Protein 1X41 (pdb70)

Secondary structure (DSSP, 8-state):
--------SSS-HHHHHHHHHHHHHT-TT-HHHHHHHHTTS-HHHHHHHHHHHTT-SS--

GO terms:
  GO:0006357 regulation of transcription by RNA polymerase II (P, TAS)
  GO:0005634 nucleus (C, TAS)
  GO:0005654 nucleoplasm (C, TAS)
  GO:0005515 protein binding (F, IPI)
  GO:0051302 regulation of cell division (P, IDA)
  GO:0006357 regulation of transcription by RNA polymerase II (P, IDA)
  GO:0051726 regulation of cell cycle (P, IMP)
  GO:0090043 regulation of tubulin deacetylation (P, IMP)
  GO:0006355 regulation of DNA-templated transcription (P, IMP)
  GO:0000124 SAGA complex (C, IDA)
  GO:0004402 histone acetyltransferase activity (F, IDA)
  GO:0005634 nucleus (C, EXP)

Sequence (60 aa):
GSSGSSGDPSWTAQEEMALLEAVMDCGFGNWQDVANQMCTKTKEECEKHYMKYFSGPSSGGSSGSSGDPSWTAQEEMALLEAVMDCGFGNWQDVANQMCTKTKEECEKHYMKYFSGPSSGGSSGSSGDPSWTAQEEMALLEAVMDCGFGNWQDVANQMCTKTKEECEKHYMKYFSGPSSGGSSGSSGDPSWTAQEEMALLEAVMDCGFGNWQDVANQMCTKTKEECEKHYMKYFSGPSSGGSSGSSGDPSWTAQEEMALLEAVMDCGFGNWQDVANQMCTKTKEECEKHYMKYFSGPSSGGSSGSSGDPSWTAQEEMALLEAVMDCGFGNWQDVANQMCTKTKEECEKHYMKYFSGPSSGGSSGSSGDPSWTAQEEMALLEAVMDCGFGNWQDVANQMCTKTKEECEKHYMKYFSGPSSGGSSGSSGDPSWTAQEEMALLEAVMDCGFGNWQDVANQMCTKTKEECEKHYMKYFSGPSSGGSSGSSGDPSWTAQEEMALLEAVMDCGFGNWQDVANQMCTKTKEECEKHYMKYFSGPSSGGSSGSSGDPSWTAQEEMALLEAVMDCGFGNWQDVANQMCTKTKEECEKHYMKYFSGPSSGGSSGSSGDPSWTAQEEMALLEAVMDCGFGNWQDVANQMCTKTKEECEKHYMKYFSGPSSGGSSGSSGDPSWTAQEEMALLEAVMDCGFGNWQDVANQMCTKTKEECEKHYMKYFSGPSSGGSSGSSGDPSWTAQEEMALLEAVMDCGFGNWQDVANQMCTKTKEECEKHYMKYFSGPSSGGSSGSSGDPSWTAQEEMALLEAVMDCGFGNWQDVANQMCTKTKEECEKHYMKYFSGPSSGGSSGSSGDPSWTAQEEMALLEAVMDCGFGNWQDVANQMCTKTKEECEKHYMKYFSGPSSGGSSGSSGDPSWTAQEEMALLEAVMDCGFGNWQDVANQMCTKTKEECEKHYMKYFSGPSSGGSSGSSGDPSWTAQEEMALLEAVMDCGFGNWQDVANQMCTKTKEECEKHYMKYFSGPSSGGSSGSSGDPSWTAQEEMALLEAVMDCGFGNWQDVANQMCTKTKEECEKHYMKYFSGPSSGGSSGSSGDPSWTAQEEMALLEAVMDCGFGNWQDVANQMCTKTKEECEKHYMKYFSGPSSGGSSGSSGDPSWTAQEEMALLEAVMDCGFGNWQDVANQMCTKTKEECEKHYMKYFSGPSSG

InterPro domains:
  IPR000433 Zinc finger, ZZ-type [PF25299] (17-64)
  IPR000433 Zinc finger, ZZ-type [PS50135] (12-69)
  IPR001005 SANT/Myb domain [PF00249] (74-117)
  IPR001005 SANT/Myb domain [PS50090] (74-118)
  IPR001005 SANT/Myb domain [SM00717] (71-120)
  IPR001005 SANT/Myb domain [cd00167] (74-118)
  IPR007526 SWIRM domain [PF04433] (374-440)
  IPR007526 SWIRM domain [PS50934] (356-443)
  IPR009057 Homedomain-like superfamily [SSF46689] (67-122)
  IPR009057 Homedomain-like superfamily [SSF46689] (345-441)
  IPR016827 Transcriptional adaptor 2 [PIRSF025024] (8-442)
  IPR017884 SANT domain [PS51293] (70-122)
  IPR017930 Myb domain [PS51294] (74-122)
  IPR036388 Winged helix-like DNA-binding domain superfamily [G3DSA:1.10.10.10] (354-443)
  IPR041983 ADA2-like, zinc finger, ZZ-type [cd02335] (15-64)
  IPR043145 Zinc finger, ZZ-type superfamily [G3DSA:3.30.60.90] (14-65)
  IPR055141 Transcriptional adapter 2-alpha/beta-like domain [PF22941] (165-240)

Nearest PDB structures (foldseek):
  1x41-assembly1_A  TM=9.384E-01  e=5.833E-10  Homo sapiens
  6cw2-assembly3_C  TM=8.263E-01  e=2.216E-03  Saccharomyces cerevisiae
  2d9a-assembly1_A  TM=7.021E-01  e=4.531E-03  Mus musculus
  1mbg-assembly1_A  TM=7.960E-01  e=3.873E-02  Mus musculus
  1mbh-assembly1_A  TM=7.816E-01  e=3.187E-02  Mus musculus

Organism: Homo sapiens (NCBI:txid9606)

Structure (mmCIF, N/CA/C/O backbone):
data_1X41
#
_entry.id   1X41
#
loop_
_atom_site.group_PDB
_atom_site.id
_atom_site.type_symbol
_atom_site.label_atom_id
_atom_site.label_alt_id
_atom_site.label_comp_id
_atom_site.label_asym_id
_atom_site.label_entity_id
_atom_site.label_seq_id
_atom_site.pdbx_PDB_ins_code
_atom_site.Cartn_x
_atom_site.Cartn_y
_atom_site.Cartn_z
_atom_site.occupancy
_atom_site.B_iso_or_equiv
_atom_site.auth_seq_id
_atom_site.auth_comp_id
_atom_site.auth_asym_id
_atom_site.auth_atom_id
_atom_site.pdbx_PDB_model_num
ATOM 1 N N . GLY A 1 1 ? -2.180 14.651 -9.515 1.00 0.00 1 GLY A N 1
ATOM 2 C CA . GLY A 1 1 ? -1.438 14.652 -10.762 1.00 0.00 1 GLY A CA 1
ATOM 3 C C . GLY A 1 1 ? -0.114 13.922 -10.650 1.00 0.00 1 GLY A C 1
ATOM 4 O O . GLY A 1 1 ? 0.928 14.448 -11.040 1.00 0.00 1 GLY A O 1
ATOM 8 N N . SER A 1 2 ? -0.154 12.706 -10.115 1.00 0.00 2 SER A N 1
ATOM 9 C CA . SER A 1 2 ? 1.052 11.904 -9.948 1.00 0.00 2 SER A CA 1
ATOM 10 C C . SER A 1 2 ? 0.766 10.430 -10.217 1.00 0.00 2 SER A C 1
ATOM 11 O O . SER A 1 2 ? -0.258 9.896 -9.791 1.00 0.00 2 SER A O 1
ATOM 19 N N . SER A 1 3 ? 1.680 9.777 -10.929 1.00 0.00 3 SER A N 1
ATOM 20 C CA . SER A 1 3 ? 1.525 8.365 -11.260 1.00 0.00 3 SER A CA 1
ATOM 21 C C . SER A 1 3 ? 2.046 7.482 -10.131 1.00 0.00 3 SER A C 1
ATOM 22 O O . SER A 1 3 ? 1.392 6.523 -9.725 1.00 0.00 3 SER A O 1
ATOM 30 N N . GLY A 1 4 ? 3.231 7.814 -9.627 1.00 0.00 4 GLY A N 1
ATOM 31 C CA . GLY A 1 4 ? 3.822 7.043 -8.549 1.00 0.00 4 GLY A CA 1
ATOM 32 C C . GLY A 1 4 ? 5.309 6.821 -8.741 1.00 0.00 4 GLY A C 1
ATOM 33 O O . GLY A 1 4 ? 5.781 5.684 -8.724 1.00 0.00 4 GLY A O 1
ATOM 37 N N . SER A 1 5 ? 6.049 7.909 -8.927 1.00 0.00 5 SER A N 1
ATOM 38 C CA . SER A 1 5 ? 7.490 7.828 -9.130 1.00 0.00 5 SER A CA 1
ATOM 39 C C . SER A 1 5 ? 8.235 7.994 -7.808 1.00 0.00 5 SER A C 1
ATOM 40 O O . SER A 1 5 ? 8.583 9.107 -7.415 1.00 0.00 5 SER A O 1
ATOM 48 N N . SER A 1 6 ? 8.476 6.878 -7.128 1.00 0.00 6 SER A N 1
ATOM 49 C CA . SER A 1 6 ? 9.175 6.899 -5.849 1.00 0.00 6 SER A CA 1
ATOM 50 C C . SER A 1 6 ? 9.432 5.481 -5.347 1.00 0.00 6 SER A C 1
ATOM 51 O O . SER A 1 6 ? 8.503 4.759 -4.988 1.00 0.00 6 SER A O 1
ATOM 59 N N . GLY A 1 7 ? 10.703 5.089 -5.325 1.00 0.00 7 GLY A N 1
ATOM 60 C CA . GLY A 1 7 ? 11.060 3.759 -4.866 1.00 0.00 7 GLY A CA 1
ATOM 61 C C . GLY A 1 7 ? 11.242 3.694 -3.363 1.00 0.00 7 GLY A C 1
ATOM 62 O O . GLY A 1 7 ? 10.900 4.636 -2.648 1.00 0.00 7 GLY A O 1
ATOM 66 N N . ASP A 1 8 ? 11.779 2.578 -2.881 1.00 0.00 8 ASP A N 1
ATOM 67 C CA . ASP A 1 8 ? 12.004 2.393 -1.452 1.00 0.00 8 ASP A CA 1
ATOM 68 C C . ASP A 1 8 ? 12.900 1.185 -1.196 1.00 0.00 8 ASP A C 1
ATOM 69 O O . ASP A 1 8 ? 12.788 0.148 -1.851 1.00 0.00 8 ASP A O 1
ATOM 78 N N . PRO A 1 9 ? 13.810 1.319 -0.220 1.00 0.00 9 PRO A N 1
ATOM 79 C CA . PRO A 1 9 ? 14.743 0.249 0.145 1.00 0.00 9 PRO A CA 1
ATOM 80 C C . PRO A 1 9 ? 14.043 -0.922 0.826 1.00 0.00 9 PRO A C 1
ATOM 81 O O . PRO A 1 9 ? 14.672 -1.929 1.151 1.00 0.00 9 PRO A O 1
ATOM 92 N N . SER A 1 10 ? 12.738 -0.784 1.038 1.00 0.00 10 SER A N 1
ATOM 93 C CA . SER A 1 10 ? 11.953 -1.830 1.684 1.00 0.00 10 SER A CA 1
ATOM 94 C C . SER A 1 10 ? 10.876 -2.359 0.742 1.00 0.00 10 SER A C 1
ATOM 95 O O . SER A 1 10 ? 10.853 -3.545 0.412 1.00 0.00 10 SER A O 1
ATOM 103 N N . TRP A 1 11 ? 9.985 -1.472 0.315 1.00 0.00 11 TRP A N 1
ATOM 104 C CA . TRP A 1 11 ? 8.904 -1.849 -0.589 1.00 0.00 11 TRP A CA 1
ATOM 105 C C . TRP A 1 11 ? 9.383 -1.863 -2.036 1.00 0.00 11 TRP A C 1
ATOM 106 O O . TRP A 1 11 ? 10.497 -1.431 -2.336 1.00 0.00 11 TRP A O 1
ATOM 127 N N . THR A 1 12 ? 8.537 -2.363 -2.931 1.00 0.00 12 THR A N 1
ATOM 128 C CA . THR A 1 12 ? 8.875 -2.434 -4.346 1.00 0.00 12 THR A CA 1
ATOM 129 C C . THR A 1 12 ? 7.803 -1.770 -5.202 1.00 0.00 12 THR A C 1
ATOM 130 O O . THR A 1 12 ? 6.697 -1.503 -4.732 1.00 0.00 12 THR A O 1
ATOM 141 N N . ALA A 1 13 ? 8.136 -1.506 -6.461 1.00 0.00 13 ALA A N 1
ATOM 142 C CA . ALA A 1 13 ? 7.200 -0.876 -7.384 1.00 0.00 13 ALA A CA 1
ATOM 143 C C . ALA A 1 13 ? 5.927 -1.703 -7.525 1.00 0.00 13 ALA A C 1
ATOM 144 O O . ALA A 1 13 ? 4.826 -1.157 -7.594 1.00 0.00 13 ALA A O 1
ATOM 151 N N . GLN A 1 14 ? 6.086 -3.022 -7.567 1.00 0.00 14 GLN A N 1
ATOM 152 C CA . GLN A 1 14 ? 4.948 -3.924 -7.702 1.00 0.00 14 GLN A CA 1
ATOM 153 C C . GLN A 1 14 ? 4.000 -3.785 -6.515 1.00 0.00 14 GLN A C 1
ATOM 154 O O . GLN A 1 14 ? 2.788 -3.666 -6.689 1.00 0.00 14 GLN A O 1
ATOM 168 N N . GLU A 1 15 ? 4.561 -3.801 -5.310 1.00 0.00 15 GLU A N 1
ATOM 169 C CA . GLU A 1 15 ? 3.764 -3.678 -4.096 1.00 0.00 15 GLU A CA 1
ATOM 170 C C . GLU A 1 15 ? 2.882 -2.434 -4.147 1.00 0.00 15 GLU A C 1
ATOM 171 O O . GLU A 1 15 ? 1.693 -2.491 -3.838 1.00 0.00 15 GLU A O 1
ATOM 183 N N . GLU A 1 16 ? 3.475 -1.311 -4.541 1.00 0.00 16 GLU A N 1
ATOM 184 C CA . GLU A 1 16 ? 2.743 -0.053 -4.631 1.00 0.00 16 GLU A CA 1
ATOM 185 C C . GLU A 1 16 ? 1.483 -0.216 -5.476 1.00 0.00 16 GLU A C 1
ATOM 186 O O . GLU A 1 16 ? 0.368 -0.045 -4.985 1.00 0.00 16 GLU A O 1
ATOM 198 N N . MET A 1 17 ? 1.670 -0.548 -6.750 1.00 0.00 17 MET A N 1
ATOM 199 C CA . MET A 1 17 ? 0.549 -0.735 -7.663 1.00 0.00 17 MET A CA 1
ATOM 200 C C . MET A 1 17 ? -0.446 -1.746 -7.102 1.00 0.00 17 MET A C 1
ATOM 201 O O . MET A 1 17 ? -1.656 -1.528 -7.143 1.00 0.00 17 MET A O 1
ATOM 215 N N . ALA A 1 18 ? 0.073 -2.853 -6.580 1.00 0.00 18 ALA A N 1
ATOM 216 C CA . ALA A 1 18 ? -0.770 -3.896 -6.010 1.00 0.00 18 ALA A CA 1
ATOM 217 C C . ALA A 1 18 ? -1.615 -3.354 -4.863 1.00 0.00 18 ALA A C 1
ATOM 218 O O . ALA A 1 18 ? -2.783 -3.716 -4.713 1.00 0.00 18 ALA A O 1
ATOM 225 N N . LEU A 1 19 ? -1.019 -2.485 -4.054 1.00 0.00 19 LEU A N 1
ATOM 226 C CA . LEU A 1 19 ? -1.717 -1.892 -2.919 1.00 0.00 19 LEU A CA 1
ATOM 227 C C . LEU A 1 19 ? -2.963 -1.141 -3.377 1.00 0.00 19 LEU A C 1
ATOM 228 O O . LEU A 1 19 ? -4.049 -1.324 -2.826 1.00 0.00 19 LEU A O 1
ATOM 244 N N . LEU A 1 20 ? -2.800 -0.298 -4.391 1.00 0.00 20 LEU A N 1
ATOM 245 C CA . LEU A 1 20 ? -3.912 0.479 -4.926 1.00 0.00 20 LEU A CA 1
ATOM 246 C C . LEU A 1 20 ? -4.989 -0.435 -5.501 1.00 0.00 20 LEU A C 1
ATOM 247 O O . LEU A 1 20 ? -6.145 -0.387 -5.083 1.00 0.00 20 LEU A O 1
ATOM 263 N N . GLU A 1 21 ? -4.599 -1.269 -6.460 1.00 0.00 21 GLU A N 1
ATOM 264 C CA . GLU A 1 21 ? -5.532 -2.196 -7.091 1.00 0.00 21 GLU A CA 1
ATOM 265 C C . GLU A 1 21 ? -6.427 -2.861 -6.049 1.00 0.00 21 GLU A C 1
ATOM 266 O O . GLU A 1 21 ? -7.652 -2.850 -6.170 1.00 0.00 21 GLU A O 1
ATOM 278 N N . ALA A 1 22 ? -5.806 -3.438 -5.026 1.00 0.00 22 ALA A N 1
ATOM 279 C CA . ALA A 1 22 ? -6.545 -4.106 -3.962 1.00 0.00 22 ALA A CA 1
ATOM 280 C C . ALA A 1 22 ? -7.418 -3.118 -3.196 1.00 0.00 22 ALA A C 1
ATOM 281 O O . ALA A 1 22 ? -8.551 -3.430 -2.830 1.00 0.00 22 ALA A O 1
ATOM 288 N N . VAL A 1 23 ? -6.883 -1.925 -2.956 1.00 0.00 23 VAL A N 1
ATOM 289 C CA . VAL A 1 23 ? -7.614 -0.891 -2.233 1.00 0.00 23 VAL A CA 1
ATOM 290 C C . VAL A 1 23 ? -8.843 -0.439 -3.014 1.00 0.00 23 VAL A C 1
ATOM 291 O O . VAL A 1 23 ? -9.835 -0.002 -2.432 1.00 0.00 23 VAL A O 1
ATOM 304 N N . MET A 1 24 ? -8.769 -0.547 -4.337 1.00 0.00 24 MET A N 1
ATOM 305 C CA . MET A 1 24 ? -9.877 -0.151 -5.199 1.00 0.00 24 MET A CA 1
ATOM 306 C C . MET A 1 24 ? -10.742 -1.354 -5.560 1.00 0.00 24 MET A C 1
ATOM 307 O O . MET A 1 24 ? -11.927 -1.210 -5.861 1.00 0.00 24 MET A O 1
ATOM 321 N N . ASP A 1 25 ? -10.142 -2.539 -5.529 1.00 0.00 25 ASP A N 1
ATOM 322 C CA . ASP A 1 25 ? -10.858 -3.767 -5.853 1.00 0.00 25 ASP A CA 1
ATOM 323 C C . ASP A 1 25 ? -11.691 -4.240 -4.666 1.00 0.00 25 ASP A C 1
ATOM 324 O O . ASP A 1 25 ? -12.807 -4.732 -4.835 1.00 0.00 25 ASP A O 1
ATOM 333 N N . CYS A 1 26 ? -11.141 -4.088 -3.466 1.00 0.00 26 CYS A N 1
ATOM 334 C CA . CYS A 1 26 ? -11.832 -4.501 -2.250 1.00 0.00 26 CYS A CA 1
ATOM 335 C C . CYS A 1 26 ? -12.432 -3.297 -1.531 1.00 0.00 26 CYS A C 1
ATOM 336 O O . CYS A 1 26 ? -13.641 -3.231 -1.312 1.00 0.00 26 CYS A O 1
ATOM 344 N N . GLY A 1 27 ? -11.577 -2.348 -1.163 1.00 0.00 27 GLY A N 1
ATOM 345 C CA . GLY A 1 27 ? -12.041 -1.160 -0.470 1.00 0.00 27 GLY A CA 1
ATOM 346 C C . GLY A 1 27 ? -11.140 -0.774 0.686 1.00 0.00 27 GLY A C 1
ATOM 347 O O . GLY A 1 27 ? -10.297 -1.562 1.115 1.00 0.00 27 GLY A O 1
ATOM 351 N N . PHE A 1 28 ? -11.316 0.443 1.191 1.00 0.00 28 PHE A N 1
ATOM 352 C CA . PHE A 1 28 ? -10.509 0.933 2.302 1.00 0.00 28 PHE A CA 1
ATOM 353 C C . PHE A 1 28 ? -10.925 0.268 3.611 1.00 0.00 28 PHE A C 1
ATOM 354 O O . PHE A 1 28 ? -12.092 -0.071 3.805 1.00 0.00 28 PHE A O 1
ATOM 371 N N . GLY A 1 29 ? -9.960 0.082 4.507 1.00 0.00 29 GLY A N 1
ATOM 372 C CA . GLY A 1 29 ? -10.244 -0.543 5.785 1.00 0.00 29 GLY A CA 1
ATOM 373 C C . GLY A 1 29 ? -10.149 -2.054 5.726 1.00 0.00 29 GLY A C 1
ATOM 374 O O . GLY A 1 29 ? -9.920 -2.709 6.742 1.00 0.00 29 GLY A O 1
ATOM 378 N N . ASN A 1 30 ? -10.327 -2.611 4.532 1.00 0.00 30 ASN A N 1
ATOM 379 C CA . ASN A 1 30 ? -10.262 -4.055 4.344 1.00 0.00 30 ASN A CA 1
ATOM 380 C C . ASN A 1 30 ? -8.814 -4.527 4.248 1.00 0.00 30 ASN A C 1
ATOM 381 O O . ASN A 1 30 ? -8.478 -5.364 3.411 1.00 0.00 30 ASN A O 1
ATOM 392 N N . TRP A 1 31 ? -7.963 -3.984 5.111 1.00 0.00 31 TRP A N 1
ATOM 393 C CA . TRP A 1 31 ? -6.551 -4.350 5.124 1.00 0.00 31 TRP A CA 1
ATOM 394 C C . TRP A 1 31 ? -6.375 -5.849 4.911 1.00 0.00 31 TRP A C 1
ATOM 395 O O . TRP A 1 31 ? -5.397 -6.288 4.305 1.00 0.00 31 TRP A O 1
ATOM 416 N N . GLN A 1 32 ? -7.327 -6.630 5.412 1.00 0.00 32 GLN A N 1
ATOM 417 C CA . GLN A 1 32 ? -7.275 -8.080 5.276 1.00 0.00 32 GLN A CA 1
ATOM 418 C C . GLN A 1 32 ? -7.340 -8.492 3.808 1.00 0.00 32 GLN A C 1
ATOM 419 O O . GLN A 1 32 ? -6.410 -9.105 3.284 1.00 0.00 32 GLN A O 1
ATOM 433 N N . ASP A 1 33 ? -8.444 -8.152 3.152 1.00 0.00 33 ASP A N 1
ATOM 434 C CA . ASP A 1 33 ? -8.630 -8.486 1.745 1.00 0.00 33 ASP A CA 1
ATOM 435 C C . ASP A 1 33 ? -7.459 -7.981 0.907 1.00 0.00 33 ASP A C 1
ATOM 436 O O . ASP A 1 33 ? -6.951 -8.692 0.040 1.00 0.00 33 ASP A O 1
ATOM 445 N N . VAL A 1 34 ? -7.037 -6.748 1.171 1.00 0.00 34 VAL A N 1
ATOM 446 C CA . VAL A 1 34 ? -5.927 -6.148 0.442 1.00 0.00 34 VAL A CA 1
ATOM 447 C C . VAL A 1 34 ? -4.657 -6.978 0.593 1.00 0.00 34 VAL A C 1
ATOM 448 O O . VAL A 1 34 ? -3.876 -7.113 -0.348 1.00 0.00 34 VAL A O 1
ATOM 461 N N . ALA A 1 35 ? -4.458 -7.533 1.784 1.00 0.00 35 ALA A N 1
ATOM 462 C CA . ALA A 1 35 ? -3.284 -8.353 2.059 1.00 0.00 35 ALA A CA 1
ATOM 463 C C . ALA A 1 35 ? -3.137 -9.464 1.025 1.00 0.00 35 ALA A C 1
ATOM 464 O O . ALA A 1 35 ? -2.074 -10.071 0.900 1.00 0.00 35 ALA A O 1
ATOM 471 N N . ASN A 1 36 ? -4.212 -9.727 0.289 1.00 0.00 36 ASN A N 1
ATOM 472 C CA . ASN A 1 36 ? -4.202 -10.768 -0.733 1.00 0.00 36 ASN A CA 1
ATOM 473 C C . ASN A 1 36 ? -3.023 -10.586 -1.684 1.00 0.00 36 ASN A C 1
ATOM 474 O O . ASN A 1 36 ? -2.157 -11.453 -1.786 1.00 0.00 36 ASN A O 1
ATOM 485 N N . GLN A 1 37 ? -2.998 -9.452 -2.377 1.00 0.00 37 GLN A N 1
ATOM 486 C CA . GLN A 1 37 ? -1.926 -9.156 -3.319 1.00 0.00 37 GLN A CA 1
ATOM 487 C C . GLN A 1 37 ? -0.746 -8.498 -2.612 1.00 0.00 37 GLN A C 1
ATOM 488 O O . GLN A 1 37 ? 0.364 -8.459 -3.142 1.00 0.00 37 GLN A O 1
ATOM 502 N N . MET A 1 38 ? -0.994 -7.982 -1.413 1.00 0.00 38 MET A N 1
ATOM 503 C CA . MET A 1 38 ? 0.049 -7.326 -0.633 1.00 0.00 38 MET A CA 1
ATOM 504 C C . MET A 1 38 ? 0.718 -8.313 0.319 1.00 0.00 38 MET A C 1
ATOM 505 O O . MET A 1 38 ? 1.657 -7.960 1.035 1.00 0.00 38 MET A O 1
ATOM 519 N N . CYS A 1 39 ? 0.229 -9.548 0.323 1.00 0.00 39 CYS A N 1
ATOM 520 C CA . CYS A 1 39 ? 0.779 -10.585 1.189 1.00 0.00 39 CYS A CA 1
ATOM 521 C C . CYS A 1 39 ? 2.277 -10.383 1.396 1.00 0.00 39 CYS A C 1
ATOM 522 O O . CYS A 1 39 ? 2.825 -10.743 2.438 1.00 0.00 39 CYS A O 1
ATOM 530 N N . THR A 1 40 ? 2.934 -9.805 0.395 1.00 0.00 40 THR A N 1
ATOM 531 C CA . THR A 1 40 ? 4.369 -9.558 0.466 1.00 0.00 40 THR A CA 1
ATOM 532 C C . THR A 1 40 ? 4.749 -8.902 1.788 1.00 0.00 40 THR A C 1
ATOM 533 O O . THR A 1 40 ? 5.921 -8.874 2.165 1.00 0.00 40 THR A O 1
ATOM 544 N N . LYS A 1 41 ? 3.752 -8.375 2.490 1.00 0.00 41 LYS A N 1
ATOM 545 C CA . LYS A 1 41 ? 3.981 -7.720 3.773 1.00 0.00 41 LYS A CA 1
ATOM 546 C C . LYS A 1 41 ? 2.810 -7.956 4.721 1.00 0.00 41 LYS A C 1
ATOM 547 O O . LYS A 1 41 ? 1.879 -8.697 4.403 1.00 0.00 41 LYS A O 1
ATOM 566 N N . THR A 1 42 ? 2.860 -7.319 5.887 1.00 0.00 42 THR A N 1
ATOM 567 C CA . THR A 1 42 ? 1.804 -7.460 6.881 1.00 0.00 42 THR A CA 1
ATOM 568 C C . THR A 1 42 ? 0.696 -6.437 6.653 1.00 0.00 42 THR A C 1
ATOM 569 O O . THR A 1 42 ? 0.962 -5.255 6.438 1.00 0.00 42 THR A O 1
ATOM 580 N N . LYS A 1 43 ? -0.549 -6.900 6.703 1.00 0.00 43 LYS A N 1
ATOM 581 C CA . LYS A 1 43 ? -1.699 -6.026 6.504 1.00 0.00 43 LYS A CA 1
ATOM 582 C C . LYS A 1 43 ? -1.490 -4.685 7.202 1.00 0.00 43 LYS A C 1
ATOM 583 O O . LYS A 1 43 ? -1.964 -3.651 6.732 1.00 0.00 43 LYS A O 1
ATOM 602 N N . GLU A 1 44 ? -0.777 -4.711 8.323 1.00 0.00 44 GLU A N 1
ATOM 603 C CA . GLU A 1 44 ? -0.506 -3.497 9.084 1.00 0.00 44 GLU A CA 1
ATOM 604 C C . GLU A 1 44 ? 0.386 -2.546 8.291 1.00 0.00 44 GLU A C 1
ATOM 605 O O . GLU A 1 44 ? 0.165 -1.336 8.280 1.00 0.00 44 GLU A O 1
ATOM 617 N N . GLU A 1 45 ? 1.395 -3.104 7.629 1.00 0.00 45 GLU A N 1
ATOM 618 C CA . GLU A 1 45 ? 2.321 -2.306 6.834 1.00 0.00 45 GLU A CA 1
ATOM 619 C C . GLU A 1 45 ? 1.635 -1.759 5.585 1.00 0.00 45 GLU A C 1
ATOM 620 O O . GLU A 1 45 ? 1.948 -0.661 5.123 1.00 0.00 45 GLU A O 1
ATOM 632 N N . CYS A 1 46 ? 0.700 -2.533 5.045 1.00 0.00 46 CYS A N 1
ATOM 633 C CA . CYS A 1 46 ? -0.030 -2.127 3.849 1.00 0.00 46 CYS A CA 1
ATOM 634 C C . CYS A 1 46 ? -0.877 -0.889 4.122 1.00 0.00 46 CYS A C 1
ATOM 635 O O . CYS A 1 46 ? -1.164 -0.110 3.214 1.00 0.00 46 CYS A O 1
ATOM 643 N N . GLU A 1 47 ? -1.273 -0.715 5.379 1.00 0.00 47 GLU A N 1
ATOM 644 C CA . GLU A 1 47 ? -2.090 0.428 5.770 1.00 0.00 47 GLU A CA 1
ATOM 645 C C . GLU A 1 47 ? -1.224 1.664 5.993 1.00 0.00 47 GLU A C 1
ATOM 646 O O . GLU A 1 47 ? -1.333 2.653 5.267 1.00 0.00 47 GLU A O 1
ATOM 658 N N . LYS A 1 48 ? -0.363 1.602 7.003 1.00 0.00 48 LYS A N 1
ATOM 659 C CA . LYS A 1 48 ? 0.524 2.715 7.323 1.00 0.00 48 LYS A CA 1
ATOM 660 C C . LYS A 1 48 ? 1.212 3.241 6.067 1.00 0.00 48 LYS A C 1
ATOM 661 O O . LYS A 1 48 ? 1.242 4.448 5.823 1.00 0.00 48 LYS A O 1
ATOM 680 N N . HIS A 1 49 ? 1.762 2.328 5.273 1.00 0.00 49 HIS A N 1
ATOM 681 C CA . HIS A 1 49 ? 2.448 2.701 4.041 1.00 0.00 49 HIS A CA 1
ATOM 682 C C . HIS A 1 49 ? 1.517 3.478 3.115 1.00 0.00 49 HIS A C 1
ATOM 683 O O . HIS A 1 49 ? 1.902 4.500 2.546 1.00 0.00 49 HIS A O 1
ATOM 698 N N . TYR A 1 50 ? 0.292 2.987 2.968 1.00 0.00 50 TYR A N 1
ATOM 699 C CA . TYR A 1 50 ? -0.693 3.634 2.108 1.00 0.00 50 TYR A CA 1
ATOM 700 C C . TYR A 1 50 ? -0.901 5.089 2.517 1.00 0.00 50 TYR A C 1
ATOM 701 O O . TYR A 1 50 ? -0.704 6.004 1.718 1.00 0.00 50 TYR A O 1
ATOM 719 N N . MET A 1 51 ? -1.300 5.293 3.768 1.00 0.00 51 MET A N 1
ATOM 720 C CA . MET A 1 51 ? -1.534 6.637 4.285 1.00 0.00 51 MET A CA 1
ATOM 721 C C . MET A 1 51 ? -0.243 7.449 4.292 1.00 0.00 51 MET A C 1
ATOM 722 O O . MET A 1 51 ? -0.271 8.678 4.349 1.00 0.00 51 MET A O 1
ATOM 736 N N . LYS A 1 52 ? 0.888 6.754 4.234 1.00 0.00 52 LYS A N 1
ATOM 737 C CA . LYS A 1 52 ? 2.190 7.410 4.232 1.00 0.00 52 LYS A CA 1
ATOM 738 C C . LYS A 1 52 ? 2.388 8.224 2.958 1.00 0.00 52 LYS A C 1
ATOM 739 O O . LYS A 1 52 ? 2.537 9.446 3.007 1.00 0.00 52 LYS A O 1
ATOM 758 N N . TYR A 1 53 ? 2.385 7.541 1.818 1.00 0.00 53 TYR A N 1
ATOM 759 C CA . TYR A 1 53 ? 2.565 8.202 0.531 1.00 0.00 53 TYR A CA 1
ATOM 760 C C . TYR A 1 53 ? 1.247 8.783 0.028 1.00 0.00 53 TYR A C 1
ATOM 761 O O . TYR A 1 53 ? 1.098 9.999 -0.095 1.00 0.00 53 TYR A O 1
ATOM 779 N N . PHE A 1 54 ? 0.293 7.904 -0.261 1.00 0.00 54 PHE A N 1
ATOM 780 C CA . PHE A 1 54 ? -1.013 8.328 -0.751 1.00 0.00 54 PHE A CA 1
ATOM 781 C C . PHE A 1 54 ? -1.596 9.426 0.133 1.00 0.00 54 PHE A C 1
ATOM 782 O O . PHE A 1 54 ? -1.854 10.538 -0.328 1.00 0.00 54 PHE A O 1
ATOM 799 N N . SER A 1 55 ? -1.801 9.106 1.406 1.00 0.00 55 SER A N 1
ATOM 800 C CA . SER A 1 55 ? -2.358 10.063 2.356 1.00 0.00 55 SER A CA 1
ATOM 801 C C . SER A 1 55 ? -1.253 10.900 2.993 1.00 0.00 55 SER A C 1
ATOM 802 O O . SER A 1 55 ? -1.251 11.129 4.202 1.00 0.00 55 SER A O 1
ATOM 810 N N . GLY A 1 56 ? -0.314 11.355 2.169 1.00 0.00 56 GLY A N 1
ATOM 811 C CA . GLY A 1 56 ? 0.784 12.162 2.669 1.00 0.00 56 GLY A CA 1
ATOM 812 C C . GLY A 1 56 ? 0.842 13.530 2.018 1.00 0.00 56 GLY A C 1
ATOM 813 O O . GLY A 1 56 ? 0.356 13.732 0.905 1.00 0.00 56 GLY A O 1
ATOM 817 N N . PRO A 1 57 ? 1.447 14.499 2.721 1.00 0.00 57 PRO A N 1
ATOM 818 C CA . PRO A 1 57 ? 1.580 15.872 2.224 1.00 0.00 57 PRO A CA 1
ATOM 819 C C . PRO A 1 57 ? 2.556 15.974 1.056 1.00 0.00 57 PRO A C 1
ATOM 820 O O . PRO A 1 57 ? 2.253 16.590 0.034 1.00 0.00 57 PRO A O 1
ATOM 831 N N . SER A 1 58 ? 3.727 15.365 1.214 1.00 0.00 58 SER A N 1
ATOM 832 C CA . SER A 1 58 ? 4.748 15.391 0.174 1.00 0.00 58 SER A CA 1
ATOM 833 C C . SER A 1 58 ? 5.262 13.984 -0.118 1.00 0.00 58 SER A C 1
ATOM 834 O O . SER A 1 58 ? 5.357 13.147 0.780 1.00 0.00 58 SER A O 1
ATOM 842 N N . SER A 1 59 ? 5.591 13.731 -1.381 1.00 0.00 59 SER A N 1
ATOM 843 C CA . SER A 1 59 ? 6.091 12.425 -1.793 1.00 0.00 59 SER A CA 1
ATOM 844 C C . SER A 1 59 ? 6.971 11.813 -0.708 1.00 0.00 59 SER A C 1
ATOM 845 O O . SER A 1 59 ? 8.096 12.256 -0.482 1.00 0.00 59 SER A O 1
ATOM 853 N N . GLY A 1 60 ? 6.449 10.789 -0.038 1.00 0.00 60 GLY A N 1
ATOM 854 C CA . GLY A 1 60 ? 7.200 10.132 1.016 1.00 0.00 60 GLY A CA 1
ATOM 855 C C . GLY A 1 60 ? 6.307 9.367 1.972 1.00 0.00 60 GLY A C 1
ATOM 856 O O . GLY A 1 60 ? 6.141 9.761 3.127 1.00 0.00 60 GLY A O 1
ATOM 860 N N . GLY A 1 1 ? 10.883 15.462 -8.495 1.00 0.00 1 GLY A N 2
ATOM 861 C CA . GLY A 1 1 ? 12.032 15.317 -9.369 1.00 0.00 1 GLY A CA 2
ATOM 862 C C . GLY A 1 1 ? 12.072 13.965 -10.054 1.00 0.00 1 GLY A C 2
ATOM 863 O O . GLY A 1 1 ? 11.096 13.548 -10.678 1.00 0.00 1 GLY A O 2
ATOM 867 N N . SER A 1 2 ? 13.205 13.279 -9.940 1.00 0.00 2 SER A N 2
ATOM 868 C CA . SER A 1 2 ? 13.370 11.968 -10.558 1.00 0.00 2 SER A CA 2
ATOM 869 C C . SER A 1 2 ? 13.500 10.880 -9.497 1.00 0.00 2 SER A C 2
ATOM 870 O O . SER A 1 2 ? 14.074 11.102 -8.431 1.00 0.00 2 SER A O 2
ATOM 878 N N . SER A 1 3 ? 12.963 9.702 -9.798 1.00 0.00 3 SER A N 2
ATOM 879 C CA . SER A 1 3 ? 13.014 8.579 -8.870 1.00 0.00 3 SER A CA 2
ATOM 880 C C . SER A 1 3 ? 13.872 7.449 -9.431 1.00 0.00 3 SER A C 2
ATOM 881 O O . SER A 1 3 ? 14.371 7.532 -10.553 1.00 0.00 3 SER A O 2
ATOM 889 N N . GLY A 1 4 ? 14.040 6.393 -8.641 1.00 0.00 4 GLY A N 2
ATOM 890 C CA . GLY A 1 4 ? 14.838 5.261 -9.075 1.00 0.00 4 GLY A CA 2
ATOM 891 C C . GLY A 1 4 ? 15.793 4.779 -8.000 1.00 0.00 4 GLY A C 2
ATOM 892 O O . GLY A 1 4 ? 15.909 3.578 -7.758 1.00 0.00 4 GLY A O 2
ATOM 896 N N . SER A 1 5 ? 16.479 5.717 -7.356 1.00 0.00 5 SER A N 2
ATOM 897 C CA . SER A 1 5 ? 17.432 5.381 -6.305 1.00 0.00 5 SER A CA 2
ATOM 898 C C . SER A 1 5 ? 16.893 5.779 -4.935 1.00 0.00 5 SER A C 2
ATOM 899 O O . SER A 1 5 ? 16.698 4.932 -4.062 1.00 0.00 5 SER A O 2
ATOM 907 N N . SER A 1 6 ? 16.654 7.074 -4.752 1.00 0.00 6 SER A N 2
ATOM 908 C CA . SER A 1 6 ? 16.141 7.586 -3.487 1.00 0.00 6 SER A CA 2
ATOM 909 C C . SER A 1 6 ? 14.619 7.493 -3.441 1.00 0.00 6 SER A C 2
ATOM 910 O O . SER A 1 6 ? 13.917 8.397 -3.891 1.00 0.00 6 SER A O 2
ATOM 918 N N . GLY A 1 7 ? 14.116 6.391 -2.892 1.00 0.00 7 GLY A N 2
ATOM 919 C CA . GLY A 1 7 ? 12.681 6.199 -2.796 1.00 0.00 7 GLY A CA 2
ATOM 920 C C . GLY A 1 7 ? 12.296 5.250 -1.678 1.00 0.00 7 GLY A C 2
ATOM 921 O O . GLY A 1 7 ? 12.513 5.545 -0.503 1.00 0.00 7 GLY A O 2
ATOM 925 N N . ASP A 1 8 ? 11.723 4.109 -2.044 1.00 0.00 8 ASP A N 2
ATOM 926 C CA . ASP A 1 8 ? 11.307 3.113 -1.063 1.00 0.00 8 ASP A CA 2
ATOM 927 C C . ASP A 1 8 ? 12.245 1.911 -1.077 1.00 0.00 8 ASP A C 2
ATOM 928 O O . ASP A 1 8 ? 12.015 0.920 -1.771 1.00 0.00 8 ASP A O 2
ATOM 937 N N . PRO A 1 9 ? 13.330 1.997 -0.293 1.00 0.00 9 PRO A N 2
ATOM 938 C CA . PRO A 1 9 ? 14.326 0.925 -0.199 1.00 0.00 9 PRO A CA 2
ATOM 939 C C . PRO A 1 9 ? 13.785 -0.307 0.519 1.00 0.00 9 PRO A C 2
ATOM 940 O O . PRO A 1 9 ? 14.506 -1.282 0.729 1.00 0.00 9 PRO A O 2
ATOM 951 N N . SER A 1 10 ? 12.510 -0.256 0.893 1.00 0.00 10 SER A N 2
ATOM 952 C CA . SER A 1 10 ? 11.873 -1.367 1.591 1.00 0.00 10 SER A CA 2
ATOM 953 C C . SER A 1 10 ? 10.795 -2.007 0.722 1.00 0.00 10 SER A C 2
ATOM 954 O O . SER A 1 10 ? 10.695 -3.232 0.640 1.00 0.00 10 SER A O 2
ATOM 962 N N . TRP A 1 11 ? 9.992 -1.171 0.075 1.00 0.00 11 TRP A N 2
ATOM 963 C CA . TRP A 1 11 ? 8.920 -1.655 -0.788 1.00 0.00 11 TRP A CA 2
ATOM 964 C C . TRP A 1 11 ? 9.366 -1.682 -2.246 1.00 0.00 11 TRP A C 2
ATOM 965 O O . TRP A 1 11 ? 10.443 -1.191 -2.586 1.00 0.00 11 TRP A O 2
ATOM 986 N N . THR A 1 12 ? 8.531 -2.258 -3.105 1.00 0.00 12 THR A N 2
ATOM 987 C CA . THR A 1 12 ? 8.840 -2.349 -4.526 1.00 0.00 12 THR A CA 2
ATOM 988 C C . THR A 1 12 ? 7.697 -1.801 -5.374 1.00 0.00 12 THR A C 2
ATOM 989 O O . THR A 1 12 ? 6.565 -1.684 -4.905 1.00 0.00 12 THR A O 2
ATOM 1000 N N . ALA A 1 13 ? 8.001 -1.467 -6.624 1.00 0.00 13 ALA A N 2
ATOM 1001 C CA . ALA A 1 13 ? 6.998 -0.934 -7.537 1.00 0.00 13 ALA A CA 2
ATOM 1002 C C . ALA A 1 13 ? 5.772 -1.839 -7.595 1.00 0.00 13 ALA A C 2
ATOM 1003 O O . ALA A 1 13 ? 4.638 -1.360 -7.637 1.00 0.00 13 ALA A O 2
ATOM 1010 N N . GLN A 1 14 ? 6.007 -3.147 -7.598 1.00 0.00 14 GLN A N 2
ATOM 1011 C CA . GLN A 1 14 ? 4.920 -4.118 -7.653 1.00 0.00 14 GLN A CA 2
ATOM 1012 C C . GLN A 1 14 ? 4.009 -3.984 -6.437 1.00 0.00 14 GLN A C 2
ATOM 1013 O O . GLN A 1 14 ? 2.786 -3.974 -6.565 1.00 0.00 14 GLN A O 2
ATOM 1027 N N . GLU A 1 15 ? 4.615 -3.881 -5.258 1.00 0.00 15 GLU A N 2
ATOM 1028 C CA . GLU A 1 15 ? 3.857 -3.749 -4.019 1.00 0.00 15 GLU A CA 2
ATOM 1029 C C . GLU A 1 15 ? 3.017 -2.475 -4.029 1.00 0.00 15 GLU A C 2
ATOM 1030 O O . GLU A 1 15 ? 1.880 -2.466 -3.559 1.00 0.00 15 GLU A O 2
ATOM 1042 N N . GLU A 1 16 ? 3.587 -1.401 -4.567 1.00 0.00 16 GLU A N 2
ATOM 1043 C CA . GLU A 1 16 ? 2.891 -0.122 -4.636 1.00 0.00 16 GLU A CA 2
ATOM 1044 C C . GLU A 1 16 ? 1.632 -0.232 -5.491 1.00 0.00 16 GLU A C 2
ATOM 1045 O O . GLU A 1 16 ? 0.537 0.115 -5.050 1.00 0.00 16 GLU A O 2
ATOM 1057 N N . MET A 1 17 ? 1.798 -0.719 -6.717 1.00 0.00 17 MET A N 2
ATOM 1058 C CA . MET A 1 17 ? 0.675 -0.876 -7.634 1.00 0.00 17 MET A CA 2
ATOM 1059 C C . MET A 1 17 ? -0.362 -1.838 -7.064 1.00 0.00 17 MET A C 2
ATOM 1060 O O . MET A 1 17 ? -1.562 -1.565 -7.100 1.00 0.00 17 MET A O 2
ATOM 1074 N N . ALA A 1 18 ? 0.108 -2.965 -6.539 1.00 0.00 18 ALA A N 2
ATOM 1075 C CA . ALA A 1 18 ? -0.779 -3.966 -5.959 1.00 0.00 18 ALA A CA 2
ATOM 1076 C C . ALA A 1 18 ? -1.593 -3.380 -4.810 1.00 0.00 18 ALA A C 2
ATOM 1077 O O . ALA A 1 18 ? -2.769 -3.703 -4.641 1.00 0.00 18 ALA A O 2
ATOM 1084 N N . LEU A 1 19 ? -0.959 -2.518 -4.023 1.00 0.00 19 LEU A N 2
ATOM 1085 C CA . LEU A 1 19 ? -1.624 -1.887 -2.888 1.00 0.00 19 LEU A CA 2
ATOM 1086 C C . LEU A 1 19 ? -2.827 -1.069 -3.348 1.00 0.00 19 LEU A C 2
ATOM 1087 O O . LEU A 1 19 ? -3.909 -1.153 -2.766 1.00 0.00 19 LEU A O 2
ATOM 1103 N N . LEU A 1 20 ? -2.631 -0.278 -4.398 1.00 0.00 20 LEU A N 2
ATOM 1104 C CA . LEU A 1 20 ? -3.700 0.555 -4.938 1.00 0.00 20 LEU A CA 2
ATOM 1105 C C . LEU A 1 20 ? -4.813 -0.304 -5.529 1.00 0.00 20 LEU A C 2
ATOM 1106 O O . LEU A 1 20 ? -5.973 -0.192 -5.131 1.00 0.00 20 LEU A O 2
ATOM 1122 N N . GLU A 1 21 ? -4.452 -1.163 -6.477 1.00 0.00 21 GLU A N 2
ATOM 1123 C CA . GLU A 1 21 ? -5.422 -2.041 -7.121 1.00 0.00 21 GLU A CA 2
ATOM 1124 C C . GLU A 1 21 ? -6.304 -2.730 -6.083 1.00 0.00 21 GLU A C 2
ATOM 1125 O O . GLU A 1 21 ? -7.531 -2.696 -6.176 1.00 0.00 21 GLU A O 2
ATOM 1137 N N . ALA A 1 22 ? -5.670 -3.355 -5.097 1.00 0.00 22 ALA A N 2
ATOM 1138 C CA . ALA A 1 22 ? -6.396 -4.051 -4.042 1.00 0.00 22 ALA A CA 2
ATOM 1139 C C . ALA A 1 22 ? -7.376 -3.116 -3.342 1.00 0.00 22 ALA A C 2
ATOM 1140 O O . ALA A 1 22 ? -8.567 -3.411 -3.242 1.00 0.00 22 ALA A O 2
ATOM 1147 N N . VAL A 1 23 ? -6.868 -1.987 -2.858 1.00 0.00 23 VAL A N 2
ATOM 1148 C CA . VAL A 1 23 ? -7.699 -1.008 -2.167 1.00 0.00 23 VAL A CA 2
ATOM 1149 C C . VAL A 1 23 ? -8.907 -0.620 -3.012 1.00 0.00 23 VAL A C 2
ATOM 1150 O O . VAL A 1 23 ? -10.029 -0.548 -2.512 1.00 0.00 23 VAL A O 2
ATOM 1163 N N . MET A 1 24 ? -8.669 -0.370 -4.295 1.00 0.00 24 MET A N 2
ATOM 1164 C CA . MET A 1 24 ? -9.738 0.010 -5.211 1.00 0.00 24 MET A CA 2
ATOM 1165 C C . MET A 1 24 ? -10.695 -1.155 -5.442 1.00 0.00 24 MET A C 2
ATOM 1166 O O . MET A 1 24 ? -11.909 -0.967 -5.524 1.00 0.00 24 MET A O 2
ATOM 1180 N N . ASP A 1 25 ? -10.141 -2.358 -5.548 1.00 0.00 25 ASP A N 2
ATOM 1181 C CA . ASP A 1 25 ? -10.946 -3.554 -5.769 1.00 0.00 25 ASP A CA 2
ATOM 1182 C C . ASP A 1 25 ? -11.868 -3.816 -4.583 1.00 0.00 25 ASP A C 2
ATOM 1183 O O . ASP A 1 25 ? -13.087 -3.897 -4.737 1.00 0.00 25 ASP A O 2
ATOM 1192 N N . CYS A 1 26 ? -11.278 -3.948 -3.400 1.00 0.00 26 CYS A N 2
ATOM 1193 C CA . CYS A 1 26 ? -12.046 -4.203 -2.186 1.00 0.00 26 CYS A CA 2
ATOM 1194 C C . CYS A 1 26 ? -12.515 -2.896 -1.555 1.00 0.00 26 CYS A C 2
ATOM 1195 O O . CYS A 1 26 ? -13.713 -2.633 -1.466 1.00 0.00 26 CYS A O 2
ATOM 1203 N N . GLY A 1 27 ? -11.560 -2.081 -1.116 1.00 0.00 27 GLY A N 2
ATOM 1204 C CA . GLY A 1 27 ? -11.895 -0.812 -0.496 1.00 0.00 27 GLY A CA 2
ATOM 1205 C C . GLY A 1 27 ? -10.943 -0.445 0.624 1.00 0.00 27 GLY A C 2
ATOM 1206 O O . GLY A 1 27 ? -9.836 -0.976 0.707 1.00 0.00 27 GLY A O 2
ATOM 1210 N N . PHE A 1 28 ? -11.374 0.468 1.489 1.00 0.00 28 PHE A N 2
ATOM 1211 C CA . PHE A 1 28 ? -10.551 0.908 2.610 1.00 0.00 28 PHE A CA 2
ATOM 1212 C C . PHE A 1 28 ? -10.941 0.178 3.891 1.00 0.00 28 PHE A C 2
ATOM 1213 O O . PHE A 1 28 ? -12.097 -0.199 4.076 1.00 0.00 28 PHE A O 2
ATOM 1230 N N . GLY A 1 29 ? -9.967 -0.018 4.774 1.00 0.00 29 GLY A N 2
ATOM 1231 C CA . GLY A 1 29 ? -10.227 -0.702 6.027 1.00 0.00 29 GLY A CA 2
ATOM 1232 C C . GLY A 1 29 ? -10.144 -2.210 5.893 1.00 0.00 29 GLY A C 2
ATOM 1233 O O . GLY A 1 29 ? -9.956 -2.918 6.881 1.00 0.00 29 GLY A O 2
ATOM 1237 N N . ASN A 1 30 ? -10.286 -2.702 4.666 1.00 0.00 30 ASN A N 2
ATOM 1238 C CA . ASN A 1 30 ? -10.228 -4.136 4.406 1.00 0.00 30 ASN A CA 2
ATOM 1239 C C . ASN A 1 30 ? -8.782 -4.612 4.306 1.00 0.00 30 ASN A C 2
ATOM 1240 O O . ASN A 1 30 ? -8.446 -5.430 3.449 1.00 0.00 30 ASN A O 2
ATOM 1251 N N . TRP A 1 31 ? -7.933 -4.096 5.186 1.00 0.00 31 TRP A N 2
ATOM 1252 C CA . TRP A 1 31 ? -6.523 -4.470 5.197 1.00 0.00 31 TRP A CA 2
ATOM 1253 C C . TRP A 1 31 ? -6.354 -5.967 4.964 1.00 0.00 31 TRP A C 2
ATOM 1254 O O . TRP A 1 31 ? -5.390 -6.400 4.334 1.00 0.00 31 TRP A O 2
ATOM 1275 N N . GLN A 1 32 ? -7.298 -6.751 5.475 1.00 0.00 32 GLN A N 2
ATOM 1276 C CA . GLN A 1 32 ? -7.252 -8.200 5.321 1.00 0.00 32 GLN A CA 2
ATOM 1277 C C . GLN A 1 32 ? -7.359 -8.596 3.853 1.00 0.00 32 GLN A C 2
ATOM 1278 O O . GLN A 1 32 ? -6.475 -9.260 3.312 1.00 0.00 32 GLN A O 2
ATOM 1292 N N . ASP A 1 33 ? -8.448 -8.184 3.212 1.00 0.00 33 ASP A N 2
ATOM 1293 C CA . ASP A 1 33 ? -8.671 -8.495 1.805 1.00 0.00 33 ASP A CA 2
ATOM 1294 C C . ASP A 1 33 ? -7.509 -8.000 0.949 1.00 0.00 33 ASP A C 2
ATOM 1295 O O . ASP A 1 33 ? -7.012 -8.721 0.083 1.00 0.00 33 ASP A O 2
ATOM 1304 N N . VAL A 1 34 ? -7.082 -6.766 1.196 1.00 0.00 34 VAL A N 2
ATOM 1305 C CA . VAL A 1 34 ? -5.979 -6.175 0.448 1.00 0.00 34 VAL A CA 2
ATOM 1306 C C . VAL A 1 34 ? -4.709 -7.006 0.592 1.00 0.00 34 VAL A C 2
ATOM 1307 O O . VAL A 1 34 ? -3.946 -7.163 -0.360 1.00 0.00 34 VAL A O 2
ATOM 1320 N N . ALA A 1 35 ? -4.489 -7.538 1.791 1.00 0.00 35 ALA A N 2
ATOM 1321 C CA . ALA A 1 35 ? -3.313 -8.355 2.060 1.00 0.00 35 ALA A CA 2
ATOM 1322 C C . ALA A 1 35 ? -3.176 -9.474 1.033 1.00 0.00 35 ALA A C 2
ATOM 1323 O O . ALA A 1 35 ? -2.113 -10.079 0.898 1.00 0.00 35 ALA A O 2
ATOM 1330 N N . ASN A 1 36 ? -4.258 -9.745 0.311 1.00 0.00 36 ASN A N 2
ATOM 1331 C CA . ASN A 1 36 ? -4.258 -10.792 -0.704 1.00 0.00 36 ASN A CA 2
ATOM 1332 C C . ASN A 1 36 ? -3.086 -10.619 -1.665 1.00 0.00 36 ASN A C 2
ATOM 1333 O O . ASN A 1 36 ? -2.224 -11.491 -1.771 1.00 0.00 36 ASN A O 2
ATOM 1344 N N . GLN A 1 37 ? -3.061 -9.487 -2.361 1.00 0.00 37 GLN A N 2
ATOM 1345 C CA . GLN A 1 37 ? -1.995 -9.200 -3.313 1.00 0.00 37 GLN A CA 2
ATOM 1346 C C . GLN A 1 37 ? -0.805 -8.548 -2.617 1.00 0.00 37 GLN A C 2
ATOM 1347 O O . GLN A 1 37 ? 0.302 -8.519 -3.155 1.00 0.00 37 GLN A O 2
ATOM 1361 N N . MET A 1 38 ? -1.041 -8.025 -1.419 1.00 0.00 38 MET A N 2
ATOM 1362 C CA . MET A 1 38 ? 0.013 -7.373 -0.649 1.00 0.00 38 MET A CA 2
ATOM 1363 C C . MET A 1 38 ? 0.681 -8.361 0.303 1.00 0.00 38 MET A C 2
ATOM 1364 O O . MET A 1 38 ? 1.623 -8.011 1.014 1.00 0.00 38 MET A O 2
ATOM 1378 N N . CYS A 1 39 ? 0.186 -9.594 0.311 1.00 0.00 39 CYS A N 2
ATOM 1379 C CA . CYS A 1 39 ? 0.735 -10.632 1.177 1.00 0.00 39 CYS A CA 2
ATOM 1380 C C . CYS A 1 39 ? 2.234 -10.435 1.379 1.00 0.00 39 CYS A C 2
ATOM 1381 O O . CYS A 1 39 ? 2.784 -10.797 2.419 1.00 0.00 39 CYS A O 2
ATOM 1389 N N . THR A 1 40 ? 2.890 -9.861 0.376 1.00 0.00 40 THR A N 2
ATOM 1390 C CA . THR A 1 40 ? 4.326 -9.620 0.441 1.00 0.00 40 THR A CA 2
ATOM 1391 C C . THR A 1 40 ? 4.714 -8.964 1.761 1.00 0.00 40 THR A C 2
ATOM 1392 O O . THR A 1 40 ? 5.887 -8.942 2.135 1.00 0.00 40 THR A O 2
ATOM 1403 N N . LYS A 1 41 ? 3.721 -8.431 2.466 1.00 0.00 41 LYS A N 2
ATOM 1404 C CA . LYS A 1 41 ? 3.957 -7.776 3.747 1.00 0.00 41 LYS A CA 2
ATOM 1405 C C . LYS A 1 41 ? 2.786 -8.002 4.697 1.00 0.00 41 LYS A C 2
ATOM 1406 O O . LYS A 1 41 ? 1.849 -8.737 4.382 1.00 0.00 41 LYS A O 2
ATOM 1425 N N . THR A 1 42 ? 2.843 -7.364 5.862 1.00 0.00 42 THR A N 2
ATOM 1426 C CA . THR A 1 42 ? 1.787 -7.495 6.858 1.00 0.00 42 THR A CA 2
ATOM 1427 C C . THR A 1 42 ? 0.695 -6.454 6.642 1.00 0.00 42 THR A C 2
ATOM 1428 O O . THR A 1 42 ? 0.980 -5.273 6.438 1.00 0.00 42 THR A O 2
ATOM 1439 N N . LYS A 1 43 ? -0.557 -6.897 6.688 1.00 0.00 43 LYS A N 2
ATOM 1440 C CA . LYS A 1 43 ? -1.693 -6.004 6.500 1.00 0.00 43 LYS A CA 2
ATOM 1441 C C . LYS A 1 43 ? -1.457 -4.668 7.197 1.00 0.00 43 LYS A C 2
ATOM 1442 O O . LYS A 1 43 ? -1.913 -3.625 6.730 1.00 0.00 43 LYS A O 2
ATOM 1461 N N . GLU A 1 44 ? -0.740 -4.708 8.316 1.00 0.00 44 GLU A N 2
ATOM 1462 C CA . GLU A 1 44 ? -0.443 -3.499 9.076 1.00 0.00 44 GLU A CA 2
ATOM 1463 C C . GLU A 1 44 ? 0.447 -2.556 8.272 1.00 0.00 44 GLU A C 2
ATOM 1464 O O . GLU A 1 44 ? 0.229 -1.345 8.256 1.00 0.00 44 GLU A O 2
ATOM 1476 N N . GLU A 1 45 ? 1.450 -3.121 7.607 1.00 0.00 45 GLU A N 2
ATOM 1477 C CA . GLU A 1 45 ? 2.374 -2.330 6.802 1.00 0.00 45 GLU A CA 2
ATOM 1478 C C . GLU A 1 45 ? 1.675 -1.768 5.567 1.00 0.00 45 GLU A C 2
ATOM 1479 O O . GLU A 1 45 ? 1.976 -0.660 5.121 1.00 0.00 45 GLU A O 2
ATOM 1491 N N . CYS A 1 46 ? 0.743 -2.540 5.020 1.00 0.00 46 CYS A N 2
ATOM 1492 C CA . CYS A 1 46 ? 0.002 -2.121 3.835 1.00 0.00 46 CYS A CA 2
ATOM 1493 C C . CYS A 1 46 ? -0.834 -0.879 4.128 1.00 0.00 46 CYS A C 2
ATOM 1494 O O . CYS A 1 46 ? -1.068 -0.055 3.244 1.00 0.00 46 CYS A O 2
ATOM 1502 N N . GLU A 1 47 ? -1.282 -0.754 5.373 1.00 0.00 47 GLU A N 2
ATOM 1503 C CA . GLU A 1 47 ? -2.095 0.386 5.781 1.00 0.00 47 GLU A CA 2
ATOM 1504 C C . GLU A 1 47 ? -1.243 1.648 5.896 1.00 0.00 47 GLU A C 2
ATOM 1505 O O . GLU A 1 47 ? -1.418 2.600 5.136 1.00 0.00 47 GLU A O 2
ATOM 1517 N N . LYS A 1 48 ? -0.322 1.647 6.854 1.00 0.00 48 LYS A N 2
ATOM 1518 C CA . LYS A 1 48 ? 0.558 2.789 7.070 1.00 0.00 48 LYS A CA 2
ATOM 1519 C C . LYS A 1 48 ? 1.184 3.251 5.758 1.00 0.00 48 LYS A C 2
ATOM 1520 O O . LYS A 1 48 ? 1.038 4.408 5.362 1.00 0.00 48 LYS A O 2
ATOM 1539 N N . HIS A 1 49 ? 1.880 2.339 5.087 1.00 0.00 49 HIS A N 2
ATOM 1540 C CA . HIS A 1 49 ? 2.526 2.652 3.817 1.00 0.00 49 HIS A CA 2
ATOM 1541 C C . HIS A 1 49 ? 1.583 3.433 2.906 1.00 0.00 49 HIS A C 2
ATOM 1542 O O . HIS A 1 49 ? 1.989 4.399 2.258 1.00 0.00 49 HIS A O 2
ATOM 1557 N N . TYR A 1 50 ? 0.326 3.009 2.861 1.00 0.00 50 TYR A N 2
ATOM 1558 C CA . TYR A 1 50 ? -0.673 3.666 2.027 1.00 0.00 50 TYR A CA 2
ATOM 1559 C C . TYR A 1 50 ? -0.932 5.091 2.507 1.00 0.00 50 TYR A C 2
ATOM 1560 O O . TYR A 1 50 ? -0.709 6.054 1.775 1.00 0.00 50 TYR A O 2
ATOM 1578 N N . MET A 1 51 ? -1.404 5.215 3.743 1.00 0.00 51 MET A N 2
ATOM 1579 C CA . MET A 1 51 ? -1.692 6.521 4.323 1.00 0.00 51 MET A CA 2
ATOM 1580 C C . MET A 1 51 ? -0.430 7.376 4.392 1.00 0.00 51 MET A C 2
ATOM 1581 O O . MET A 1 51 ? -0.500 8.593 4.561 1.00 0.00 51 MET A O 2
ATOM 1595 N N . LYS A 1 52 ? 0.724 6.730 4.260 1.00 0.00 52 LYS A N 2
ATOM 1596 C CA . LYS A 1 52 ? 2.002 7.430 4.306 1.00 0.00 52 LYS A CA 2
ATOM 1597 C C . LYS A 1 52 ? 2.133 8.402 3.137 1.00 0.00 52 LYS A C 2
ATOM 1598 O O . LYS A 1 52 ? 2.224 9.614 3.332 1.00 0.00 52 LYS A O 2
ATOM 1617 N N . TYR A 1 53 ? 2.139 7.862 1.923 1.00 0.00 53 TYR A N 2
ATOM 1618 C CA . TYR A 1 53 ? 2.259 8.682 0.723 1.00 0.00 53 TYR A CA 2
ATOM 1619 C C . TYR A 1 53 ? 0.886 9.118 0.221 1.00 0.00 53 TYR A C 2
ATOM 1620 O O . TYR A 1 53 ? 0.560 10.305 0.221 1.00 0.00 53 TYR A O 2
ATOM 1638 N N . PHE A 1 54 ? 0.084 8.148 -0.205 1.00 0.00 54 PHE A N 2
ATOM 1639 C CA . PHE A 1 54 ? -1.255 8.429 -0.710 1.00 0.00 54 PHE A CA 2
ATOM 1640 C C . PHE A 1 54 ? -1.964 9.454 0.171 1.00 0.00 54 PHE A C 2
ATOM 1641 O O . PHE A 1 54 ? -2.100 10.620 -0.200 1.00 0.00 54 PHE A O 2
ATOM 1658 N N . SER A 1 55 ? -2.415 9.010 1.340 1.00 0.00 55 SER A N 2
ATOM 1659 C CA . SER A 1 55 ? -3.114 9.886 2.273 1.00 0.00 55 SER A CA 2
ATOM 1660 C C . SER A 1 55 ? -2.213 11.033 2.720 1.00 0.00 55 SER A C 2
ATOM 1661 O O . SER A 1 55 ? -2.662 12.169 2.867 1.00 0.00 55 SER A O 2
ATOM 1669 N N . GLY A 1 56 ? -0.938 10.726 2.935 1.00 0.00 56 GLY A N 2
ATOM 1670 C CA . GLY A 1 56 ? 0.007 11.741 3.363 1.00 0.00 56 GLY A CA 2
ATOM 1671 C C . GLY A 1 56 ? 0.231 11.729 4.863 1.00 0.00 56 GLY A C 2
ATOM 1672 O O . GLY A 1 56 ? -0.019 10.733 5.541 1.00 0.00 56 GLY A O 2
ATOM 1676 N N . PRO A 1 57 ? 0.714 12.858 5.402 1.00 0.00 57 PRO A N 2
ATOM 1677 C CA . PRO A 1 57 ? 0.983 12.999 6.836 1.00 0.00 57 PRO A CA 2
ATOM 1678 C C . PRO A 1 57 ? -0.297 13.035 7.665 1.00 0.00 57 PRO A C 2
ATOM 1679 O O . PRO A 1 57 ? -1.346 13.463 7.185 1.00 0.00 57 PRO A O 2
ATOM 1690 N N . SER A 1 58 ? -0.202 12.582 8.911 1.00 0.00 58 SER A N 2
ATOM 1691 C CA . SER A 1 58 ? -1.353 12.560 9.806 1.00 0.00 58 SER A CA 2
ATOM 1692 C C . SER A 1 58 ? -2.025 13.928 9.861 1.00 0.00 58 SER A C 2
ATOM 1693 O O . SER A 1 58 ? -3.225 14.053 9.618 1.00 0.00 58 SER A O 2
ATOM 1701 N N . SER A 1 59 ? -1.241 14.952 10.184 1.00 0.00 59 SER A N 2
ATOM 1702 C CA . SER A 1 59 ? -1.760 16.312 10.276 1.00 0.00 59 SER A CA 2
ATOM 1703 C C . SER A 1 59 ? -2.020 16.889 8.887 1.00 0.00 59 SER A C 2
ATOM 1704 O O . SER A 1 59 ? -1.125 16.936 8.045 1.00 0.00 59 SER A O 2
ATOM 1712 N N . GLY A 1 60 ? -3.254 17.328 8.657 1.00 0.00 60 GLY A N 2
ATOM 1713 C CA . GLY A 1 60 ? -3.611 17.897 7.370 1.00 0.00 60 GLY A CA 2
ATOM 1714 C C . GLY A 1 60 ? -5.071 17.680 7.026 1.00 0.00 60 GLY A C 2
ATOM 1715 O O . GLY A 1 60 ? -5.955 17.968 7.833 1.00 0.00 60 GLY A O 2
ATOM 1719 N N . GLY A 1 1 ? 1.154 12.294 -15.262 1.00 0.00 1 GLY A N 3
ATOM 1720 C CA . GLY A 1 1 ? 0.810 10.974 -14.768 1.00 0.00 1 GLY A CA 3
ATOM 1721 C C . GLY A 1 1 ? 1.564 10.614 -13.502 1.00 0.00 1 GLY A C 3
ATOM 1722 O O . GLY A 1 1 ? 1.161 10.994 -12.403 1.00 0.00 1 GLY A O 3
ATOM 1726 N N . SER A 1 2 ? 2.659 9.878 -13.657 1.00 0.00 2 SER A N 3
ATOM 1727 C CA . SER A 1 2 ? 3.468 9.462 -12.517 1.00 0.00 2 SER A CA 3
ATOM 1728 C C . SER A 1 2 ? 3.918 10.670 -11.700 1.00 0.00 2 SER A C 3
ATOM 1729 O O . SER A 1 2 ? 4.554 11.585 -12.223 1.00 0.00 2 SER A O 3
ATOM 1737 N N . SER A 1 3 ? 3.582 10.665 -10.414 1.00 0.00 3 SER A N 3
ATOM 1738 C CA . SER A 1 3 ? 3.947 11.762 -9.525 1.00 0.00 3 SER A CA 3
ATOM 1739 C C . SER A 1 3 ? 4.113 11.266 -8.091 1.00 0.00 3 SER A C 3
ATOM 1740 O O . SER A 1 3 ? 3.142 10.885 -7.438 1.00 0.00 3 SER A O 3
ATOM 1748 N N . GLY A 1 4 ? 5.352 11.274 -7.609 1.00 0.00 4 GLY A N 3
ATOM 1749 C CA . GLY A 1 4 ? 5.624 10.824 -6.256 1.00 0.00 4 GLY A CA 3
ATOM 1750 C C . GLY A 1 4 ? 7.086 10.490 -6.039 1.00 0.00 4 GLY A C 3
ATOM 1751 O O . GLY A 1 4 ? 7.965 11.298 -6.337 1.00 0.00 4 GLY A O 3
ATOM 1755 N N . SER A 1 5 ? 7.348 9.296 -5.517 1.00 0.00 5 SER A N 3
ATOM 1756 C CA . SER A 1 5 ? 8.715 8.859 -5.256 1.00 0.00 5 SER A CA 3
ATOM 1757 C C . SER A 1 5 ? 9.241 8.004 -6.404 1.00 0.00 5 SER A C 3
ATOM 1758 O O . SER A 1 5 ? 8.470 7.487 -7.212 1.00 0.00 5 SER A O 3
ATOM 1766 N N . SER A 1 6 ? 10.561 7.860 -6.470 1.00 0.00 6 SER A N 3
ATOM 1767 C CA . SER A 1 6 ? 11.193 7.071 -7.521 1.00 0.00 6 SER A CA 3
ATOM 1768 C C . SER A 1 6 ? 11.248 5.596 -7.134 1.00 0.00 6 SER A C 3
ATOM 1769 O O . SER A 1 6 ? 10.908 4.721 -7.929 1.00 0.00 6 SER A O 3
ATOM 1777 N N . GLY A 1 7 ? 11.681 5.329 -5.905 1.00 0.00 7 GLY A N 3
ATOM 1778 C CA . GLY A 1 7 ? 11.774 3.960 -5.433 1.00 0.00 7 GLY A CA 3
ATOM 1779 C C . GLY A 1 7 ? 12.268 3.872 -4.003 1.00 0.00 7 GLY A C 3
ATOM 1780 O O . GLY A 1 7 ? 13.314 4.427 -3.664 1.00 0.00 7 GLY A O 3
ATOM 1784 N N . ASP A 1 8 ? 11.513 3.176 -3.160 1.00 0.00 8 ASP A N 3
ATOM 1785 C CA . ASP A 1 8 ? 11.879 3.018 -1.757 1.00 0.00 8 ASP A CA 3
ATOM 1786 C C . ASP A 1 8 ? 12.721 1.763 -1.553 1.00 0.00 8 ASP A C 3
ATOM 1787 O O . ASP A 1 8 ? 12.461 0.710 -2.136 1.00 0.00 8 ASP A O 3
ATOM 1796 N N . PRO A 1 9 ? 13.755 1.874 -0.706 1.00 0.00 9 PRO A N 3
ATOM 1797 C CA . PRO A 1 9 ? 14.657 0.758 -0.406 1.00 0.00 9 PRO A CA 3
ATOM 1798 C C . PRO A 1 9 ? 13.976 -0.332 0.414 1.00 0.00 9 PRO A C 3
ATOM 1799 O O . PRO A 1 9 ? 14.580 -1.360 0.721 1.00 0.00 9 PRO A O 3
ATOM 1810 N N . SER A 1 10 ? 12.715 -0.102 0.766 1.00 0.00 10 SER A N 3
ATOM 1811 C CA . SER A 1 10 ? 11.953 -1.064 1.554 1.00 0.00 10 SER A CA 3
ATOM 1812 C C . SER A 1 10 ? 10.876 -1.731 0.704 1.00 0.00 10 SER A C 3
ATOM 1813 O O . SER A 1 10 ? 10.810 -2.957 0.617 1.00 0.00 10 SER A O 3
ATOM 1821 N N . TRP A 1 11 ? 10.035 -0.915 0.079 1.00 0.00 11 TRP A N 3
ATOM 1822 C CA . TRP A 1 11 ? 8.960 -1.425 -0.764 1.00 0.00 11 TRP A CA 3
ATOM 1823 C C . TRP A 1 11 ? 9.383 -1.449 -2.229 1.00 0.00 11 TRP A C 3
ATOM 1824 O O . TRP A 1 11 ? 10.426 -0.906 -2.594 1.00 0.00 11 TRP A O 3
ATOM 1845 N N . THR A 1 12 ? 8.568 -2.084 -3.065 1.00 0.00 12 THR A N 3
ATOM 1846 C CA . THR A 1 12 ? 8.858 -2.180 -4.490 1.00 0.00 12 THR A CA 3
ATOM 1847 C C . THR A 1 12 ? 7.712 -1.620 -5.324 1.00 0.00 12 THR A C 3
ATOM 1848 O O . THR A 1 12 ? 6.617 -1.385 -4.813 1.00 0.00 12 THR A O 3
ATOM 1859 N N . ALA A 1 13 ? 7.970 -1.409 -6.611 1.00 0.00 13 ALA A N 3
ATOM 1860 C CA . ALA A 1 13 ? 6.958 -0.879 -7.516 1.00 0.00 13 ALA A CA 3
ATOM 1861 C C . ALA A 1 13 ? 5.722 -1.773 -7.542 1.00 0.00 13 ALA A C 3
ATOM 1862 O O . ALA A 1 13 ? 4.593 -1.284 -7.566 1.00 0.00 13 ALA A O 3
ATOM 1869 N N . GLN A 1 14 ? 5.945 -3.083 -7.537 1.00 0.00 14 GLN A N 3
ATOM 1870 C CA . GLN A 1 14 ? 4.848 -4.044 -7.561 1.00 0.00 14 GLN A CA 3
ATOM 1871 C C . GLN A 1 14 ? 3.939 -3.863 -6.350 1.00 0.00 14 GLN A C 3
ATOM 1872 O O . GLN A 1 14 ? 2.715 -3.861 -6.477 1.00 0.00 14 GLN A O 3
ATOM 1886 N N . GLU A 1 15 ? 4.547 -3.711 -5.177 1.00 0.00 15 GLU A N 3
ATOM 1887 C CA . GLU A 1 15 ? 3.790 -3.531 -3.944 1.00 0.00 15 GLU A CA 3
ATOM 1888 C C . GLU A 1 15 ? 2.927 -2.274 -4.014 1.00 0.00 15 GLU A C 3
ATOM 1889 O O . GLU A 1 15 ? 1.761 -2.288 -3.620 1.00 0.00 15 GLU A O 3
ATOM 1901 N N . GLU A 1 16 ? 3.510 -1.190 -4.517 1.00 0.00 16 GLU A N 3
ATOM 1902 C CA . GLU A 1 16 ? 2.794 0.074 -4.637 1.00 0.00 16 GLU A CA 3
ATOM 1903 C C . GLU A 1 16 ? 1.535 -0.091 -5.482 1.00 0.00 16 GLU A C 3
ATOM 1904 O O . GLU A 1 16 ? 0.425 0.166 -5.018 1.00 0.00 16 GLU A O 3
ATOM 1916 N N . MET A 1 17 ? 1.717 -0.521 -6.726 1.00 0.00 17 MET A N 3
ATOM 1917 C CA . MET A 1 17 ? 0.596 -0.721 -7.637 1.00 0.00 17 MET A CA 3
ATOM 1918 C C . MET A 1 17 ? -0.381 -1.751 -7.079 1.00 0.00 17 MET A C 3
ATOM 1919 O O . MET A 1 17 ? -1.596 -1.581 -7.171 1.00 0.00 17 MET A O 3
ATOM 1933 N N . ALA A 1 18 ? 0.158 -2.819 -6.500 1.00 0.00 18 ALA A N 3
ATOM 1934 C CA . ALA A 1 18 ? -0.666 -3.874 -5.925 1.00 0.00 18 ALA A CA 3
ATOM 1935 C C . ALA A 1 18 ? -1.575 -3.327 -4.829 1.00 0.00 18 ALA A C 3
ATOM 1936 O O . ALA A 1 18 ? -2.758 -3.661 -4.766 1.00 0.00 18 ALA A O 3
ATOM 1943 N N . LEU A 1 19 ? -1.014 -2.485 -3.969 1.00 0.00 19 LEU A N 3
ATOM 1944 C CA . LEU A 1 19 ? -1.774 -1.890 -2.874 1.00 0.00 19 LEU A CA 3
ATOM 1945 C C . LEU A 1 19 ? -3.003 -1.157 -3.400 1.00 0.00 19 LEU A C 3
ATOM 1946 O O . LEU A 1 19 ? -4.125 -1.407 -2.958 1.00 0.00 19 LEU A O 3
ATOM 1962 N N . LEU A 1 20 ? -2.786 -0.252 -4.348 1.00 0.00 20 LEU A N 3
ATOM 1963 C CA . LEU A 1 20 ? -3.877 0.516 -4.937 1.00 0.00 20 LEU A CA 3
ATOM 1964 C C . LEU A 1 20 ? -4.939 -0.407 -5.524 1.00 0.00 20 LEU A C 3
ATOM 1965 O O . LEU A 1 20 ? -6.101 -0.366 -5.122 1.00 0.00 20 LEU A O 3
ATOM 1981 N N . GLU A 1 21 ? -4.530 -1.242 -6.475 1.00 0.00 21 GLU A N 3
ATOM 1982 C CA . GLU A 1 21 ? -5.448 -2.177 -7.116 1.00 0.00 21 GLU A CA 3
ATOM 1983 C C . GLU A 1 21 ? -6.381 -2.812 -6.090 1.00 0.00 21 GLU A C 3
ATOM 1984 O O . GLU A 1 21 ? -7.603 -2.722 -6.207 1.00 0.00 21 GLU A O 3
ATOM 1996 N N . ALA A 1 22 ? -5.796 -3.455 -5.085 1.00 0.00 22 ALA A N 3
ATOM 1997 C CA . ALA A 1 22 ? -6.574 -4.105 -4.037 1.00 0.00 22 ALA A CA 3
ATOM 1998 C C . ALA A 1 22 ? -7.432 -3.094 -3.283 1.00 0.00 22 ALA A C 3
ATOM 1999 O O . ALA A 1 22 ? -8.619 -3.322 -3.052 1.00 0.00 22 ALA A O 3
ATOM 2006 N N . VAL A 1 23 ? -6.822 -1.976 -2.901 1.00 0.00 23 VAL A N 3
ATOM 2007 C CA . VAL A 1 23 ? -7.530 -0.929 -2.174 1.00 0.00 23 VAL A CA 3
ATOM 2008 C C . VAL A 1 23 ? -8.704 -0.394 -2.985 1.00 0.00 23 VAL A C 3
ATOM 2009 O O . VAL A 1 23 ? -9.654 0.159 -2.431 1.00 0.00 23 VAL A O 3
ATOM 2022 N N . MET A 1 24 ? -8.633 -0.563 -4.301 1.00 0.00 24 MET A N 3
ATOM 2023 C CA . MET A 1 24 ? -9.692 -0.098 -5.189 1.00 0.00 24 MET A CA 3
ATOM 2024 C C . MET A 1 24 ? -10.667 -1.226 -5.511 1.00 0.00 24 MET A C 3
ATOM 2025 O O . MET A 1 24 ? -11.853 -0.989 -5.737 1.00 0.00 24 MET A O 3
ATOM 2039 N N . ASP A 1 25 ? -10.158 -2.453 -5.531 1.00 0.00 25 ASP A N 3
ATOM 2040 C CA . ASP A 1 25 ? -10.984 -3.619 -5.824 1.00 0.00 25 ASP A CA 3
ATOM 2041 C C . ASP A 1 25 ? -11.838 -3.998 -4.618 1.00 0.00 25 ASP A C 3
ATOM 2042 O O . ASP A 1 25 ? -12.962 -4.478 -4.767 1.00 0.00 25 ASP A O 3
ATOM 2051 N N . CYS A 1 26 ? -11.296 -3.780 -3.425 1.00 0.00 26 CYS A N 3
ATOM 2052 C CA . CYS A 1 26 ? -12.007 -4.101 -2.193 1.00 0.00 26 CYS A CA 3
ATOM 2053 C C . CYS A 1 26 ? -12.463 -2.830 -1.482 1.00 0.00 26 CYS A C 3
ATOM 2054 O O . CYS A 1 26 ? -13.538 -2.792 -0.886 1.00 0.00 26 CYS A O 3
ATOM 2062 N N . GLY A 1 27 ? -11.635 -1.792 -1.548 1.00 0.00 27 GLY A N 3
ATOM 2063 C CA . GLY A 1 27 ? -11.969 -0.535 -0.905 1.00 0.00 27 GLY A CA 3
ATOM 2064 C C . GLY A 1 27 ? -10.925 -0.105 0.107 1.00 0.00 27 GLY A C 3
ATOM 2065 O O . GLY A 1 27 ? -9.828 -0.662 0.152 1.00 0.00 27 GLY A O 3
ATOM 2069 N N . PHE A 1 28 ? -11.265 0.890 0.919 1.00 0.00 28 PHE A N 3
ATOM 2070 C CA . PHE A 1 28 ? -10.348 1.396 1.933 1.00 0.00 28 PHE A CA 3
ATOM 2071 C C . PHE A 1 28 ? -10.730 0.883 3.318 1.00 0.00 28 PHE A C 3
ATOM 2072 O O . PHE A 1 28 ? -11.841 1.115 3.793 1.00 0.00 28 PHE A O 3
ATOM 2089 N N . GLY A 1 29 ? -9.801 0.182 3.961 1.00 0.00 29 GLY A N 3
ATOM 2090 C CA . GLY A 1 29 ? -10.060 -0.355 5.285 1.00 0.00 29 GLY A CA 3
ATOM 2091 C C . GLY A 1 29 ? -9.987 -1.868 5.321 1.00 0.00 29 GLY A C 3
ATOM 2092 O O . GLY A 1 29 ? -9.730 -2.459 6.369 1.00 0.00 29 GLY A O 3
ATOM 2096 N N . ASN A 1 30 ? -10.216 -2.498 4.173 1.00 0.00 30 ASN A N 3
ATOM 2097 C CA . ASN A 1 30 ? -10.178 -3.953 4.078 1.00 0.00 30 ASN A CA 3
ATOM 2098 C C . ASN A 1 30 ? -8.739 -4.457 4.033 1.00 0.00 30 ASN A C 3
ATOM 2099 O O . ASN A 1 30 ? -8.389 -5.290 3.197 1.00 0.00 30 ASN A O 3
ATOM 2110 N N . TRP A 1 31 ? -7.911 -3.948 4.938 1.00 0.00 31 TRP A N 3
ATOM 2111 C CA . TRP A 1 31 ? -6.510 -4.348 5.002 1.00 0.00 31 TRP A CA 3
ATOM 2112 C C . TRP A 1 31 ? -6.365 -5.854 4.818 1.00 0.00 31 TRP A C 3
ATOM 2113 O O . TRP A 1 31 ? -5.436 -6.320 4.158 1.00 0.00 31 TRP A O 3
ATOM 2134 N N . GLN A 1 32 ? -7.288 -6.610 5.404 1.00 0.00 32 GLN A N 3
ATOM 2135 C CA . GLN A 1 32 ? -7.260 -8.064 5.303 1.00 0.00 32 GLN A CA 3
ATOM 2136 C C . GLN A 1 32 ? -7.323 -8.510 3.846 1.00 0.00 32 GLN A C 3
ATOM 2137 O O . GLN A 1 32 ? -6.363 -9.070 3.316 1.00 0.00 32 GLN A O 3
ATOM 2151 N N . ASP A 1 33 ? -8.458 -8.258 3.204 1.00 0.00 33 ASP A N 3
ATOM 2152 C CA . ASP A 1 33 ? -8.647 -8.633 1.807 1.00 0.00 33 ASP A CA 3
ATOM 2153 C C . ASP A 1 33 ? -7.491 -8.127 0.948 1.00 0.00 33 ASP A C 3
ATOM 2154 O O . ASP A 1 33 ? -7.003 -8.835 0.067 1.00 0.00 33 ASP A O 3
ATOM 2163 N N . VAL A 1 34 ? -7.059 -6.898 1.211 1.00 0.00 34 VAL A N 3
ATOM 2164 C CA . VAL A 1 34 ? -5.962 -6.297 0.463 1.00 0.00 34 VAL A CA 3
ATOM 2165 C C . VAL A 1 34 ? -4.682 -7.111 0.616 1.00 0.00 34 VAL A C 3
ATOM 2166 O O . VAL A 1 34 ? -3.911 -7.259 -0.332 1.00 0.00 34 VAL A O 3
ATOM 2179 N N . ALA A 1 35 ? -4.462 -7.637 1.817 1.00 0.00 35 ALA A N 3
ATOM 2180 C CA . ALA A 1 35 ? -3.276 -8.438 2.094 1.00 0.00 35 ALA A CA 3
ATOM 2181 C C . ALA A 1 35 ? -3.119 -9.558 1.072 1.00 0.00 35 ALA A C 3
ATOM 2182 O O . ALA A 1 35 ? -2.044 -10.141 0.935 1.00 0.00 35 ALA A O 3
ATOM 2189 N N . ASN A 1 36 ? -4.199 -9.856 0.356 1.00 0.00 36 ASN A N 3
ATOM 2190 C CA . ASN A 1 36 ? -4.181 -10.908 -0.653 1.00 0.00 36 ASN A CA 3
ATOM 2191 C C . ASN A 1 36 ? -3.018 -10.713 -1.622 1.00 0.00 36 ASN A C 3
ATOM 2192 O O . ASN A 1 36 ? -2.130 -11.560 -1.718 1.00 0.00 36 ASN A O 3
ATOM 2203 N N . GLN A 1 37 ? -3.031 -9.592 -2.335 1.00 0.00 37 GLN A N 3
ATOM 2204 C CA . GLN A 1 37 ? -1.978 -9.286 -3.296 1.00 0.00 37 GLN A CA 3
ATOM 2205 C C . GLN A 1 37 ? -0.803 -8.594 -2.613 1.00 0.00 37 GLN A C 3
ATOM 2206 O O . GLN A 1 37 ? 0.298 -8.534 -3.160 1.00 0.00 37 GLN A O 3
ATOM 2220 N N . MET A 1 38 ? -1.045 -8.072 -1.415 1.00 0.00 38 MET A N 3
ATOM 2221 C CA . MET A 1 38 ? -0.006 -7.384 -0.658 1.00 0.00 38 MET A CA 3
ATOM 2222 C C . MET A 1 38 ? 0.695 -8.344 0.299 1.00 0.00 38 MET A C 3
ATOM 2223 O O . MET A 1 38 ? 1.633 -7.961 0.999 1.00 0.00 38 MET A O 3
ATOM 2237 N N . CYS A 1 39 ? 0.234 -9.589 0.323 1.00 0.00 39 CYS A N 3
ATOM 2238 C CA . CYS A 1 39 ? 0.817 -10.603 1.195 1.00 0.00 39 CYS A CA 3
ATOM 2239 C C . CYS A 1 39 ? 2.311 -10.364 1.384 1.00 0.00 39 CYS A C 3
ATOM 2240 O O . CYS A 1 39 ? 2.879 -10.699 2.424 1.00 0.00 39 CYS A O 3
ATOM 2248 N N . THR A 1 40 ? 2.946 -9.784 0.369 1.00 0.00 40 THR A N 3
ATOM 2249 C CA . THR A 1 40 ? 4.375 -9.503 0.422 1.00 0.00 40 THR A CA 3
ATOM 2250 C C . THR A 1 40 ? 4.753 -8.822 1.732 1.00 0.00 40 THR A C 3
ATOM 2251 O O . THR A 1 40 ? 5.928 -8.763 2.097 1.00 0.00 40 THR A O 3
ATOM 2262 N N . LYS A 1 41 ? 3.751 -8.310 2.438 1.00 0.00 41 LYS A N 3
ATOM 2263 C CA . LYS A 1 41 ? 3.978 -7.634 3.710 1.00 0.00 41 LYS A CA 3
ATOM 2264 C C . LYS A 1 41 ? 2.826 -7.892 4.676 1.00 0.00 41 LYS A C 3
ATOM 2265 O O . LYS A 1 41 ? 1.913 -8.663 4.379 1.00 0.00 41 LYS A O 3
ATOM 2284 N N . THR A 1 42 ? 2.874 -7.242 5.835 1.00 0.00 42 THR A N 3
ATOM 2285 C CA . THR A 1 42 ? 1.834 -7.400 6.844 1.00 0.00 42 THR A CA 3
ATOM 2286 C C . THR A 1 42 ? 0.702 -6.403 6.629 1.00 0.00 42 THR A C 3
ATOM 2287 O O . THR A 1 42 ? 0.940 -5.216 6.404 1.00 0.00 42 THR A O 3
ATOM 2298 N N . LYS A 1 43 ? -0.532 -6.891 6.700 1.00 0.00 43 LYS A N 3
ATOM 2299 C CA . LYS A 1 43 ? -1.703 -6.043 6.515 1.00 0.00 43 LYS A CA 3
ATOM 2300 C C . LYS A 1 43 ? -1.520 -4.702 7.220 1.00 0.00 43 LYS A C 3
ATOM 2301 O O . LYS A 1 43 ? -2.044 -3.681 6.775 1.00 0.00 43 LYS A O 3
ATOM 2320 N N . GLU A 1 44 ? -0.773 -4.714 8.319 1.00 0.00 44 GLU A N 3
ATOM 2321 C CA . GLU A 1 44 ? -0.522 -3.498 9.084 1.00 0.00 44 GLU A CA 3
ATOM 2322 C C . GLU A 1 44 ? 0.353 -2.529 8.294 1.00 0.00 44 GLU A C 3
ATOM 2323 O O . GLU A 1 44 ? 0.120 -1.321 8.299 1.00 0.00 44 GLU A O 3
ATOM 2335 N N . GLU A 1 45 ? 1.361 -3.070 7.616 1.00 0.00 45 GLU A N 3
ATOM 2336 C CA . GLU A 1 45 ? 2.272 -2.254 6.822 1.00 0.00 45 GLU A CA 3
ATOM 2337 C C . GLU A 1 45 ? 1.581 -1.733 5.565 1.00 0.00 45 GLU A C 3
ATOM 2338 O O . GLU A 1 45 ? 1.888 -0.642 5.082 1.00 0.00 45 GLU A O 3
ATOM 2350 N N . CYS A 1 46 ? 0.649 -2.521 5.041 1.00 0.00 46 CYS A N 3
ATOM 2351 C CA . CYS A 1 46 ? -0.085 -2.141 3.839 1.00 0.00 46 CYS A CA 3
ATOM 2352 C C . CYS A 1 46 ? -0.912 -0.882 4.082 1.00 0.00 46 CYS A C 3
ATOM 2353 O O . CYS A 1 46 ? -1.192 -0.124 3.154 1.00 0.00 46 CYS A O 3
ATOM 2361 N N . GLU A 1 47 ? -1.301 -0.669 5.335 1.00 0.00 47 GLU A N 3
ATOM 2362 C CA . GLU A 1 47 ? -2.099 0.496 5.698 1.00 0.00 47 GLU A CA 3
ATOM 2363 C C . GLU A 1 47 ? -1.217 1.731 5.858 1.00 0.00 47 GLU A C 3
ATOM 2364 O O . GLU A 1 47 ? -1.334 2.695 5.101 1.00 0.00 47 GLU A O 3
ATOM 2376 N N . LYS A 1 48 ? -0.333 1.695 6.850 1.00 0.00 48 LYS A N 3
ATOM 2377 C CA . LYS A 1 48 ? 0.571 2.809 7.111 1.00 0.00 48 LYS A CA 3
ATOM 2378 C C . LYS A 1 48 ? 1.268 3.256 5.830 1.00 0.00 48 LYS A C 3
ATOM 2379 O O . LYS A 1 48 ? 1.284 4.442 5.501 1.00 0.00 48 LYS A O 3
ATOM 2398 N N . HIS A 1 49 ? 1.843 2.298 5.110 1.00 0.00 49 HIS A N 3
ATOM 2399 C CA . HIS A 1 49 ? 2.540 2.593 3.863 1.00 0.00 49 HIS A CA 3
ATOM 2400 C C . HIS A 1 49 ? 1.647 3.390 2.917 1.00 0.00 49 HIS A C 3
ATOM 2401 O O . HIS A 1 49 ? 2.092 4.352 2.290 1.00 0.00 49 HIS A O 3
ATOM 2416 N N . TYR A 1 50 ? 0.387 2.982 2.817 1.00 0.00 50 TYR A N 3
ATOM 2417 C CA . TYR A 1 50 ? -0.568 3.656 1.945 1.00 0.00 50 TYR A CA 3
ATOM 2418 C C . TYR A 1 50 ? -0.813 5.089 2.409 1.00 0.00 50 TYR A C 3
ATOM 2419 O O . TYR A 1 50 ? -0.538 6.044 1.684 1.00 0.00 50 TYR A O 3
ATOM 2437 N N . MET A 1 51 ? -1.333 5.229 3.624 1.00 0.00 51 MET A N 3
ATOM 2438 C CA . MET A 1 51 ? -1.615 6.544 4.188 1.00 0.00 51 MET A CA 3
ATOM 2439 C C . MET A 1 51 ? -0.341 7.378 4.284 1.00 0.00 51 MET A C 3
ATOM 2440 O O . MET A 1 51 ? -0.394 8.607 4.345 1.00 0.00 51 MET A O 3
ATOM 2454 N N . LYS A 1 52 ? 0.803 6.703 4.296 1.00 0.00 52 LYS A N 3
ATOM 2455 C CA . LYS A 1 52 ? 2.091 7.382 4.384 1.00 0.00 52 LYS A CA 3
ATOM 2456 C C . LYS A 1 52 ? 2.317 8.278 3.170 1.00 0.00 52 LYS A C 3
ATOM 2457 O O . LYS A 1 52 ? 2.433 9.497 3.300 1.00 0.00 52 LYS A O 3
ATOM 2476 N N . TYR A 1 53 ? 2.378 7.667 1.993 1.00 0.00 53 TYR A N 3
ATOM 2477 C CA . TYR A 1 53 ? 2.591 8.411 0.756 1.00 0.00 53 TYR A CA 3
ATOM 2478 C C . TYR A 1 53 ? 1.277 8.975 0.226 1.00 0.00 53 TYR A C 3
ATOM 2479 O O . TYR A 1 53 ? 1.088 10.190 0.168 1.00 0.00 53 TYR A O 3
ATOM 2497 N N . PHE A 1 54 ? 0.370 8.083 -0.159 1.00 0.00 54 PHE A N 3
ATOM 2498 C CA . PHE A 1 54 ? -0.928 8.490 -0.684 1.00 0.00 54 PHE A CA 3
ATOM 2499 C C . PHE A 1 54 ? -1.580 9.530 0.222 1.00 0.00 54 PHE A C 3
ATOM 2500 O O . PHE A 1 54 ? -1.926 10.625 -0.220 1.00 0.00 54 PHE A O 3
ATOM 2517 N N . SER A 1 55 ? -1.745 9.177 1.493 1.00 0.00 55 SER A N 3
ATOM 2518 C CA . SER A 1 55 ? -2.360 10.077 2.463 1.00 0.00 55 SER A CA 3
ATOM 2519 C C . SER A 1 55 ? -1.298 10.875 3.213 1.00 0.00 55 SER A C 3
ATOM 2520 O O . SER A 1 55 ? -1.386 11.059 4.426 1.00 0.00 55 SER A O 3
ATOM 2528 N N . GLY A 1 56 ? -0.292 11.345 2.481 1.00 0.00 56 GLY A N 3
ATOM 2529 C CA . GLY A 1 56 ? 0.773 12.117 3.093 1.00 0.00 56 GLY A CA 3
ATOM 2530 C C . GLY A 1 56 ? 1.565 12.919 2.079 1.00 0.00 56 GLY A C 3
ATOM 2531 O O . GLY A 1 56 ? 1.374 12.791 0.870 1.00 0.00 56 GLY A O 3
ATOM 2535 N N . PRO A 1 57 ? 2.477 13.769 2.573 1.00 0.00 57 PRO A N 3
ATOM 2536 C CA . PRO A 1 57 ? 3.317 14.613 1.718 1.00 0.00 57 PRO A CA 3
ATOM 2537 C C . PRO A 1 57 ? 4.350 13.804 0.941 1.00 0.00 57 PRO A C 3
ATOM 2538 O O . PRO A 1 57 ? 5.452 13.555 1.428 1.00 0.00 57 PRO A O 3
ATOM 2549 N N . SER A 1 58 ? 3.985 13.396 -0.270 1.00 0.00 58 SER A N 3
ATOM 2550 C CA . SER A 1 58 ? 4.879 12.611 -1.114 1.00 0.00 58 SER A CA 3
ATOM 2551 C C . SER A 1 58 ? 5.552 13.494 -2.160 1.00 0.00 58 SER A C 3
ATOM 2552 O O . SER A 1 58 ? 6.754 13.382 -2.403 1.00 0.00 58 SER A O 3
ATOM 2560 N N . SER A 1 59 ? 4.768 14.372 -2.777 1.00 0.00 59 SER A N 3
ATOM 2561 C CA . SER A 1 59 ? 5.286 15.272 -3.801 1.00 0.00 59 SER A CA 3
ATOM 2562 C C . SER A 1 59 ? 6.546 15.981 -3.314 1.00 0.00 59 SER A C 3
ATOM 2563 O O . SER A 1 59 ? 6.517 16.714 -2.326 1.00 0.00 59 SER A O 3
ATOM 2571 N N . GLY A 1 60 ? 7.652 15.757 -4.016 1.00 0.00 60 GLY A N 3
ATOM 2572 C CA . GLY A 1 60 ? 8.908 16.380 -3.641 1.00 0.00 60 GLY A CA 3
ATOM 2573 C C . GLY A 1 60 ? 10.074 15.413 -3.696 1.00 0.00 60 GLY A C 3
ATOM 2574 O O . GLY A 1 60 ? 10.705 15.134 -2.677 1.00 0.00 60 GLY A O 3
ATOM 2578 N N . GLY A 1 1 ? 23.678 4.540 -13.060 1.00 0.00 1 GLY A N 4
ATOM 2579 C CA . GLY A 1 1 ? 23.018 3.772 -12.020 1.00 0.00 1 GLY A CA 4
ATOM 2580 C C . GLY A 1 1 ? 21.508 3.877 -12.092 1.00 0.00 1 GLY A C 4
ATOM 2581 O O . GLY A 1 1 ? 20.894 3.449 -13.070 1.00 0.00 1 GLY A O 4
ATOM 2585 N N . SER A 1 2 ? 20.906 4.446 -11.052 1.00 0.00 2 SER A N 4
ATOM 2586 C CA . SER A 1 2 ? 19.457 4.601 -10.999 1.00 0.00 2 SER A CA 4
ATOM 2587 C C . SER A 1 2 ? 19.077 6.001 -10.525 1.00 0.00 2 SER A C 4
ATOM 2588 O O . SER A 1 2 ? 19.407 6.401 -9.408 1.00 0.00 2 SER A O 4
ATOM 2596 N N . SER A 1 3 ? 18.382 6.741 -11.383 1.00 0.00 3 SER A N 4
ATOM 2597 C CA . SER A 1 3 ? 17.960 8.097 -11.055 1.00 0.00 3 SER A CA 4
ATOM 2598 C C . SER A 1 3 ? 17.286 8.141 -9.687 1.00 0.00 3 SER A C 4
ATOM 2599 O O . SER A 1 3 ? 16.781 7.131 -9.199 1.00 0.00 3 SER A O 4
ATOM 2607 N N . GLY A 1 4 ? 17.283 9.320 -9.073 1.00 0.00 4 GLY A N 4
ATOM 2608 C CA . GLY A 1 4 ? 16.669 9.475 -7.767 1.00 0.00 4 GLY A CA 4
ATOM 2609 C C . GLY A 1 4 ? 15.299 10.120 -7.843 1.00 0.00 4 GLY A C 4
ATOM 2610 O O . GLY A 1 4 ? 15.112 11.252 -7.399 1.00 0.00 4 GLY A O 4
ATOM 2614 N N . SER A 1 5 ? 14.338 9.397 -8.410 1.00 0.00 5 SER A N 4
ATOM 2615 C CA . SER A 1 5 ? 12.979 9.907 -8.549 1.00 0.00 5 SER A CA 4
ATOM 2616 C C . SER A 1 5 ? 12.007 9.104 -7.690 1.00 0.00 5 SER A C 4
ATOM 2617 O O . SER A 1 5 ? 11.238 9.666 -6.911 1.00 0.00 5 SER A O 4
ATOM 2625 N N . SER A 1 6 ? 12.047 7.783 -7.841 1.00 0.00 6 SER A N 4
ATOM 2626 C CA . SER A 1 6 ? 11.168 6.901 -7.083 1.00 0.00 6 SER A CA 4
ATOM 2627 C C . SER A 1 6 ? 11.768 5.502 -6.970 1.00 0.00 6 SER A C 4
ATOM 2628 O O . SER A 1 6 ? 12.413 5.015 -7.897 1.00 0.00 6 SER A O 4
ATOM 2636 N N . GLY A 1 7 ? 11.549 4.862 -5.826 1.00 0.00 7 GLY A N 4
ATOM 2637 C CA . GLY A 1 7 ? 12.074 3.526 -5.611 1.00 0.00 7 GLY A CA 4
ATOM 2638 C C . GLY A 1 7 ? 12.419 3.265 -4.158 1.00 0.00 7 GLY A C 4
ATOM 2639 O O . GLY A 1 7 ? 13.529 3.560 -3.714 1.00 0.00 7 GLY A O 4
ATOM 2643 N N . ASP A 1 8 ? 11.467 2.713 -3.416 1.00 0.00 8 ASP A N 4
ATOM 2644 C CA . ASP A 1 8 ? 11.675 2.413 -2.004 1.00 0.00 8 ASP A CA 4
ATOM 2645 C C . ASP A 1 8 ? 12.504 1.144 -1.834 1.00 0.00 8 ASP A C 4
ATOM 2646 O O . ASP A 1 8 ? 12.357 0.173 -2.578 1.00 0.00 8 ASP A O 4
ATOM 2655 N N . PRO A 1 9 ? 13.398 1.149 -0.834 1.00 0.00 9 PRO A N 4
ATOM 2656 C CA . PRO A 1 9 ? 14.268 0.006 -0.544 1.00 0.00 9 PRO A CA 4
ATOM 2657 C C . PRO A 1 9 ? 13.497 -1.182 0.021 1.00 0.00 9 PRO A C 4
ATOM 2658 O O . PRO A 1 9 ? 13.649 -2.311 -0.444 1.00 0.00 9 PRO A O 4
ATOM 2669 N N . SER A 1 10 ? 12.667 -0.919 1.026 1.00 0.00 10 SER A N 4
ATOM 2670 C CA . SER A 1 10 ? 11.874 -1.967 1.656 1.00 0.00 10 SER A CA 4
ATOM 2671 C C . SER A 1 10 ? 10.787 -2.469 0.711 1.00 0.00 10 SER A C 4
ATOM 2672 O O . SER A 1 10 ? 10.687 -3.666 0.442 1.00 0.00 10 SER A O 4
ATOM 2680 N N . TRP A 1 11 ? 9.975 -1.545 0.210 1.00 0.00 11 TRP A N 4
ATOM 2681 C CA . TRP A 1 11 ? 8.894 -1.893 -0.706 1.00 0.00 11 TRP A CA 4
ATOM 2682 C C . TRP A 1 11 ? 9.385 -1.900 -2.150 1.00 0.00 11 TRP A C 4
ATOM 2683 O O . TRP A 1 11 ? 10.485 -1.431 -2.445 1.00 0.00 11 TRP A O 4
ATOM 2704 N N . THR A 1 12 ? 8.564 -2.436 -3.047 1.00 0.00 12 THR A N 4
ATOM 2705 C CA . THR A 1 12 ? 8.915 -2.505 -4.460 1.00 0.00 12 THR A CA 4
ATOM 2706 C C . THR A 1 12 ? 7.815 -1.909 -5.330 1.00 0.00 12 THR A C 4
ATOM 2707 O O . THR A 1 12 ? 6.655 -1.848 -4.925 1.00 0.00 12 THR A O 4
ATOM 2718 N N . ALA A 1 13 ? 8.187 -1.471 -6.528 1.00 0.00 13 ALA A N 4
ATOM 2719 C CA . ALA A 1 13 ? 7.230 -0.882 -7.457 1.00 0.00 13 ALA A CA 4
ATOM 2720 C C . ALA A 1 13 ? 6.009 -1.778 -7.629 1.00 0.00 13 ALA A C 4
ATOM 2721 O O . ALA A 1 13 ? 4.879 -1.296 -7.698 1.00 0.00 13 ALA A O 4
ATOM 2728 N N . GLN A 1 14 ? 6.244 -3.085 -7.699 1.00 0.00 14 GLN A N 4
ATOM 2729 C CA . GLN A 1 14 ? 5.162 -4.048 -7.864 1.00 0.00 14 GLN A CA 4
ATOM 2730 C C . GLN A 1 14 ? 4.179 -3.967 -6.701 1.00 0.00 14 GLN A C 4
ATOM 2731 O O . GLN A 1 14 ? 2.971 -3.846 -6.905 1.00 0.00 14 GLN A O 4
ATOM 2745 N N . GLU A 1 15 ? 4.705 -4.035 -5.482 1.00 0.00 15 GLU A N 4
ATOM 2746 C CA . GLU A 1 15 ? 3.872 -3.970 -4.287 1.00 0.00 15 GLU A CA 4
ATOM 2747 C C . GLU A 1 15 ? 3.032 -2.696 -4.277 1.00 0.00 15 GLU A C 4
ATOM 2748 O O . GLU A 1 15 ? 1.853 -2.721 -3.926 1.00 0.00 15 GLU A O 4
ATOM 2760 N N . GLU A 1 16 ? 3.649 -1.585 -4.665 1.00 0.00 16 GLU A N 4
ATOM 2761 C CA . GLU A 1 16 ? 2.959 -0.301 -4.700 1.00 0.00 16 GLU A CA 4
ATOM 2762 C C . GLU A 1 16 ? 1.690 -0.387 -5.543 1.00 0.00 16 GLU A C 4
ATOM 2763 O O . GLU A 1 16 ? 0.590 -0.131 -5.056 1.00 0.00 16 GLU A O 4
ATOM 2775 N N . MET A 1 17 ? 1.854 -0.750 -6.811 1.00 0.00 17 MET A N 4
ATOM 2776 C CA . MET A 1 17 ? 0.722 -0.871 -7.723 1.00 0.00 17 MET A CA 4
ATOM 2777 C C . MET A 1 17 ? -0.322 -1.835 -7.168 1.00 0.00 17 MET A C 4
ATOM 2778 O O . MET A 1 17 ? -1.523 -1.580 -7.254 1.00 0.00 17 MET A O 4
ATOM 2792 N N . ALA A 1 18 ? 0.144 -2.942 -6.600 1.00 0.00 18 ALA A N 4
ATOM 2793 C CA . ALA A 1 18 ? -0.750 -3.943 -6.030 1.00 0.00 18 ALA A CA 4
ATOM 2794 C C . ALA A 1 18 ? -1.601 -3.347 -4.914 1.00 0.00 18 ALA A C 4
ATOM 2795 O O . ALA A 1 18 ? -2.787 -3.656 -4.791 1.00 0.00 18 ALA A O 4
ATOM 2802 N N . LEU A 1 19 ? -0.989 -2.491 -4.103 1.00 0.00 19 LEU A N 4
ATOM 2803 C CA . LEU A 1 19 ? -1.691 -1.852 -2.995 1.00 0.00 19 LEU A CA 4
ATOM 2804 C C . LEU A 1 19 ? -2.861 -1.014 -3.503 1.00 0.00 19 LEU A C 4
ATOM 2805 O O . LEU A 1 19 ? -3.991 -1.159 -3.036 1.00 0.00 19 LEU A O 4
ATOM 2821 N N . LEU A 1 20 ? -2.582 -0.140 -4.463 1.00 0.00 20 LEU A N 4
ATOM 2822 C CA . LEU A 1 20 ? -3.612 0.720 -5.037 1.00 0.00 20 LEU A CA 4
ATOM 2823 C C . LEU A 1 20 ? -4.765 -0.109 -5.594 1.00 0.00 20 LEU A C 4
ATOM 2824 O O . LEU A 1 20 ? -5.913 0.050 -5.180 1.00 0.00 20 LEU A O 4
ATOM 2840 N N . GLU A 1 21 ? -4.450 -0.994 -6.535 1.00 0.00 21 GLU A N 4
ATOM 2841 C CA . GLU A 1 21 ? -5.461 -1.848 -7.147 1.00 0.00 21 GLU A CA 4
ATOM 2842 C C . GLU A 1 21 ? -6.230 -2.629 -6.085 1.00 0.00 21 GLU A C 4
ATOM 2843 O O . GLU A 1 21 ? -7.460 -2.651 -6.085 1.00 0.00 21 GLU A O 4
ATOM 2855 N N . ALA A 1 22 ? -5.495 -3.268 -5.181 1.00 0.00 22 ALA A N 4
ATOM 2856 C CA . ALA A 1 22 ? -6.106 -4.049 -4.113 1.00 0.00 22 ALA A CA 4
ATOM 2857 C C . ALA A 1 22 ? -7.135 -3.222 -3.349 1.00 0.00 22 ALA A C 4
ATOM 2858 O O . ALA A 1 22 ? -8.287 -3.631 -3.198 1.00 0.00 22 ALA A O 4
ATOM 2865 N N . VAL A 1 23 ? -6.713 -2.057 -2.868 1.00 0.00 23 VAL A N 4
ATOM 2866 C CA . VAL A 1 23 ? -7.598 -1.173 -2.120 1.00 0.00 23 VAL A CA 4
ATOM 2867 C C . VAL A 1 23 ? -8.834 -0.813 -2.937 1.00 0.00 23 VAL A C 4
ATOM 2868 O O . VAL A 1 23 ? -9.964 -0.991 -2.483 1.00 0.00 23 VAL A O 4
ATOM 2881 N N . MET A 1 24 ? -8.611 -0.306 -4.145 1.00 0.00 24 MET A N 4
ATOM 2882 C CA . MET A 1 24 ? -9.708 0.078 -5.027 1.00 0.00 24 MET A CA 4
ATOM 2883 C C . MET A 1 24 ? -10.630 -1.108 -5.295 1.00 0.00 24 MET A C 4
ATOM 2884 O O . MET A 1 24 ? -11.847 -0.951 -5.386 1.00 0.00 24 MET A O 4
ATOM 2898 N N . ASP A 1 25 ? -10.041 -2.292 -5.421 1.00 0.00 25 ASP A N 4
ATOM 2899 C CA . ASP A 1 25 ? -10.810 -3.504 -5.678 1.00 0.00 25 ASP A CA 4
ATOM 2900 C C . ASP A 1 25 ? -11.687 -3.856 -4.480 1.00 0.00 25 ASP A C 4
ATOM 2901 O O . ASP A 1 25 ? -12.901 -4.013 -4.612 1.00 0.00 25 ASP A O 4
ATOM 2910 N N . CYS A 1 26 ? -11.063 -3.980 -3.314 1.00 0.00 26 CYS A N 4
ATOM 2911 C CA . CYS A 1 26 ? -11.786 -4.316 -2.092 1.00 0.00 26 CYS A CA 4
ATOM 2912 C C . CYS A 1 26 ? -12.329 -3.060 -1.419 1.00 0.00 26 CYS A C 4
ATOM 2913 O O . CYS A 1 26 ? -13.540 -2.862 -1.335 1.00 0.00 26 CYS A O 4
ATOM 2921 N N . GLY A 1 27 ? -11.423 -2.213 -0.939 1.00 0.00 27 GLY A N 4
ATOM 2922 C CA . GLY A 1 27 ? -11.830 -0.987 -0.278 1.00 0.00 27 GLY A CA 4
ATOM 2923 C C . GLY A 1 27 ? -10.916 -0.618 0.874 1.00 0.00 27 GLY A C 4
ATOM 2924 O O . GLY A 1 27 ? -10.051 -1.403 1.265 1.00 0.00 27 GLY A O 4
ATOM 2928 N N . PHE A 1 28 ? -11.105 0.579 1.418 1.00 0.00 28 PHE A N 4
ATOM 2929 C CA . PHE A 1 28 ? -10.289 1.052 2.530 1.00 0.00 28 PHE A CA 4
ATOM 2930 C C . PHE A 1 28 ? -10.729 0.406 3.840 1.00 0.00 28 PHE A C 4
ATOM 2931 O O . PHE A 1 28 ? -11.906 0.106 4.033 1.00 0.00 28 PHE A O 4
ATOM 2948 N N . GLY A 1 29 ? -9.772 0.193 4.739 1.00 0.00 29 GLY A N 4
ATOM 2949 C CA . GLY A 1 29 ? -10.080 -0.416 6.020 1.00 0.00 29 GLY A CA 4
ATOM 2950 C C . GLY A 1 29 ? -10.020 -1.930 5.970 1.00 0.00 29 GLY A C 4
ATOM 2951 O O . GLY A 1 29 ? -9.785 -2.582 6.987 1.00 0.00 29 GLY A O 4
ATOM 2955 N N . ASN A 1 30 ? -10.235 -2.491 4.785 1.00 0.00 30 ASN A N 4
ATOM 2956 C CA . ASN A 1 30 ? -10.206 -3.938 4.608 1.00 0.00 30 ASN A CA 4
ATOM 2957 C C . ASN A 1 30 ? -8.772 -4.442 4.475 1.00 0.00 30 ASN A C 4
ATOM 2958 O O . ASN A 1 30 ? -8.482 -5.306 3.648 1.00 0.00 30 ASN A O 4
ATOM 2969 N N . TRP A 1 31 ? -7.882 -3.897 5.295 1.00 0.00 31 TRP A N 4
ATOM 2970 C CA . TRP A 1 31 ? -6.478 -4.291 5.270 1.00 0.00 31 TRP A CA 4
ATOM 2971 C C . TRP A 1 31 ? -6.338 -5.794 5.054 1.00 0.00 31 TRP A C 4
ATOM 2972 O O . TRP A 1 31 ? -5.377 -6.254 4.440 1.00 0.00 31 TRP A O 4
ATOM 2993 N N . GLN A 1 32 ? -7.304 -6.553 5.563 1.00 0.00 32 GLN A N 4
ATOM 2994 C CA . GLN A 1 32 ? -7.287 -8.004 5.425 1.00 0.00 32 GLN A CA 4
ATOM 2995 C C . GLN A 1 32 ? -7.377 -8.413 3.959 1.00 0.00 32 GLN A C 4
ATOM 2996 O O . GLN A 1 32 ? -6.462 -9.036 3.420 1.00 0.00 32 GLN A O 4
ATOM 3010 N N . ASP A 1 33 ? -8.486 -8.058 3.318 1.00 0.00 33 ASP A N 4
ATOM 3011 C CA . ASP A 1 33 ? -8.695 -8.387 1.913 1.00 0.00 33 ASP A CA 4
ATOM 3012 C C . ASP A 1 33 ? -7.536 -7.886 1.058 1.00 0.00 33 ASP A C 4
ATOM 3013 O O . ASP A 1 33 ? -7.069 -8.581 0.156 1.00 0.00 33 ASP A O 4
ATOM 3022 N N . VAL A 1 34 ? -7.075 -6.673 1.348 1.00 0.00 34 VAL A N 4
ATOM 3023 C CA . VAL A 1 34 ? -5.970 -6.078 0.606 1.00 0.00 34 VAL A CA 4
ATOM 3024 C C . VAL A 1 34 ? -4.707 -6.924 0.728 1.00 0.00 34 VAL A C 4
ATOM 3025 O O . VAL A 1 34 ? -3.927 -7.032 -0.218 1.00 0.00 34 VAL A O 4
ATOM 3038 N N . ALA A 1 35 ? -4.514 -7.523 1.898 1.00 0.00 35 ALA A N 4
ATOM 3039 C CA . ALA A 1 35 ? -3.347 -8.362 2.143 1.00 0.00 35 ALA A CA 4
ATOM 3040 C C . ALA A 1 35 ? -3.233 -9.463 1.093 1.00 0.00 35 ALA A C 4
ATOM 3041 O O . ALA A 1 35 ? -2.176 -10.071 0.931 1.00 0.00 35 ALA A O 4
ATOM 3048 N N . ASN A 1 36 ? -4.328 -9.714 0.384 1.00 0.00 36 ASN A N 4
ATOM 3049 C CA . ASN A 1 36 ? -4.351 -10.743 -0.649 1.00 0.00 36 ASN A CA 4
ATOM 3050 C C . ASN A 1 36 ? -3.186 -10.566 -1.618 1.00 0.00 36 ASN A C 4
ATOM 3051 O O . ASN A 1 36 ? -2.325 -11.438 -1.734 1.00 0.00 36 ASN A O 4
ATOM 3062 N N . GLN A 1 37 ? -3.166 -9.431 -2.310 1.00 0.00 37 GLN A N 4
ATOM 3063 C CA . GLN A 1 37 ? -2.107 -9.141 -3.269 1.00 0.00 37 GLN A CA 4
ATOM 3064 C C . GLN A 1 37 ? -0.911 -8.491 -2.580 1.00 0.00 37 GLN A C 4
ATOM 3065 O O . GLN A 1 37 ? 0.188 -8.451 -3.130 1.00 0.00 37 GLN A O 4
ATOM 3079 N N . MET A 1 38 ? -1.135 -7.984 -1.372 1.00 0.00 38 MET A N 4
ATOM 3080 C CA . MET A 1 38 ? -0.076 -7.337 -0.607 1.00 0.00 38 MET A CA 4
ATOM 3081 C C . MET A 1 38 ? 0.611 -8.333 0.322 1.00 0.00 38 MET A C 4
ATOM 3082 O O . MET A 1 38 ? 1.566 -7.989 1.020 1.00 0.00 38 MET A O 4
ATOM 3096 N N . CYS A 1 39 ? 0.119 -9.567 0.325 1.00 0.00 39 CYS A N 4
ATOM 3097 C CA . CYS A 1 39 ? 0.685 -10.613 1.170 1.00 0.00 39 CYS A CA 4
ATOM 3098 C C . CYS A 1 39 ? 2.187 -10.418 1.344 1.00 0.00 39 CYS A C 4
ATOM 3099 O O . CYS A 1 39 ? 2.759 -10.790 2.369 1.00 0.00 39 CYS A O 4
ATOM 3107 N N . THR A 1 40 ? 2.824 -9.834 0.333 1.00 0.00 40 THR A N 4
ATOM 3108 C CA . THR A 1 40 ? 4.261 -9.592 0.373 1.00 0.00 40 THR A CA 4
ATOM 3109 C C . THR A 1 40 ? 4.674 -8.948 1.691 1.00 0.00 40 THR A C 4
ATOM 3110 O O . THR A 1 40 ? 5.854 -8.927 2.042 1.00 0.00 40 THR A O 4
ATOM 3121 N N . LYS A 1 41 ? 3.695 -8.423 2.420 1.00 0.00 41 LYS A N 4
ATOM 3122 C CA . LYS A 1 41 ? 3.955 -7.779 3.702 1.00 0.00 41 LYS A CA 4
ATOM 3123 C C . LYS A 1 41 ? 2.798 -8.006 4.670 1.00 0.00 41 LYS A C 4
ATOM 3124 O O . LYS A 1 41 ? 1.853 -8.733 4.365 1.00 0.00 41 LYS A O 4
ATOM 3143 N N . THR A 1 42 ? 2.878 -7.378 5.839 1.00 0.00 42 THR A N 4
ATOM 3144 C CA . THR A 1 42 ? 1.838 -7.511 6.851 1.00 0.00 42 THR A CA 4
ATOM 3145 C C . THR A 1 42 ? 0.730 -6.486 6.638 1.00 0.00 42 THR A C 4
ATOM 3146 O O . THR A 1 42 ? 0.996 -5.305 6.413 1.00 0.00 42 THR A O 4
ATOM 3157 N N . LYS A 1 43 ? -0.515 -6.944 6.712 1.00 0.00 43 LYS A N 4
ATOM 3158 C CA . LYS A 1 43 ? -1.666 -6.068 6.530 1.00 0.00 43 LYS A CA 4
ATOM 3159 C C . LYS A 1 43 ? -1.450 -4.733 7.236 1.00 0.00 43 LYS A C 4
ATOM 3160 O O . LYS A 1 43 ? -1.929 -3.695 6.780 1.00 0.00 43 LYS A O 4
ATOM 3179 N N . GLU A 1 44 ? -0.726 -4.768 8.350 1.00 0.00 44 GLU A N 4
ATOM 3180 C CA . GLU A 1 44 ? -0.447 -3.560 9.118 1.00 0.00 44 GLU A CA 4
ATOM 3181 C C . GLU A 1 44 ? 0.468 -2.620 8.339 1.00 0.00 44 GLU A C 4
ATOM 3182 O O . GLU A 1 44 ? 0.280 -1.404 8.353 1.00 0.00 44 GLU A O 4
ATOM 3194 N N . GLU A 1 45 ? 1.458 -3.193 7.662 1.00 0.00 45 GLU A N 4
ATOM 3195 C CA . GLU A 1 45 ? 2.403 -2.406 6.879 1.00 0.00 45 GLU A CA 4
ATOM 3196 C C . GLU A 1 45 ? 1.745 -1.871 5.610 1.00 0.00 45 GLU A C 4
ATOM 3197 O O . GLU A 1 45 ? 2.095 -0.795 5.123 1.00 0.00 45 GLU A O 4
ATOM 3209 N N . CYS A 1 46 ? 0.792 -2.629 5.080 1.00 0.00 46 CYS A N 4
ATOM 3210 C CA . CYS A 1 46 ? 0.086 -2.233 3.867 1.00 0.00 46 CYS A CA 4
ATOM 3211 C C . CYS A 1 46 ? -0.720 -0.959 4.098 1.00 0.00 46 CYS A C 4
ATOM 3212 O O . CYS A 1 46 ? -0.906 -0.157 3.184 1.00 0.00 46 CYS A O 4
ATOM 3220 N N . GLU A 1 47 ? -1.196 -0.781 5.327 1.00 0.00 47 GLU A N 4
ATOM 3221 C CA . GLU A 1 47 ? -1.984 0.394 5.677 1.00 0.00 47 GLU A CA 4
ATOM 3222 C C . GLU A 1 47 ? -1.105 1.640 5.739 1.00 0.00 47 GLU A C 4
ATOM 3223 O O . GLU A 1 47 ? -1.252 2.559 4.932 1.00 0.00 47 GLU A O 4
ATOM 3235 N N . LYS A 1 48 ? -0.191 1.665 6.702 1.00 0.00 48 LYS A N 4
ATOM 3236 C CA . LYS A 1 48 ? 0.714 2.796 6.871 1.00 0.00 48 LYS A CA 4
ATOM 3237 C C . LYS A 1 48 ? 1.275 3.249 5.527 1.00 0.00 48 LYS A C 4
ATOM 3238 O O . LYS A 1 48 ? 1.250 4.436 5.202 1.00 0.00 48 LYS A O 4
ATOM 3257 N N . HIS A 1 49 ? 1.779 2.296 4.750 1.00 0.00 49 HIS A N 4
ATOM 3258 C CA . HIS A 1 49 ? 2.344 2.598 3.439 1.00 0.00 49 HIS A CA 4
ATOM 3259 C C . HIS A 1 49 ? 1.355 3.391 2.591 1.00 0.00 49 HIS A C 4
ATOM 3260 O O . HIS A 1 49 ? 1.745 4.277 1.830 1.00 0.00 49 HIS A O 4
ATOM 3275 N N . TYR A 1 50 ? 0.074 3.067 2.726 1.00 0.00 50 TYR A N 4
ATOM 3276 C CA . TYR A 1 50 ? -0.971 3.747 1.969 1.00 0.00 50 TYR A CA 4
ATOM 3277 C C . TYR A 1 50 ? -1.266 5.121 2.562 1.00 0.00 50 TYR A C 4
ATOM 3278 O O . TYR A 1 50 ? -1.151 6.140 1.882 1.00 0.00 50 TYR A O 4
ATOM 3296 N N . MET A 1 51 ? -1.647 5.139 3.835 1.00 0.00 51 MET A N 4
ATOM 3297 C CA . MET A 1 51 ? -1.957 6.388 4.522 1.00 0.00 51 MET A CA 4
ATOM 3298 C C . MET A 1 51 ? -0.709 7.251 4.671 1.00 0.00 51 MET A C 4
ATOM 3299 O O . MET A 1 51 ? -0.794 8.430 5.017 1.00 0.00 51 MET A O 4
ATOM 3313 N N . LYS A 1 52 ? 0.450 6.658 4.407 1.00 0.00 52 LYS A N 4
ATOM 3314 C CA . LYS A 1 52 ? 1.717 7.373 4.510 1.00 0.00 52 LYS A CA 4
ATOM 3315 C C . LYS A 1 52 ? 1.936 8.271 3.297 1.00 0.00 52 LYS A C 4
ATOM 3316 O O . LYS A 1 52 ? 2.194 9.467 3.436 1.00 0.00 52 LYS A O 4
ATOM 3335 N N . TYR A 1 53 ? 1.829 7.688 2.108 1.00 0.00 53 TYR A N 4
ATOM 3336 C CA . TYR A 1 53 ? 2.015 8.436 0.870 1.00 0.00 53 TYR A CA 4
ATOM 3337 C C . TYR A 1 53 ? 0.675 8.734 0.206 1.00 0.00 53 TYR A C 4
ATOM 3338 O O . TYR A 1 53 ? 0.270 9.890 0.089 1.00 0.00 53 TYR A O 4
ATOM 3356 N N . PHE A 1 54 ? -0.011 7.680 -0.226 1.00 0.00 54 PHE A N 4
ATOM 3357 C CA . PHE A 1 54 ? -1.307 7.827 -0.879 1.00 0.00 54 PHE A CA 4
ATOM 3358 C C . PHE A 1 54 ? -2.234 8.716 -0.055 1.00 0.00 54 PHE A C 4
ATOM 3359 O O . PHE A 1 54 ? -2.525 9.850 -0.435 1.00 0.00 54 PHE A O 4
ATOM 3376 N N . SER A 1 55 ? -2.694 8.191 1.077 1.00 0.00 55 SER A N 4
ATOM 3377 C CA . SER A 1 55 ? -3.592 8.934 1.953 1.00 0.00 55 SER A CA 4
ATOM 3378 C C . SER A 1 55 ? -2.819 9.588 3.095 1.00 0.00 55 SER A C 4
ATOM 3379 O O . SER A 1 55 ? -3.195 9.473 4.260 1.00 0.00 55 SER A O 4
ATOM 3387 N N . GLY A 1 56 ? -1.734 10.275 2.750 1.00 0.00 56 GLY A N 4
ATOM 3388 C CA . GLY A 1 56 ? -0.924 10.936 3.755 1.00 0.00 56 GLY A CA 4
ATOM 3389 C C . GLY A 1 56 ? -0.340 12.245 3.261 1.00 0.00 56 GLY A C 4
ATOM 3390 O O . GLY A 1 56 ? 0.219 12.326 2.166 1.00 0.00 56 GLY A O 4
ATOM 3394 N N . PRO A 1 57 ? -0.469 13.301 4.077 1.00 0.00 57 PRO A N 4
ATOM 3395 C CA . PRO A 1 57 ? 0.043 14.632 3.737 1.00 0.00 57 PRO A CA 4
ATOM 3396 C C . PRO A 1 57 ? 1.567 14.687 3.746 1.00 0.00 57 PRO A C 4
ATOM 3397 O O . PRO A 1 57 ? 2.180 15.024 4.759 1.00 0.00 57 PRO A O 4
ATOM 3408 N N . SER A 1 58 ? 2.173 14.354 2.611 1.00 0.00 58 SER A N 4
ATOM 3409 C CA . SER A 1 58 ? 3.626 14.362 2.489 1.00 0.00 58 SER A CA 4
ATOM 3410 C C . SER A 1 58 ? 4.203 15.694 2.958 1.00 0.00 58 SER A C 4
ATOM 3411 O O . SER A 1 58 ? 5.159 15.731 3.733 1.00 0.00 58 SER A O 4
ATOM 3419 N N . SER A 1 59 ? 3.614 16.787 2.482 1.00 0.00 59 SER A N 4
ATOM 3420 C CA . SER A 1 59 ? 4.071 18.122 2.848 1.00 0.00 59 SER A CA 4
ATOM 3421 C C . SER A 1 59 ? 3.349 18.620 4.097 1.00 0.00 59 SER A C 4
ATOM 3422 O O . SER A 1 59 ? 2.368 18.024 4.540 1.00 0.00 59 SER A O 4
ATOM 3430 N N . GLY A 1 60 ? 3.843 19.718 4.660 1.00 0.00 60 GLY A N 4
ATOM 3431 C CA . GLY A 1 60 ? 3.234 20.279 5.853 1.00 0.00 60 GLY A CA 4
ATOM 3432 C C . GLY A 1 60 ? 3.750 21.668 6.169 1.00 0.00 60 GLY A C 4
ATOM 3433 O O . GLY A 1 60 ? 3.115 22.666 5.828 1.00 0.00 60 GLY A O 4
ATOM 3437 N N . GLY A 1 1 ? 2.993 14.359 -17.245 1.00 0.00 1 GLY A N 5
ATOM 3438 C CA . GLY A 1 1 ? 3.814 15.176 -16.372 1.00 0.00 1 GLY A CA 5
ATOM 3439 C C . GLY A 1 1 ? 4.951 14.394 -15.745 1.00 0.00 1 GLY A C 5
ATOM 3440 O O . GLY A 1 1 ? 5.502 13.484 -16.364 1.00 0.00 1 GLY A O 5
ATOM 3444 N N . SER A 1 2 ? 5.305 14.750 -14.514 1.00 0.00 2 SER A N 5
ATOM 3445 C CA . SER A 1 2 ? 6.388 14.078 -13.806 1.00 0.00 2 SER A CA 5
ATOM 3446 C C . SER A 1 2 ? 6.175 12.567 -13.795 1.00 0.00 2 SER A C 5
ATOM 3447 O O . SER A 1 2 ? 5.136 12.072 -14.232 1.00 0.00 2 SER A O 5
ATOM 3455 N N . SER A 1 3 ? 7.168 11.839 -13.293 1.00 0.00 3 SER A N 5
ATOM 3456 C CA . SER A 1 3 ? 7.092 10.385 -13.228 1.00 0.00 3 SER A CA 5
ATOM 3457 C C . SER A 1 3 ? 7.979 9.844 -12.111 1.00 0.00 3 SER A C 5
ATOM 3458 O O . SER A 1 3 ? 8.732 10.589 -11.485 1.00 0.00 3 SER A O 5
ATOM 3466 N N . GLY A 1 4 ? 7.884 8.540 -11.866 1.00 0.00 4 GLY A N 5
ATOM 3467 C CA . GLY A 1 4 ? 8.683 7.921 -10.825 1.00 0.00 4 GLY A CA 5
ATOM 3468 C C . GLY A 1 4 ? 9.101 6.507 -11.179 1.00 0.00 4 GLY A C 5
ATOM 3469 O O . GLY A 1 4 ? 8.606 5.542 -10.599 1.00 0.00 4 GLY A O 5
ATOM 3473 N N . SER A 1 5 ? 10.016 6.385 -12.136 1.00 0.00 5 SER A N 5
ATOM 3474 C CA . SER A 1 5 ? 10.497 5.079 -12.571 1.00 0.00 5 SER A CA 5
ATOM 3475 C C . SER A 1 5 ? 10.868 4.210 -11.374 1.00 0.00 5 SER A C 5
ATOM 3476 O O . SER A 1 5 ? 10.452 3.055 -11.278 1.00 0.00 5 SER A O 5
ATOM 3484 N N . SER A 1 6 ? 11.652 4.775 -10.461 1.00 0.00 6 SER A N 5
ATOM 3485 C CA . SER A 1 6 ? 12.083 4.051 -9.271 1.00 0.00 6 SER A CA 5
ATOM 3486 C C . SER A 1 6 ? 11.002 4.083 -8.195 1.00 0.00 6 SER A C 5
ATOM 3487 O O . SER A 1 6 ? 10.365 5.111 -7.968 1.00 0.00 6 SER A O 5
ATOM 3495 N N . GLY A 1 7 ? 10.800 2.946 -7.535 1.00 0.00 7 GLY A N 5
ATOM 3496 C CA . GLY A 1 7 ? 9.795 2.864 -6.491 1.00 0.00 7 GLY A CA 5
ATOM 3497 C C . GLY A 1 7 ? 10.253 3.498 -5.193 1.00 0.00 7 GLY A C 5
ATOM 3498 O O . GLY A 1 7 ? 10.861 4.569 -5.199 1.00 0.00 7 GLY A O 5
ATOM 3502 N N . ASP A 1 8 ? 9.962 2.838 -4.078 1.00 0.00 8 ASP A N 5
ATOM 3503 C CA . ASP A 1 8 ? 10.348 3.345 -2.766 1.00 0.00 8 ASP A CA 5
ATOM 3504 C C . ASP A 1 8 ? 11.538 2.568 -2.212 1.00 0.00 8 ASP A C 5
ATOM 3505 O O . ASP A 1 8 ? 11.762 1.405 -2.548 1.00 0.00 8 ASP A O 5
ATOM 3514 N N . PRO A 1 9 ? 12.321 3.225 -1.344 1.00 0.00 9 PRO A N 5
ATOM 3515 C CA . PRO A 1 9 ? 13.503 2.615 -0.726 1.00 0.00 9 PRO A CA 5
ATOM 3516 C C . PRO A 1 9 ? 13.136 1.527 0.277 1.00 0.00 9 PRO A C 5
ATOM 3517 O O . PRO A 1 9 ? 13.973 0.706 0.650 1.00 0.00 9 PRO A O 5
ATOM 3528 N N . SER A 1 10 ? 11.879 1.527 0.710 1.00 0.00 10 SER A N 5
ATOM 3529 C CA . SER A 1 10 ? 11.402 0.542 1.673 1.00 0.00 10 SER A CA 5
ATOM 3530 C C . SER A 1 10 ? 10.402 -0.411 1.025 1.00 0.00 10 SER A C 5
ATOM 3531 O O . SER A 1 10 ? 10.205 -1.533 1.492 1.00 0.00 10 SER A O 5
ATOM 3539 N N . TRP A 1 11 ? 9.773 0.045 -0.051 1.00 0.00 11 TRP A N 5
ATOM 3540 C CA . TRP A 1 11 ? 8.792 -0.766 -0.764 1.00 0.00 11 TRP A CA 5
ATOM 3541 C C . TRP A 1 11 ? 9.199 -0.957 -2.221 1.00 0.00 11 TRP A C 5
ATOM 3542 O O . TRP A 1 11 ? 10.246 -0.472 -2.653 1.00 0.00 11 TRP A O 5
ATOM 3563 N N . THR A 1 12 ? 8.367 -1.668 -2.975 1.00 0.00 12 THR A N 5
ATOM 3564 C CA . THR A 1 12 ? 8.642 -1.924 -4.383 1.00 0.00 12 THR A CA 5
ATOM 3565 C C . THR A 1 12 ? 7.439 -1.571 -5.252 1.00 0.00 12 THR A C 5
ATOM 3566 O O . THR A 1 12 ? 6.294 -1.670 -4.812 1.00 0.00 12 THR A O 5
ATOM 3577 N N . ALA A 1 13 ? 7.708 -1.159 -6.486 1.00 0.00 13 ALA A N 5
ATOM 3578 C CA . ALA A 1 13 ? 6.647 -0.793 -7.417 1.00 0.00 13 ALA A CA 5
ATOM 3579 C C . ALA A 1 13 ? 5.514 -1.813 -7.386 1.00 0.00 13 ALA A C 5
ATOM 3580 O O . ALA A 1 13 ? 4.339 -1.448 -7.389 1.00 0.00 13 ALA A O 5
ATOM 3587 N N . GLN A 1 14 ? 5.875 -3.092 -7.356 1.00 0.00 14 GLN A N 5
ATOM 3588 C CA . GLN A 1 14 ? 4.888 -4.164 -7.326 1.00 0.00 14 GLN A CA 5
ATOM 3589 C C . GLN A 1 14 ? 3.926 -3.985 -6.156 1.00 0.00 14 GLN A C 5
ATOM 3590 O O . GLN A 1 14 ? 2.709 -4.054 -6.326 1.00 0.00 14 GLN A O 5
ATOM 3604 N N . GLU A 1 15 ? 4.480 -3.756 -4.970 1.00 0.00 15 GLU A N 5
ATOM 3605 C CA . GLU A 1 15 ? 3.670 -3.569 -3.772 1.00 0.00 15 GLU A CA 5
ATOM 3606 C C . GLU A 1 15 ? 2.818 -2.308 -3.883 1.00 0.00 15 GLU A C 5
ATOM 3607 O O . GLU A 1 15 ? 1.644 -2.306 -3.515 1.00 0.00 15 GLU A O 5
ATOM 3619 N N . GLU A 1 16 ? 3.419 -1.237 -4.393 1.00 0.00 16 GLU A N 5
ATOM 3620 C CA . GLU A 1 16 ? 2.716 0.030 -4.551 1.00 0.00 16 GLU A CA 5
ATOM 3621 C C . GLU A 1 16 ? 1.509 -0.128 -5.471 1.00 0.00 16 GLU A C 5
ATOM 3622 O O . GLU A 1 16 ? 0.392 0.248 -5.117 1.00 0.00 16 GLU A O 5
ATOM 3634 N N . MET A 1 17 ? 1.744 -0.687 -6.654 1.00 0.00 17 MET A N 5
ATOM 3635 C CA . MET A 1 17 ? 0.676 -0.896 -7.625 1.00 0.00 17 MET A CA 5
ATOM 3636 C C . MET A 1 17 ? -0.369 -1.866 -7.084 1.00 0.00 17 MET A C 5
ATOM 3637 O O . MET A 1 17 ? -1.570 -1.608 -7.164 1.00 0.00 17 MET A O 5
ATOM 3651 N N . ALA A 1 18 ? 0.095 -2.982 -6.532 1.00 0.00 18 ALA A N 5
ATOM 3652 C CA . ALA A 1 18 ? -0.800 -3.990 -5.976 1.00 0.00 18 ALA A CA 5
ATOM 3653 C C . ALA A 1 18 ? -1.668 -3.401 -4.869 1.00 0.00 18 ALA A C 5
ATOM 3654 O O . ALA A 1 18 ? -2.853 -3.719 -4.760 1.00 0.00 18 ALA A O 5
ATOM 3661 N N . LEU A 1 19 ? -1.071 -2.543 -4.048 1.00 0.00 19 LEU A N 5
ATOM 3662 C CA . LEU A 1 19 ? -1.790 -1.911 -2.948 1.00 0.00 19 LEU A CA 5
ATOM 3663 C C . LEU A 1 19 ? -2.965 -1.088 -3.467 1.00 0.00 19 LEU A C 5
ATOM 3664 O O . LEU A 1 19 ? -4.085 -1.198 -2.965 1.00 0.00 19 LEU A O 5
ATOM 3680 N N . LEU A 1 20 ? -2.704 -0.264 -4.476 1.00 0.00 20 LEU A N 5
ATOM 3681 C CA . LEU A 1 20 ? -3.740 0.577 -5.065 1.00 0.00 20 LEU A CA 5
ATOM 3682 C C . LEU A 1 20 ? -4.850 -0.274 -5.674 1.00 0.00 20 LEU A C 5
ATOM 3683 O O . LEU A 1 20 ? -6.031 -0.051 -5.409 1.00 0.00 20 LEU A O 5
ATOM 3699 N N . GLU A 1 21 ? -4.462 -1.250 -6.489 1.00 0.00 21 GLU A N 5
ATOM 3700 C CA . GLU A 1 21 ? -5.426 -2.134 -7.134 1.00 0.00 21 GLU A CA 5
ATOM 3701 C C . GLU A 1 21 ? -6.286 -2.850 -6.096 1.00 0.00 21 GLU A C 5
ATOM 3702 O O . GLU A 1 21 ? -7.509 -2.903 -6.219 1.00 0.00 21 GLU A O 5
ATOM 3714 N N . ALA A 1 22 ? -5.636 -3.400 -5.076 1.00 0.00 22 ALA A N 5
ATOM 3715 C CA . ALA A 1 22 ? -6.340 -4.112 -4.016 1.00 0.00 22 ALA A CA 5
ATOM 3716 C C . ALA A 1 22 ? -7.343 -3.201 -3.316 1.00 0.00 22 ALA A C 5
ATOM 3717 O O . ALA A 1 22 ? -8.511 -3.555 -3.155 1.00 0.00 22 ALA A O 5
ATOM 3724 N N . VAL A 1 23 ? -6.878 -2.027 -2.900 1.00 0.00 23 VAL A N 5
ATOM 3725 C CA . VAL A 1 23 ? -7.735 -1.065 -2.216 1.00 0.00 23 VAL A CA 5
ATOM 3726 C C . VAL A 1 23 ? -8.933 -0.685 -3.079 1.00 0.00 23 VAL A C 5
ATOM 3727 O O . VAL A 1 23 ? -10.058 -0.589 -2.590 1.00 0.00 23 VAL A O 5
ATOM 3740 N N . MET A 1 24 ? -8.683 -0.471 -4.367 1.00 0.00 24 MET A N 5
ATOM 3741 C CA . MET A 1 24 ? -9.742 -0.103 -5.300 1.00 0.00 24 MET A CA 5
ATOM 3742 C C . MET A 1 24 ? -10.671 -1.285 -5.561 1.00 0.00 24 MET A C 5
ATOM 3743 O O . MET A 1 24 ? -11.883 -1.116 -5.697 1.00 0.00 24 MET A O 5
ATOM 3757 N N . ASP A 1 25 ? -10.095 -2.480 -5.631 1.00 0.00 25 ASP A N 5
ATOM 3758 C CA . ASP A 1 25 ? -10.872 -3.690 -5.875 1.00 0.00 25 ASP A CA 5
ATOM 3759 C C . ASP A 1 25 ? -11.788 -3.995 -4.694 1.00 0.00 25 ASP A C 5
ATOM 3760 O O . ASP A 1 25 ? -13.003 -4.117 -4.853 1.00 0.00 25 ASP A O 5
ATOM 3769 N N . CYS A 1 26 ? -11.197 -4.120 -3.510 1.00 0.00 26 CYS A N 5
ATOM 3770 C CA . CYS A 1 26 ? -11.960 -4.413 -2.302 1.00 0.00 26 CYS A CA 5
ATOM 3771 C C . CYS A 1 26 ? -12.464 -3.129 -1.652 1.00 0.00 26 CYS A C 5
ATOM 3772 O O . CYS A 1 26 ? -13.669 -2.892 -1.575 1.00 0.00 26 CYS A O 5
ATOM 3780 N N . GLY A 1 27 ? -11.533 -2.303 -1.184 1.00 0.00 27 GLY A N 5
ATOM 3781 C CA . GLY A 1 27 ? -11.903 -1.054 -0.545 1.00 0.00 27 GLY A CA 5
ATOM 3782 C C . GLY A 1 27 ? -10.967 -0.683 0.588 1.00 0.00 27 GLY A C 5
ATOM 3783 O O . GLY A 1 27 ? -9.957 -1.349 0.812 1.00 0.00 27 GLY A O 5
ATOM 3787 N N . PHE A 1 28 ? -11.303 0.385 1.305 1.00 0.00 28 PHE A N 5
ATOM 3788 C CA . PHE A 1 28 ? -10.483 0.845 2.419 1.00 0.00 28 PHE A CA 5
ATOM 3789 C C . PHE A 1 28 ? -10.865 0.125 3.709 1.00 0.00 28 PHE A C 5
ATOM 3790 O O . PHE A 1 28 ? -12.005 -0.303 3.880 1.00 0.00 28 PHE A O 5
ATOM 3807 N N . GLY A 1 29 ? -9.900 -0.006 4.615 1.00 0.00 29 GLY A N 5
ATOM 3808 C CA . GLY A 1 29 ? -10.153 -0.675 5.878 1.00 0.00 29 GLY A CA 5
ATOM 3809 C C . GLY A 1 29 ? -10.085 -2.185 5.757 1.00 0.00 29 GLY A C 5
ATOM 3810 O O . GLY A 1 29 ? -9.898 -2.885 6.751 1.00 0.00 29 GLY A O 5
ATOM 3814 N N . ASN A 1 30 ? -10.240 -2.687 4.536 1.00 0.00 30 ASN A N 5
ATOM 3815 C CA . ASN A 1 30 ? -10.197 -4.124 4.290 1.00 0.00 30 ASN A CA 5
ATOM 3816 C C . ASN A 1 30 ? -8.757 -4.617 4.199 1.00 0.00 30 ASN A C 5
ATOM 3817 O O . ASN A 1 30 ? -8.425 -5.440 3.346 1.00 0.00 30 ASN A O 5
ATOM 3828 N N . TRP A 1 31 ? -7.906 -4.110 5.085 1.00 0.00 31 TRP A N 5
ATOM 3829 C CA . TRP A 1 31 ? -6.501 -4.500 5.105 1.00 0.00 31 TRP A CA 5
ATOM 3830 C C . TRP A 1 31 ? -6.349 -5.999 4.869 1.00 0.00 31 TRP A C 5
ATOM 3831 O O . TRP A 1 31 ? -5.425 -6.437 4.184 1.00 0.00 31 TRP A O 5
ATOM 3852 N N . GLN A 1 32 ? -7.260 -6.779 5.440 1.00 0.00 32 GLN A N 5
ATOM 3853 C CA . GLN A 1 32 ? -7.225 -8.229 5.292 1.00 0.00 32 GLN A CA 5
ATOM 3854 C C . GLN A 1 32 ? -7.342 -8.629 3.825 1.00 0.00 32 GLN A C 5
ATOM 3855 O O . GLN A 1 32 ? -6.449 -9.274 3.274 1.00 0.00 32 GLN A O 5
ATOM 3869 N N . ASP A 1 33 ? -8.447 -8.242 3.197 1.00 0.00 33 ASP A N 5
ATOM 3870 C CA . ASP A 1 33 ? -8.680 -8.560 1.793 1.00 0.00 33 ASP A CA 5
ATOM 3871 C C . ASP A 1 33 ? -7.536 -8.048 0.923 1.00 0.00 33 ASP A C 5
ATOM 3872 O O . ASP A 1 33 ? -7.051 -8.754 0.039 1.00 0.00 33 ASP A O 5
ATOM 3881 N N . VAL A 1 34 ? -7.111 -6.815 1.179 1.00 0.00 34 VAL A N 5
ATOM 3882 C CA . VAL A 1 34 ? -6.024 -6.208 0.420 1.00 0.00 34 VAL A CA 5
ATOM 3883 C C . VAL A 1 34 ? -4.739 -7.016 0.558 1.00 0.00 34 VAL A C 5
ATOM 3884 O O . VAL A 1 34 ? -3.989 -7.177 -0.404 1.00 0.00 34 VAL A O 5
ATOM 3897 N N . ALA A 1 35 ? -4.491 -7.522 1.761 1.00 0.00 35 ALA A N 5
ATOM 3898 C CA . ALA A 1 35 ? -3.298 -8.316 2.026 1.00 0.00 35 ALA A CA 5
ATOM 3899 C C . ALA A 1 35 ? -3.144 -9.434 1.000 1.00 0.00 35 ALA A C 5
ATOM 3900 O O . ALA A 1 35 ? -2.066 -10.006 0.849 1.00 0.00 35 ALA A O 5
ATOM 3907 N N . ASN A 1 36 ? -4.230 -9.740 0.298 1.00 0.00 36 ASN A N 5
ATOM 3908 C CA . ASN A 1 36 ? -4.216 -10.792 -0.712 1.00 0.00 36 ASN A CA 5
ATOM 3909 C C . ASN A 1 36 ? -3.057 -10.596 -1.684 1.00 0.00 36 ASN A C 5
ATOM 3910 O O . ASN A 1 36 ? -2.176 -11.448 -1.794 1.00 0.00 36 ASN A O 5
ATOM 3921 N N . GLN A 1 37 ? -3.065 -9.467 -2.386 1.00 0.00 37 GLN A N 5
ATOM 3922 C CA . GLN A 1 37 ? -2.014 -9.160 -3.349 1.00 0.00 37 GLN A CA 5
ATOM 3923 C C . GLN A 1 37 ? -0.827 -8.489 -2.665 1.00 0.00 37 GLN A C 5
ATOM 3924 O O . GLN A 1 37 ? 0.277 -8.457 -3.206 1.00 0.00 37 GLN A O 5
ATOM 3938 N N . MET A 1 38 ? -1.064 -7.954 -1.471 1.00 0.00 38 MET A N 5
ATOM 3939 C CA . MET A 1 38 ? -0.014 -7.284 -0.712 1.00 0.00 38 MET A CA 5
ATOM 3940 C C . MET A 1 38 ? 0.689 -8.263 0.223 1.00 0.00 38 MET A C 5
ATOM 3941 O O . MET A 1 38 ? 1.632 -7.896 0.925 1.00 0.00 38 MET A O 5
ATOM 3955 N N . CYS A 1 39 ? 0.224 -9.507 0.228 1.00 0.00 39 CYS A N 5
ATOM 3956 C CA . CYS A 1 39 ? 0.808 -10.538 1.079 1.00 0.00 39 CYS A CA 5
ATOM 3957 C C . CYS A 1 39 ? 2.304 -10.307 1.264 1.00 0.00 39 CYS A C 5
ATOM 3958 O O . CYS A 1 39 ? 2.876 -10.665 2.294 1.00 0.00 39 CYS A O 5
ATOM 3966 N N . THR A 1 40 ? 2.934 -9.707 0.259 1.00 0.00 40 THR A N 5
ATOM 3967 C CA . THR A 1 40 ? 4.364 -9.430 0.310 1.00 0.00 40 THR A CA 5
ATOM 3968 C C . THR A 1 40 ? 4.752 -8.781 1.633 1.00 0.00 40 THR A C 5
ATOM 3969 O O . THR A 1 40 ? 5.929 -8.732 1.992 1.00 0.00 40 THR A O 5
ATOM 3980 N N . LYS A 1 41 ? 3.755 -8.283 2.357 1.00 0.00 41 LYS A N 5
ATOM 3981 C CA . LYS A 1 41 ? 3.991 -7.638 3.643 1.00 0.00 41 LYS A CA 5
ATOM 3982 C C . LYS A 1 41 ? 2.833 -7.895 4.602 1.00 0.00 41 LYS A C 5
ATOM 3983 O O . LYS A 1 41 ? 1.907 -8.644 4.287 1.00 0.00 41 LYS A O 5
ATOM 4002 N N . THR A 1 42 ? 2.889 -7.269 5.773 1.00 0.00 42 THR A N 5
ATOM 4003 C CA . THR A 1 42 ? 1.845 -7.430 6.777 1.00 0.00 42 THR A CA 5
ATOM 4004 C C . THR A 1 42 ? 0.734 -6.405 6.584 1.00 0.00 42 THR A C 5
ATOM 4005 O O . THR A 1 42 ? 0.997 -5.217 6.394 1.00 0.00 42 THR A O 5
ATOM 4016 N N . LYS A 1 43 ? -0.510 -6.870 6.636 1.00 0.00 43 LYS A N 5
ATOM 4017 C CA . LYS A 1 43 ? -1.663 -5.993 6.469 1.00 0.00 43 LYS A CA 5
ATOM 4018 C C . LYS A 1 43 ? -1.441 -4.661 7.179 1.00 0.00 43 LYS A C 5
ATOM 4019 O O . LYS A 1 43 ? -1.921 -3.621 6.730 1.00 0.00 43 LYS A O 5
ATOM 4038 N N . GLU A 1 44 ? -0.710 -4.702 8.289 1.00 0.00 44 GLU A N 5
ATOM 4039 C CA . GLU A 1 44 ? -0.425 -3.498 9.060 1.00 0.00 44 GLU A CA 5
ATOM 4040 C C . GLU A 1 44 ? 0.435 -2.528 8.255 1.00 0.00 44 GLU A C 5
ATOM 4041 O O . GLU A 1 44 ? 0.184 -1.323 8.244 1.00 0.00 44 GLU A O 5
ATOM 4053 N N . GLU A 1 45 ? 1.451 -3.063 7.585 1.00 0.00 45 GLU A N 5
ATOM 4054 C CA . GLU A 1 45 ? 2.349 -2.244 6.779 1.00 0.00 45 GLU A CA 5
ATOM 4055 C C . GLU A 1 45 ? 1.622 -1.672 5.565 1.00 0.00 45 GLU A C 5
ATOM 4056 O O . GLU A 1 45 ? 1.901 -0.554 5.131 1.00 0.00 45 GLU A O 5
ATOM 4068 N N . CYS A 1 46 ? 0.690 -2.447 5.022 1.00 0.00 46 CYS A N 5
ATOM 4069 C CA . CYS A 1 46 ? -0.077 -2.019 3.857 1.00 0.00 46 CYS A CA 5
ATOM 4070 C C . CYS A 1 46 ? -0.843 -0.734 4.153 1.00 0.00 46 CYS A C 5
ATOM 4071 O O . CYS A 1 46 ? -0.997 0.122 3.283 1.00 0.00 46 CYS A O 5
ATOM 4079 N N . GLU A 1 47 ? -1.324 -0.608 5.386 1.00 0.00 47 GLU A N 5
ATOM 4080 C CA . GLU A 1 47 ? -2.077 0.572 5.795 1.00 0.00 47 GLU A CA 5
ATOM 4081 C C . GLU A 1 47 ? -1.161 1.785 5.920 1.00 0.00 47 GLU A C 5
ATOM 4082 O O . GLU A 1 47 ? -1.285 2.752 5.167 1.00 0.00 47 GLU A O 5
ATOM 4094 N N . LYS A 1 48 ? -0.240 1.729 6.876 1.00 0.00 48 LYS A N 5
ATOM 4095 C CA . LYS A 1 48 ? 0.699 2.822 7.101 1.00 0.00 48 LYS A CA 5
ATOM 4096 C C . LYS A 1 48 ? 1.337 3.269 5.790 1.00 0.00 48 LYS A C 5
ATOM 4097 O O . LYS A 1 48 ? 1.274 4.445 5.427 1.00 0.00 48 LYS A O 5
ATOM 4116 N N . HIS A 1 49 ? 1.949 2.326 5.083 1.00 0.00 49 HIS A N 5
ATOM 4117 C CA . HIS A 1 49 ? 2.597 2.623 3.810 1.00 0.00 49 HIS A CA 5
ATOM 4118 C C . HIS A 1 49 ? 1.659 3.402 2.892 1.00 0.00 49 HIS A C 5
ATOM 4119 O O . HIS A 1 49 ? 2.071 4.357 2.234 1.00 0.00 49 HIS A O 5
ATOM 4134 N N . TYR A 1 50 ? 0.398 2.986 2.853 1.00 0.00 50 TYR A N 5
ATOM 4135 C CA . TYR A 1 50 ? -0.597 3.642 2.013 1.00 0.00 50 TYR A CA 5
ATOM 4136 C C . TYR A 1 50 ? -0.853 5.070 2.487 1.00 0.00 50 TYR A C 5
ATOM 4137 O O . TYR A 1 50 ? -0.696 6.025 1.727 1.00 0.00 50 TYR A O 5
ATOM 4155 N N . MET A 1 51 ? -1.249 5.205 3.749 1.00 0.00 51 MET A N 5
ATOM 4156 C CA . MET A 1 51 ? -1.526 6.516 4.325 1.00 0.00 51 MET A CA 5
ATOM 4157 C C . MET A 1 51 ? -0.240 7.320 4.490 1.00 0.00 51 MET A C 5
ATOM 4158 O O . MET A 1 51 ? -0.274 8.498 4.845 1.00 0.00 51 MET A O 5
ATOM 4172 N N . LYS A 1 52 ? 0.893 6.676 4.229 1.00 0.00 52 LYS A N 5
ATOM 4173 C CA . LYS A 1 52 ? 2.190 7.331 4.347 1.00 0.00 52 LYS A CA 5
ATOM 4174 C C . LYS A 1 52 ? 2.462 8.221 3.139 1.00 0.00 52 LYS A C 5
ATOM 4175 O O . LYS A 1 52 ? 2.861 9.377 3.284 1.00 0.00 52 LYS A O 5
ATOM 4194 N N . TYR A 1 53 ? 2.243 7.676 1.947 1.00 0.00 53 TYR A N 5
ATOM 4195 C CA . TYR A 1 53 ? 2.465 8.421 0.714 1.00 0.00 53 TYR A CA 5
ATOM 4196 C C . TYR A 1 53 ? 1.145 8.915 0.129 1.00 0.00 53 TYR A C 5
ATOM 4197 O O . TYR A 1 53 ? 0.898 10.118 0.052 1.00 0.00 53 TYR A O 5
ATOM 4215 N N . PHE A 1 54 ? 0.299 7.975 -0.280 1.00 0.00 54 PHE A N 5
ATOM 4216 C CA . PHE A 1 54 ? -0.997 8.313 -0.858 1.00 0.00 54 PHE A CA 5
ATOM 4217 C C . PHE A 1 54 ? -1.708 9.370 -0.019 1.00 0.00 54 PHE A C 5
ATOM 4218 O O . PHE A 1 54 ? -1.924 10.494 -0.470 1.00 0.00 54 PHE A O 5
ATOM 4235 N N . SER A 1 55 ? -2.069 9.000 1.206 1.00 0.00 55 SER A N 5
ATOM 4236 C CA . SER A 1 55 ? -2.760 9.913 2.108 1.00 0.00 55 SER A CA 5
ATOM 4237 C C . SER A 1 55 ? -1.830 11.034 2.564 1.00 0.00 55 SER A C 5
ATOM 4238 O O . SER A 1 55 ? -2.268 12.154 2.820 1.00 0.00 55 SER A O 5
ATOM 4246 N N . GLY A 1 56 ? -0.541 10.721 2.662 1.00 0.00 56 GLY A N 5
ATOM 4247 C CA . GLY A 1 56 ? 0.432 11.711 3.087 1.00 0.00 56 GLY A CA 5
ATOM 4248 C C . GLY A 1 56 ? 0.325 13.003 2.302 1.00 0.00 56 GLY A C 5
ATOM 4249 O O . GLY A 1 56 ? -0.061 13.015 1.133 1.00 0.00 56 GLY A O 5
ATOM 4253 N N . PRO A 1 57 ? 0.670 14.125 2.952 1.00 0.00 57 PRO A N 5
ATOM 4254 C CA . PRO A 1 57 ? 0.618 15.450 2.327 1.00 0.00 57 PRO A CA 5
ATOM 4255 C C . PRO A 1 57 ? 1.685 15.626 1.253 1.00 0.00 57 PRO A C 5
ATOM 4256 O O . PRO A 1 57 ? 2.864 15.360 1.486 1.00 0.00 57 PRO A O 5
ATOM 4267 N N . SER A 1 58 ? 1.265 16.078 0.075 1.00 0.00 58 SER A N 5
ATOM 4268 C CA . SER A 1 58 ? 2.185 16.287 -1.036 1.00 0.00 58 SER A CA 5
ATOM 4269 C C . SER A 1 58 ? 1.892 17.607 -1.743 1.00 0.00 58 SER A C 5
ATOM 4270 O O . SER A 1 58 ? 0.752 18.070 -1.769 1.00 0.00 58 SER A O 5
ATOM 4278 N N . SER A 1 59 ? 2.930 18.207 -2.316 1.00 0.00 59 SER A N 5
ATOM 4279 C CA . SER A 1 59 ? 2.786 19.476 -3.021 1.00 0.00 59 SER A CA 5
ATOM 4280 C C . SER A 1 59 ? 2.043 19.284 -4.339 1.00 0.00 59 SER A C 5
ATOM 4281 O O . SER A 1 59 ? 1.124 20.035 -4.662 1.00 0.00 59 SER A O 5
ATOM 4289 N N . GLY A 1 60 ? 2.448 18.270 -5.098 1.00 0.00 60 GLY A N 5
ATOM 4290 C CA . GLY A 1 60 ? 1.811 17.996 -6.373 1.00 0.00 60 GLY A CA 5
ATOM 4291 C C . GLY A 1 60 ? 2.035 16.571 -6.839 1.00 0.00 60 GLY A C 5
ATOM 4292 O O . GLY A 1 60 ? 3.128 16.026 -6.686 1.00 0.00 60 GLY A O 5
ATOM 4296 N N . GLY A 1 1 ? 8.106 6.212 -6.322 1.00 0.00 1 GLY A N 6
ATOM 4297 C CA . GLY A 1 1 ? 9.498 5.998 -6.673 1.00 0.00 1 GLY A CA 6
ATOM 4298 C C . GLY A 1 1 ? 9.739 6.085 -8.167 1.00 0.00 1 GLY A C 6
ATOM 4299 O O . GLY A 1 1 ? 10.054 5.084 -8.811 1.00 0.00 1 GLY A O 6
ATOM 4303 N N . SER A 1 2 ? 9.591 7.284 -8.720 1.00 0.00 2 SER A N 6
ATOM 4304 C CA . SER A 1 2 ? 9.789 7.497 -10.149 1.00 0.00 2 SER A CA 6
ATOM 4305 C C . SER A 1 2 ? 11.138 8.157 -10.417 1.00 0.00 2 SER A C 6
ATOM 4306 O O . SER A 1 2 ? 11.881 8.478 -9.489 1.00 0.00 2 SER A O 6
ATOM 4314 N N . SER A 1 3 ? 11.449 8.357 -11.694 1.00 0.00 3 SER A N 6
ATOM 4315 C CA . SER A 1 3 ? 12.710 8.976 -12.087 1.00 0.00 3 SER A CA 6
ATOM 4316 C C . SER A 1 3 ? 12.934 10.280 -11.328 1.00 0.00 3 SER A C 6
ATOM 4317 O O . SER A 1 3 ? 12.373 11.318 -11.676 1.00 0.00 3 SER A O 6
ATOM 4325 N N . GLY A 1 4 ? 13.760 10.218 -10.288 1.00 0.00 4 GLY A N 6
ATOM 4326 C CA . GLY A 1 4 ? 14.045 11.400 -9.496 1.00 0.00 4 GLY A CA 6
ATOM 4327 C C . GLY A 1 4 ? 14.840 11.082 -8.245 1.00 0.00 4 GLY A C 6
ATOM 4328 O O . GLY A 1 4 ? 14.573 11.630 -7.176 1.00 0.00 4 GLY A O 6
ATOM 4332 N N . SER A 1 5 ? 15.820 10.193 -8.379 1.00 0.00 5 SER A N 6
ATOM 4333 C CA . SER A 1 5 ? 16.653 9.799 -7.249 1.00 0.00 5 SER A CA 6
ATOM 4334 C C . SER A 1 5 ? 15.804 9.564 -6.003 1.00 0.00 5 SER A C 6
ATOM 4335 O O . SER A 1 5 ? 16.167 9.980 -4.903 1.00 0.00 5 SER A O 6
ATOM 4343 N N . SER A 1 6 ? 14.670 8.894 -6.185 1.00 0.00 6 SER A N 6
ATOM 4344 C CA . SER A 1 6 ? 13.766 8.606 -5.078 1.00 0.00 6 SER A CA 6
ATOM 4345 C C . SER A 1 6 ? 13.095 7.248 -5.264 1.00 0.00 6 SER A C 6
ATOM 4346 O O . SER A 1 6 ? 12.917 6.779 -6.387 1.00 0.00 6 SER A O 6
ATOM 4354 N N . GLY A 1 7 ? 12.724 6.621 -4.151 1.00 0.00 7 GLY A N 6
ATOM 4355 C CA . GLY A 1 7 ? 12.077 5.324 -4.211 1.00 0.00 7 GLY A CA 6
ATOM 4356 C C . GLY A 1 7 ? 12.060 4.622 -2.868 1.00 0.00 7 GLY A C 6
ATOM 4357 O O . GLY A 1 7 ? 12.674 5.088 -1.908 1.00 0.00 7 GLY A O 6
ATOM 4361 N N . ASP A 1 8 ? 11.353 3.499 -2.798 1.00 0.00 8 ASP A N 6
ATOM 4362 C CA . ASP A 1 8 ? 11.257 2.732 -1.562 1.00 0.00 8 ASP A CA 6
ATOM 4363 C C . ASP A 1 8 ? 12.271 1.593 -1.549 1.00 0.00 8 ASP A C 6
ATOM 4364 O O . ASP A 1 8 ? 12.319 0.762 -2.456 1.00 0.00 8 ASP A O 6
ATOM 4373 N N . PRO A 1 9 ? 13.103 1.552 -0.497 1.00 0.00 9 PRO A N 6
ATOM 4374 C CA . PRO A 1 9 ? 14.132 0.520 -0.341 1.00 0.00 9 PRO A CA 6
ATOM 4375 C C . PRO A 1 9 ? 13.537 -0.853 -0.048 1.00 0.00 9 PRO A C 6
ATOM 4376 O O . PRO A 1 9 ? 13.876 -1.839 -0.701 1.00 0.00 9 PRO A O 6
ATOM 4387 N N . SER A 1 10 ? 12.647 -0.908 0.938 1.00 0.00 10 SER A N 6
ATOM 4388 C CA . SER A 1 10 ? 12.007 -2.161 1.320 1.00 0.00 10 SER A CA 6
ATOM 4389 C C . SER A 1 10 ? 10.882 -2.513 0.353 1.00 0.00 10 SER A C 6
ATOM 4390 O O . SER A 1 10 ? 10.809 -3.635 -0.151 1.00 0.00 10 SER A O 6
ATOM 4398 N N . TRP A 1 11 ? 10.006 -1.548 0.097 1.00 0.00 11 TRP A N 6
ATOM 4399 C CA . TRP A 1 11 ? 8.883 -1.755 -0.810 1.00 0.00 11 TRP A CA 6
ATOM 4400 C C . TRP A 1 11 ? 9.332 -1.652 -2.264 1.00 0.00 11 TRP A C 6
ATOM 4401 O O . TRP A 1 11 ? 10.371 -1.063 -2.563 1.00 0.00 11 TRP A O 6
ATOM 4422 N N . THR A 1 12 ? 8.542 -2.227 -3.165 1.00 0.00 12 THR A N 6
ATOM 4423 C CA . THR A 1 12 ? 8.859 -2.200 -4.587 1.00 0.00 12 THR A CA 6
ATOM 4424 C C . THR A 1 12 ? 7.682 -1.676 -5.403 1.00 0.00 12 THR A C 6
ATOM 4425 O O . THR A 1 12 ? 6.552 -1.626 -4.918 1.00 0.00 12 THR A O 6
ATOM 4436 N N . ALA A 1 13 ? 7.955 -1.288 -6.644 1.00 0.00 13 ALA A N 6
ATOM 4437 C CA . ALA A 1 13 ? 6.917 -0.771 -7.528 1.00 0.00 13 ALA A CA 6
ATOM 4438 C C . ALA A 1 13 ? 5.708 -1.698 -7.556 1.00 0.00 13 ALA A C 6
ATOM 4439 O O . ALA A 1 13 ? 4.565 -1.242 -7.586 1.00 0.00 13 ALA A O 6
ATOM 4446 N N . GLN A 1 14 ? 5.967 -3.002 -7.549 1.00 0.00 14 GLN A N 6
ATOM 4447 C CA . GLN A 1 14 ? 4.898 -3.993 -7.575 1.00 0.00 14 GLN A CA 6
ATOM 4448 C C . GLN A 1 14 ? 3.999 -3.858 -6.350 1.00 0.00 14 GLN A C 6
ATOM 4449 O O . GLN A 1 14 ? 2.777 -3.781 -6.472 1.00 0.00 14 GLN A O 6
ATOM 4463 N N . GLU A 1 15 ? 4.614 -3.830 -5.172 1.00 0.00 15 GLU A N 6
ATOM 4464 C CA . GLU A 1 15 ? 3.868 -3.706 -3.925 1.00 0.00 15 GLU A CA 6
ATOM 4465 C C . GLU A 1 15 ? 2.986 -2.461 -3.941 1.00 0.00 15 GLU A C 6
ATOM 4466 O O . GLU A 1 15 ? 1.838 -2.497 -3.499 1.00 0.00 15 GLU A O 6
ATOM 4478 N N . GLU A 1 16 ? 3.531 -1.363 -4.454 1.00 0.00 16 GLU A N 6
ATOM 4479 C CA . GLU A 1 16 ? 2.794 -0.107 -4.526 1.00 0.00 16 GLU A CA 6
ATOM 4480 C C . GLU A 1 16 ? 1.494 -0.283 -5.306 1.00 0.00 16 GLU A C 6
ATOM 4481 O O . GLU A 1 16 ? 0.406 -0.041 -4.783 1.00 0.00 16 GLU A O 6
ATOM 4493 N N . MET A 1 17 ? 1.616 -0.705 -6.560 1.00 0.00 17 MET A N 6
ATOM 4494 C CA . MET A 1 17 ? 0.452 -0.914 -7.413 1.00 0.00 17 MET A CA 6
ATOM 4495 C C . MET A 1 17 ? -0.487 -1.953 -6.806 1.00 0.00 17 MET A C 6
ATOM 4496 O O . MET A 1 17 ? -1.691 -1.725 -6.695 1.00 0.00 17 MET A O 6
ATOM 4510 N N . ALA A 1 18 ? 0.073 -3.094 -6.416 1.00 0.00 18 ALA A N 6
ATOM 4511 C CA . ALA A 1 18 ? -0.713 -4.166 -5.819 1.00 0.00 18 ALA A CA 6
ATOM 4512 C C . ALA A 1 18 ? -1.560 -3.647 -4.662 1.00 0.00 18 ALA A C 6
ATOM 4513 O O . ALA A 1 18 ? -2.607 -4.212 -4.343 1.00 0.00 18 ALA A O 6
ATOM 4520 N N . LEU A 1 19 ? -1.101 -2.569 -4.036 1.00 0.00 19 LEU A N 6
ATOM 4521 C CA . LEU A 1 19 ? -1.817 -1.973 -2.913 1.00 0.00 19 LEU A CA 6
ATOM 4522 C C . LEU A 1 19 ? -2.999 -1.141 -3.400 1.00 0.00 19 LEU A C 6
ATOM 4523 O O . LEU A 1 19 ? -4.112 -1.265 -2.888 1.00 0.00 19 LEU A O 6
ATOM 4539 N N . LEU A 1 20 ? -2.750 -0.294 -4.393 1.00 0.00 20 LEU A N 6
ATOM 4540 C CA . LEU A 1 20 ? -3.794 0.559 -4.951 1.00 0.00 20 LEU A CA 6
ATOM 4541 C C . LEU A 1 20 ? -4.916 -0.280 -5.554 1.00 0.00 20 LEU A C 6
ATOM 4542 O O . LEU A 1 20 ? -6.074 -0.166 -5.151 1.00 0.00 20 LEU A O 6
ATOM 4558 N N . GLU A 1 21 ? -4.565 -1.123 -6.519 1.00 0.00 21 GLU A N 6
ATOM 4559 C CA . GLU A 1 21 ? -5.544 -1.982 -7.176 1.00 0.00 21 GLU A CA 6
ATOM 4560 C C . GLU A 1 21 ? -6.386 -2.732 -6.148 1.00 0.00 21 GLU A C 6
ATOM 4561 O O . GLU A 1 21 ? -7.614 -2.746 -6.227 1.00 0.00 21 GLU A O 6
ATOM 4573 N N . ALA A 1 22 ? -5.716 -3.356 -5.185 1.00 0.00 22 ALA A N 6
ATOM 4574 C CA . ALA A 1 22 ? -6.401 -4.107 -4.140 1.00 0.00 22 ALA A CA 6
ATOM 4575 C C . ALA A 1 22 ? -7.266 -3.190 -3.282 1.00 0.00 22 ALA A C 6
ATOM 4576 O O . ALA A 1 22 ? -8.412 -3.513 -2.971 1.00 0.00 22 ALA A O 6
ATOM 4583 N N . VAL A 1 23 ? -6.709 -2.045 -2.901 1.00 0.00 23 VAL A N 6
ATOM 4584 C CA . VAL A 1 23 ? -7.429 -1.080 -2.078 1.00 0.00 23 VAL A CA 6
ATOM 4585 C C . VAL A 1 23 ? -8.677 -0.573 -2.792 1.00 0.00 23 VAL A C 6
ATOM 4586 O O . VAL A 1 23 ? -9.665 -0.211 -2.154 1.00 0.00 23 VAL A O 6
ATOM 4599 N N . MET A 1 24 ? -8.624 -0.549 -4.120 1.00 0.00 24 MET A N 6
ATOM 4600 C CA . MET A 1 24 ? -9.752 -0.087 -4.921 1.00 0.00 24 MET A CA 6
ATOM 4601 C C . MET A 1 24 ? -10.605 -1.262 -5.387 1.00 0.00 24 MET A C 6
ATOM 4602 O O . MET A 1 24 ? -11.782 -1.098 -5.710 1.00 0.00 24 MET A O 6
ATOM 4616 N N . ASP A 1 25 ? -10.005 -2.447 -5.419 1.00 0.00 25 ASP A N 6
ATOM 4617 C CA . ASP A 1 25 ? -10.711 -3.650 -5.844 1.00 0.00 25 ASP A CA 6
ATOM 4618 C C . ASP A 1 25 ? -11.622 -4.167 -4.735 1.00 0.00 25 ASP A C 6
ATOM 4619 O O . ASP A 1 25 ? -12.660 -4.773 -5.003 1.00 0.00 25 ASP A O 6
ATOM 4628 N N . CYS A 1 26 ? -11.227 -3.924 -3.491 1.00 0.00 26 CYS A N 6
ATOM 4629 C CA . CYS A 1 26 ? -12.007 -4.366 -2.340 1.00 0.00 26 CYS A CA 6
ATOM 4630 C C . CYS A 1 26 ? -12.621 -3.177 -1.610 1.00 0.00 26 CYS A C 6
ATOM 4631 O O . CYS A 1 26 ? -13.842 -3.040 -1.542 1.00 0.00 26 CYS A O 6
ATOM 4639 N N . GLY A 1 27 ? -11.766 -2.318 -1.063 1.00 0.00 27 GLY A N 6
ATOM 4640 C CA . GLY A 1 27 ? -12.243 -1.152 -0.343 1.00 0.00 27 GLY A CA 6
ATOM 4641 C C . GLY A 1 27 ? -11.350 -0.786 0.825 1.00 0.00 27 GLY A C 6
ATOM 4642 O O . GLY A 1 27 ? -10.635 -1.634 1.359 1.00 0.00 27 GLY A O 6
ATOM 4646 N N . PHE A 1 28 ? -11.389 0.481 1.224 1.00 0.00 28 PHE A N 6
ATOM 4647 C CA . PHE A 1 28 ? -10.574 0.959 2.335 1.00 0.00 28 PHE A CA 6
ATOM 4648 C C . PHE A 1 28 ? -10.977 0.274 3.638 1.00 0.00 28 PHE A C 6
ATOM 4649 O O . PHE A 1 28 ? -12.139 -0.080 3.833 1.00 0.00 28 PHE A O 6
ATOM 4666 N N . GLY A 1 29 ? -10.006 0.090 4.527 1.00 0.00 29 GLY A N 6
ATOM 4667 C CA . GLY A 1 29 ? -10.278 -0.553 5.800 1.00 0.00 29 GLY A CA 6
ATOM 4668 C C . GLY A 1 29 ? -10.182 -2.063 5.719 1.00 0.00 29 GLY A C 6
ATOM 4669 O O . GLY A 1 29 ? -9.940 -2.731 6.724 1.00 0.00 29 GLY A O 6
ATOM 4673 N N . ASN A 1 30 ? -10.373 -2.603 4.520 1.00 0.00 30 ASN A N 6
ATOM 4674 C CA . ASN A 1 30 ? -10.309 -4.046 4.312 1.00 0.00 30 ASN A CA 6
ATOM 4675 C C . ASN A 1 30 ? -8.861 -4.517 4.213 1.00 0.00 30 ASN A C 6
ATOM 4676 O O . ASN A 1 30 ? -8.520 -5.329 3.353 1.00 0.00 30 ASN A O 6
ATOM 4687 N N . TRP A 1 31 ? -8.016 -4.003 5.099 1.00 0.00 31 TRP A N 6
ATOM 4688 C CA . TRP A 1 31 ? -6.605 -4.372 5.111 1.00 0.00 31 TRP A CA 6
ATOM 4689 C C . TRP A 1 31 ? -6.432 -5.872 4.900 1.00 0.00 31 TRP A C 6
ATOM 4690 O O . TRP A 1 31 ? -5.453 -6.314 4.299 1.00 0.00 31 TRP A O 6
ATOM 4711 N N . GLN A 1 32 ? -7.389 -6.649 5.397 1.00 0.00 32 GLN A N 6
ATOM 4712 C CA . GLN A 1 32 ? -7.341 -8.100 5.262 1.00 0.00 32 GLN A CA 6
ATOM 4713 C C . GLN A 1 32 ? -7.395 -8.513 3.794 1.00 0.00 32 GLN A C 6
ATOM 4714 O O . GLN A 1 32 ? -6.478 -9.159 3.287 1.00 0.00 32 GLN A O 6
ATOM 4728 N N . ASP A 1 33 ? -8.474 -8.135 3.118 1.00 0.00 33 ASP A N 6
ATOM 4729 C CA . ASP A 1 33 ? -8.647 -8.465 1.708 1.00 0.00 33 ASP A CA 6
ATOM 4730 C C . ASP A 1 33 ? -7.465 -7.964 0.884 1.00 0.00 33 ASP A C 6
ATOM 4731 O O . ASP A 1 33 ? -6.932 -8.686 0.041 1.00 0.00 33 ASP A O 6
ATOM 4740 N N . VAL A 1 34 ? -7.061 -6.722 1.132 1.00 0.00 34 VAL A N 6
ATOM 4741 C CA . VAL A 1 34 ? -5.942 -6.124 0.413 1.00 0.00 34 VAL A CA 6
ATOM 4742 C C . VAL A 1 34 ? -4.679 -6.964 0.566 1.00 0.00 34 VAL A C 6
ATOM 4743 O O . VAL A 1 34 ? -3.904 -7.115 -0.378 1.00 0.00 34 VAL A O 6
ATOM 4756 N N . ALA A 1 35 ? -4.478 -7.507 1.762 1.00 0.00 35 ALA A N 6
ATOM 4757 C CA . ALA A 1 35 ? -3.310 -8.334 2.039 1.00 0.00 35 ALA A CA 6
ATOM 4758 C C . ALA A 1 35 ? -3.161 -9.439 0.999 1.00 0.00 35 ALA A C 6
ATOM 4759 O O . ALA A 1 35 ? -2.092 -10.031 0.857 1.00 0.00 35 ALA A O 6
ATOM 4766 N N . ASN A 1 36 ? -4.241 -9.713 0.274 1.00 0.00 36 ASN A N 6
ATOM 4767 C CA . ASN A 1 36 ? -4.230 -10.749 -0.753 1.00 0.00 36 ASN A CA 6
ATOM 4768 C C . ASN A 1 36 ? -3.050 -10.562 -1.702 1.00 0.00 36 ASN A C 6
ATOM 4769 O O . ASN A 1 36 ? -2.176 -11.423 -1.798 1.00 0.00 36 ASN A O 6
ATOM 4780 N N . GLN A 1 37 ? -3.033 -9.431 -2.400 1.00 0.00 37 GLN A N 6
ATOM 4781 C CA . GLN A 1 37 ? -1.961 -9.132 -3.341 1.00 0.00 37 GLN A CA 6
ATOM 4782 C C . GLN A 1 37 ? -0.783 -8.471 -2.633 1.00 0.00 37 GLN A C 6
ATOM 4783 O O . GLN A 1 37 ? 0.328 -8.430 -3.161 1.00 0.00 37 GLN A O 6
ATOM 4797 N N . MET A 1 38 ? -1.034 -7.953 -1.435 1.00 0.00 38 MET A N 6
ATOM 4798 C CA . MET A 1 38 ? 0.006 -7.295 -0.653 1.00 0.00 38 MET A CA 6
ATOM 4799 C C . MET A 1 38 ? 0.690 -8.284 0.285 1.00 0.00 38 MET A C 6
ATOM 4800 O O . MET A 1 38 ? 1.628 -7.929 0.999 1.00 0.00 38 MET A O 6
ATOM 4814 N N . CYS A 1 39 ? 0.213 -9.524 0.280 1.00 0.00 39 CYS A N 6
ATOM 4815 C CA . CYS A 1 39 ? 0.778 -10.564 1.132 1.00 0.00 39 CYS A CA 6
ATOM 4816 C C . CYS A 1 39 ? 2.274 -10.349 1.334 1.00 0.00 39 CYS A C 6
ATOM 4817 O O . CYS A 1 39 ? 2.831 -10.713 2.370 1.00 0.00 39 CYS A O 6
ATOM 4825 N N . THR A 1 40 ? 2.921 -9.756 0.335 1.00 0.00 40 THR A N 6
ATOM 4826 C CA . THR A 1 40 ? 4.354 -9.494 0.401 1.00 0.00 40 THR A CA 6
ATOM 4827 C C . THR A 1 40 ? 4.734 -8.847 1.728 1.00 0.00 40 THR A C 6
ATOM 4828 O O . THR A 1 40 ? 5.907 -8.811 2.100 1.00 0.00 40 THR A O 6
ATOM 4839 N N . LYS A 1 41 ? 3.735 -8.337 2.440 1.00 0.00 41 LYS A N 6
ATOM 4840 C CA . LYS A 1 41 ? 3.963 -7.693 3.728 1.00 0.00 41 LYS A CA 6
ATOM 4841 C C . LYS A 1 41 ? 2.795 -7.943 4.676 1.00 0.00 41 LYS A C 6
ATOM 4842 O O . LYS A 1 41 ? 1.868 -8.687 4.354 1.00 0.00 41 LYS A O 6
ATOM 4861 N N . THR A 1 42 ? 2.845 -7.317 5.848 1.00 0.00 42 THR A N 6
ATOM 4862 C CA . THR A 1 42 ? 1.792 -7.472 6.843 1.00 0.00 42 THR A CA 6
ATOM 4863 C C . THR A 1 42 ? 0.682 -6.448 6.634 1.00 0.00 42 THR A C 6
ATOM 4864 O O . THR A 1 42 ? 0.947 -5.262 6.434 1.00 0.00 42 THR A O 6
ATOM 4875 N N . LYS A 1 43 ? -0.562 -6.913 6.681 1.00 0.00 43 LYS A N 6
ATOM 4876 C CA . LYS A 1 43 ? -1.713 -6.037 6.498 1.00 0.00 43 LYS A CA 6
ATOM 4877 C C . LYS A 1 43 ? -1.496 -4.699 7.197 1.00 0.00 43 LYS A C 6
ATOM 4878 O O . LYS A 1 43 ? -1.981 -3.665 6.741 1.00 0.00 43 LYS A O 6
ATOM 4897 N N . GLU A 1 44 ? -0.764 -4.728 8.306 1.00 0.00 44 GLU A N 6
ATOM 4898 C CA . GLU A 1 44 ? -0.483 -3.517 9.067 1.00 0.00 44 GLU A CA 6
ATOM 4899 C C . GLU A 1 44 ? 0.393 -2.560 8.263 1.00 0.00 44 GLU A C 6
ATOM 4900 O O . GLU A 1 44 ? 0.154 -1.353 8.243 1.00 0.00 44 GLU A O 6
ATOM 4912 N N . GLU A 1 45 ? 1.407 -3.109 7.602 1.00 0.00 45 GLU A N 6
ATOM 4913 C CA . GLU A 1 45 ? 2.319 -2.304 6.798 1.00 0.00 45 GLU A CA 6
ATOM 4914 C C . GLU A 1 45 ? 1.612 -1.749 5.565 1.00 0.00 45 GLU A C 6
ATOM 4915 O O . GLU A 1 45 ? 1.898 -0.637 5.120 1.00 0.00 45 GLU A O 6
ATOM 4927 N N . CYS A 1 46 ? 0.687 -2.531 5.019 1.00 0.00 46 CYS A N 6
ATOM 4928 C CA . CYS A 1 46 ? -0.061 -2.119 3.836 1.00 0.00 46 CYS A CA 6
ATOM 4929 C C . CYS A 1 46 ? -0.855 -0.847 4.111 1.00 0.00 46 CYS A C 6
ATOM 4930 O O . CYS A 1 46 ? -1.046 -0.019 3.221 1.00 0.00 46 CYS A O 6
ATOM 4938 N N . GLU A 1 47 ? -1.316 -0.698 5.349 1.00 0.00 47 GLU A N 6
ATOM 4939 C CA . GLU A 1 47 ? -2.091 0.473 5.740 1.00 0.00 47 GLU A CA 6
ATOM 4940 C C . GLU A 1 47 ? -1.201 1.708 5.836 1.00 0.00 47 GLU A C 6
ATOM 4941 O O . GLU A 1 47 ? -1.366 2.667 5.082 1.00 0.00 47 GLU A O 6
ATOM 4953 N N . LYS A 1 48 ? -0.256 1.678 6.770 1.00 0.00 48 LYS A N 6
ATOM 4954 C CA . LYS A 1 48 ? 0.663 2.793 6.966 1.00 0.00 48 LYS A CA 6
ATOM 4955 C C . LYS A 1 48 ? 1.273 3.235 5.640 1.00 0.00 48 LYS A C 6
ATOM 4956 O O . LYS A 1 48 ? 1.172 4.401 5.256 1.00 0.00 48 LYS A O 6
ATOM 4975 N N . HIS A 1 49 ? 1.907 2.296 4.944 1.00 0.00 49 HIS A N 6
ATOM 4976 C CA . HIS A 1 49 ? 2.532 2.589 3.659 1.00 0.00 49 HIS A CA 6
ATOM 4977 C C . HIS A 1 49 ? 1.596 3.405 2.772 1.00 0.00 49 HIS A C 6
ATOM 4978 O O . HIS A 1 49 ? 2.015 4.372 2.136 1.00 0.00 49 HIS A O 6
ATOM 4993 N N . TYR A 1 50 ? 0.329 3.008 2.735 1.00 0.00 50 TYR A N 6
ATOM 4994 C CA . TYR A 1 50 ? -0.665 3.701 1.924 1.00 0.00 50 TYR A CA 6
ATOM 4995 C C . TYR A 1 50 ? -0.904 5.114 2.445 1.00 0.00 50 TYR A C 6
ATOM 4996 O O . TYR A 1 50 ? -0.692 6.095 1.732 1.00 0.00 50 TYR A O 6
ATOM 5014 N N . MET A 1 51 ? -1.347 5.211 3.694 1.00 0.00 51 MET A N 6
ATOM 5015 C CA . MET A 1 51 ? -1.613 6.504 4.313 1.00 0.00 51 MET A CA 6
ATOM 5016 C C . MET A 1 51 ? -0.326 7.308 4.469 1.00 0.00 51 MET A C 6
ATOM 5017 O O . MET A 1 51 ? -0.358 8.491 4.806 1.00 0.00 51 MET A O 6
ATOM 5031 N N . LYS A 1 52 ? 0.806 6.657 4.221 1.00 0.00 52 LYS A N 6
ATOM 5032 C CA . LYS A 1 52 ? 2.105 7.311 4.333 1.00 0.00 52 LYS A CA 6
ATOM 5033 C C . LYS A 1 52 ? 2.328 8.278 3.175 1.00 0.00 52 LYS A C 6
ATOM 5034 O O . LYS A 1 52 ? 2.610 9.458 3.385 1.00 0.00 52 LYS A O 6
ATOM 5053 N N . TYR A 1 53 ? 2.200 7.771 1.954 1.00 0.00 53 TYR A N 6
ATOM 5054 C CA . TYR A 1 53 ? 2.390 8.590 0.762 1.00 0.00 53 TYR A CA 6
ATOM 5055 C C . TYR A 1 53 ? 1.052 9.093 0.229 1.00 0.00 53 TYR A C 6
ATOM 5056 O O . TYR A 1 53 ? 0.783 10.295 0.227 1.00 0.00 53 TYR A O 6
ATOM 5074 N N . PHE A 1 54 ? 0.215 8.165 -0.223 1.00 0.00 54 PHE A N 6
ATOM 5075 C CA . PHE A 1 54 ? -1.095 8.512 -0.759 1.00 0.00 54 PHE A CA 6
ATOM 5076 C C . PHE A 1 54 ? -1.772 9.574 0.102 1.00 0.00 54 PHE A C 6
ATOM 5077 O O . PHE A 1 54 ? -1.918 10.724 -0.312 1.00 0.00 54 PHE A O 6
ATOM 5094 N N . SER A 1 55 ? -2.183 9.179 1.303 1.00 0.00 55 SER A N 6
ATOM 5095 C CA . SER A 1 55 ? -2.848 10.095 2.223 1.00 0.00 55 SER A CA 6
ATOM 5096 C C . SER A 1 55 ? -1.910 11.223 2.640 1.00 0.00 55 SER A C 6
ATOM 5097 O O . SER A 1 55 ? -2.333 12.365 2.817 1.00 0.00 55 SER A O 6
ATOM 5105 N N . GLY A 1 56 ? -0.631 10.894 2.794 1.00 0.00 56 GLY A N 6
ATOM 5106 C CA . GLY A 1 56 ? 0.349 11.889 3.189 1.00 0.00 56 GLY A CA 6
ATOM 5107 C C . GLY A 1 56 ? 0.533 12.970 2.142 1.00 0.00 56 GLY A C 6
ATOM 5108 O O . GLY A 1 56 ? -0.351 13.230 1.326 1.00 0.00 56 GLY A O 6
ATOM 5112 N N . PRO A 1 57 ? 1.705 13.621 2.158 1.00 0.00 57 PRO A N 6
ATOM 5113 C CA . PRO A 1 57 ? 2.029 14.690 1.209 1.00 0.00 57 PRO A CA 6
ATOM 5114 C C . PRO A 1 57 ? 2.228 14.167 -0.209 1.00 0.00 57 PRO A C 6
ATOM 5115 O O . PRO A 1 57 ? 3.144 13.389 -0.471 1.00 0.00 57 PRO A O 6
ATOM 5126 N N . SER A 1 58 ? 1.363 14.600 -1.121 1.00 0.00 58 SER A N 6
ATOM 5127 C CA . SER A 1 58 ? 1.441 14.172 -2.513 1.00 0.00 58 SER A CA 6
ATOM 5128 C C . SER A 1 58 ? 2.420 15.042 -3.295 1.00 0.00 58 SER A C 6
ATOM 5129 O O . SER A 1 58 ? 3.313 14.535 -3.973 1.00 0.00 58 SER A O 6
ATOM 5137 N N . SER A 1 59 ? 2.245 16.356 -3.194 1.00 0.00 59 SER A N 6
ATOM 5138 C CA . SER A 1 59 ? 3.110 17.298 -3.894 1.00 0.00 59 SER A CA 6
ATOM 5139 C C . SER A 1 59 ? 3.169 16.977 -5.384 1.00 0.00 59 SER A C 6
ATOM 5140 O O . SER A 1 59 ? 4.231 17.036 -6.002 1.00 0.00 59 SER A O 6
ATOM 5148 N N . GLY A 1 60 ? 2.018 16.638 -5.956 1.00 0.00 60 GLY A N 6
ATOM 5149 C CA . GLY A 1 60 ? 1.959 16.312 -7.369 1.00 0.00 60 GLY A CA 6
ATOM 5150 C C . GLY A 1 60 ? 0.615 16.646 -7.986 1.00 0.00 60 GLY A C 6
ATOM 5151 O O . GLY A 1 60 ? 0.272 16.139 -9.054 1.00 0.00 60 GLY A O 6
ATOM 5155 N N . GLY A 1 1 ? 19.197 13.285 -6.191 1.00 0.00 1 GLY A N 7
ATOM 5156 C CA . GLY A 1 1 ? 18.908 12.381 -7.289 1.00 0.00 1 GLY A CA 7
ATOM 5157 C C . GLY A 1 1 ? 17.445 11.987 -7.345 1.00 0.00 1 GLY A C 7
ATOM 5158 O O . GLY A 1 1 ? 16.779 11.899 -6.314 1.00 0.00 1 GLY A O 7
ATOM 5162 N N . SER A 1 2 ? 16.944 11.751 -8.554 1.00 0.00 2 SER A N 7
ATOM 5163 C CA . SER A 1 2 ? 15.549 11.370 -8.742 1.00 0.00 2 SER A CA 7
ATOM 5164 C C . SER A 1 2 ? 15.445 9.989 -9.380 1.00 0.00 2 SER A C 7
ATOM 5165 O O . SER A 1 2 ? 14.692 9.133 -8.915 1.00 0.00 2 SER A O 7
ATOM 5173 N N . SER A 1 3 ? 16.206 9.779 -10.450 1.00 0.00 3 SER A N 7
ATOM 5174 C CA . SER A 1 3 ? 16.197 8.503 -11.156 1.00 0.00 3 SER A CA 7
ATOM 5175 C C . SER A 1 3 ? 16.974 7.446 -10.378 1.00 0.00 3 SER A C 7
ATOM 5176 O O . SER A 1 3 ? 18.056 7.713 -9.857 1.00 0.00 3 SER A O 7
ATOM 5184 N N . GLY A 1 4 ? 16.413 6.243 -10.303 1.00 0.00 4 GLY A N 7
ATOM 5185 C CA . GLY A 1 4 ? 17.066 5.163 -9.587 1.00 0.00 4 GLY A CA 7
ATOM 5186 C C . GLY A 1 4 ? 16.384 4.844 -8.271 1.00 0.00 4 GLY A C 7
ATOM 5187 O O . GLY A 1 4 ? 15.161 4.926 -8.163 1.00 0.00 4 GLY A O 7
ATOM 5191 N N . SER A 1 5 ? 17.177 4.479 -7.269 1.00 0.00 5 SER A N 7
ATOM 5192 C CA . SER A 1 5 ? 16.642 4.141 -5.955 1.00 0.00 5 SER A CA 7
ATOM 5193 C C . SER A 1 5 ? 16.458 5.394 -5.105 1.00 0.00 5 SER A C 7
ATOM 5194 O O . SER A 1 5 ? 17.426 5.960 -4.596 1.00 0.00 5 SER A O 7
ATOM 5202 N N . SER A 1 6 ? 15.208 5.822 -4.955 1.00 0.00 6 SER A N 7
ATOM 5203 C CA . SER A 1 6 ? 14.896 7.010 -4.169 1.00 0.00 6 SER A CA 7
ATOM 5204 C C . SER A 1 6 ? 13.484 6.928 -3.597 1.00 0.00 6 SER A C 7
ATOM 5205 O O . SER A 1 6 ? 12.526 6.649 -4.317 1.00 0.00 6 SER A O 7
ATOM 5213 N N . GLY A 1 7 ? 13.364 7.173 -2.296 1.00 0.00 7 GLY A N 7
ATOM 5214 C CA . GLY A 1 7 ? 12.067 7.122 -1.648 1.00 0.00 7 GLY A CA 7
ATOM 5215 C C . GLY A 1 7 ? 11.937 5.945 -0.702 1.00 0.00 7 GLY A C 7
ATOM 5216 O O . GLY A 1 7 ? 12.554 5.926 0.364 1.00 0.00 7 GLY A O 7
ATOM 5220 N N . ASP A 1 8 ? 11.133 4.962 -1.090 1.00 0.00 8 ASP A N 7
ATOM 5221 C CA . ASP A 1 8 ? 10.924 3.775 -0.268 1.00 0.00 8 ASP A CA 7
ATOM 5222 C C . ASP A 1 8 ? 11.622 2.563 -0.875 1.00 0.00 8 ASP A C 7
ATOM 5223 O O . ASP A 1 8 ? 11.017 1.755 -1.580 1.00 0.00 8 ASP A O 7
ATOM 5232 N N . PRO A 1 9 ? 12.928 2.432 -0.598 1.00 0.00 9 PRO A N 7
ATOM 5233 C CA . PRO A 1 9 ? 13.738 1.321 -1.108 1.00 0.00 9 PRO A CA 7
ATOM 5234 C C . PRO A 1 9 ? 13.367 -0.010 -0.464 1.00 0.00 9 PRO A C 7
ATOM 5235 O O . PRO A 1 9 ? 13.680 -1.076 -0.995 1.00 0.00 9 PRO A O 7
ATOM 5246 N N . SER A 1 10 ? 12.699 0.058 0.683 1.00 0.00 10 SER A N 7
ATOM 5247 C CA . SER A 1 10 ? 12.288 -1.142 1.401 1.00 0.00 10 SER A CA 7
ATOM 5248 C C . SER A 1 10 ? 11.198 -1.887 0.636 1.00 0.00 10 SER A C 7
ATOM 5249 O O . SER A 1 10 ? 11.257 -3.107 0.480 1.00 0.00 10 SER A O 7
ATOM 5257 N N . TRP A 1 11 ? 10.205 -1.145 0.161 1.00 0.00 11 TRP A N 7
ATOM 5258 C CA . TRP A 1 11 ? 9.101 -1.734 -0.588 1.00 0.00 11 TRP A CA 7
ATOM 5259 C C . TRP A 1 11 ? 9.491 -1.959 -2.045 1.00 0.00 11 TRP A C 7
ATOM 5260 O O . TRP A 1 11 ? 10.605 -1.638 -2.457 1.00 0.00 11 TRP A O 7
ATOM 5281 N N . THR A 1 12 ? 8.565 -2.515 -2.821 1.00 0.00 12 THR A N 7
ATOM 5282 C CA . THR A 1 12 ? 8.813 -2.784 -4.232 1.00 0.00 12 THR A CA 7
ATOM 5283 C C . THR A 1 12 ? 7.731 -2.164 -5.109 1.00 0.00 12 THR A C 7
ATOM 5284 O O . THR A 1 12 ? 6.564 -2.106 -4.722 1.00 0.00 12 THR A O 7
ATOM 5295 N N . ALA A 1 13 ? 8.125 -1.703 -6.291 1.00 0.00 13 ALA A N 7
ATOM 5296 C CA . ALA A 1 13 ? 7.188 -1.090 -7.223 1.00 0.00 13 ALA A CA 7
ATOM 5297 C C . ALA A 1 13 ? 5.907 -1.910 -7.332 1.00 0.00 13 ALA A C 7
ATOM 5298 O O . ALA A 1 13 ? 4.807 -1.358 -7.364 1.00 0.00 13 ALA A O 7
ATOM 5305 N N . GLN A 1 14 ? 6.057 -3.229 -7.390 1.00 0.00 14 GLN A N 7
ATOM 5306 C CA . GLN A 1 14 ? 4.911 -4.124 -7.497 1.00 0.00 14 GLN A CA 7
ATOM 5307 C C . GLN A 1 14 ? 3.956 -3.928 -6.324 1.00 0.00 14 GLN A C 7
ATOM 5308 O O . GLN A 1 14 ? 2.738 -3.918 -6.500 1.00 0.00 14 GLN A O 7
ATOM 5322 N N . GLU A 1 15 ? 4.517 -3.773 -5.129 1.00 0.00 15 GLU A N 7
ATOM 5323 C CA . GLU A 1 15 ? 3.713 -3.578 -3.928 1.00 0.00 15 GLU A CA 7
ATOM 5324 C C . GLU A 1 15 ? 2.882 -2.302 -4.031 1.00 0.00 15 GLU A C 7
ATOM 5325 O O . GLU A 1 15 ? 1.705 -2.286 -3.672 1.00 0.00 15 GLU A O 7
ATOM 5337 N N . GLU A 1 16 ? 3.504 -1.235 -4.522 1.00 0.00 16 GLU A N 7
ATOM 5338 C CA . GLU A 1 16 ? 2.822 0.045 -4.671 1.00 0.00 16 GLU A CA 7
ATOM 5339 C C . GLU A 1 16 ? 1.571 -0.101 -5.532 1.00 0.00 16 GLU A C 7
ATOM 5340 O O . GLU A 1 16 ? 0.460 0.175 -5.082 1.00 0.00 16 GLU A O 7
ATOM 5352 N N . MET A 1 17 ? 1.762 -0.538 -6.773 1.00 0.00 17 MET A N 7
ATOM 5353 C CA . MET A 1 17 ? 0.649 -0.721 -7.698 1.00 0.00 17 MET A CA 7
ATOM 5354 C C . MET A 1 17 ? -0.363 -1.716 -7.139 1.00 0.00 17 MET A C 7
ATOM 5355 O O . MET A 1 17 ? -1.571 -1.497 -7.219 1.00 0.00 17 MET A O 7
ATOM 5369 N N . ALA A 1 18 ? 0.138 -2.809 -6.573 1.00 0.00 18 ALA A N 7
ATOM 5370 C CA . ALA A 1 18 ? -0.723 -3.836 -6.000 1.00 0.00 18 ALA A CA 7
ATOM 5371 C C . ALA A 1 18 ? -1.599 -3.262 -4.892 1.00 0.00 18 ALA A C 7
ATOM 5372 O O . ALA A 1 18 ? -2.778 -3.602 -4.779 1.00 0.00 18 ALA A O 7
ATOM 5379 N N . LEU A 1 19 ? -1.017 -2.390 -4.075 1.00 0.00 19 LEU A N 7
ATOM 5380 C CA . LEU A 1 19 ? -1.745 -1.769 -2.975 1.00 0.00 19 LEU A CA 7
ATOM 5381 C C . LEU A 1 19 ? -2.979 -1.032 -3.485 1.00 0.00 19 LEU A C 7
ATOM 5382 O O . LEU A 1 19 ? -4.084 -1.222 -2.976 1.00 0.00 19 LEU A O 7
ATOM 5398 N N . LEU A 1 20 ? -2.784 -0.192 -4.496 1.00 0.00 20 LEU A N 7
ATOM 5399 C CA . LEU A 1 20 ? -3.881 0.573 -5.078 1.00 0.00 20 LEU A CA 7
ATOM 5400 C C . LEU A 1 20 ? -4.959 -0.355 -5.630 1.00 0.00 20 LEU A C 7
ATOM 5401 O O . LEU A 1 20 ? -6.116 -0.292 -5.216 1.00 0.00 20 LEU A O 7
ATOM 5417 N N . GLU A 1 21 ? -4.569 -1.217 -6.564 1.00 0.00 21 GLU A N 7
ATOM 5418 C CA . GLU A 1 21 ? -5.503 -2.159 -7.170 1.00 0.00 21 GLU A CA 7
ATOM 5419 C C . GLU A 1 21 ? -6.377 -2.819 -6.108 1.00 0.00 21 GLU A C 7
ATOM 5420 O O . GLU A 1 21 ? -7.603 -2.806 -6.203 1.00 0.00 21 GLU A O 7
ATOM 5432 N N . ALA A 1 22 ? -5.735 -3.396 -5.097 1.00 0.00 22 ALA A N 7
ATOM 5433 C CA . ALA A 1 22 ? -6.452 -4.060 -4.017 1.00 0.00 22 ALA A CA 7
ATOM 5434 C C . ALA A 1 22 ? -7.300 -3.068 -3.229 1.00 0.00 22 ALA A C 7
ATOM 5435 O O . ALA A 1 22 ? -8.458 -3.340 -2.910 1.00 0.00 22 ALA A O 7
ATOM 5442 N N . VAL A 1 23 ? -6.717 -1.915 -2.917 1.00 0.00 23 VAL A N 7
ATOM 5443 C CA . VAL A 1 23 ? -7.420 -0.881 -2.167 1.00 0.00 23 VAL A CA 7
ATOM 5444 C C . VAL A 1 23 ? -8.628 -0.366 -2.940 1.00 0.00 23 VAL A C 7
ATOM 5445 O O . VAL A 1 23 ? -9.563 0.183 -2.358 1.00 0.00 23 VAL A O 7
ATOM 5458 N N . MET A 1 24 ? -8.603 -0.547 -4.257 1.00 0.00 24 MET A N 7
ATOM 5459 C CA . MET A 1 24 ? -9.698 -0.102 -5.110 1.00 0.00 24 MET A CA 7
ATOM 5460 C C . MET A 1 24 ? -10.670 -1.245 -5.388 1.00 0.00 24 MET A C 7
ATOM 5461 O O . MET A 1 24 ? -11.868 -1.024 -5.564 1.00 0.00 24 MET A O 7
ATOM 5475 N N . ASP A 1 25 ? -10.146 -2.465 -5.425 1.00 0.00 25 ASP A N 7
ATOM 5476 C CA . ASP A 1 25 ? -10.968 -3.643 -5.680 1.00 0.00 25 ASP A CA 7
ATOM 5477 C C . ASP A 1 25 ? -11.805 -3.997 -4.455 1.00 0.00 25 ASP A C 7
ATOM 5478 O O . ASP A 1 25 ? -12.917 -4.510 -4.578 1.00 0.00 25 ASP A O 7
ATOM 5487 N N . CYS A 1 26 ? -11.262 -3.720 -3.274 1.00 0.00 26 CYS A N 7
ATOM 5488 C CA . CYS A 1 26 ? -11.958 -4.011 -2.026 1.00 0.00 26 CYS A CA 7
ATOM 5489 C C . CYS A 1 26 ? -12.411 -2.725 -1.343 1.00 0.00 26 CYS A C 7
ATOM 5490 O O . CYS A 1 26 ? -13.520 -2.647 -0.816 1.00 0.00 26 CYS A O 7
ATOM 5498 N N . GLY A 1 27 ? -11.544 -1.717 -1.355 1.00 0.00 27 GLY A N 7
ATOM 5499 C CA . GLY A 1 27 ? -11.872 -0.448 -0.732 1.00 0.00 27 GLY A CA 7
ATOM 5500 C C . GLY A 1 27 ? -10.837 -0.019 0.289 1.00 0.00 27 GLY A C 7
ATOM 5501 O O . GLY A 1 27 ? -9.738 -0.572 0.340 1.00 0.00 27 GLY A O 7
ATOM 5505 N N . PHE A 1 28 ? -11.187 0.972 1.102 1.00 0.00 28 PHE A N 7
ATOM 5506 C CA . PHE A 1 28 ? -10.279 1.478 2.125 1.00 0.00 28 PHE A CA 7
ATOM 5507 C C . PHE A 1 28 ? -10.660 0.944 3.503 1.00 0.00 28 PHE A C 7
ATOM 5508 O O . PHE A 1 28 ? -11.765 1.180 3.989 1.00 0.00 28 PHE A O 7
ATOM 5525 N N . GLY A 1 29 ? -9.735 0.222 4.128 1.00 0.00 29 GLY A N 7
ATOM 5526 C CA . GLY A 1 29 ? -9.992 -0.335 5.443 1.00 0.00 29 GLY A CA 7
ATOM 5527 C C . GLY A 1 29 ? -9.924 -1.849 5.455 1.00 0.00 29 GLY A C 7
ATOM 5528 O O . GLY A 1 29 ? -9.649 -2.457 6.489 1.00 0.00 29 GLY A O 7
ATOM 5532 N N . ASN A 1 30 ? -10.177 -2.461 4.302 1.00 0.00 30 ASN A N 7
ATOM 5533 C CA . ASN A 1 30 ? -10.145 -3.914 4.184 1.00 0.00 30 ASN A CA 7
ATOM 5534 C C . ASN A 1 30 ? -8.709 -4.424 4.126 1.00 0.00 30 ASN A C 7
ATOM 5535 O O . ASN A 1 30 ? -8.365 -5.244 3.275 1.00 0.00 30 ASN A O 7
ATOM 5546 N N . TRP A 1 31 ? -7.875 -3.933 5.036 1.00 0.00 31 TRP A N 7
ATOM 5547 C CA . TRP A 1 31 ? -6.476 -4.339 5.089 1.00 0.00 31 TRP A CA 7
ATOM 5548 C C . TRP A 1 31 ? -6.337 -5.844 4.882 1.00 0.00 31 TRP A C 7
ATOM 5549 O O . TRP A 1 31 ? -5.396 -6.305 4.237 1.00 0.00 31 TRP A O 7
ATOM 5570 N N . GLN A 1 32 ? -7.281 -6.602 5.431 1.00 0.00 32 GLN A N 7
ATOM 5571 C CA . GLN A 1 32 ? -7.262 -8.054 5.305 1.00 0.00 32 GLN A CA 7
ATOM 5572 C C . GLN A 1 32 ? -7.329 -8.475 3.841 1.00 0.00 32 GLN A C 7
ATOM 5573 O O . GLN A 1 32 ? -6.365 -9.009 3.294 1.00 0.00 32 GLN A O 7
ATOM 5587 N N . ASP A 1 33 ? -8.474 -8.231 3.212 1.00 0.00 33 ASP A N 7
ATOM 5588 C CA . ASP A 1 33 ? -8.666 -8.583 1.810 1.00 0.00 33 ASP A CA 7
ATOM 5589 C C . ASP A 1 33 ? -7.522 -8.051 0.953 1.00 0.00 33 ASP A C 7
ATOM 5590 O O . ASP A 1 33 ? -7.061 -8.720 0.029 1.00 0.00 33 ASP A O 7
ATOM 5599 N N . VAL A 1 34 ? -7.069 -6.841 1.267 1.00 0.00 34 VAL A N 7
ATOM 5600 C CA . VAL A 1 34 ? -5.978 -6.218 0.526 1.00 0.00 34 VAL A CA 7
ATOM 5601 C C . VAL A 1 34 ? -4.696 -7.034 0.645 1.00 0.00 34 VAL A C 7
ATOM 5602 O O . VAL A 1 34 ? -3.924 -7.138 -0.307 1.00 0.00 34 VAL A O 7
ATOM 5615 N N . ALA A 1 35 ? -4.476 -7.611 1.822 1.00 0.00 35 ALA A N 7
ATOM 5616 C CA . ALA A 1 35 ? -3.289 -8.421 2.065 1.00 0.00 35 ALA A CA 7
ATOM 5617 C C . ALA A 1 35 ? -3.147 -9.518 1.016 1.00 0.00 35 ALA A C 7
ATOM 5618 O O . ALA A 1 35 ? -2.076 -10.101 0.854 1.00 0.00 35 ALA A O 7
ATOM 5625 N N . ASN A 1 36 ? -4.236 -9.795 0.306 1.00 0.00 36 ASN A N 7
ATOM 5626 C CA . ASN A 1 36 ? -4.233 -10.824 -0.728 1.00 0.00 36 ASN A CA 7
ATOM 5627 C C . ASN A 1 36 ? -3.074 -10.617 -1.698 1.00 0.00 36 ASN A C 7
ATOM 5628 O O . ASN A 1 36 ? -2.196 -11.470 -1.821 1.00 0.00 36 ASN A O 7
ATOM 5639 N N . GLN A 1 37 ? -3.080 -9.479 -2.385 1.00 0.00 37 GLN A N 7
ATOM 5640 C CA . GLN A 1 37 ? -2.030 -9.161 -3.344 1.00 0.00 37 GLN A CA 7
ATOM 5641 C C . GLN A 1 37 ? -0.847 -8.490 -2.653 1.00 0.00 37 GLN A C 7
ATOM 5642 O O . GLN A 1 37 ? 0.252 -8.427 -3.204 1.00 0.00 37 GLN A O 7
ATOM 5656 N N . MET A 1 38 ? -1.080 -7.989 -1.445 1.00 0.00 38 MET A N 7
ATOM 5657 C CA . MET A 1 38 ? -0.033 -7.323 -0.679 1.00 0.00 38 MET A CA 7
ATOM 5658 C C . MET A 1 38 ? 0.674 -8.309 0.247 1.00 0.00 38 MET A C 7
ATOM 5659 O O . MET A 1 38 ? 1.620 -7.947 0.947 1.00 0.00 38 MET A O 7
ATOM 5673 N N . CYS A 1 39 ? 0.208 -9.553 0.245 1.00 0.00 39 CYS A N 7
ATOM 5674 C CA . CYS A 1 39 ? 0.796 -10.590 1.085 1.00 0.00 39 CYS A CA 7
ATOM 5675 C C . CYS A 1 39 ? 2.294 -10.363 1.263 1.00 0.00 39 CYS A C 7
ATOM 5676 O O . CYS A 1 39 ? 2.872 -10.728 2.287 1.00 0.00 39 CYS A O 7
ATOM 5684 N N . THR A 1 40 ? 2.919 -9.759 0.257 1.00 0.00 40 THR A N 7
ATOM 5685 C CA . THR A 1 40 ? 4.349 -9.486 0.299 1.00 0.00 40 THR A CA 7
ATOM 5686 C C . THR A 1 40 ? 4.747 -8.842 1.623 1.00 0.00 40 THR A C 7
ATOM 5687 O O . THR A 1 40 ? 5.926 -8.799 1.975 1.00 0.00 40 THR A O 7
ATOM 5698 N N . LYS A 1 41 ? 3.756 -8.343 2.354 1.00 0.00 41 LYS A N 7
ATOM 5699 C CA . LYS A 1 41 ? 4.001 -7.702 3.641 1.00 0.00 41 LYS A CA 7
ATOM 5700 C C . LYS A 1 41 ? 2.850 -7.965 4.607 1.00 0.00 41 LYS A C 7
ATOM 5701 O O . LYS A 1 41 ? 1.922 -8.712 4.296 1.00 0.00 41 LYS A O 7
ATOM 5720 N N . THR A 1 42 ? 2.915 -7.343 5.780 1.00 0.00 42 THR A N 7
ATOM 5721 C CA . THR A 1 42 ? 1.879 -7.509 6.791 1.00 0.00 42 THR A CA 7
ATOM 5722 C C . THR A 1 42 ? 0.750 -6.504 6.592 1.00 0.00 42 THR A C 7
ATOM 5723 O O . THR A 1 42 ? 0.993 -5.315 6.382 1.00 0.00 42 THR A O 7
ATOM 5734 N N . LYS A 1 43 ? -0.485 -6.987 6.661 1.00 0.00 43 LYS A N 7
ATOM 5735 C CA . LYS A 1 43 ? -1.653 -6.131 6.490 1.00 0.00 43 LYS A CA 7
ATOM 5736 C C . LYS A 1 43 ? -1.458 -4.796 7.202 1.00 0.00 43 LYS A C 7
ATOM 5737 O O . LYS A 1 43 ? -1.951 -3.764 6.750 1.00 0.00 43 LYS A O 7
ATOM 5756 N N . GLU A 1 44 ? -0.735 -4.826 8.317 1.00 0.00 44 GLU A N 7
ATOM 5757 C CA . GLU A 1 44 ? -0.475 -3.617 9.091 1.00 0.00 44 GLU A CA 7
ATOM 5758 C C . GLU A 1 44 ? 0.403 -2.647 8.305 1.00 0.00 44 GLU A C 7
ATOM 5759 O O . GLU A 1 44 ? 0.174 -1.438 8.318 1.00 0.00 44 GLU A O 7
ATOM 5771 N N . GLU A 1 45 ? 1.408 -3.187 7.622 1.00 0.00 45 GLU A N 7
ATOM 5772 C CA . GLU A 1 45 ? 2.320 -2.369 6.832 1.00 0.00 45 GLU A CA 7
ATOM 5773 C C . GLU A 1 45 ? 1.623 -1.821 5.590 1.00 0.00 45 GLU A C 7
ATOM 5774 O O . GLU A 1 45 ? 1.914 -0.712 5.141 1.00 0.00 45 GLU A O 7
ATOM 5786 N N . CYS A 1 46 ? 0.702 -2.605 5.042 1.00 0.00 46 CYS A N 7
ATOM 5787 C CA . CYS A 1 46 ? -0.037 -2.200 3.851 1.00 0.00 46 CYS A CA 7
ATOM 5788 C C . CYS A 1 46 ? -0.856 -0.942 4.121 1.00 0.00 46 CYS A C 7
ATOM 5789 O O . CYS A 1 46 ? -1.141 -0.168 3.208 1.00 0.00 46 CYS A O 7
ATOM 5797 N N . GLU A 1 47 ? -1.232 -0.746 5.381 1.00 0.00 47 GLU A N 7
ATOM 5798 C CA . GLU A 1 47 ? 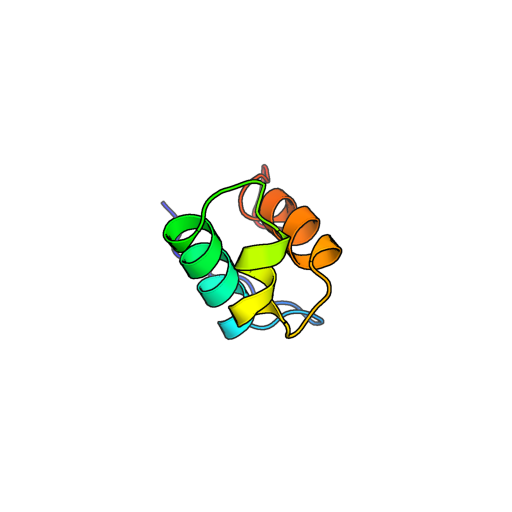-2.020 0.417 5.770 1.00 0.00 47 GLU A CA 7
ATOM 5799 C C . GLU A 1 47 ? -1.133 1.649 5.925 1.00 0.00 47 GLU A C 7
ATOM 5800 O O . GLU A 1 47 ? -1.271 2.624 5.186 1.00 0.00 47 GLU A O 7
ATOM 5812 N N . LYS A 1 48 ? -0.223 1.598 6.892 1.00 0.00 48 LYS A N 7
ATOM 5813 C CA . LYS A 1 48 ? 0.688 2.707 7.145 1.00 0.00 48 LYS A CA 7
ATOM 5814 C C . LYS A 1 48 ? 1.280 3.234 5.842 1.00 0.00 48 LYS A C 7
ATOM 5815 O O . LYS A 1 48 ? 1.163 4.420 5.530 1.00 0.00 48 LYS A O 7
ATOM 5834 N N . HIS A 1 49 ? 1.914 2.346 5.083 1.00 0.00 49 HIS A N 7
ATOM 5835 C CA . HIS A 1 49 ? 2.522 2.722 3.812 1.00 0.00 49 HIS A CA 7
ATOM 5836 C C . HIS A 1 49 ? 1.537 3.504 2.949 1.00 0.00 49 HIS A C 7
ATOM 5837 O O . HIS A 1 49 ? 1.872 4.557 2.407 1.00 0.00 49 HIS A O 7
ATOM 5852 N N . TYR A 1 50 ? 0.322 2.982 2.825 1.00 0.00 50 TYR A N 7
ATOM 5853 C CA . TYR A 1 50 ? -0.711 3.630 2.026 1.00 0.00 50 TYR A CA 7
ATOM 5854 C C . TYR A 1 50 ? -0.961 5.055 2.510 1.00 0.00 50 TYR A C 7
ATOM 5855 O O . TYR A 1 50 ? -0.768 6.018 1.768 1.00 0.00 50 TYR A O 7
ATOM 5873 N N . MET A 1 51 ? -1.391 5.181 3.761 1.00 0.00 51 MET A N 7
ATOM 5874 C CA . MET A 1 51 ? -1.666 6.488 4.347 1.00 0.00 51 MET A CA 7
ATOM 5875 C C . MET A 1 51 ? -0.399 7.335 4.404 1.00 0.00 51 MET A C 7
ATOM 5876 O O . MET A 1 51 ? -0.451 8.529 4.701 1.00 0.00 51 MET A O 7
ATOM 5890 N N . LYS A 1 52 ? 0.738 6.711 4.117 1.00 0.00 52 LYS A N 7
ATOM 5891 C CA . LYS A 1 52 ? 2.019 7.408 4.135 1.00 0.00 52 LYS A CA 7
ATOM 5892 C C . LYS A 1 52 ? 2.135 8.363 2.951 1.00 0.00 52 LYS A C 7
ATOM 5893 O O . LYS A 1 52 ? 2.229 9.577 3.127 1.00 0.00 52 LYS A O 7
ATOM 5912 N N . TYR A 1 53 ? 2.128 7.805 1.745 1.00 0.00 53 TYR A N 7
ATOM 5913 C CA . TYR A 1 53 ? 2.234 8.607 0.532 1.00 0.00 53 TYR A CA 7
ATOM 5914 C C . TYR A 1 53 ? 0.853 8.996 0.014 1.00 0.00 53 TYR A C 7
ATOM 5915 O O . TYR A 1 53 ? 0.494 10.174 -0.009 1.00 0.00 53 TYR A O 7
ATOM 5933 N N . PHE A 1 54 ? 0.081 7.997 -0.401 1.00 0.00 54 PHE A N 7
ATOM 5934 C CA . PHE A 1 54 ? -1.262 8.233 -0.920 1.00 0.00 54 PHE A CA 7
ATOM 5935 C C . PHE A 1 54 ? -1.983 9.296 -0.097 1.00 0.00 54 PHE A C 7
ATOM 5936 O O . PHE A 1 54 ? -2.399 10.328 -0.624 1.00 0.00 54 PHE A O 7
ATOM 5953 N N . SER A 1 55 ? -2.129 9.036 1.198 1.00 0.00 55 SER A N 7
ATOM 5954 C CA . SER A 1 55 ? -2.804 9.968 2.094 1.00 0.00 55 SER A CA 7
ATOM 5955 C C . SER A 1 55 ? -1.868 11.099 2.508 1.00 0.00 55 SER A C 7
ATOM 5956 O O . SER A 1 55 ? -1.816 11.480 3.676 1.00 0.00 55 SER A O 7
ATOM 5964 N N . GLY A 1 56 ? -1.129 11.632 1.539 1.00 0.00 56 GLY A N 7
ATOM 5965 C CA . GLY A 1 56 ? -0.204 12.714 1.821 1.00 0.00 56 GLY A CA 7
ATOM 5966 C C . GLY A 1 56 ? 0.431 12.590 3.192 1.00 0.00 56 GLY A C 7
ATOM 5967 O O . GLY A 1 56 ? 1.337 11.785 3.410 1.00 0.00 56 GLY A O 7
ATOM 5971 N N . PRO A 1 57 ? -0.046 13.405 4.145 1.00 0.00 57 PRO A N 7
ATOM 5972 C CA . PRO A 1 57 ? 0.468 13.403 5.518 1.00 0.00 57 PRO A CA 7
ATOM 5973 C C . PRO A 1 57 ? 0.092 12.134 6.276 1.00 0.00 57 PRO A C 7
ATOM 5974 O O . PRO A 1 57 ? -1.006 11.604 6.112 1.00 0.00 57 PRO A O 7
ATOM 5985 N N . SER A 1 58 ? 1.011 11.653 7.107 1.00 0.00 58 SER A N 7
ATOM 5986 C CA . SER A 1 58 ? 0.777 10.444 7.889 1.00 0.00 58 SER A CA 7
ATOM 5987 C C . SER A 1 58 ? -0.015 10.760 9.154 1.00 0.00 58 SER A C 7
ATOM 5988 O O . SER A 1 58 ? 0.272 10.230 10.227 1.00 0.00 58 SER A O 7
ATOM 5996 N N . SER A 1 59 ? -1.013 11.627 9.019 1.00 0.00 59 SER A N 7
ATOM 5997 C CA . SER A 1 59 ? -1.844 12.018 10.151 1.00 0.00 59 SER A CA 7
ATOM 5998 C C . SER A 1 59 ? -2.460 10.794 10.821 1.00 0.00 59 SER A C 7
ATOM 5999 O O . SER A 1 59 ? -2.237 10.542 12.005 1.00 0.00 59 SER A O 7
ATOM 6007 N N . GLY A 1 60 ? -3.237 10.034 10.054 1.00 0.00 60 GLY A N 7
ATOM 6008 C CA . GLY A 1 60 ? -3.873 8.845 10.590 1.00 0.00 60 GLY A CA 7
ATOM 6009 C C . GLY A 1 60 ? -5.218 9.142 11.222 1.00 0.00 60 GLY A C 7
ATOM 6010 O O . GLY A 1 60 ? -5.399 8.963 12.426 1.00 0.00 60 GLY A O 7
ATOM 6014 N N . GLY A 1 1 ? -0.375 4.368 -15.675 1.00 0.00 1 GLY A N 8
ATOM 6015 C CA . GLY A 1 1 ? 0.538 4.967 -16.631 1.00 0.00 1 GLY A CA 8
ATOM 6016 C C . GLY A 1 1 ? 1.912 4.326 -16.599 1.00 0.00 1 GLY A C 8
ATOM 6017 O O . GLY A 1 1 ? 2.154 3.399 -15.826 1.00 0.00 1 GLY A O 8
ATOM 6021 N N . SER A 1 2 ? 2.812 4.819 -17.443 1.00 0.00 2 SER A N 8
ATOM 6022 C CA . SER A 1 2 ? 4.167 4.284 -17.513 1.00 0.00 2 SER A CA 8
ATOM 6023 C C . SER A 1 2 ? 5.138 5.160 -16.726 1.00 0.00 2 SER A C 8
ATOM 6024 O O . SER A 1 2 ? 6.252 5.429 -17.175 1.00 0.00 2 SER A O 8
ATOM 6032 N N . SER A 1 3 ? 4.706 5.600 -15.549 1.00 0.00 3 SER A N 8
ATOM 6033 C CA . SER A 1 3 ? 5.534 6.448 -14.699 1.00 0.00 3 SER A CA 8
ATOM 6034 C C . SER A 1 3 ? 5.297 6.137 -13.225 1.00 0.00 3 SER A C 8
ATOM 6035 O O . SER A 1 3 ? 4.186 5.795 -12.822 1.00 0.00 3 SER A O 8
ATOM 6043 N N . GLY A 1 4 ? 6.351 6.259 -12.423 1.00 0.00 4 GLY A N 8
ATOM 6044 C CA . GLY A 1 4 ? 6.238 5.987 -11.002 1.00 0.00 4 GLY A CA 8
ATOM 6045 C C . GLY A 1 4 ? 6.713 7.148 -10.151 1.00 0.00 4 GLY A C 8
ATOM 6046 O O . GLY A 1 4 ? 7.301 8.101 -10.661 1.00 0.00 4 GLY A O 8
ATOM 6050 N N . SER A 1 5 ? 6.458 7.068 -8.849 1.00 0.00 5 SER A N 8
ATOM 6051 C CA . SER A 1 5 ? 6.859 8.122 -7.925 1.00 0.00 5 SER A CA 8
ATOM 6052 C C . SER A 1 5 ? 8.116 7.723 -7.157 1.00 0.00 5 SER A C 8
ATOM 6053 O O . SER A 1 5 ? 8.633 6.619 -7.324 1.00 0.00 5 SER A O 8
ATOM 6061 N N . SER A 1 6 ? 8.601 8.631 -6.317 1.00 0.00 6 SER A N 8
ATOM 6062 C CA . SER A 1 6 ? 9.800 8.377 -5.526 1.00 0.00 6 SER A CA 8
ATOM 6063 C C . SER A 1 6 ? 9.818 6.940 -5.014 1.00 0.00 6 SER A C 8
ATOM 6064 O O . SER A 1 6 ? 8.886 6.496 -4.345 1.00 0.00 6 SER A O 8
ATOM 6072 N N . GLY A 1 7 ? 10.887 6.217 -5.334 1.00 0.00 7 GLY A N 8
ATOM 6073 C CA . GLY A 1 7 ? 11.008 4.838 -4.899 1.00 0.00 7 GLY A CA 8
ATOM 6074 C C . GLY A 1 7 ? 11.487 4.722 -3.466 1.00 0.00 7 GLY A C 8
ATOM 6075 O O . GLY A 1 7 ? 12.099 5.648 -2.932 1.00 0.00 7 GLY A O 8
ATOM 6079 N N . ASP A 1 8 ? 11.209 3.583 -2.841 1.00 0.00 8 ASP A N 8
ATOM 6080 C CA . ASP A 1 8 ? 11.616 3.349 -1.460 1.00 0.00 8 ASP A CA 8
ATOM 6081 C C . ASP A 1 8 ? 12.394 2.043 -1.336 1.00 0.00 8 ASP A C 8
ATOM 6082 O O . ASP A 1 8 ? 12.011 1.010 -1.885 1.00 0.00 8 ASP A O 8
ATOM 6091 N N . PRO A 1 9 ? 13.514 2.088 -0.599 1.00 0.00 9 PRO A N 8
ATOM 6092 C CA . PRO A 1 9 ? 14.369 0.917 -0.387 1.00 0.00 9 PRO A CA 8
ATOM 6093 C C . PRO A 1 9 ? 13.709 -0.130 0.503 1.00 0.00 9 PRO A C 8
ATOM 6094 O O . PRO A 1 9 ? 14.293 -1.176 0.786 1.00 0.00 9 PRO A O 8
ATOM 6105 N N . SER A 1 10 ? 12.487 0.158 0.941 1.00 0.00 10 SER A N 8
ATOM 6106 C CA . SER A 1 10 ? 11.748 -0.757 1.803 1.00 0.00 10 SER A CA 8
ATOM 6107 C C . SER A 1 10 ? 10.646 -1.467 1.022 1.00 0.00 10 SER A C 8
ATOM 6108 O O . SER A 1 10 ? 10.440 -2.671 1.172 1.00 0.00 10 SER A O 8
ATOM 6116 N N . TRP A 1 11 ? 9.940 -0.711 0.189 1.00 0.00 11 TRP A N 8
ATOM 6117 C CA . TRP A 1 11 ? 8.857 -1.266 -0.616 1.00 0.00 11 TRP A CA 8
ATOM 6118 C C . TRP A 1 11 ? 9.266 -1.370 -2.081 1.00 0.00 11 TRP A C 8
ATOM 6119 O O . TRP A 1 11 ? 10.221 -0.725 -2.517 1.00 0.00 11 TRP A O 8
ATOM 6140 N N . THR A 1 12 ? 8.539 -2.185 -2.838 1.00 0.00 12 THR A N 8
ATOM 6141 C CA . THR A 1 12 ? 8.827 -2.373 -4.254 1.00 0.00 12 THR A CA 8
ATOM 6142 C C . THR A 1 12 ? 7.721 -1.785 -5.123 1.00 0.00 12 THR A C 8
ATOM 6143 O O . THR A 1 12 ? 6.605 -1.558 -4.655 1.00 0.00 12 THR A O 8
ATOM 6154 N N . ALA A 1 13 ? 8.037 -1.540 -6.390 1.00 0.00 13 ALA A N 8
ATOM 6155 C CA . ALA A 1 13 ? 7.069 -0.981 -7.325 1.00 0.00 13 ALA A CA 8
ATOM 6156 C C . ALA A 1 13 ? 5.834 -1.868 -7.433 1.00 0.00 13 ALA A C 8
ATOM 6157 O O . ALA A 1 13 ? 4.709 -1.374 -7.509 1.00 0.00 13 ALA A O 8
ATOM 6164 N N . GLN A 1 14 ? 6.051 -3.179 -7.440 1.00 0.00 14 GLN A N 8
ATOM 6165 C CA . GLN A 1 14 ? 4.954 -4.134 -7.540 1.00 0.00 14 GLN A CA 8
ATOM 6166 C C . GLN A 1 14 ? 3.982 -3.971 -6.376 1.00 0.00 14 GLN A C 8
ATOM 6167 O O . GLN A 1 14 ? 2.766 -3.971 -6.567 1.00 0.00 14 GLN A O 8
ATOM 6181 N N . GLU A 1 15 ? 4.526 -3.832 -5.172 1.00 0.00 15 GLU A N 8
ATOM 6182 C CA . GLU A 1 15 ? 3.706 -3.668 -3.977 1.00 0.00 15 GLU A CA 8
ATOM 6183 C C . GLU A 1 15 ? 2.859 -2.402 -4.068 1.00 0.00 15 GLU A C 8
ATOM 6184 O O . GLU A 1 15 ? 1.694 -2.392 -3.672 1.00 0.00 15 GLU A O 8
ATOM 6196 N N . GLU A 1 16 ? 3.456 -1.335 -4.591 1.00 0.00 16 GLU A N 8
ATOM 6197 C CA . GLU A 1 16 ? 2.757 -0.063 -4.732 1.00 0.00 16 GLU A CA 8
ATOM 6198 C C . GLU A 1 16 ? 1.503 -0.222 -5.586 1.00 0.00 16 GLU A C 8
ATOM 6199 O O . GLU A 1 16 ? 0.391 0.041 -5.130 1.00 0.00 16 GLU A O 8
ATOM 6211 N N . MET A 1 17 ? 1.691 -0.655 -6.829 1.00 0.00 17 MET A N 8
ATOM 6212 C CA . MET A 1 17 ? 0.575 -0.850 -7.747 1.00 0.00 17 MET A CA 8
ATOM 6213 C C . MET A 1 17 ? -0.422 -1.858 -7.184 1.00 0.00 17 MET A C 8
ATOM 6214 O O . MET A 1 17 ? -1.633 -1.655 -7.259 1.00 0.00 17 MET A O 8
ATOM 6228 N N . ALA A 1 18 ? 0.096 -2.945 -6.621 1.00 0.00 18 ALA A N 8
ATOM 6229 C CA . ALA A 1 18 ? -0.749 -3.983 -6.044 1.00 0.00 18 ALA A CA 8
ATOM 6230 C C . ALA A 1 18 ? -1.590 -3.432 -4.898 1.00 0.00 18 ALA A C 8
ATOM 6231 O O . ALA A 1 18 ? -2.740 -3.833 -4.709 1.00 0.00 18 ALA A O 8
ATOM 6238 N N . LEU A 1 19 ? -1.012 -2.511 -4.135 1.00 0.00 19 LEU A N 8
ATOM 6239 C CA . LEU A 1 19 ? -1.709 -1.905 -3.006 1.00 0.00 19 LEU A CA 8
ATOM 6240 C C . LEU A 1 19 ? -2.890 -1.066 -3.482 1.00 0.00 19 LEU A C 8
ATOM 6241 O O . LEU A 1 19 ? -3.995 -1.170 -2.948 1.00 0.00 19 LEU A O 8
ATOM 6257 N N . LEU A 1 20 ? -2.651 -0.236 -4.492 1.00 0.00 20 LEU A N 8
ATOM 6258 C CA . LEU A 1 20 ? -3.696 0.620 -5.043 1.00 0.00 20 LEU A CA 8
ATOM 6259 C C . LEU A 1 20 ? -4.844 -0.214 -5.604 1.00 0.00 20 LEU A C 8
ATOM 6260 O O . LEU A 1 20 ? -5.990 -0.073 -5.180 1.00 0.00 20 LEU A O 8
ATOM 6276 N N . GLU A 1 21 ? -4.526 -1.084 -6.558 1.00 0.00 21 GLU A N 8
ATOM 6277 C CA . GLU A 1 21 ? -5.531 -1.941 -7.175 1.00 0.00 21 GLU A CA 8
ATOM 6278 C C . GLU A 1 21 ? -6.329 -2.694 -6.114 1.00 0.00 21 GLU A C 8
ATOM 6279 O O . GLU A 1 21 ? -7.560 -2.683 -6.125 1.00 0.00 21 GLU A O 8
ATOM 6291 N N . ALA A 1 22 ? -5.619 -3.347 -5.200 1.00 0.00 22 ALA A N 8
ATOM 6292 C CA . ALA A 1 22 ? -6.260 -4.103 -4.132 1.00 0.00 22 ALA A CA 8
ATOM 6293 C C . ALA A 1 22 ? -7.280 -3.248 -3.388 1.00 0.00 22 ALA A C 8
ATOM 6294 O O . ALA A 1 22 ? -8.423 -3.658 -3.190 1.00 0.00 22 ALA A O 8
ATOM 6301 N N . VAL A 1 23 ? -6.858 -2.056 -2.978 1.00 0.00 23 VAL A N 8
ATOM 6302 C CA . VAL A 1 23 ? -7.735 -1.141 -2.256 1.00 0.00 23 VAL A CA 8
ATOM 6303 C C . VAL A 1 23 ? -8.953 -0.770 -3.096 1.00 0.00 23 VAL A C 8
ATOM 6304 O O . VAL A 1 23 ? -10.083 -0.789 -2.610 1.00 0.00 23 VAL A O 8
ATOM 6317 N N . MET A 1 24 ? -8.713 -0.433 -4.359 1.00 0.00 24 MET A N 8
ATOM 6318 C CA . MET A 1 24 ? -9.791 -0.058 -5.267 1.00 0.00 24 MET A CA 8
ATOM 6319 C C . MET A 1 24 ? -10.723 -1.238 -5.520 1.00 0.00 24 MET A C 8
ATOM 6320 O O . MET A 1 24 ? -11.929 -1.062 -5.698 1.00 0.00 24 MET A O 8
ATOM 6334 N N . ASP A 1 25 ? -10.159 -2.441 -5.534 1.00 0.00 25 ASP A N 8
ATOM 6335 C CA . ASP A 1 25 ? -10.940 -3.650 -5.763 1.00 0.00 25 ASP A CA 8
ATOM 6336 C C . ASP A 1 25 ? -11.801 -3.980 -4.548 1.00 0.00 25 ASP A C 8
ATOM 6337 O O . ASP A 1 25 ? -13.017 -4.138 -4.660 1.00 0.00 25 ASP A O 8
ATOM 6346 N N . CYS A 1 26 ? -11.162 -4.085 -3.388 1.00 0.00 26 CYS A N 8
ATOM 6347 C CA . CYS A 1 26 ? -11.868 -4.399 -2.151 1.00 0.00 26 CYS A CA 8
ATOM 6348 C C . CYS A 1 26 ? -12.404 -3.131 -1.494 1.00 0.00 26 CYS A C 8
ATOM 6349 O O . CYS A 1 26 ? -13.614 -2.925 -1.413 1.00 0.00 26 CYS A O 8
ATOM 6357 N N . GLY A 1 27 ? -11.493 -2.283 -1.026 1.00 0.00 27 GLY A N 8
ATOM 6358 C CA . GLY A 1 27 ? -11.893 -1.046 -0.380 1.00 0.00 27 GLY A CA 8
ATOM 6359 C C . GLY A 1 27 ? -10.975 -0.666 0.764 1.00 0.00 27 GLY A C 8
ATOM 6360 O O . GLY A 1 27 ? -10.069 -1.420 1.120 1.00 0.00 27 GLY A O 8
ATOM 6364 N N . PHE A 1 28 ? -11.206 0.509 1.341 1.00 0.00 28 PHE A N 8
ATOM 6365 C CA . PHE A 1 28 ? -10.390 0.989 2.450 1.00 0.00 28 PHE A CA 8
ATOM 6366 C C . PHE A 1 28 ? -10.794 0.312 3.756 1.00 0.00 28 PHE A C 8
ATOM 6367 O O . PHE A 1 28 ? -11.953 -0.053 3.946 1.00 0.00 28 PHE A O 8
ATOM 6384 N N . GLY A 1 29 ? -9.827 0.146 4.654 1.00 0.00 29 GLY A N 8
ATOM 6385 C CA . GLY A 1 29 ? -10.100 -0.488 5.930 1.00 0.00 29 GLY A CA 8
ATOM 6386 C C . GLY A 1 29 ? -10.019 -2.000 5.856 1.00 0.00 29 GLY A C 8
ATOM 6387 O O . GLY A 1 29 ? -9.753 -2.663 6.857 1.00 0.00 29 GLY A O 8
ATOM 6391 N N . ASN A 1 30 ? -10.250 -2.546 4.666 1.00 0.00 30 ASN A N 8
ATOM 6392 C CA . ASN A 1 30 ? -10.203 -3.989 4.466 1.00 0.00 30 ASN A CA 8
ATOM 6393 C C . ASN A 1 30 ? -8.762 -4.475 4.342 1.00 0.00 30 ASN A C 8
ATOM 6394 O O . ASN A 1 30 ? -8.442 -5.285 3.472 1.00 0.00 30 ASN A O 8
ATOM 6405 N N . TRP A 1 31 ? -7.898 -3.975 5.218 1.00 0.00 31 TRP A N 8
ATOM 6406 C CA . TRP A 1 31 ? -6.491 -4.359 5.207 1.00 0.00 31 TRP A CA 8
ATOM 6407 C C . TRP A 1 31 ? -6.338 -5.862 5.003 1.00 0.00 31 TRP A C 8
ATOM 6408 O O . TRP A 1 31 ? -5.358 -6.320 4.416 1.00 0.00 31 TRP A O 8
ATOM 6429 N N . GLN A 1 32 ? -7.312 -6.623 5.490 1.00 0.00 32 GLN A N 8
ATOM 6430 C CA . GLN A 1 32 ? -7.284 -8.075 5.361 1.00 0.00 32 GLN A CA 8
ATOM 6431 C C . GLN A 1 32 ? -7.369 -8.493 3.896 1.00 0.00 32 GLN A C 8
ATOM 6432 O O . GLN A 1 32 ? -6.480 -9.172 3.381 1.00 0.00 32 GLN A O 8
ATOM 6446 N N . ASP A 1 33 ? -8.443 -8.083 3.231 1.00 0.00 33 ASP A N 8
ATOM 6447 C CA . ASP A 1 33 ? -8.644 -8.414 1.825 1.00 0.00 33 ASP A CA 8
ATOM 6448 C C . ASP A 1 33 ? -7.472 -7.926 0.979 1.00 0.00 33 ASP A C 8
ATOM 6449 O O . ASP A 1 33 ? -6.961 -8.655 0.129 1.00 0.00 33 ASP A O 8
ATOM 6458 N N . VAL A 1 34 ? -7.051 -6.688 1.217 1.00 0.00 34 VAL A N 8
ATOM 6459 C CA . VAL A 1 34 ? -5.939 -6.103 0.478 1.00 0.00 34 VAL A CA 8
ATOM 6460 C C . VAL A 1 34 ? -4.681 -6.953 0.613 1.00 0.00 34 VAL A C 8
ATOM 6461 O O . VAL A 1 34 ? -3.927 -7.120 -0.345 1.00 0.00 34 VAL A O 8
ATOM 6474 N N . ALA A 1 35 ? -4.462 -7.490 1.809 1.00 0.00 35 ALA A N 8
ATOM 6475 C CA . ALA A 1 35 ? -3.296 -8.326 2.069 1.00 0.00 35 ALA A CA 8
ATOM 6476 C C . ALA A 1 35 ? -3.175 -9.437 1.032 1.00 0.00 35 ALA A C 8
ATOM 6477 O O . ALA A 1 35 ? -2.114 -10.039 0.875 1.00 0.00 35 ALA A O 8
ATOM 6484 N N . ASN A 1 36 ? -4.270 -9.704 0.326 1.00 0.00 36 ASN A N 8
ATOM 6485 C CA . ASN A 1 36 ? -4.286 -10.744 -0.695 1.00 0.00 36 ASN A CA 8
ATOM 6486 C C . ASN A 1 36 ? -3.116 -10.578 -1.660 1.00 0.00 36 ASN A C 8
ATOM 6487 O O . ASN A 1 36 ? -2.257 -11.453 -1.765 1.00 0.00 36 ASN A O 8
ATOM 6498 N N . GLN A 1 37 ? -3.089 -9.449 -2.360 1.00 0.00 37 GLN A N 8
ATOM 6499 C CA . GLN A 1 37 ? -2.024 -9.168 -3.316 1.00 0.00 37 GLN A CA 8
ATOM 6500 C C . GLN A 1 37 ? -0.833 -8.510 -2.626 1.00 0.00 37 GLN A C 8
ATOM 6501 O O . GLN A 1 37 ? 0.271 -8.481 -3.167 1.00 0.00 37 GLN A O 8
ATOM 6515 N N . MET A 1 38 ? -1.067 -7.981 -1.429 1.00 0.00 38 MET A N 8
ATOM 6516 C CA . MET A 1 38 ? -0.013 -7.324 -0.666 1.00 0.00 38 MET A CA 8
ATOM 6517 C C . MET A 1 38 ? 0.675 -8.311 0.272 1.00 0.00 38 MET A C 8
ATOM 6518 O O . MET A 1 38 ? 1.624 -7.957 0.973 1.00 0.00 38 MET A O 8
ATOM 6532 N N . CYS A 1 39 ? 0.192 -9.548 0.280 1.00 0.00 39 CYS A N 8
ATOM 6533 C CA . CYS A 1 39 ? 0.761 -10.586 1.133 1.00 0.00 39 CYS A CA 8
ATOM 6534 C C . CYS A 1 39 ? 2.258 -10.371 1.325 1.00 0.00 39 CYS A C 8
ATOM 6535 O O . CYS A 1 39 ? 2.818 -10.716 2.366 1.00 0.00 39 CYS A O 8
ATOM 6543 N N . THR A 1 40 ? 2.904 -9.800 0.313 1.00 0.00 40 THR A N 8
ATOM 6544 C CA . THR A 1 40 ? 4.337 -9.542 0.369 1.00 0.00 40 THR A CA 8
ATOM 6545 C C . THR A 1 40 ? 4.722 -8.860 1.677 1.00 0.00 40 THR A C 8
ATOM 6546 O O . THR A 1 40 ? 5.899 -8.798 2.033 1.00 0.00 40 THR A O 8
ATOM 6557 N N . LYS A 1 41 ? 3.724 -8.350 2.389 1.00 0.00 41 LYS A N 8
ATOM 6558 C CA . LYS A 1 41 ? 3.957 -7.674 3.659 1.00 0.00 41 LYS A CA 8
ATOM 6559 C C . LYS A 1 41 ? 2.812 -7.935 4.633 1.00 0.00 41 LYS A C 8
ATOM 6560 O O . LYS A 1 41 ? 1.900 -8.709 4.342 1.00 0.00 41 LYS A O 8
ATOM 6579 N N . THR A 1 42 ? 2.866 -7.284 5.791 1.00 0.00 42 THR A N 8
ATOM 6580 C CA . THR A 1 42 ? 1.834 -7.446 6.808 1.00 0.00 42 THR A CA 8
ATOM 6581 C C . THR A 1 42 ? 0.723 -6.417 6.632 1.00 0.00 42 THR A C 8
ATOM 6582 O O . THR A 1 42 ? 0.987 -5.229 6.444 1.00 0.00 42 THR A O 8
ATOM 6593 N N . LYS A 1 43 ? -0.521 -6.880 6.696 1.00 0.00 43 LYS A N 8
ATOM 6594 C CA . LYS A 1 43 ? -1.673 -5.999 6.547 1.00 0.00 43 LYS A CA 8
ATOM 6595 C C . LYS A 1 43 ? -1.453 -4.683 7.287 1.00 0.00 43 LYS A C 8
ATOM 6596 O O . LYS A 1 43 ? -1.933 -3.634 6.860 1.00 0.00 43 LYS A O 8
ATOM 6615 N N . GLU A 1 44 ? -0.722 -4.748 8.395 1.00 0.00 44 GLU A N 8
ATOM 6616 C CA . GLU A 1 44 ? -0.438 -3.561 9.193 1.00 0.00 44 GLU A CA 8
ATOM 6617 C C . GLU A 1 44 ? 0.443 -2.584 8.419 1.00 0.00 44 GLU A C 8
ATOM 6618 O O . GLU A 1 44 ? 0.230 -1.373 8.462 1.00 0.00 44 GLU A O 8
ATOM 6630 N N . GLU A 1 45 ? 1.433 -3.120 7.712 1.00 0.00 45 GLU A N 8
ATOM 6631 C CA . GLU A 1 45 ? 2.346 -2.296 6.930 1.00 0.00 45 GLU A CA 8
ATOM 6632 C C . GLU A 1 45 ? 1.651 -1.737 5.692 1.00 0.00 45 GLU A C 8
ATOM 6633 O O . GLU A 1 45 ? 1.835 -0.573 5.335 1.00 0.00 45 GLU A O 8
ATOM 6645 N N . CYS A 1 46 ? 0.851 -2.575 5.041 1.00 0.00 46 CYS A N 8
ATOM 6646 C CA . CYS A 1 46 ? 0.129 -2.167 3.842 1.00 0.00 46 CYS A CA 8
ATOM 6647 C C . CYS A 1 46 ? -0.678 -0.898 4.099 1.00 0.00 46 CYS A C 8
ATOM 6648 O O . CYS A 1 46 ? -0.858 -0.074 3.203 1.00 0.00 46 CYS A O 8
ATOM 6656 N N . GLU A 1 47 ? -1.163 -0.750 5.328 1.00 0.00 47 GLU A N 8
ATOM 6657 C CA . GLU A 1 47 ? -1.953 0.417 5.702 1.00 0.00 47 GLU A CA 8
ATOM 6658 C C . GLU A 1 47 ? -1.069 1.655 5.827 1.00 0.00 47 GLU A C 8
ATOM 6659 O O . GLU A 1 47 ? -1.194 2.603 5.052 1.00 0.00 47 GLU A O 8
ATOM 6671 N N . LYS A 1 48 ? -0.174 1.639 6.810 1.00 0.00 48 LYS A N 8
ATOM 6672 C CA . LYS A 1 48 ? 0.732 2.758 7.038 1.00 0.00 48 LYS A CA 8
ATOM 6673 C C . LYS A 1 48 ? 1.350 3.234 5.728 1.00 0.00 48 LYS A C 8
ATOM 6674 O O . LYS A 1 48 ? 1.256 4.410 5.376 1.00 0.00 48 LYS A O 8
ATOM 6693 N N . HIS A 1 49 ? 1.983 2.313 5.008 1.00 0.00 49 HIS A N 8
ATOM 6694 C CA . HIS A 1 49 ? 2.615 2.638 3.734 1.00 0.00 49 HIS A CA 8
ATOM 6695 C C . HIS A 1 49 ? 1.652 3.401 2.829 1.00 0.00 49 HIS A C 8
ATOM 6696 O O . HIS A 1 49 ? 2.039 4.363 2.165 1.00 0.00 49 HIS A O 8
ATOM 6711 N N . TYR A 1 50 ? 0.398 2.965 2.807 1.00 0.00 50 TYR A N 8
ATOM 6712 C CA . TYR A 1 50 ? -0.620 3.604 1.981 1.00 0.00 50 TYR A CA 8
ATOM 6713 C C . TYR A 1 50 ? -0.928 5.010 2.487 1.00 0.00 50 TYR A C 8
ATOM 6714 O O . TYR A 1 50 ? -0.705 5.997 1.786 1.00 0.00 50 TYR A O 8
ATOM 6732 N N . MET A 1 51 ? -1.440 5.093 3.711 1.00 0.00 51 MET A N 8
ATOM 6733 C CA . MET A 1 51 ? -1.777 6.377 4.313 1.00 0.00 51 MET A CA 8
ATOM 6734 C C . MET A 1 51 ? -0.538 7.257 4.447 1.00 0.00 51 MET A C 8
ATOM 6735 O O . MET A 1 51 ? -0.642 8.467 4.651 1.00 0.00 51 MET A O 8
ATOM 6749 N N . LYS A 1 52 ? 0.634 6.641 4.333 1.00 0.00 52 LYS A N 8
ATOM 6750 C CA . LYS A 1 52 ? 1.894 7.367 4.441 1.00 0.00 52 LYS A CA 8
ATOM 6751 C C . LYS A 1 52 ? 2.058 8.346 3.282 1.00 0.00 52 LYS A C 8
ATOM 6752 O O . LYS A 1 52 ? 2.166 9.555 3.489 1.00 0.00 52 LYS A O 8
ATOM 6771 N N . TYR A 1 53 ? 2.077 7.816 2.065 1.00 0.00 53 TYR A N 8
ATOM 6772 C CA . TYR A 1 53 ? 2.229 8.643 0.873 1.00 0.00 53 TYR A CA 8
ATOM 6773 C C . TYR A 1 53 ? 0.870 9.084 0.339 1.00 0.00 53 TYR A C 8
ATOM 6774 O O . TYR A 1 53 ? 0.548 10.272 0.334 1.00 0.00 53 TYR A O 8
ATOM 6792 N N . PHE A 1 54 ? 0.076 8.118 -0.110 1.00 0.00 54 PHE A N 8
ATOM 6793 C CA . PHE A 1 54 ? -1.249 8.405 -0.647 1.00 0.00 54 PHE A CA 8
ATOM 6794 C C . PHE A 1 54 ? -1.984 9.415 0.229 1.00 0.00 54 PHE A C 8
ATOM 6795 O O . PHE A 1 54 ? -2.154 10.574 -0.150 1.00 0.00 54 PHE A O 8
ATOM 6812 N N . SER A 1 55 ? -2.418 8.967 1.402 1.00 0.00 55 SER A N 8
ATOM 6813 C CA . SER A 1 55 ? -3.138 9.829 2.331 1.00 0.00 55 SER A CA 8
ATOM 6814 C C . SER A 1 55 ? -2.259 10.989 2.789 1.00 0.00 55 SER A C 8
ATOM 6815 O O . SER A 1 55 ? -2.743 12.097 3.017 1.00 0.00 55 SER A O 8
ATOM 6823 N N . GLY A 1 56 ? -0.963 10.725 2.921 1.00 0.00 56 GLY A N 8
ATOM 6824 C CA . GLY A 1 56 ? -0.036 11.756 3.351 1.00 0.00 56 GLY A CA 8
ATOM 6825 C C . GLY A 1 56 ? 0.256 11.690 4.837 1.00 0.00 56 GLY A C 8
ATOM 6826 O O . GLY A 1 56 ? 0.053 10.663 5.486 1.00 0.00 56 GLY A O 8
ATOM 6830 N N . PRO A 1 57 ? 0.746 12.805 5.398 1.00 0.00 57 PRO A N 8
ATOM 6831 C CA . PRO A 1 57 ? 1.078 12.895 6.823 1.00 0.00 57 PRO A CA 8
ATOM 6832 C C . PRO A 1 57 ? -0.162 12.876 7.710 1.00 0.00 57 PRO A C 8
ATOM 6833 O O . PRO A 1 57 ? -0.062 12.940 8.935 1.00 0.00 57 PRO A O 8
ATOM 6844 N N . SER A 1 58 ? -1.331 12.788 7.083 1.00 0.00 58 SER A N 8
ATOM 6845 C CA . SER A 1 58 ? -2.592 12.765 7.815 1.00 0.00 58 SER A CA 8
ATOM 6846 C C . SER A 1 58 ? -2.446 11.991 9.122 1.00 0.00 58 SER A C 8
ATOM 6847 O O . SER A 1 58 ? -2.875 12.451 10.180 1.00 0.00 58 SER A O 8
ATOM 6855 N N . SER A 1 59 ? -1.839 10.811 9.039 1.00 0.00 59 SER A N 8
ATOM 6856 C CA . SER A 1 59 ? -1.640 9.970 10.213 1.00 0.00 59 SER A CA 8
ATOM 6857 C C . SER A 1 59 ? -0.295 10.264 10.871 1.00 0.00 59 SER A C 8
ATOM 6858 O O . SER A 1 59 ? 0.712 10.460 10.191 1.00 0.00 59 SER A O 8
ATOM 6866 N N . GLY A 1 60 ? -0.287 10.295 12.200 1.00 0.00 60 GLY A N 8
ATOM 6867 C CA . GLY A 1 60 ? 0.938 10.566 12.929 1.00 0.00 60 GLY A CA 8
ATOM 6868 C C . GLY A 1 60 ? 0.711 10.680 14.423 1.00 0.00 60 GLY A C 8
ATOM 6869 O O . GLY A 1 60 ? 0.682 11.782 14.970 1.00 0.00 60 GLY A O 8
ATOM 6873 N N . GLY A 1 1 ? 0.253 17.198 -7.857 1.00 0.00 1 GLY A N 9
ATOM 6874 C CA . GLY A 1 1 ? -0.055 16.495 -9.089 1.00 0.00 1 GLY A CA 9
ATOM 6875 C C . GLY A 1 1 ? -0.121 14.993 -8.899 1.00 0.00 1 GLY A C 9
ATOM 6876 O O . GLY A 1 1 ? -0.211 14.506 -7.772 1.00 0.00 1 GLY A O 9
ATOM 6880 N N . SER A 1 2 ? -0.079 14.255 -10.004 1.00 0.00 2 SER A N 9
ATOM 6881 C CA . SER A 1 2 ? -0.140 12.799 -9.954 1.00 0.00 2 SER A CA 9
ATOM 6882 C C . SER A 1 2 ? 1.067 12.229 -9.215 1.00 0.00 2 SER A C 9
ATOM 6883 O O . SER A 1 2 ? 2.207 12.608 -9.481 1.00 0.00 2 SER A O 9
ATOM 6891 N N . SER A 1 3 ? 0.806 11.316 -8.285 1.00 0.00 3 SER A N 9
ATOM 6892 C CA . SER A 1 3 ? 1.870 10.695 -7.504 1.00 0.00 3 SER A CA 9
ATOM 6893 C C . SER A 1 3 ? 3.049 10.318 -8.396 1.00 0.00 3 SER A C 9
ATOM 6894 O O . SER A 1 3 ? 2.910 9.526 -9.326 1.00 0.00 3 SER A O 9
ATOM 6902 N N . GLY A 1 4 ? 4.212 10.893 -8.103 1.00 0.00 4 GLY A N 9
ATOM 6903 C CA . GLY A 1 4 ? 5.399 10.606 -8.886 1.00 0.00 4 GLY A CA 9
ATOM 6904 C C . GLY A 1 4 ? 6.028 9.276 -8.519 1.00 0.00 4 GLY A C 9
ATOM 6905 O O . GLY A 1 4 ? 5.382 8.422 -7.913 1.00 0.00 4 GLY A O 9
ATOM 6909 N N . SER A 1 5 ? 7.293 9.099 -8.889 1.00 0.00 5 SER A N 9
ATOM 6910 C CA . SER A 1 5 ? 8.008 7.862 -8.600 1.00 0.00 5 SER A CA 9
ATOM 6911 C C . SER A 1 5 ? 8.214 7.691 -7.098 1.00 0.00 5 SER A C 9
ATOM 6912 O O . SER A 1 5 ? 9.035 8.379 -6.491 1.00 0.00 5 SER A O 9
ATOM 6920 N N . SER A 1 6 ? 7.461 6.770 -6.504 1.00 0.00 6 SER A N 9
ATOM 6921 C CA . SER A 1 6 ? 7.557 6.511 -5.073 1.00 0.00 6 SER A CA 9
ATOM 6922 C C . SER A 1 6 ? 8.441 5.298 -4.798 1.00 0.00 6 SER A C 9
ATOM 6923 O O . SER A 1 6 ? 7.950 4.182 -4.636 1.00 0.00 6 SER A O 9
ATOM 6931 N N . GLY A 1 7 ? 9.750 5.527 -4.748 1.00 0.00 7 GLY A N 9
ATOM 6932 C CA . GLY A 1 7 ? 10.683 4.445 -4.493 1.00 0.00 7 GLY A CA 9
ATOM 6933 C C . GLY A 1 7 ? 11.063 4.340 -3.030 1.00 0.00 7 GLY A C 9
ATOM 6934 O O . GLY A 1 7 ? 11.133 5.347 -2.325 1.00 0.00 7 GLY A O 9
ATOM 6938 N N . ASP A 1 8 ? 11.309 3.118 -2.570 1.00 0.00 8 ASP A N 9
ATOM 6939 C CA . ASP A 1 8 ? 11.683 2.884 -1.181 1.00 0.00 8 ASP A CA 9
ATOM 6940 C C . ASP A 1 8 ? 12.643 1.704 -1.067 1.00 0.00 8 ASP A C 9
ATOM 6941 O O . ASP A 1 8 ? 12.506 0.692 -1.755 1.00 0.00 8 ASP A O 9
ATOM 6950 N N . PRO A 1 9 ? 13.640 1.835 -0.180 1.00 0.00 9 PRO A N 9
ATOM 6951 C CA . PRO A 1 9 ? 14.643 0.789 0.044 1.00 0.00 9 PRO A CA 9
ATOM 6952 C C . PRO A 1 9 ? 14.057 -0.438 0.735 1.00 0.00 9 PRO A C 9
ATOM 6953 O O . PRO A 1 9 ? 14.745 -1.440 0.928 1.00 0.00 9 PRO A O 9
ATOM 6964 N N . SER A 1 10 ? 12.784 -0.351 1.105 1.00 0.00 10 SER A N 9
ATOM 6965 C CA . SER A 1 10 ? 12.106 -1.453 1.778 1.00 0.00 10 SER A CA 9
ATOM 6966 C C . SER A 1 10 ? 11.030 -2.058 0.881 1.00 0.00 10 SER A C 9
ATOM 6967 O O . SER A 1 10 ? 11.028 -3.261 0.621 1.00 0.00 10 SER A O 9
ATOM 6975 N N . TRP A 1 11 ? 10.118 -1.215 0.413 1.00 0.00 11 TRP A N 9
ATOM 6976 C CA . TRP A 1 11 ? 9.035 -1.665 -0.455 1.00 0.00 11 TRP A CA 9
ATOM 6977 C C . TRP A 1 11 ? 9.482 -1.693 -1.913 1.00 0.00 11 TRP A C 9
ATOM 6978 O O . TRP A 1 11 ? 10.576 -1.236 -2.247 1.00 0.00 11 TRP A O 9
ATOM 6999 N N . THR A 1 12 ? 8.629 -2.232 -2.778 1.00 0.00 12 THR A N 9
ATOM 7000 C CA . THR A 1 12 ? 8.937 -2.320 -4.200 1.00 0.00 12 THR A CA 9
ATOM 7001 C C . THR A 1 12 ? 7.837 -1.683 -5.041 1.00 0.00 12 THR A C 9
ATOM 7002 O O . THR A 1 12 ? 6.737 -1.428 -4.551 1.00 0.00 12 THR A O 9
ATOM 7013 N N . ALA A 1 13 ? 8.140 -1.428 -6.310 1.00 0.00 13 ALA A N 9
ATOM 7014 C CA . ALA A 1 13 ? 7.176 -0.823 -7.220 1.00 0.00 13 ALA A CA 9
ATOM 7015 C C . ALA A 1 13 ? 5.918 -1.677 -7.334 1.00 0.00 13 ALA A C 9
ATOM 7016 O O . ALA A 1 13 ? 4.803 -1.156 -7.357 1.00 0.00 13 ALA A O 9
ATOM 7023 N N . GLN A 1 14 ? 6.104 -2.991 -7.405 1.00 0.00 14 GLN A N 9
ATOM 7024 C CA . GLN A 1 14 ? 4.983 -3.917 -7.518 1.00 0.00 14 GLN A CA 9
ATOM 7025 C C . GLN A 1 14 ? 4.042 -3.780 -6.326 1.00 0.00 14 GLN A C 9
ATOM 7026 O O . GLN A 1 14 ? 2.822 -3.763 -6.486 1.00 0.00 14 GLN A O 9
ATOM 7040 N N . GLU A 1 15 ? 4.618 -3.683 -5.131 1.00 0.00 15 GLU A N 9
ATOM 7041 C CA . GLU A 1 15 ? 3.829 -3.549 -3.912 1.00 0.00 15 GLU A CA 9
ATOM 7042 C C . GLU A 1 15 ? 2.949 -2.303 -3.968 1.00 0.00 15 GLU A C 9
ATOM 7043 O O . GLU A 1 15 ? 1.757 -2.359 -3.666 1.00 0.00 15 GLU A O 9
ATOM 7055 N N . GLU A 1 16 ? 3.546 -1.181 -4.356 1.00 0.00 16 GLU A N 9
ATOM 7056 C CA . GLU A 1 16 ? 2.817 0.079 -4.450 1.00 0.00 16 GLU A CA 9
ATOM 7057 C C . GLU A 1 16 ? 1.547 -0.088 -5.279 1.00 0.00 16 GLU A C 9
ATOM 7058 O O . GLU A 1 16 ? 0.442 0.153 -4.796 1.00 0.00 16 GLU A O 9
ATOM 7070 N N . MET A 1 17 ? 1.715 -0.503 -6.531 1.00 0.00 17 MET A N 9
ATOM 7071 C CA . MET A 1 17 ? 0.582 -0.703 -7.427 1.00 0.00 17 MET A CA 9
ATOM 7072 C C . MET A 1 17 ? -0.359 -1.773 -6.884 1.00 0.00 17 MET A C 9
ATOM 7073 O O . MET A 1 17 ? -1.577 -1.597 -6.877 1.00 0.00 17 MET A O 9
ATOM 7087 N N . ALA A 1 18 ? 0.214 -2.883 -6.430 1.00 0.00 18 ALA A N 9
ATOM 7088 C CA . ALA A 1 18 ? -0.574 -3.981 -5.883 1.00 0.00 18 ALA A CA 9
ATOM 7089 C C . ALA A 1 18 ? -1.470 -3.501 -4.746 1.00 0.00 18 ALA A C 9
ATOM 7090 O O . ALA A 1 18 ? -2.523 -4.083 -4.484 1.00 0.00 18 ALA A O 9
ATOM 7097 N N . LEU A 1 19 ? -1.045 -2.437 -4.074 1.00 0.00 19 LEU A N 9
ATOM 7098 C CA . LEU A 1 19 ? -1.808 -1.878 -2.963 1.00 0.00 19 LEU A CA 9
ATOM 7099 C C . LEU A 1 19 ? -3.013 -1.093 -3.471 1.00 0.00 19 LEU A C 9
ATOM 7100 O O . LEU A 1 19 ? -4.124 -1.240 -2.960 1.00 0.00 19 LEU A O 9
ATOM 7116 N N . LEU A 1 20 ? -2.787 -0.261 -4.482 1.00 0.00 20 LEU A N 9
ATOM 7117 C CA . LEU A 1 20 ? -3.854 0.547 -5.062 1.00 0.00 20 LEU A CA 9
ATOM 7118 C C . LEU A 1 20 ? -4.963 -0.338 -5.621 1.00 0.00 20 LEU A C 9
ATOM 7119 O O . LEU A 1 20 ? -6.116 -0.245 -5.200 1.00 0.00 20 LEU A O 9
ATOM 7135 N N . GLU A 1 21 ? -4.606 -1.196 -6.571 1.00 0.00 21 GLU A N 9
ATOM 7136 C CA . GLU A 1 21 ? -5.572 -2.099 -7.187 1.00 0.00 21 GLU A CA 9
ATOM 7137 C C . GLU A 1 21 ? -6.419 -2.795 -6.126 1.00 0.00 21 GLU A C 9
ATOM 7138 O O . GLU A 1 21 ? -7.646 -2.823 -6.217 1.00 0.00 21 GLU A O 9
ATOM 7150 N N . ALA A 1 22 ? -5.755 -3.356 -5.121 1.00 0.00 22 ALA A N 9
ATOM 7151 C CA . ALA A 1 22 ? -6.446 -4.051 -4.042 1.00 0.00 22 ALA A CA 9
ATOM 7152 C C . ALA A 1 22 ? -7.335 -3.095 -3.254 1.00 0.00 22 ALA A C 9
ATOM 7153 O O . ALA A 1 22 ? -8.509 -3.378 -3.014 1.00 0.00 22 ALA A O 9
ATOM 7160 N N . VAL A 1 23 ? -6.769 -1.961 -2.854 1.00 0.00 23 VAL A N 9
ATOM 7161 C CA . VAL A 1 23 ? -7.511 -0.963 -2.093 1.00 0.00 23 VAL A CA 9
ATOM 7162 C C . VAL A 1 23 ? -8.759 -0.515 -2.845 1.00 0.00 23 VAL A C 9
ATOM 7163 O O . VAL A 1 23 ? -9.759 -0.135 -2.237 1.00 0.00 23 VAL A O 9
ATOM 7176 N N . MET A 1 24 ? -8.693 -0.563 -4.172 1.00 0.00 24 MET A N 9
ATOM 7177 C CA . MET A 1 24 ? -9.819 -0.163 -5.007 1.00 0.00 24 MET A CA 9
ATOM 7178 C C . MET A 1 24 ? -10.652 -1.375 -5.412 1.00 0.00 24 MET A C 9
ATOM 7179 O O . MET A 1 24 ? -11.830 -1.246 -5.748 1.00 0.00 24 MET A O 9
ATOM 7193 N N . ASP A 1 25 ? -10.034 -2.550 -5.379 1.00 0.00 25 ASP A N 9
ATOM 7194 C CA . ASP A 1 25 ? -10.719 -3.785 -5.742 1.00 0.00 25 ASP A CA 9
ATOM 7195 C C . ASP A 1 25 ? -11.534 -4.320 -4.568 1.00 0.00 25 ASP A C 9
ATOM 7196 O O . ASP A 1 25 ? -12.537 -5.009 -4.758 1.00 0.00 25 ASP A O 9
ATOM 7205 N N . CYS A 1 26 ? -11.095 -4.000 -3.356 1.00 0.00 26 CYS A N 9
ATOM 7206 C CA . CYS A 1 26 ? -11.783 -4.450 -2.150 1.00 0.00 26 CYS A CA 9
ATOM 7207 C C . CYS A 1 26 ? -12.410 -3.273 -1.410 1.00 0.00 26 CYS A C 9
ATOM 7208 O O . CYS A 1 26 ? -13.626 -3.214 -1.233 1.00 0.00 26 CYS A O 9
ATOM 7216 N N . GLY A 1 27 ? -11.570 -2.337 -0.978 1.00 0.00 27 GLY A N 9
ATOM 7217 C CA . GLY A 1 27 ? -12.060 -1.174 -0.261 1.00 0.00 27 GLY A CA 9
ATOM 7218 C C . GLY A 1 27 ? -11.138 -0.759 0.869 1.00 0.00 27 GLY A C 9
ATOM 7219 O O . GLY A 1 27 ? -10.232 -1.503 1.246 1.00 0.00 27 GLY A O 9
ATOM 7223 N N . PHE A 1 28 ? -11.367 0.433 1.409 1.00 0.00 28 PHE A N 9
ATOM 7224 C CA . PHE A 1 28 ? -10.548 0.948 2.501 1.00 0.00 28 PHE A CA 9
ATOM 7225 C C . PHE A 1 28 ? -10.898 0.257 3.816 1.00 0.00 28 PHE A C 9
ATOM 7226 O O . PHE A 1 28 ? -12.052 -0.094 4.057 1.00 0.00 28 PHE A O 9
ATOM 7243 N N . GLY A 1 29 ? -9.891 0.065 4.663 1.00 0.00 29 GLY A N 9
ATOM 7244 C CA . GLY A 1 29 ? -10.111 -0.583 5.942 1.00 0.00 29 GLY A CA 9
ATOM 7245 C C . GLY A 1 29 ? -10.021 -2.094 5.850 1.00 0.00 29 GLY A C 9
ATOM 7246 O O . GLY A 1 29 ? -9.708 -2.764 6.832 1.00 0.00 29 GLY A O 9
ATOM 7250 N N . ASN A 1 30 ? -10.298 -2.630 4.666 1.00 0.00 30 ASN A N 9
ATOM 7251 C CA . ASN A 1 30 ? -10.249 -4.071 4.450 1.00 0.00 30 ASN A CA 9
ATOM 7252 C C . ASN A 1 30 ? -8.808 -4.552 4.311 1.00 0.00 30 ASN A C 9
ATOM 7253 O O . ASN A 1 30 ? -8.481 -5.311 3.398 1.00 0.00 30 ASN A O 9
ATOM 7264 N N . TRP A 1 31 ? -7.951 -4.105 5.221 1.00 0.00 31 TRP A N 9
ATOM 7265 C CA . TRP A 1 31 ? -6.544 -4.490 5.201 1.00 0.00 31 TRP A CA 9
ATOM 7266 C C . TRP A 1 31 ? -6.393 -5.989 4.967 1.00 0.00 31 TRP A C 9
ATOM 7267 O O . TRP A 1 31 ? -5.424 -6.435 4.353 1.00 0.00 31 TRP A O 9
ATOM 7288 N N . GLN A 1 32 ? -7.357 -6.760 5.459 1.00 0.00 32 GLN A N 9
ATOM 7289 C CA . GLN A 1 32 ? -7.330 -8.210 5.303 1.00 0.00 32 GLN A CA 9
ATOM 7290 C C . GLN A 1 32 ? -7.451 -8.602 3.834 1.00 0.00 32 GLN A C 9
ATOM 7291 O O . GLN A 1 32 ? -6.584 -9.286 3.290 1.00 0.00 32 GLN A O 9
ATOM 7305 N N . ASP A 1 33 ? -8.533 -8.164 3.198 1.00 0.00 33 ASP A N 9
ATOM 7306 C CA . ASP A 1 33 ? -8.768 -8.469 1.792 1.00 0.00 33 ASP A CA 9
ATOM 7307 C C . ASP A 1 33 ? -7.612 -7.973 0.928 1.00 0.00 33 ASP A C 9
ATOM 7308 O O . ASP A 1 33 ? -7.135 -8.684 0.043 1.00 0.00 33 ASP A O 9
ATOM 7317 N N . VAL A 1 34 ? -7.168 -6.747 1.189 1.00 0.00 34 VAL A N 9
ATOM 7318 C CA . VAL A 1 34 ? -6.069 -6.156 0.436 1.00 0.00 34 VAL A CA 9
ATOM 7319 C C . VAL A 1 34 ? -4.801 -6.993 0.564 1.00 0.00 34 VAL A C 9
ATOM 7320 O O . VAL A 1 34 ? -4.059 -7.166 -0.402 1.00 0.00 34 VAL A O 9
ATOM 7333 N N . ALA A 1 35 ? -4.560 -7.512 1.764 1.00 0.00 35 ALA A N 9
ATOM 7334 C CA . ALA A 1 35 ? -3.384 -8.334 2.019 1.00 0.00 35 ALA A CA 9
ATOM 7335 C C . ALA A 1 35 ? -3.258 -9.448 0.985 1.00 0.00 35 ALA A C 9
ATOM 7336 O O . ALA A 1 35 ? -2.195 -10.047 0.831 1.00 0.00 35 ALA A O 9
ATOM 7343 N N . ASN A 1 36 ? -4.352 -9.721 0.281 1.00 0.00 36 ASN A N 9
ATOM 7344 C CA . ASN A 1 36 ? -4.364 -10.765 -0.737 1.00 0.00 36 ASN A CA 9
ATOM 7345 C C . ASN A 1 36 ? -3.200 -10.592 -1.708 1.00 0.00 36 ASN A C 9
ATOM 7346 O O . ASN A 1 36 ? -2.341 -11.465 -1.823 1.00 0.00 36 ASN A O 9
ATOM 7357 N N . GLN A 1 37 ? -3.180 -9.459 -2.403 1.00 0.00 37 GLN A N 9
ATOM 7358 C CA . GLN A 1 37 ? -2.122 -9.172 -3.364 1.00 0.00 37 GLN A CA 9
ATOM 7359 C C . GLN A 1 37 ? -0.925 -8.521 -2.678 1.00 0.00 37 GLN A C 9
ATOM 7360 O O . GLN A 1 37 ? 0.178 -8.497 -3.222 1.00 0.00 37 GLN A O 9
ATOM 7374 N N . MET A 1 38 ? -1.152 -7.993 -1.479 1.00 0.00 38 MET A N 9
ATOM 7375 C CA . MET A 1 38 ? -0.092 -7.343 -0.718 1.00 0.00 38 MET A CA 9
ATOM 7376 C C . MET A 1 38 ? 0.591 -8.334 0.219 1.00 0.00 38 MET A C 9
ATOM 7377 O O . MET A 1 38 ? 1.541 -7.985 0.921 1.00 0.00 38 MET A O 9
ATOM 7391 N N . CYS A 1 39 ? 0.102 -9.569 0.225 1.00 0.00 39 CYS A N 9
ATOM 7392 C CA . CYS A 1 39 ? 0.665 -10.610 1.078 1.00 0.00 39 CYS A CA 9
ATOM 7393 C C . CYS A 1 39 ? 2.166 -10.409 1.262 1.00 0.00 39 CYS A C 9
ATOM 7394 O O . CYS A 1 39 ? 2.731 -10.776 2.292 1.00 0.00 39 CYS A O 9
ATOM 7402 N N . THR A 1 40 ? 2.808 -9.825 0.255 1.00 0.00 40 THR A N 9
ATOM 7403 C CA . THR A 1 40 ? 4.243 -9.577 0.304 1.00 0.00 40 THR A CA 9
ATOM 7404 C C . THR A 1 40 ? 4.645 -8.934 1.626 1.00 0.00 40 THR A C 9
ATOM 7405 O O . THR A 1 40 ? 5.823 -8.912 1.985 1.00 0.00 40 THR A O 9
ATOM 7416 N N . LYS A 1 41 ? 3.660 -8.411 2.348 1.00 0.00 41 LYS A N 9
ATOM 7417 C CA . LYS A 1 41 ? 3.910 -7.769 3.633 1.00 0.00 41 LYS A CA 9
ATOM 7418 C C . LYS A 1 41 ? 2.748 -8.002 4.593 1.00 0.00 41 LYS A C 9
ATOM 7419 O O . LYS A 1 41 ? 1.808 -8.733 4.281 1.00 0.00 41 LYS A O 9
ATOM 7438 N N . THR A 1 42 ? 2.819 -7.375 5.764 1.00 0.00 42 THR A N 9
ATOM 7439 C CA . THR A 1 42 ? 1.773 -7.514 6.769 1.00 0.00 42 THR A CA 9
ATOM 7440 C C . THR A 1 42 ? 0.681 -6.469 6.575 1.00 0.00 42 THR A C 9
ATOM 7441 O O . THR A 1 42 ? 0.965 -5.287 6.379 1.00 0.00 42 THR A O 9
ATOM 7452 N N . LYS A 1 43 ? -0.571 -6.911 6.630 1.00 0.00 43 LYS A N 9
ATOM 7453 C CA . LYS A 1 43 ? -1.708 -6.014 6.462 1.00 0.00 43 LYS A CA 9
ATOM 7454 C C . LYS A 1 43 ? -1.469 -4.692 7.185 1.00 0.00 43 LYS A C 9
ATOM 7455 O O . LYS A 1 43 ? -1.921 -3.639 6.736 1.00 0.00 43 LYS A O 9
ATOM 7474 N N . GLU A 1 44 ? -0.756 -4.755 8.304 1.00 0.00 44 GLU A N 9
ATOM 7475 C CA . GLU A 1 44 ? -0.457 -3.562 9.087 1.00 0.00 44 GLU A CA 9
ATOM 7476 C C . GLU A 1 44 ? 0.450 -2.613 8.309 1.00 0.00 44 GLU A C 9
ATOM 7477 O O . GLU A 1 44 ? 0.256 -1.398 8.328 1.00 0.00 44 GLU A O 9
ATOM 7489 N N . GLU A 1 45 ? 1.441 -3.178 7.626 1.00 0.00 45 GLU A N 9
ATOM 7490 C CA . GLU A 1 45 ? 2.379 -2.383 6.843 1.00 0.00 45 GLU A CA 9
ATOM 7491 C C . GLU A 1 45 ? 1.703 -1.815 5.598 1.00 0.00 45 GLU A C 9
ATOM 7492 O O . GLU A 1 45 ? 2.043 -0.725 5.137 1.00 0.00 45 GLU A O 9
ATOM 7504 N N . CYS A 1 46 ? 0.745 -2.561 5.060 1.00 0.00 46 CYS A N 9
ATOM 7505 C CA . CYS A 1 46 ? 0.022 -2.134 3.867 1.00 0.00 46 CYS A CA 9
ATOM 7506 C C . CYS A 1 46 ? -0.772 -0.861 4.141 1.00 0.00 46 CYS A C 9
ATOM 7507 O O . CYS A 1 46 ? -0.941 -0.022 3.256 1.00 0.00 46 CYS A O 9
ATOM 7515 N N . GLU A 1 47 ? -1.259 -0.725 5.370 1.00 0.00 47 GLU A N 9
ATOM 7516 C CA . GLU A 1 47 ? -2.038 0.445 5.758 1.00 0.00 47 GLU A CA 9
ATOM 7517 C C . GLU A 1 47 ? -1.152 1.683 5.847 1.00 0.00 47 GLU A C 9
ATOM 7518 O O . GLU A 1 47 ? -1.354 2.659 5.123 1.00 0.00 47 GLU A O 9
ATOM 7530 N N . LYS A 1 48 ? -0.169 1.638 6.739 1.00 0.00 48 LYS A N 9
ATOM 7531 C CA . LYS A 1 48 ? 0.750 2.754 6.924 1.00 0.00 48 LYS A CA 9
ATOM 7532 C C . LYS A 1 48 ? 1.332 3.208 5.589 1.00 0.00 48 LYS A C 9
ATOM 7533 O O . LYS A 1 48 ? 1.167 4.360 5.188 1.00 0.00 48 LYS A O 9
ATOM 7552 N N . HIS A 1 49 ? 2.010 2.293 4.903 1.00 0.00 49 HIS A N 9
ATOM 7553 C CA . HIS A 1 49 ? 2.614 2.599 3.611 1.00 0.00 49 HIS A CA 9
ATOM 7554 C C . HIS A 1 49 ? 1.645 3.381 2.730 1.00 0.00 49 HIS A C 9
ATOM 7555 O O . HIS A 1 49 ? 2.032 4.342 2.064 1.00 0.00 49 HIS A O 9
ATOM 7570 N N . TYR A 1 50 ? 0.384 2.964 2.730 1.00 0.00 50 TYR A N 9
ATOM 7571 C CA . TYR A 1 50 ? -0.640 3.624 1.929 1.00 0.00 50 TYR A CA 9
ATOM 7572 C C . TYR A 1 50 ? -0.882 5.048 2.419 1.00 0.00 50 TYR A C 9
ATOM 7573 O O . TYR A 1 50 ? -0.678 6.013 1.682 1.00 0.00 50 TYR A O 9
ATOM 7591 N N . MET A 1 51 ? -1.317 5.171 3.669 1.00 0.00 51 MET A N 9
ATOM 7592 C CA . MET A 1 51 ? -1.584 6.478 4.259 1.00 0.00 51 MET A CA 9
ATOM 7593 C C . MET A 1 51 ? -0.313 7.319 4.317 1.00 0.00 51 MET A C 9
ATOM 7594 O O . MET A 1 51 ? -0.367 8.530 4.534 1.00 0.00 51 MET A O 9
ATOM 7608 N N . LYS A 1 52 ? 0.830 6.670 4.121 1.00 0.00 52 LYS A N 9
ATOM 7609 C CA . LYS A 1 52 ? 2.115 7.358 4.149 1.00 0.00 52 LYS A CA 9
ATOM 7610 C C . LYS A 1 52 ? 2.249 8.309 2.964 1.00 0.00 52 LYS A C 9
ATOM 7611 O O . LYS A 1 52 ? 2.425 9.515 3.140 1.00 0.00 52 LYS A O 9
ATOM 7630 N N . TYR A 1 53 ? 2.165 7.759 1.758 1.00 0.00 53 TYR A N 9
ATOM 7631 C CA . TYR A 1 53 ? 2.278 8.559 0.544 1.00 0.00 53 TYR A CA 9
ATOM 7632 C C . TYR A 1 53 ? 0.902 8.996 0.049 1.00 0.00 53 TYR A C 9
ATOM 7633 O O . TYR A 1 53 ? 0.586 10.185 0.029 1.00 0.00 53 TYR A O 9
ATOM 7651 N N . PHE A 1 54 ? 0.088 8.024 -0.350 1.00 0.00 54 PHE A N 9
ATOM 7652 C CA . PHE A 1 54 ? -1.254 8.306 -0.845 1.00 0.00 54 PHE A CA 9
ATOM 7653 C C . PHE A 1 54 ? -1.955 9.334 0.038 1.00 0.00 54 PHE A C 9
ATOM 7654 O O . PHE A 1 54 ? -2.401 10.377 -0.440 1.00 0.00 54 PHE A O 9
ATOM 7671 N N . SER A 1 55 ? -2.048 9.031 1.329 1.00 0.00 55 SER A N 9
ATOM 7672 C CA . SER A 1 55 ? -2.698 9.926 2.279 1.00 0.00 55 SER A CA 9
ATOM 7673 C C . SER A 1 55 ? -1.691 10.895 2.890 1.00 0.00 55 SER A C 9
ATOM 7674 O O . SER A 1 55 ? -1.721 11.166 4.089 1.00 0.00 55 SER A O 9
ATOM 7682 N N . GLY A 1 56 ? -0.796 11.415 2.053 1.00 0.00 56 GLY A N 9
ATOM 7683 C CA . GLY A 1 56 ? 0.209 12.347 2.528 1.00 0.00 56 GLY A CA 9
ATOM 7684 C C . GLY A 1 56 ? 0.986 11.809 3.713 1.00 0.00 56 GLY A C 9
ATOM 7685 O O . GLY A 1 56 ? 0.653 10.768 4.280 1.00 0.00 56 GLY A O 9
ATOM 7689 N N . PRO A 1 57 ? 2.050 12.526 4.103 1.00 0.00 57 PRO A N 9
ATOM 7690 C CA . PRO A 1 57 ? 2.900 12.133 5.231 1.00 0.00 57 PRO A CA 9
ATOM 7691 C C . PRO A 1 57 ? 2.187 12.278 6.571 1.00 0.00 57 PRO A C 9
ATOM 7692 O O . PRO A 1 57 ? 1.653 13.340 6.889 1.00 0.00 57 PRO A O 9
ATOM 7703 N N . SER A 1 58 ? 2.184 11.204 7.354 1.00 0.00 58 SER A N 9
ATOM 7704 C CA . SER A 1 58 ? 1.534 11.211 8.659 1.00 0.00 58 SER A CA 9
ATOM 7705 C C . SER A 1 58 ? 2.484 11.726 9.736 1.00 0.00 58 SER A C 9
ATOM 7706 O O . SER A 1 58 ? 2.109 12.555 10.565 1.00 0.00 58 SER A O 9
ATOM 7714 N N . SER A 1 59 ? 3.716 11.229 9.717 1.00 0.00 59 SER A N 9
ATOM 7715 C CA . SER A 1 59 ? 4.720 11.635 10.693 1.00 0.00 59 SER A CA 9
ATOM 7716 C C . SER A 1 59 ? 5.570 12.781 10.154 1.00 0.00 59 SER A C 9
ATOM 7717 O O . SER A 1 59 ? 5.785 13.783 10.834 1.00 0.00 59 SER A O 9
ATOM 7725 N N . GLY A 1 60 ? 6.052 12.625 8.924 1.00 0.00 60 GLY A N 9
ATOM 7726 C CA . GLY A 1 60 ? 6.873 13.653 8.313 1.00 0.00 60 GLY A CA 9
ATOM 7727 C C . GLY A 1 60 ? 8.354 13.425 8.542 1.00 0.00 60 GLY A C 9
ATOM 7728 O O . GLY A 1 60 ? 9.118 13.264 7.590 1.00 0.00 60 GLY A O 9
ATOM 7732 N N . GLY A 1 1 ? 12.465 15.940 -8.684 1.00 0.00 1 GLY A N 10
ATOM 7733 C CA . GLY A 1 1 ? 11.359 16.878 -8.620 1.00 0.00 1 GLY A CA 10
ATOM 7734 C C . GLY A 1 1 ? 10.960 17.207 -7.195 1.00 0.00 1 GLY A C 10
ATOM 7735 O O . GLY A 1 1 ? 11.775 17.111 -6.277 1.00 0.00 1 GLY A O 10
ATOM 7739 N N . SER A 1 2 ? 9.703 17.597 -7.009 1.00 0.00 2 SER A N 10
ATOM 7740 C CA . SER A 1 2 ? 9.199 17.947 -5.686 1.00 0.00 2 SER A CA 10
ATOM 7741 C C . SER A 1 2 ? 9.297 16.757 -4.736 1.00 0.00 2 SER A C 10
ATOM 7742 O O . SER A 1 2 ? 9.895 16.853 -3.664 1.00 0.00 2 SER A O 10
ATOM 7750 N N . SER A 1 3 ? 8.706 15.636 -5.137 1.00 0.00 3 SER A N 10
ATOM 7751 C CA . SER A 1 3 ? 8.723 14.429 -4.320 1.00 0.00 3 SER A CA 10
ATOM 7752 C C . SER A 1 3 ? 9.808 13.467 -4.795 1.00 0.00 3 SER A C 10
ATOM 7753 O O . SER A 1 3 ? 10.691 13.082 -4.029 1.00 0.00 3 SER A O 10
ATOM 7761 N N . GLY A 1 4 ? 9.735 13.082 -6.066 1.00 0.00 4 GLY A N 10
ATOM 7762 C CA . GLY A 1 4 ? 10.716 12.169 -6.622 1.00 0.00 4 GLY A CA 10
ATOM 7763 C C . GLY A 1 4 ? 10.817 10.877 -5.835 1.00 0.00 4 GLY A C 10
ATOM 7764 O O . GLY A 1 4 ? 11.771 10.672 -5.085 1.00 0.00 4 GLY A O 10
ATOM 7768 N N . SER A 1 5 ? 9.829 10.004 -6.004 1.00 0.00 5 SER A N 10
ATOM 7769 C CA . SER A 1 5 ? 9.807 8.728 -5.299 1.00 0.00 5 SER A CA 10
ATOM 7770 C C . SER A 1 5 ? 10.256 7.594 -6.216 1.00 0.00 5 SER A C 10
ATOM 7771 O O . SER A 1 5 ? 9.438 6.956 -6.879 1.00 0.00 5 SER A O 10
ATOM 7779 N N . SER A 1 6 ? 11.562 7.348 -6.248 1.00 0.00 6 SER A N 10
ATOM 7780 C CA . SER A 1 6 ? 12.121 6.294 -7.085 1.00 0.00 6 SER A CA 10
ATOM 7781 C C . SER A 1 6 ? 11.973 4.931 -6.415 1.00 0.00 6 SER A C 10
ATOM 7782 O O . SER A 1 6 ? 12.908 4.429 -5.792 1.00 0.00 6 SER A O 10
ATOM 7790 N N . GLY A 1 7 ? 10.791 4.338 -6.548 1.00 0.00 7 GLY A N 10
ATOM 7791 C CA . GLY A 1 7 ? 10.540 3.040 -5.950 1.00 0.00 7 GLY A CA 10
ATOM 7792 C C . GLY A 1 7 ? 11.162 2.905 -4.574 1.00 0.00 7 GLY A C 10
ATOM 7793 O O . GLY A 1 7 ? 12.321 2.512 -4.445 1.00 0.00 7 GLY A O 10
ATOM 7797 N N . ASP A 1 8 ? 10.391 3.234 -3.544 1.00 0.00 8 ASP A N 10
ATOM 7798 C CA . ASP A 1 8 ? 10.873 3.149 -2.170 1.00 0.00 8 ASP A CA 10
ATOM 7799 C C . ASP A 1 8 ? 11.800 1.950 -1.993 1.00 0.00 8 ASP A C 10
ATOM 7800 O O . ASP A 1 8 ? 11.603 0.889 -2.585 1.00 0.00 8 ASP A O 10
ATOM 7809 N N . PRO A 1 9 ? 12.836 2.122 -1.159 1.00 0.00 9 PRO A N 10
ATOM 7810 C CA . PRO A 1 9 ? 13.815 1.065 -0.885 1.00 0.00 9 PRO A CA 10
ATOM 7811 C C . PRO A 1 9 ? 13.221 -0.078 -0.069 1.00 0.00 9 PRO A C 10
ATOM 7812 O O . PRO A 1 9 ? 13.655 -1.224 -0.180 1.00 0.00 9 PRO A O 10
ATOM 7823 N N . SER A 1 10 ? 12.225 0.242 0.752 1.00 0.00 10 SER A N 10
ATOM 7824 C CA . SER A 1 10 ? 11.573 -0.757 1.589 1.00 0.00 10 SER A CA 10
ATOM 7825 C C . SER A 1 10 ? 10.579 -1.582 0.778 1.00 0.00 10 SER A C 10
ATOM 7826 O O . SER A 1 10 ? 10.567 -2.811 0.854 1.00 0.00 10 SER A O 10
ATOM 7834 N N . TRP A 1 11 ? 9.748 -0.897 0.001 1.00 0.00 11 TRP A N 10
ATOM 7835 C CA . TRP A 1 11 ? 8.749 -1.566 -0.826 1.00 0.00 11 TRP A CA 10
ATOM 7836 C C . TRP A 1 11 ? 9.215 -1.658 -2.275 1.00 0.00 11 TRP A C 10
ATOM 7837 O O . TRP A 1 11 ? 10.263 -1.122 -2.636 1.00 0.00 11 TRP A O 10
ATOM 7858 N N . THR A 1 12 ? 8.429 -2.340 -3.102 1.00 0.00 12 THR A N 10
ATOM 7859 C CA . THR A 1 12 ? 8.762 -2.502 -4.512 1.00 0.00 12 THR A CA 10
ATOM 7860 C C . THR A 1 12 ? 7.675 -1.916 -5.405 1.00 0.00 12 THR A C 10
ATOM 7861 O O . THR A 1 12 ? 6.549 -1.691 -4.962 1.00 0.00 12 THR A O 10
ATOM 7872 N N . ALA A 1 13 ? 8.018 -1.671 -6.665 1.00 0.00 13 ALA A N 10
ATOM 7873 C CA . ALA A 1 13 ? 7.070 -1.113 -7.621 1.00 0.00 13 ALA A CA 10
ATOM 7874 C C . ALA A 1 13 ? 5.803 -1.959 -7.694 1.00 0.00 13 ALA A C 10
ATOM 7875 O O . ALA A 1 13 ? 4.695 -1.428 -7.764 1.00 0.00 13 ALA A O 10
ATOM 7882 N N . GLN A 1 14 ? 5.975 -3.277 -7.679 1.00 0.00 14 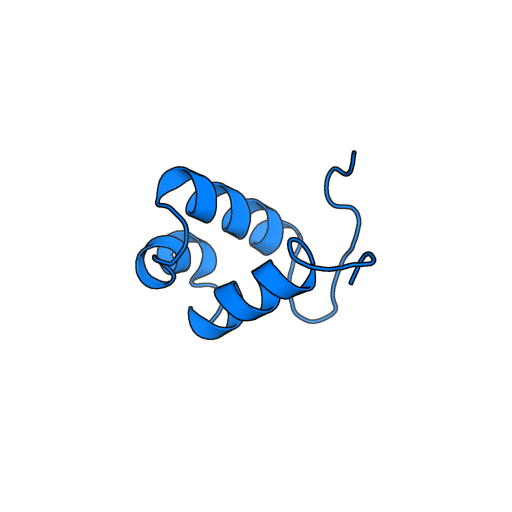GLN A N 10
ATOM 7883 C CA . GLN A 1 14 ? 4.845 -4.195 -7.746 1.00 0.00 14 GLN A CA 10
ATOM 7884 C C . GLN A 1 14 ? 3.917 -4.004 -6.551 1.00 0.00 14 GLN A C 10
ATOM 7885 O O . GLN A 1 14 ? 2.697 -3.958 -6.702 1.00 0.00 14 GLN A O 10
ATOM 7899 N N . GLU A 1 15 ? 4.505 -3.894 -5.363 1.00 0.00 15 GLU A N 10
ATOM 7900 C CA . GLU A 1 15 ? 3.730 -3.710 -4.142 1.00 0.00 15 GLU A CA 10
ATOM 7901 C C . GLU A 1 15 ? 2.907 -2.426 -4.209 1.00 0.00 15 GLU A C 10
ATOM 7902 O O . GLU A 1 15 ? 1.722 -2.419 -3.878 1.00 0.00 15 GLU A O 10
ATOM 7914 N N . GLU A 1 16 ? 3.546 -1.342 -4.638 1.00 0.00 16 GLU A N 10
ATOM 7915 C CA . GLU A 1 16 ? 2.874 -0.053 -4.747 1.00 0.00 16 GLU A CA 10
ATOM 7916 C C . GLU A 1 16 ? 1.602 -0.171 -5.581 1.00 0.00 16 GLU A C 10
ATOM 7917 O O . GLU A 1 16 ? 0.517 0.197 -5.132 1.00 0.00 16 GLU A O 10
ATOM 7929 N N . MET A 1 17 ? 1.745 -0.686 -6.797 1.00 0.00 17 MET A N 10
ATOM 7930 C CA . MET A 1 17 ? 0.607 -0.853 -7.694 1.00 0.00 17 MET A CA 10
ATOM 7931 C C . MET A 1 17 ? -0.417 -1.815 -7.100 1.00 0.00 17 MET A C 10
ATOM 7932 O O . MET A 1 17 ? -1.617 -1.541 -7.107 1.00 0.00 17 MET A O 10
ATOM 7946 N N . ALA A 1 18 ? 0.065 -2.943 -6.587 1.00 0.00 18 ALA A N 10
ATOM 7947 C CA . ALA A 1 18 ? -0.809 -3.944 -5.988 1.00 0.00 18 ALA A CA 10
ATOM 7948 C C . ALA A 1 18 ? -1.588 -3.360 -4.814 1.00 0.00 18 ALA A C 10
ATOM 7949 O O . ALA A 1 18 ? -2.725 -3.757 -4.552 1.00 0.00 18 ALA A O 10
ATOM 7956 N N . LEU A 1 19 ? -0.971 -2.417 -4.111 1.00 0.00 19 LEU A N 10
ATOM 7957 C CA . LEU A 1 19 ? -1.608 -1.779 -2.964 1.00 0.00 19 LEU A CA 10
ATOM 7958 C C . LEU A 1 19 ? -2.821 -0.964 -3.398 1.00 0.00 19 LEU A C 10
ATOM 7959 O O . LEU A 1 19 ? -3.846 -0.944 -2.715 1.00 0.00 19 LEU A O 10
ATOM 7975 N N . LEU A 1 20 ? -2.700 -0.294 -4.539 1.00 0.00 20 LEU A N 10
ATOM 7976 C CA . LEU A 1 20 ? -3.788 0.522 -5.066 1.00 0.00 20 LEU A CA 10
ATOM 7977 C C . LEU A 1 20 ? -4.891 -0.354 -5.652 1.00 0.00 20 LEU A C 10
ATOM 7978 O O . LEU A 1 20 ? -6.055 -0.238 -5.273 1.00 0.00 20 LEU A O 10
ATOM 7994 N N . GLU A 1 21 ? -4.514 -1.231 -6.577 1.00 0.00 21 GLU A N 10
ATOM 7995 C CA . GLU A 1 21 ? -5.471 -2.128 -7.214 1.00 0.00 21 GLU A CA 10
ATOM 7996 C C . GLU A 1 21 ? -6.326 -2.841 -6.171 1.00 0.00 21 GLU A C 10
ATOM 7997 O O . GLU A 1 21 ? -7.553 -2.851 -6.259 1.00 0.00 21 GLU A O 10
ATOM 8009 N N . ALA A 1 22 ? -5.667 -3.438 -5.183 1.00 0.00 22 ALA A N 10
ATOM 8010 C CA . ALA A 1 22 ? -6.365 -4.153 -4.122 1.00 0.00 22 ALA A CA 10
ATOM 8011 C C . ALA A 1 22 ? -7.374 -3.249 -3.422 1.00 0.00 22 ALA A C 10
ATOM 8012 O O . ALA A 1 22 ? -8.548 -3.596 -3.292 1.00 0.00 22 ALA A O 10
ATOM 8019 N N . VAL A 1 23 ? -6.909 -2.088 -2.973 1.00 0.00 23 VAL A N 10
ATOM 8020 C CA . VAL A 1 23 ? -7.772 -1.133 -2.287 1.00 0.00 23 VAL A CA 10
ATOM 8021 C C . VAL A 1 23 ? -8.997 -0.796 -3.128 1.00 0.00 23 VAL A C 10
ATOM 8022 O O . VAL A 1 23 ? -10.121 -0.779 -2.627 1.00 0.00 23 VAL A O 10
ATOM 8035 N N . MET A 1 24 ? -8.772 -0.529 -4.411 1.00 0.00 24 MET A N 10
ATOM 8036 C CA . MET A 1 24 ? -9.859 -0.194 -5.323 1.00 0.00 24 MET A CA 10
ATOM 8037 C C . MET A 1 24 ? -10.798 -1.382 -5.510 1.00 0.00 24 MET A C 10
ATOM 8038 O O . MET A 1 24 ? -12.019 -1.227 -5.504 1.00 0.00 24 MET A O 10
ATOM 8052 N N . ASP A 1 25 ? -10.220 -2.566 -5.676 1.00 0.00 25 ASP A N 10
ATOM 8053 C CA . ASP A 1 25 ? -11.005 -3.781 -5.865 1.00 0.00 25 ASP A CA 10
ATOM 8054 C C . ASP A 1 25 ? -11.894 -4.046 -4.654 1.00 0.00 25 ASP A C 10
ATOM 8055 O O . ASP A 1 25 ? -13.113 -4.167 -4.782 1.00 0.00 25 ASP A O 10
ATOM 8064 N N . CYS A 1 26 ? -11.277 -4.136 -3.481 1.00 0.00 26 CYS A N 10
ATOM 8065 C CA . CYS A 1 26 ? -12.013 -4.388 -2.248 1.00 0.00 26 CYS A CA 10
ATOM 8066 C C . CYS A 1 26 ? -12.501 -3.083 -1.628 1.00 0.00 26 CYS A C 10
ATOM 8067 O O . CYS A 1 26 ? -13.702 -2.829 -1.555 1.00 0.00 26 CYS A O 10
ATOM 8075 N N . GLY A 1 27 ? -11.559 -2.257 -1.181 1.00 0.00 27 GLY A N 10
ATOM 8076 C CA . GLY A 1 27 ? -11.912 -0.989 -0.572 1.00 0.00 27 GLY A CA 10
ATOM 8077 C C . GLY A 1 27 ? -10.966 -0.599 0.546 1.00 0.00 27 GLY A C 10
ATOM 8078 O O . GLY A 1 27 ? -9.938 -1.244 0.753 1.00 0.00 27 GLY A O 10
ATOM 8082 N N . PHE A 1 28 ? -11.312 0.461 1.270 1.00 0.00 28 PHE A N 10
ATOM 8083 C CA . PHE A 1 28 ? -10.485 0.937 2.372 1.00 0.00 28 PHE A CA 10
ATOM 8084 C C . PHE A 1 28 ? -10.883 0.264 3.682 1.00 0.00 28 PHE A C 10
ATOM 8085 O O . PHE A 1 28 ? -12.044 -0.090 3.883 1.00 0.00 28 PHE A O 10
ATOM 8102 N N . GLY A 1 29 ? -9.910 0.091 4.572 1.00 0.00 29 GLY A N 10
ATOM 8103 C CA . GLY A 1 29 ? -10.178 -0.540 5.851 1.00 0.00 29 GLY A CA 10
ATOM 8104 C C . GLY A 1 29 ? -10.078 -2.051 5.785 1.00 0.00 29 GLY A C 10
ATOM 8105 O O . GLY A 1 29 ? -9.795 -2.705 6.787 1.00 0.00 29 GLY A O 10
ATOM 8109 N N . ASN A 1 30 ? -10.314 -2.606 4.601 1.00 0.00 30 ASN A N 10
ATOM 8110 C CA . ASN A 1 30 ? -10.251 -4.051 4.408 1.00 0.00 30 ASN A CA 10
ATOM 8111 C C . ASN A 1 30 ? -8.805 -4.519 4.273 1.00 0.00 30 ASN A C 10
ATOM 8112 O O . ASN A 1 30 ? -8.484 -5.330 3.404 1.00 0.00 30 ASN A O 10
ATOM 8123 N N . TRP A 1 31 ? -7.939 -4.004 5.138 1.00 0.00 31 TRP A N 10
ATOM 8124 C CA . TRP A 1 31 ? -6.528 -4.370 5.116 1.00 0.00 31 TRP A CA 10
ATOM 8125 C C . TRP A 1 31 ? -6.358 -5.872 4.913 1.00 0.00 31 TRP A C 10
ATOM 8126 O O . TRP A 1 31 ? -5.406 -6.316 4.272 1.00 0.00 31 TRP A O 10
ATOM 8147 N N . GLN A 1 32 ? -7.286 -6.648 5.463 1.00 0.00 32 GLN A N 10
ATOM 8148 C CA . GLN A 1 32 ? -7.238 -8.100 5.342 1.00 0.00 32 GLN A CA 10
ATOM 8149 C C . GLN A 1 32 ? -7.346 -8.528 3.882 1.00 0.00 32 GLN A C 10
ATOM 8150 O O . GLN A 1 32 ? -6.477 -9.230 3.365 1.00 0.00 32 GLN A O 10
ATOM 8164 N N . ASP A 1 33 ? -8.418 -8.102 3.224 1.00 0.00 33 ASP A N 10
ATOM 8165 C CA . ASP A 1 33 ? -8.640 -8.441 1.823 1.00 0.00 33 ASP A CA 10
ATOM 8166 C C . ASP A 1 33 ? -7.486 -7.947 0.955 1.00 0.00 33 ASP A C 10
ATOM 8167 O O . ASP A 1 33 ? -7.007 -8.662 0.075 1.00 0.00 33 ASP A O 10
ATOM 8176 N N . VAL A 1 34 ? -7.045 -6.719 1.209 1.00 0.00 34 VAL A N 10
ATOM 8177 C CA . VAL A 1 34 ? -5.948 -6.129 0.451 1.00 0.00 34 VAL A CA 10
ATOM 8178 C C . VAL A 1 34 ? -4.673 -6.953 0.598 1.00 0.00 34 VAL A C 10
ATOM 8179 O O . VAL A 1 34 ? -3.897 -7.087 -0.348 1.00 0.00 34 VAL A O 10
ATOM 8192 N N . ALA A 1 35 ? -4.465 -7.502 1.789 1.00 0.00 35 ALA A N 10
ATOM 8193 C CA . ALA A 1 35 ? -3.285 -8.315 2.060 1.00 0.00 35 ALA A CA 10
ATOM 8194 C C . ALA A 1 35 ? -3.148 -9.439 1.038 1.00 0.00 35 ALA A C 10
ATOM 8195 O O . ALA A 1 35 ? -2.081 -10.035 0.897 1.00 0.00 35 ALA A O 10
ATOM 8202 N N . ASN A 1 36 ? -4.235 -9.725 0.329 1.00 0.00 36 ASN A N 10
ATOM 8203 C CA . ASN A 1 36 ? -4.236 -10.779 -0.678 1.00 0.00 36 ASN A CA 10
ATOM 8204 C C . ASN A 1 36 ? -3.066 -10.610 -1.643 1.00 0.00 36 ASN A C 10
ATOM 8205 O O . ASN A 1 36 ? -2.200 -11.478 -1.741 1.00 0.00 36 ASN A O 10
ATOM 8216 N N . GLN A 1 37 ? -3.049 -9.486 -2.353 1.00 0.00 37 GLN A N 10
ATOM 8217 C CA . GLN A 1 37 ? -1.986 -9.203 -3.310 1.00 0.00 37 GLN A CA 10
ATOM 8218 C C . GLN A 1 37 ? -0.801 -8.532 -2.624 1.00 0.00 37 GLN A C 10
ATOM 8219 O O . GLN A 1 37 ? 0.304 -8.500 -3.165 1.00 0.00 37 GLN A O 10
ATOM 8233 N N . MET A 1 38 ? -1.039 -7.996 -1.432 1.00 0.00 38 MET A N 10
ATOM 8234 C CA . MET A 1 38 ? 0.010 -7.325 -0.672 1.00 0.00 38 MET A CA 10
ATOM 8235 C C . MET A 1 38 ? 0.694 -8.297 0.284 1.00 0.00 38 MET A C 10
ATOM 8236 O O . MET A 1 38 ? 1.636 -7.930 0.988 1.00 0.00 38 MET A O 10
ATOM 8250 N N . CYS A 1 39 ? 0.215 -9.536 0.304 1.00 0.00 39 CYS A N 10
ATOM 8251 C CA . CYS A 1 39 ? 0.780 -10.560 1.176 1.00 0.00 39 CYS A CA 10
ATOM 8252 C C . CYS A 1 39 ? 2.277 -10.342 1.371 1.00 0.00 39 CYS A C 10
ATOM 8253 O O . CYS A 1 39 ? 2.837 -10.693 2.410 1.00 0.00 39 CYS A O 10
ATOM 8261 N N . THR A 1 40 ? 2.922 -9.761 0.363 1.00 0.00 40 THR A N 10
ATOM 8262 C CA . THR A 1 40 ? 4.354 -9.499 0.422 1.00 0.00 40 THR A CA 10
ATOM 8263 C C . THR A 1 40 ? 4.737 -8.834 1.739 1.00 0.00 40 THR A C 10
ATOM 8264 O O . THR A 1 40 ? 5.912 -8.792 2.108 1.00 0.00 40 THR A O 10
ATOM 8275 N N . LYS A 1 41 ? 3.740 -8.315 2.447 1.00 0.00 41 LYS A N 10
ATOM 8276 C CA . LYS A 1 41 ? 3.971 -7.653 3.726 1.00 0.00 41 LYS A CA 10
ATOM 8277 C C . LYS A 1 41 ? 2.814 -7.906 4.687 1.00 0.00 41 LYS A C 10
ATOM 8278 O O . LYS A 1 41 ? 1.893 -8.663 4.380 1.00 0.00 41 LYS A O 10
ATOM 8297 N N . THR A 1 42 ? 2.866 -7.265 5.850 1.00 0.00 42 THR A N 10
ATOM 8298 C CA . THR A 1 42 ? 1.823 -7.420 6.856 1.00 0.00 42 THR A CA 10
ATOM 8299 C C . THR A 1 42 ? 0.695 -6.418 6.637 1.00 0.00 42 THR A C 10
ATOM 8300 O O . THR A 1 42 ? 0.939 -5.232 6.415 1.00 0.00 42 THR A O 10
ATOM 8311 N N . LYS A 1 43 ? -0.541 -6.902 6.701 1.00 0.00 43 LYS A N 10
ATOM 8312 C CA . LYS A 1 43 ? -1.708 -6.049 6.512 1.00 0.00 43 LYS A CA 10
ATOM 8313 C C . LYS A 1 43 ? -1.539 -4.725 7.250 1.00 0.00 43 LYS A C 10
ATOM 8314 O O . LYS A 1 43 ? -2.078 -3.700 6.834 1.00 0.00 43 LYS A O 10
ATOM 8333 N N . GLU A 1 44 ? -0.787 -4.755 8.346 1.00 0.00 44 GLU A N 10
ATOM 8334 C CA . GLU A 1 44 ? -0.548 -3.556 9.140 1.00 0.00 44 GLU A CA 10
ATOM 8335 C C . GLU A 1 44 ? 0.353 -2.578 8.391 1.00 0.00 44 GLU A C 10
ATOM 8336 O O . GLU A 1 44 ? 0.148 -1.366 8.443 1.00 0.00 44 GLU A O 10
ATOM 8348 N N . GLU A 1 45 ? 1.351 -3.115 7.697 1.00 0.00 45 GLU A N 10
ATOM 8349 C CA . GLU A 1 45 ? 2.284 -2.290 6.939 1.00 0.00 45 GLU A CA 10
ATOM 8350 C C . GLU A 1 45 ? 1.620 -1.729 5.685 1.00 0.00 45 GLU A C 10
ATOM 8351 O O . GLU A 1 45 ? 1.951 -0.633 5.231 1.00 0.00 45 GLU A O 10
ATOM 8363 N N . CYS A 1 46 ? 0.682 -2.488 5.130 1.00 0.00 46 CYS A N 10
ATOM 8364 C CA . CYS A 1 46 ? -0.028 -2.069 3.927 1.00 0.00 46 CYS A CA 10
ATOM 8365 C C . CYS A 1 46 ? -0.803 -0.779 4.175 1.00 0.00 46 CYS A C 10
ATOM 8366 O O . CYS A 1 46 ? -0.989 0.029 3.266 1.00 0.00 46 CYS A O 10
ATOM 8374 N N . GLU A 1 47 ? -1.254 -0.594 5.412 1.00 0.00 47 GLU A N 10
ATOM 8375 C CA . GLU A 1 47 ? -2.011 0.598 5.778 1.00 0.00 47 GLU A CA 10
ATOM 8376 C C . GLU A 1 47 ? -1.089 1.806 5.919 1.00 0.00 47 GLU A C 10
ATOM 8377 O O . GLU A 1 47 ? -1.185 2.767 5.155 1.00 0.00 47 GLU A O 10
ATOM 8389 N N . LYS A 1 48 ? -0.196 1.751 6.901 1.00 0.00 48 LYS A N 10
ATOM 8390 C CA . LYS A 1 48 ? 0.744 2.839 7.144 1.00 0.00 48 LYS A CA 10
ATOM 8391 C C . LYS A 1 48 ? 1.392 3.297 5.841 1.00 0.00 48 LYS A C 10
ATOM 8392 O O . LYS A 1 48 ? 1.306 4.469 5.473 1.00 0.00 48 LYS A O 10
ATOM 8411 N N . HIS A 1 49 ? 2.039 2.367 5.148 1.00 0.00 49 HIS A N 10
ATOM 8412 C CA . HIS A 1 49 ? 2.700 2.676 3.885 1.00 0.00 49 HIS A CA 10
ATOM 8413 C C . HIS A 1 49 ? 1.776 3.471 2.968 1.00 0.00 49 HIS A C 10
ATOM 8414 O O . HIS A 1 49 ? 2.203 4.419 2.310 1.00 0.00 49 HIS A O 10
ATOM 8429 N N . TYR A 1 50 ? 0.508 3.077 2.930 1.00 0.00 50 TYR A N 10
ATOM 8430 C CA . TYR A 1 50 ? -0.477 3.751 2.091 1.00 0.00 50 TYR A CA 10
ATOM 8431 C C . TYR A 1 50 ? -0.780 5.149 2.622 1.00 0.00 50 TYR A C 10
ATOM 8432 O O . TYR A 1 50 ? -0.468 6.150 1.979 1.00 0.00 50 TYR A O 10
ATOM 8450 N N . MET A 1 51 ? -1.389 5.207 3.802 1.00 0.00 51 MET A N 10
ATOM 8451 C CA . MET A 1 51 ? -1.733 6.481 4.422 1.00 0.00 51 MET A CA 10
ATOM 8452 C C . MET A 1 51 ? -0.490 7.343 4.619 1.00 0.00 51 MET A C 10
ATOM 8453 O O . MET A 1 51 ? -0.588 8.533 4.920 1.00 0.00 51 MET A O 10
ATOM 8467 N N . LYS A 1 52 ? 0.679 6.735 4.449 1.00 0.00 52 LYS A N 10
ATOM 8468 C CA . LYS A 1 52 ? 1.942 7.446 4.608 1.00 0.00 52 LYS A CA 10
ATOM 8469 C C . LYS A 1 52 ? 2.151 8.443 3.473 1.00 0.00 52 LYS A C 10
ATOM 8470 O O . LYS A 1 52 ? 2.278 9.645 3.706 1.00 0.00 52 LYS A O 10
ATOM 8489 N N . TYR A 1 53 ? 2.185 7.937 2.245 1.00 0.00 53 TYR A N 10
ATOM 8490 C CA . TYR A 1 53 ? 2.379 8.783 1.074 1.00 0.00 53 TYR A CA 10
ATOM 8491 C C . TYR A 1 53 ? 1.059 9.019 0.347 1.00 0.00 53 TYR A C 10
ATOM 8492 O O . TYR A 1 53 ? 0.581 10.150 0.255 1.00 0.00 53 TYR A O 10
ATOM 8510 N N . PHE A 1 54 ? 0.474 7.943 -0.167 1.00 0.00 54 PHE A N 10
ATOM 8511 C CA . PHE A 1 54 ? -0.791 8.030 -0.887 1.00 0.00 54 PHE A CA 10
ATOM 8512 C C . PHE A 1 54 ? -1.713 9.061 -0.243 1.00 0.00 54 PHE A C 10
ATOM 8513 O O . PHE A 1 54 ? -1.955 10.130 -0.803 1.00 0.00 54 PHE A O 10
ATOM 8530 N N . SER A 1 55 ? -2.225 8.732 0.939 1.00 0.00 55 SER A N 10
ATOM 8531 C CA . SER A 1 55 ? -3.124 9.626 1.659 1.00 0.00 55 SER A CA 10
ATOM 8532 C C . SER A 1 55 ? -2.539 11.032 1.743 1.00 0.00 55 SER A C 10
ATOM 8533 O O . SER A 1 55 ? -3.260 12.024 1.651 1.00 0.00 55 SER A O 10
ATOM 8541 N N . GLY A 1 56 ? -1.223 11.109 1.920 1.00 0.00 56 GLY A N 10
ATOM 8542 C CA . GLY A 1 56 ? -0.561 12.397 2.015 1.00 0.00 56 GLY A CA 10
ATOM 8543 C C . GLY A 1 56 ? -0.511 12.920 3.436 1.00 0.00 56 GLY A C 10
ATOM 8544 O O . GLY A 1 56 ? -0.781 12.198 4.396 1.00 0.00 56 GLY A O 10
ATOM 8548 N N . PRO A 1 57 ? -0.156 14.205 3.586 1.00 0.00 57 PRO A N 10
ATOM 8549 C CA . PRO A 1 57 ? -0.062 14.852 4.898 1.00 0.00 57 PRO A CA 10
ATOM 8550 C C . PRO A 1 57 ? -1.428 15.052 5.546 1.00 0.00 57 PRO A C 10
ATOM 8551 O O . PRO A 1 57 ? -1.534 15.626 6.629 1.00 0.00 57 PRO A O 10
ATOM 8562 N N . SER A 1 58 ? -2.471 14.574 4.875 1.00 0.00 58 SER A N 10
ATOM 8563 C CA . SER A 1 58 ? -3.832 14.704 5.384 1.00 0.00 58 SER A CA 10
ATOM 8564 C C . SER A 1 58 ? -3.854 14.605 6.906 1.00 0.00 58 SER A C 10
ATOM 8565 O O . SER A 1 58 ? -3.624 13.536 7.473 1.00 0.00 58 SER A O 10
ATOM 8573 N N . SER A 1 59 ? -4.132 15.727 7.562 1.00 0.00 59 SER A N 10
ATOM 8574 C CA . SER A 1 59 ? -4.181 15.769 9.018 1.00 0.00 59 SER A CA 10
ATOM 8575 C C . SER A 1 59 ? -2.939 15.120 9.623 1.00 0.00 59 SER A C 10
ATOM 8576 O O . SER A 1 59 ? -3.039 14.232 10.468 1.00 0.00 59 SER A O 10
ATOM 8584 N N . GLY A 1 60 ? -1.769 15.570 9.181 1.00 0.00 60 GLY A N 10
ATOM 8585 C CA . GLY A 1 60 ? -0.524 15.023 9.688 1.00 0.00 60 GLY A CA 10
ATOM 8586 C C . GLY A 1 60 ? -0.115 13.752 8.971 1.00 0.00 60 GLY A C 10
ATOM 8587 O O . GLY A 1 60 ? 0.215 12.751 9.607 1.00 0.00 60 GLY A O 10
ATOM 8591 N N . GLY A 1 1 ? 10.880 23.402 -10.899 1.00 0.00 1 GLY A N 11
ATOM 8592 C CA . GLY A 1 1 ? 10.000 23.195 -9.764 1.00 0.00 1 GLY A CA 11
ATOM 8593 C C . GLY A 1 1 ? 8.947 22.139 -10.033 1.00 0.00 1 GLY A C 11
ATOM 8594 O O . GLY A 1 1 ? 7.851 22.449 -10.499 1.00 0.00 1 GLY A O 11
ATOM 8598 N N . SER A 1 2 ? 9.279 20.886 -9.738 1.00 0.00 2 SER A N 11
ATOM 8599 C CA . SER A 1 2 ? 8.355 19.779 -9.956 1.00 0.00 2 SER A CA 11
ATOM 8600 C C . SER A 1 2 ? 8.461 18.753 -8.831 1.00 0.00 2 SER A C 11
ATOM 8601 O O . SER A 1 2 ? 9.345 18.841 -7.978 1.00 0.00 2 SER A O 11
ATOM 8609 N N . SER A 1 3 ? 7.554 17.782 -8.837 1.00 0.00 3 SER A N 11
ATOM 8610 C CA . SER A 1 3 ? 7.542 16.741 -7.815 1.00 0.00 3 SER A CA 11
ATOM 8611 C C . SER A 1 3 ? 7.675 15.359 -8.447 1.00 0.00 3 SER A C 11
ATOM 8612 O O . SER A 1 3 ? 7.595 15.211 -9.665 1.00 0.00 3 SER A O 11
ATOM 8620 N N . GLY A 1 4 ? 7.878 14.348 -7.607 1.00 0.00 4 GLY A N 11
ATOM 8621 C CA . GLY A 1 4 ? 8.019 12.991 -8.100 1.00 0.00 4 GLY A CA 11
ATOM 8622 C C . GLY A 1 4 ? 8.118 11.974 -6.980 1.00 0.00 4 GLY A C 11
ATOM 8623 O O . GLY A 1 4 ? 7.701 12.240 -5.852 1.00 0.00 4 GLY A O 11
ATOM 8627 N N . SER A 1 5 ? 8.671 10.806 -7.290 1.00 0.00 5 SER A N 11
ATOM 8628 C CA . SER A 1 5 ? 8.818 9.744 -6.302 1.00 0.00 5 SER A CA 11
ATOM 8629 C C . SER A 1 5 ? 10.248 9.689 -5.773 1.00 0.00 5 SER A C 11
ATOM 8630 O O . SER A 1 5 ? 11.208 9.738 -6.541 1.00 0.00 5 SER A O 11
ATOM 8638 N N . SER A 1 6 ? 10.381 9.586 -4.454 1.00 0.00 6 SER A N 11
ATOM 8639 C CA . SER A 1 6 ? 11.692 9.529 -3.820 1.00 0.00 6 SER A CA 11
ATOM 8640 C C . SER A 1 6 ? 12.424 8.245 -4.200 1.00 0.00 6 SER A C 11
ATOM 8641 O O . SER A 1 6 ? 13.574 8.278 -4.635 1.00 0.00 6 SER A O 11
ATOM 8649 N N . GLY A 1 7 ? 11.746 7.113 -4.033 1.00 0.00 7 GLY A N 11
ATOM 8650 C CA . GLY A 1 7 ? 12.345 5.833 -4.363 1.00 0.00 7 GLY A CA 11
ATOM 8651 C C . GLY A 1 7 ? 12.485 4.930 -3.154 1.00 0.00 7 GLY A C 11
ATOM 8652 O O . GLY A 1 7 ? 13.491 4.236 -3.001 1.00 0.00 7 GLY A O 11
ATOM 8656 N N . ASP A 1 8 ? 11.475 4.939 -2.291 1.00 0.00 8 ASP A N 11
ATOM 8657 C CA . ASP A 1 8 ? 11.490 4.114 -1.088 1.00 0.00 8 ASP A CA 11
ATOM 8658 C C . ASP A 1 8 ? 12.056 2.729 -1.386 1.00 0.00 8 ASP A C 11
ATOM 8659 O O . ASP A 1 8 ? 11.382 1.863 -1.944 1.00 0.00 8 ASP A O 11
ATOM 8668 N N . PRO A 1 9 ? 13.324 2.514 -1.006 1.00 0.00 9 PRO A N 11
ATOM 8669 C CA . PRO A 1 9 ? 14.009 1.236 -1.222 1.00 0.00 9 PRO A CA 11
ATOM 8670 C C . PRO A 1 9 ? 13.453 0.123 -0.340 1.00 0.00 9 PRO A C 11
ATOM 8671 O O . PRO A 1 9 ? 13.774 -1.050 -0.529 1.00 0.00 9 PRO A O 11
ATOM 8682 N N . SER A 1 10 ? 12.617 0.499 0.622 1.00 0.00 10 SER A N 11
ATOM 8683 C CA . SER A 1 10 ? 12.019 -0.467 1.536 1.00 0.00 10 SER A CA 11
ATOM 8684 C C . SER A 1 10 ? 10.914 -1.258 0.842 1.00 0.00 10 SER A C 11
ATOM 8685 O O . SER A 1 10 ? 10.708 -2.438 1.126 1.00 0.00 10 SER A O 11
ATOM 8693 N N . TRP A 1 11 ? 10.206 -0.599 -0.068 1.00 0.00 11 TRP A N 11
ATOM 8694 C CA . TRP A 1 11 ? 9.121 -1.239 -0.803 1.00 0.00 11 TRP A CA 11
ATOM 8695 C C . TRP A 1 11 ? 9.479 -1.394 -2.277 1.00 0.00 11 TRP A C 11
ATOM 8696 O O . TRP A 1 11 ? 10.524 -0.921 -2.726 1.00 0.00 11 TRP A O 11
ATOM 8717 N N . THR A 1 12 ? 8.606 -2.060 -3.027 1.00 0.00 12 THR A N 11
ATOM 8718 C CA . THR A 1 12 ? 8.832 -2.278 -4.450 1.00 0.00 12 THR A CA 11
ATOM 8719 C C . THR A 1 12 ? 7.687 -1.709 -5.281 1.00 0.00 12 THR A C 11
ATOM 8720 O O . THR A 1 12 ? 6.595 -1.468 -4.768 1.00 0.00 12 THR A O 11
ATOM 8731 N N . ALA A 1 13 ? 7.945 -1.497 -6.568 1.00 0.00 13 ALA A N 11
ATOM 8732 C CA . ALA A 1 13 ? 6.935 -0.959 -7.470 1.00 0.00 13 ALA A CA 11
ATOM 8733 C C . ALA A 1 13 ? 5.689 -1.838 -7.487 1.00 0.00 13 ALA A C 11
ATOM 8734 O O . ALA A 1 13 ? 4.566 -1.336 -7.519 1.00 0.00 13 ALA A O 11
ATOM 8741 N N . GLN A 1 14 ? 5.896 -3.151 -7.466 1.00 0.00 14 GLN A N 11
ATOM 8742 C CA . GLN A 1 14 ? 4.789 -4.099 -7.480 1.00 0.00 14 GLN A CA 11
ATOM 8743 C C . GLN A 1 14 ? 3.869 -3.880 -6.283 1.00 0.00 14 GLN A C 11
ATOM 8744 O O . GLN A 1 14 ? 2.649 -3.816 -6.430 1.00 0.00 14 GLN A O 11
ATOM 8758 N N . GLU A 1 15 ? 4.464 -3.765 -5.100 1.00 0.00 15 GLU A N 11
ATOM 8759 C CA . GLU A 1 15 ? 3.697 -3.554 -3.878 1.00 0.00 15 GLU A CA 11
ATOM 8760 C C . GLU A 1 15 ? 2.841 -2.295 -3.982 1.00 0.00 15 GLU A C 11
ATOM 8761 O O . GLU A 1 15 ? 1.672 -2.294 -3.599 1.00 0.00 15 GLU A O 11
ATOM 8773 N N . GLU A 1 16 ? 3.434 -1.226 -4.504 1.00 0.00 16 GLU A N 11
ATOM 8774 C CA . GLU A 1 16 ? 2.727 0.040 -4.657 1.00 0.00 16 GLU A CA 11
ATOM 8775 C C . GLU A 1 16 ? 1.477 -0.136 -5.515 1.00 0.00 16 GLU A C 11
ATOM 8776 O O . GLU A 1 16 ? 0.369 0.192 -5.091 1.00 0.00 16 GLU A O 11
ATOM 8788 N N . MET A 1 17 ? 1.665 -0.655 -6.724 1.00 0.00 17 MET A N 11
ATOM 8789 C CA . MET A 1 17 ? 0.553 -0.875 -7.642 1.00 0.00 17 MET A CA 11
ATOM 8790 C C . MET A 1 17 ? -0.465 -1.840 -7.041 1.00 0.00 17 MET A C 11
ATOM 8791 O O . MET A 1 17 ? -1.668 -1.584 -7.068 1.00 0.00 17 MET A O 11
ATOM 8805 N N . ALA A 1 18 ? 0.027 -2.950 -6.501 1.00 0.00 18 ALA A N 11
ATOM 8806 C CA . ALA A 1 18 ? -0.840 -3.952 -5.893 1.00 0.00 18 ALA A CA 11
ATOM 8807 C C . ALA A 1 18 ? -1.653 -3.354 -4.750 1.00 0.00 18 ALA A C 11
ATOM 8808 O O . ALA A 1 18 ? -2.835 -3.659 -4.589 1.00 0.00 18 ALA A O 11
ATOM 8815 N N . LEU A 1 19 ? -1.012 -2.502 -3.957 1.00 0.00 19 LEU A N 11
ATOM 8816 C CA . LEU A 1 19 ? -1.676 -1.861 -2.827 1.00 0.00 19 LEU A CA 11
ATOM 8817 C C . LEU A 1 19 ? -2.858 -1.019 -3.296 1.00 0.00 19 LEU A C 11
ATOM 8818 O O . LEU A 1 19 ? -3.911 -0.999 -2.659 1.00 0.00 19 LEU A O 11
ATOM 8834 N N . LEU A 1 20 ? -2.677 -0.327 -4.416 1.00 0.00 20 LEU A N 11
ATOM 8835 C CA . LEU A 1 20 ? -3.729 0.516 -4.973 1.00 0.00 20 LEU A CA 11
ATOM 8836 C C . LEU A 1 20 ? -4.825 -0.332 -5.612 1.00 0.00 20 LEU A C 11
ATOM 8837 O O . LEU A 1 20 ? -6.006 -0.164 -5.312 1.00 0.00 20 LEU A O 11
ATOM 8853 N N . GLU A 1 21 ? -4.423 -1.244 -6.492 1.00 0.00 21 GLU A N 11
ATOM 8854 C CA . GLU A 1 21 ? -5.371 -2.119 -7.171 1.00 0.00 21 GLU A CA 11
ATOM 8855 C C . GLU A 1 21 ? -6.257 -2.847 -6.165 1.00 0.00 21 GLU A C 11
ATOM 8856 O O . GLU A 1 21 ? -7.483 -2.826 -6.271 1.00 0.00 21 GLU A O 11
ATOM 8868 N N . ALA A 1 22 ? -5.626 -3.492 -5.189 1.00 0.00 22 ALA A N 11
ATOM 8869 C CA . ALA A 1 22 ? -6.356 -4.226 -4.162 1.00 0.00 22 ALA A CA 11
ATOM 8870 C C . ALA A 1 22 ? -7.362 -3.326 -3.453 1.00 0.00 22 ALA A C 11
ATOM 8871 O O . ALA A 1 22 ? -8.547 -3.647 -3.371 1.00 0.00 22 ALA A O 11
ATOM 8878 N N . VAL A 1 23 ? -6.881 -2.197 -2.942 1.00 0.00 23 VAL A N 11
ATOM 8879 C CA . VAL A 1 23 ? -7.739 -1.249 -2.241 1.00 0.00 23 VAL A CA 11
ATOM 8880 C C . VAL A 1 23 ? -8.951 -0.875 -3.086 1.00 0.00 23 VAL A C 11
ATOM 8881 O O . VAL A 1 23 ? -10.078 -0.844 -2.592 1.00 0.00 23 VAL A O 11
ATOM 8894 N N . MET A 1 24 ? -8.712 -0.593 -4.362 1.00 0.00 24 MET A N 11
ATOM 8895 C CA . MET A 1 24 ? -9.785 -0.222 -5.277 1.00 0.00 24 MET A CA 11
ATOM 8896 C C . MET A 1 24 ? -10.716 -1.404 -5.529 1.00 0.00 24 MET A C 11
ATOM 8897 O O . MET A 1 24 ? -11.931 -1.236 -5.643 1.00 0.00 24 MET A O 11
ATOM 8911 N N . ASP A 1 25 ? -10.140 -2.597 -5.616 1.00 0.00 25 ASP A N 11
ATOM 8912 C CA . ASP A 1 25 ? -10.919 -3.807 -5.854 1.00 0.00 25 ASP A CA 11
ATOM 8913 C C . ASP A 1 25 ? -11.853 -4.091 -4.682 1.00 0.00 25 ASP A C 11
ATOM 8914 O O . ASP A 1 25 ? -13.066 -4.212 -4.857 1.00 0.00 25 ASP A O 11
ATOM 8923 N N . CYS A 1 26 ? -11.280 -4.198 -3.488 1.00 0.00 26 CYS A N 11
ATOM 8924 C CA . CYS A 1 26 ? -12.062 -4.471 -2.287 1.00 0.00 26 CYS A CA 11
ATOM 8925 C C . CYS A 1 26 ? -12.573 -3.175 -1.665 1.00 0.00 26 CYS A C 11
ATOM 8926 O O . CYS A 1 26 ? -13.778 -2.933 -1.613 1.00 0.00 26 CYS A O 11
ATOM 8934 N N . GLY A 1 27 ? -11.647 -2.346 -1.193 1.00 0.00 27 GLY A N 11
ATOM 8935 C CA . GLY A 1 27 ? -12.024 -1.086 -0.579 1.00 0.00 27 GLY A CA 11
ATOM 8936 C C . GLY A 1 27 ? -11.131 -0.721 0.590 1.00 0.00 27 GLY A C 11
ATOM 8937 O O . GLY A 1 27 ? -10.538 -1.594 1.224 1.00 0.00 27 GLY A O 11
ATOM 8941 N N . PHE A 1 28 ? -11.033 0.573 0.877 1.00 0.00 28 PHE A N 11
ATOM 8942 C CA . PHE A 1 28 ? -10.204 1.052 1.976 1.00 0.00 28 PHE A CA 11
ATOM 8943 C C . PHE A 1 28 ? -10.639 0.427 3.298 1.00 0.00 28 PHE A C 11
ATOM 8944 O O . PHE A 1 28 ? -11.803 0.069 3.475 1.00 0.00 28 PHE A O 11
ATOM 8961 N N . GLY A 1 29 ? -9.694 0.297 4.225 1.00 0.00 29 GLY A N 11
ATOM 8962 C CA . GLY A 1 29 ? -9.999 -0.285 5.518 1.00 0.00 29 GLY A CA 11
ATOM 8963 C C . GLY A 1 29 ? -9.936 -1.800 5.501 1.00 0.00 29 GLY A C 11
ATOM 8964 O O . GLY A 1 29 ? -9.660 -2.428 6.522 1.00 0.00 29 GLY A O 11
ATOM 8968 N N . ASN A 1 30 ? -10.195 -2.388 4.338 1.00 0.00 30 ASN A N 11
ATOM 8969 C CA . ASN A 1 30 ? -10.169 -3.839 4.192 1.00 0.00 30 ASN A CA 11
ATOM 8970 C C . ASN A 1 30 ? -8.735 -4.353 4.118 1.00 0.00 30 ASN A C 11
ATOM 8971 O O . ASN A 1 30 ? -8.397 -5.156 3.249 1.00 0.00 30 ASN A O 11
ATOM 8982 N N . TRP A 1 31 ? -7.896 -3.884 5.035 1.00 0.00 31 TRP A N 11
ATOM 8983 C CA . TRP A 1 31 ? -6.498 -4.297 5.074 1.00 0.00 31 TRP A CA 11
ATOM 8984 C C . TRP A 1 31 ? -6.370 -5.805 4.888 1.00 0.00 31 TRP A C 11
ATOM 8985 O O . TRP A 1 31 ? -5.392 -6.287 4.318 1.00 0.00 31 TRP A O 11
ATOM 9006 N N . GLN A 1 32 ? -7.363 -6.543 5.372 1.00 0.00 32 GLN A N 11
ATOM 9007 C CA . GLN A 1 32 ? -7.360 -7.996 5.259 1.00 0.00 32 GLN A CA 11
ATOM 9008 C C . GLN A 1 32 ? -7.435 -8.429 3.799 1.00 0.00 32 GLN A C 11
ATOM 9009 O O . GLN A 1 32 ? -6.535 -9.099 3.292 1.00 0.00 32 GLN A O 11
ATOM 9023 N N . ASP A 1 33 ? -8.514 -8.042 3.128 1.00 0.00 33 ASP A N 11
ATOM 9024 C CA . ASP A 1 33 ? -8.707 -8.389 1.724 1.00 0.00 33 ASP A CA 11
ATOM 9025 C C . ASP A 1 33 ? -7.533 -7.907 0.879 1.00 0.00 33 ASP A C 11
ATOM 9026 O O . ASP A 1 33 ? -7.070 -8.610 -0.019 1.00 0.00 33 ASP A O 11
ATOM 9035 N N . VAL A 1 34 ? -7.055 -6.701 1.171 1.00 0.00 34 VAL A N 11
ATOM 9036 C CA . VAL A 1 34 ? -5.934 -6.124 0.438 1.00 0.00 34 VAL A CA 11
ATOM 9037 C C . VAL A 1 34 ? -4.680 -6.977 0.592 1.00 0.00 34 VAL A C 11
ATOM 9038 O O . VAL A 1 34 ? -3.906 -7.136 -0.352 1.00 0.00 34 VAL A O 11
ATOM 9051 N N . ALA A 1 35 ? -4.486 -7.524 1.787 1.00 0.00 35 ALA A N 11
ATOM 9052 C CA . ALA A 1 35 ? -3.326 -8.363 2.064 1.00 0.00 35 ALA A CA 11
ATOM 9053 C C . ALA A 1 35 ? -3.204 -9.485 1.039 1.00 0.00 35 ALA A C 11
ATOM 9054 O O . ALA A 1 35 ? -2.151 -10.108 0.910 1.00 0.00 35 ALA A O 11
ATOM 9061 N N . ASN A 1 36 ? -4.288 -9.739 0.313 1.00 0.00 36 ASN A N 11
ATOM 9062 C CA . ASN A 1 36 ? -4.301 -10.788 -0.700 1.00 0.00 36 ASN A CA 11
ATOM 9063 C C . ASN A 1 36 ? -3.124 -10.634 -1.659 1.00 0.00 36 ASN A C 11
ATOM 9064 O O . ASN A 1 36 ? -2.266 -11.511 -1.748 1.00 0.00 36 ASN A O 11
ATOM 9075 N N . GLN A 1 37 ? -3.091 -9.512 -2.371 1.00 0.00 37 GLN A N 11
ATOM 9076 C CA . GLN A 1 37 ? -2.020 -9.244 -3.323 1.00 0.00 37 GLN A CA 11
ATOM 9077 C C . GLN A 1 37 ? -0.824 -8.599 -2.629 1.00 0.00 37 GLN A C 11
ATOM 9078 O O . GLN A 1 37 ? 0.289 -8.607 -3.154 1.00 0.00 37 GLN A O 11
ATOM 9092 N N . MET A 1 38 ? -1.063 -8.042 -1.446 1.00 0.00 38 MET A N 11
ATOM 9093 C CA . MET A 1 38 ? -0.005 -7.394 -0.680 1.00 0.00 38 MET A CA 11
ATOM 9094 C C . MET A 1 38 ? 0.657 -8.381 0.276 1.00 0.00 38 MET A C 11
ATOM 9095 O O . MET A 1 38 ? 1.608 -8.036 0.979 1.00 0.00 38 MET A O 11
ATOM 9109 N N . CYS A 1 39 ? 0.149 -9.608 0.298 1.00 0.00 39 CYS A N 11
ATOM 9110 C CA . CYS A 1 39 ? 0.690 -10.645 1.169 1.00 0.00 39 CYS A CA 11
ATOM 9111 C C . CYS A 1 39 ? 2.191 -10.461 1.365 1.00 0.00 39 CYS A C 11
ATOM 9112 O O . CYS A 1 39 ? 2.739 -10.805 2.413 1.00 0.00 39 CYS A O 11
ATOM 9120 N N . THR A 1 40 ? 2.854 -9.916 0.349 1.00 0.00 40 THR A N 11
ATOM 9121 C CA . THR A 1 40 ? 4.292 -9.689 0.409 1.00 0.00 40 THR A CA 11
ATOM 9122 C C . THR A 1 40 ? 4.688 -9.011 1.716 1.00 0.00 40 THR A C 11
ATOM 9123 O O . THR A 1 40 ? 5.863 -8.984 2.082 1.00 0.00 40 THR A O 11
ATOM 9134 N N . LYS A 1 41 ? 3.700 -8.466 2.417 1.00 0.00 41 LYS A N 11
ATOM 9135 C CA . LYS A 1 41 ? 3.944 -7.790 3.685 1.00 0.00 41 LYS A CA 11
ATOM 9136 C C . LYS A 1 41 ? 2.786 -8.012 4.652 1.00 0.00 41 LYS A C 11
ATOM 9137 O O . LYS A 1 41 ? 1.853 -8.760 4.359 1.00 0.00 41 LYS A O 11
ATOM 9156 N N . THR A 1 42 ? 2.850 -7.356 5.807 1.00 0.00 42 THR A N 11
ATOM 9157 C CA . THR A 1 42 ? 1.807 -7.482 6.817 1.00 0.00 42 THR A CA 11
ATOM 9158 C C . THR A 1 42 ? 0.706 -6.451 6.601 1.00 0.00 42 THR A C 11
ATOM 9159 O O . THR A 1 42 ? 0.980 -5.272 6.377 1.00 0.00 42 THR A O 11
ATOM 9170 N N . LYS A 1 43 ? -0.542 -6.901 6.671 1.00 0.00 43 LYS A N 11
ATOM 9171 C CA . LYS A 1 43 ? -1.687 -6.017 6.486 1.00 0.00 43 LYS A CA 11
ATOM 9172 C C . LYS A 1 43 ? -1.457 -4.677 7.178 1.00 0.00 43 LYS A C 11
ATOM 9173 O O . LYS A 1 43 ? -1.926 -3.640 6.712 1.00 0.00 43 LYS A O 11
ATOM 9192 N N . GLU A 1 44 ? -0.732 -4.708 8.292 1.00 0.00 44 GLU A N 11
ATOM 9193 C CA . GLU A 1 44 ? -0.440 -3.495 9.047 1.00 0.00 44 GLU A CA 11
ATOM 9194 C C . GLU A 1 44 ? 0.453 -2.555 8.242 1.00 0.00 44 GLU A C 11
ATOM 9195 O O . GLU A 1 44 ? 0.248 -1.342 8.237 1.00 0.00 44 GLU A O 11
ATOM 9207 N N . GLU A 1 45 ? 1.444 -3.125 7.565 1.00 0.00 45 GLU A N 11
ATOM 9208 C CA . GLU A 1 45 ? 2.369 -2.338 6.758 1.00 0.00 45 GLU A CA 11
ATOM 9209 C C . GLU A 1 45 ? 1.676 -1.792 5.513 1.00 0.00 45 GLU A C 11
ATOM 9210 O O . GLU A 1 45 ? 1.996 -0.701 5.040 1.00 0.00 45 GLU A O 11
ATOM 9222 N N . CYS A 1 46 ? 0.727 -2.558 4.988 1.00 0.00 46 CYS A N 11
ATOM 9223 C CA . CYS A 1 46 ? -0.011 -2.153 3.796 1.00 0.00 46 CYS A CA 11
ATOM 9224 C C . CYS A 1 46 ? -0.797 -0.872 4.054 1.00 0.00 46 CYS A C 11
ATOM 9225 O O . CYS A 1 46 ? -1.035 -0.084 3.139 1.00 0.00 46 CYS A O 11
ATOM 9233 N N . GLU A 1 47 ? -1.200 -0.672 5.305 1.00 0.00 47 GLU A N 11
ATOM 9234 C CA . GLU A 1 47 ? -1.962 0.512 5.682 1.00 0.00 47 GLU A CA 11
ATOM 9235 C C . GLU A 1 47 ? -1.047 1.724 5.833 1.00 0.00 47 GLU A C 11
ATOM 9236 O O . GLU A 1 47 ? -1.141 2.687 5.072 1.00 0.00 47 GLU A O 11
ATOM 9248 N N . LYS A 1 48 ? -0.160 1.668 6.821 1.00 0.00 48 LYS A N 11
ATOM 9249 C CA . LYS A 1 48 ? 0.774 2.758 7.074 1.00 0.00 48 LYS A CA 11
ATOM 9250 C C . LYS A 1 48 ? 1.391 3.259 5.772 1.00 0.00 48 LYS A C 11
ATOM 9251 O O . LYS A 1 48 ? 1.209 4.416 5.391 1.00 0.00 48 LYS A O 11
ATOM 9270 N N . HIS A 1 49 ? 2.121 2.380 5.092 1.00 0.00 49 HIS A N 11
ATOM 9271 C CA . HIS A 1 49 ? 2.763 2.733 3.831 1.00 0.00 49 HIS A CA 11
ATOM 9272 C C . HIS A 1 49 ? 1.804 3.505 2.930 1.00 0.00 49 HIS A C 11
ATOM 9273 O O . HIS A 1 49 ? 2.187 4.492 2.300 1.00 0.00 49 HIS A O 11
ATOM 9288 N N . TYR A 1 50 ? 0.558 3.050 2.873 1.00 0.00 50 TYR A N 11
ATOM 9289 C CA . TYR A 1 50 ? -0.455 3.696 2.047 1.00 0.00 50 TYR A CA 11
ATOM 9290 C C . TYR A 1 50 ? -0.771 5.095 2.567 1.00 0.00 50 TYR A C 11
ATOM 9291 O O . TYR A 1 50 ? -0.542 6.091 1.882 1.00 0.00 50 TYR A O 11
ATOM 9309 N N . MET A 1 51 ? -1.300 5.161 3.785 1.00 0.00 51 MET A N 11
ATOM 9310 C CA . MET A 1 51 ? -1.646 6.437 4.400 1.00 0.00 51 MET A CA 11
ATOM 9311 C C . MET A 1 51 ? -0.419 7.336 4.514 1.00 0.00 51 MET A C 11
ATOM 9312 O O . MET A 1 51 ? -0.539 8.549 4.691 1.00 0.00 51 MET A O 11
ATOM 9326 N N . LYS A 1 52 ? 0.761 6.734 4.413 1.00 0.00 52 LYS A N 11
ATOM 9327 C CA . LYS A 1 52 ? 2.011 7.480 4.505 1.00 0.00 52 LYS A CA 11
ATOM 9328 C C . LYS A 1 52 ? 2.155 8.446 3.333 1.00 0.00 52 LYS A C 11
ATOM 9329 O O . LYS A 1 52 ? 2.226 9.660 3.523 1.00 0.00 52 LYS A O 11
ATOM 9348 N N . TYR A 1 53 ? 2.196 7.900 2.123 1.00 0.00 53 TYR A N 11
ATOM 9349 C CA . TYR A 1 53 ? 2.332 8.713 0.921 1.00 0.00 53 TYR A CA 11
ATOM 9350 C C . TYR A 1 53 ? 0.966 9.145 0.398 1.00 0.00 53 TYR A C 11
ATOM 9351 O O . TYR A 1 53 ? 0.640 10.333 0.386 1.00 0.00 53 TYR A O 11
ATOM 9369 N N . PHE A 1 54 ? 0.170 8.172 -0.033 1.00 0.00 54 PHE A N 11
ATOM 9370 C CA . PHE A 1 54 ? -1.162 8.450 -0.558 1.00 0.00 54 PHE A CA 11
ATOM 9371 C C . PHE A 1 54 ? -1.898 9.450 0.328 1.00 0.00 54 PHE A C 11
ATOM 9372 O O . PHE A 1 54 ? -2.057 10.617 -0.032 1.00 0.00 54 PHE A O 11
ATOM 9389 N N . SER A 1 55 ? -2.347 8.984 1.489 1.00 0.00 55 SER A N 11
ATOM 9390 C CA . SER A 1 55 ? -3.071 9.835 2.427 1.00 0.00 55 SER A CA 11
ATOM 9391 C C . SER A 1 55 ? -2.201 11.001 2.885 1.00 0.00 55 SER A C 11
ATOM 9392 O O . SER A 1 55 ? -2.682 12.120 3.057 1.00 0.00 55 SER A O 11
ATOM 9400 N N . GLY A 1 56 ? -0.914 10.730 3.082 1.00 0.00 56 GLY A N 11
ATOM 9401 C CA . GLY A 1 56 ? 0.004 11.765 3.519 1.00 0.00 56 GLY A CA 11
ATOM 9402 C C . GLY A 1 56 ? 0.298 11.691 5.004 1.00 0.00 56 GLY A C 11
ATOM 9403 O O . GLY A 1 56 ? 0.181 10.637 5.630 1.00 0.00 56 GLY A O 11
ATOM 9407 N N . PRO A 1 57 ? 0.690 12.831 5.592 1.00 0.00 57 PRO A N 11
ATOM 9408 C CA . PRO A 1 57 ? 1.010 12.916 7.020 1.00 0.00 57 PRO A CA 11
ATOM 9409 C C . PRO A 1 57 ? -0.227 12.773 7.900 1.00 0.00 57 PRO A C 11
ATOM 9410 O O . PRO A 1 57 ? -1.027 13.701 8.019 1.00 0.00 57 PRO A O 11
ATOM 9421 N N . SER A 1 58 ? -0.377 11.605 8.516 1.00 0.00 58 SER A N 11
ATOM 9422 C CA . SER A 1 58 ? -1.518 11.339 9.384 1.00 0.00 58 SER A CA 11
ATOM 9423 C C . SER A 1 58 ? -1.782 12.521 10.312 1.00 0.00 58 SER A C 11
ATOM 9424 O O . SER A 1 58 ? -2.906 13.014 10.404 1.00 0.00 58 SER A O 11
ATOM 9432 N N . SER A 1 59 ? -0.736 12.971 10.999 1.00 0.00 59 SER A N 11
ATOM 9433 C CA . SER A 1 59 ? -0.854 14.093 11.923 1.00 0.00 59 SER A CA 11
ATOM 9434 C C . SER A 1 59 ? -1.280 15.360 11.188 1.00 0.00 59 SER A C 11
ATOM 9435 O O . SER A 1 59 ? -0.447 16.190 10.825 1.00 0.00 59 SER A O 11
ATOM 9443 N N . GLY A 1 60 ? -2.584 15.501 10.971 1.00 0.00 60 GLY A N 11
ATOM 9444 C CA . GLY A 1 60 ? -3.099 16.669 10.280 1.00 0.00 60 GLY A CA 11
ATOM 9445 C C . GLY A 1 60 ? -2.727 17.964 10.974 1.00 0.00 60 GLY A C 11
ATOM 9446 O O . GLY A 1 60 ? -2.381 17.966 12.155 1.00 0.00 60 GLY A O 11
ATOM 9450 N N . GLY A 1 1 ? 21.740 16.205 -9.837 1.00 0.00 1 GLY A N 12
ATOM 9451 C CA . GLY A 1 1 ? 21.214 14.933 -10.295 1.00 0.00 1 GLY A CA 12
ATOM 9452 C C . GLY A 1 1 ? 20.191 14.351 -9.339 1.00 0.00 1 GLY A C 12
ATOM 9453 O O . GLY A 1 1 ? 20.540 13.879 -8.257 1.00 0.00 1 GLY A O 12
ATOM 9457 N N . SER A 1 2 ? 18.924 14.386 -9.738 1.00 0.00 2 SER A N 12
ATOM 9458 C CA . SER A 1 2 ? 17.846 13.862 -8.906 1.00 0.00 2 SER A CA 12
ATOM 9459 C C . SER A 1 2 ? 17.626 12.377 -9.174 1.00 0.00 2 SER A C 12
ATOM 9460 O O . SER A 1 2 ? 16.737 11.997 -9.937 1.00 0.00 2 SER A O 12
ATOM 9468 N N . SER A 1 3 ? 18.442 11.540 -8.541 1.00 0.00 3 SER A N 12
ATOM 9469 C CA . SER A 1 3 ? 18.340 10.096 -8.712 1.00 0.00 3 SER A CA 12
ATOM 9470 C C . SER A 1 3 ? 19.017 9.362 -7.558 1.00 0.00 3 SER A C 12
ATOM 9471 O O . SER A 1 3 ? 19.813 9.943 -6.821 1.00 0.00 3 SER A O 12
ATOM 9479 N N . GLY A 1 4 ? 18.693 8.081 -7.408 1.00 0.00 4 GLY A N 12
ATOM 9480 C CA . GLY A 1 4 ? 19.278 7.289 -6.343 1.00 0.00 4 GLY A CA 12
ATOM 9481 C C . GLY A 1 4 ? 18.250 6.441 -5.620 1.00 0.00 4 GLY A C 12
ATOM 9482 O O . GLY A 1 4 ? 18.504 5.277 -5.308 1.00 0.00 4 GLY A O 12
ATOM 9486 N N . SER A 1 5 ? 17.087 7.025 -5.351 1.00 0.00 5 SER A N 12
ATOM 9487 C CA . SER A 1 5 ? 16.019 6.316 -4.656 1.00 0.00 5 SER A CA 12
ATOM 9488 C C . SER A 1 5 ? 15.171 5.513 -5.637 1.00 0.00 5 SER A C 12
ATOM 9489 O O . SER A 1 5 ? 14.890 4.335 -5.413 1.00 0.00 5 SER A O 12
ATOM 9497 N N . SER A 1 6 ? 14.765 6.159 -6.725 1.00 0.00 6 SER A N 12
ATOM 9498 C CA . SER A 1 6 ? 13.945 5.507 -7.740 1.00 0.00 6 SER A CA 12
ATOM 9499 C C . SER A 1 6 ? 12.925 4.573 -7.097 1.00 0.00 6 SER A C 12
ATOM 9500 O O . SER A 1 6 ? 12.714 3.452 -7.559 1.00 0.00 6 SER A O 12
ATOM 9508 N N . GLY A 1 7 ? 12.293 5.044 -6.026 1.00 0.00 7 GLY A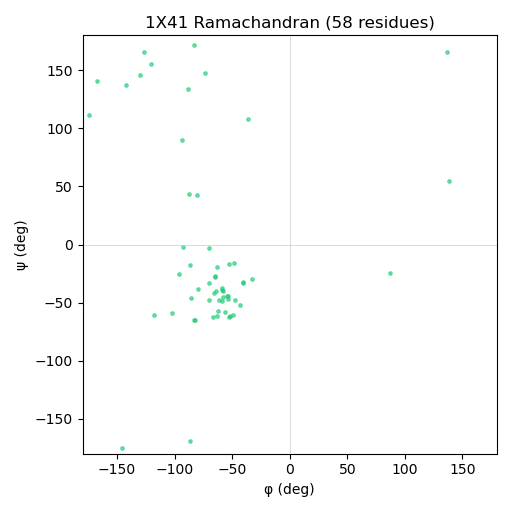 N 12
ATOM 9509 C CA . GLY A 1 7 ? 11.303 4.239 -5.335 1.00 0.00 7 GLY A CA 12
ATOM 9510 C C . GLY A 1 7 ? 11.665 3.994 -3.883 1.00 0.00 7 GLY A C 12
ATOM 9511 O O . GLY A 1 7 ? 12.410 4.768 -3.283 1.00 0.00 7 GLY A O 12
ATOM 9515 N N . ASP A 1 8 ? 11.134 2.915 -3.317 1.00 0.00 8 ASP A N 12
ATOM 9516 C CA . ASP A 1 8 ? 11.405 2.570 -1.926 1.00 0.00 8 ASP A CA 12
ATOM 9517 C C . ASP A 1 8 ? 12.394 1.412 -1.836 1.00 0.00 8 ASP A C 12
ATOM 9518 O O . ASP A 1 8 ? 12.369 0.479 -2.639 1.00 0.00 8 ASP A O 12
ATOM 9527 N N . PRO A 1 9 ? 13.287 1.472 -0.837 1.00 0.00 9 PRO A N 12
ATOM 9528 C CA . PRO A 1 9 ? 14.301 0.437 -0.619 1.00 0.00 9 PRO A CA 12
ATOM 9529 C C . PRO A 1 9 ? 13.695 -0.874 -0.129 1.00 0.00 9 PRO A C 12
ATOM 9530 O O . PRO A 1 9 ? 14.060 -1.951 -0.601 1.00 0.00 9 PRO A O 12
ATOM 9541 N N . SER A 1 10 ? 12.769 -0.775 0.818 1.00 0.00 10 SER A N 12
ATOM 9542 C CA . SER A 1 10 ? 12.115 -1.954 1.374 1.00 0.00 10 SER A CA 12
ATOM 9543 C C . SER A 1 10 ? 10.984 -2.427 0.465 1.00 0.00 10 SER A C 12
ATOM 9544 O O . SER A 1 10 ? 10.902 -3.606 0.121 1.00 0.00 10 SER A O 12
ATOM 9552 N N . TRP A 1 11 ? 10.115 -1.499 0.080 1.00 0.00 11 TRP A N 12
ATOM 9553 C CA . TRP A 1 11 ? 8.989 -1.820 -0.789 1.00 0.00 11 TRP A CA 12
ATOM 9554 C C . TRP A 1 11 ? 9.424 -1.866 -2.249 1.00 0.00 11 TRP A C 12
ATOM 9555 O O . TRP A 1 11 ? 10.525 -1.435 -2.594 1.00 0.00 11 TRP A O 12
ATOM 9576 N N . THR A 1 12 ? 8.554 -2.392 -3.105 1.00 0.00 12 THR A N 12
ATOM 9577 C CA . THR A 1 12 ? 8.849 -2.495 -4.529 1.00 0.00 12 THR A CA 12
ATOM 9578 C C . THR A 1 12 ? 7.743 -1.864 -5.367 1.00 0.00 12 THR A C 12
ATOM 9579 O O . THR A 1 12 ? 6.646 -1.605 -4.871 1.00 0.00 12 THR A O 12
ATOM 9590 N N . ALA A 1 13 ? 8.037 -1.619 -6.639 1.00 0.00 13 ALA A N 12
ATOM 9591 C CA . ALA A 1 13 ? 7.066 -1.021 -7.547 1.00 0.00 13 ALA A CA 12
ATOM 9592 C C . ALA A 1 13 ? 5.783 -1.845 -7.599 1.00 0.00 13 ALA A C 12
ATOM 9593 O O . ALA A 1 13 ? 4.684 -1.294 -7.649 1.00 0.00 13 ALA A O 12
ATOM 9600 N N . GLN A 1 14 ? 5.933 -3.165 -7.587 1.00 0.00 14 GLN A N 12
ATOM 9601 C CA . GLN A 1 14 ? 4.785 -4.064 -7.634 1.00 0.00 14 GLN A CA 12
ATOM 9602 C C . GLN A 1 14 ? 3.880 -3.855 -6.425 1.00 0.00 14 GLN A C 12
ATOM 9603 O O . GLN A 1 14 ? 2.663 -3.734 -6.562 1.00 0.00 14 GLN A O 12
ATOM 9617 N N . GLU A 1 15 ? 4.483 -3.813 -5.241 1.00 0.00 15 GLU A N 12
ATOM 9618 C CA . GLU A 1 15 ? 3.730 -3.620 -4.007 1.00 0.00 15 GLU A CA 12
ATOM 9619 C C . GLU A 1 15 ? 2.875 -2.358 -4.083 1.00 0.00 15 GLU A C 12
ATOM 9620 O O . GLU A 1 15 ? 1.719 -2.353 -3.662 1.00 0.00 15 GLU A O 12
ATOM 9632 N N . GLU A 1 16 ? 3.454 -1.290 -4.624 1.00 0.00 16 GLU A N 12
ATOM 9633 C CA . GLU A 1 16 ? 2.746 -0.022 -4.754 1.00 0.00 16 GLU A CA 12
ATOM 9634 C C . GLU A 1 16 ? 1.477 -0.190 -5.584 1.00 0.00 16 GLU A C 12
ATOM 9635 O O . GLU A 1 16 ? 0.377 0.118 -5.126 1.00 0.00 16 GLU A O 12
ATOM 9647 N N . MET A 1 17 ? 1.639 -0.680 -6.809 1.00 0.00 17 MET A N 12
ATOM 9648 C CA . MET A 1 17 ? 0.507 -0.890 -7.704 1.00 0.00 17 MET A CA 12
ATOM 9649 C C . MET A 1 17 ? -0.499 -1.858 -7.090 1.00 0.00 17 MET A C 12
ATOM 9650 O O . MET A 1 17 ? -1.699 -1.588 -7.065 1.00 0.00 17 MET A O 12
ATOM 9664 N N . ALA A 1 18 ? -0.001 -2.988 -6.596 1.00 0.00 18 ALA A N 12
ATOM 9665 C CA . ALA A 1 18 ? -0.857 -3.995 -5.981 1.00 0.00 18 ALA A CA 12
ATOM 9666 C C . ALA A 1 18 ? -1.648 -3.407 -4.818 1.00 0.00 18 ALA A C 12
ATOM 9667 O O . ALA A 1 18 ? -2.838 -3.686 -4.659 1.00 0.00 18 ALA A O 12
ATOM 9674 N N . LEU A 1 19 ? -0.982 -2.593 -4.007 1.00 0.00 19 LEU A N 12
ATOM 9675 C CA . LEU A 1 19 ? -1.624 -1.966 -2.857 1.00 0.00 19 LEU A CA 12
ATOM 9676 C C . LEU A 1 19 ? -2.814 -1.116 -3.293 1.00 0.00 19 LEU A C 12
ATOM 9677 O O . LEU A 1 19 ? -3.909 -1.232 -2.741 1.00 0.00 19 LEU A O 12
ATOM 9693 N N . LEU A 1 20 ? -2.592 -0.264 -4.288 1.00 0.00 20 LEU A N 12
ATOM 9694 C CA . LEU A 1 20 ? -3.647 0.603 -4.801 1.00 0.00 20 LEU A CA 12
ATOM 9695 C C . LEU A 1 20 ? -4.784 -0.217 -5.401 1.00 0.00 20 LEU A C 12
ATOM 9696 O O . LEU A 1 20 ? -5.937 -0.089 -4.992 1.00 0.00 20 LEU A O 12
ATOM 9712 N N . GLU A 1 21 ? -4.449 -1.062 -6.372 1.00 0.00 21 GLU A N 12
ATOM 9713 C CA . GLU A 1 21 ? -5.442 -1.905 -7.027 1.00 0.00 21 GLU A CA 12
ATOM 9714 C C . GLU A 1 21 ? -6.327 -2.602 -5.998 1.00 0.00 21 GLU A C 12
ATOM 9715 O O . GLU A 1 21 ? -7.544 -2.418 -5.983 1.00 0.00 21 GLU A O 12
ATOM 9727 N N . ALA A 1 22 ? -5.707 -3.405 -5.139 1.00 0.00 22 ALA A N 12
ATOM 9728 C CA . ALA A 1 22 ? -6.437 -4.129 -4.106 1.00 0.00 22 ALA A CA 12
ATOM 9729 C C . ALA A 1 22 ? -7.387 -3.204 -3.354 1.00 0.00 22 ALA A C 12
ATOM 9730 O O . ALA A 1 22 ? -8.529 -3.567 -3.070 1.00 0.00 22 ALA A O 12
ATOM 9737 N N . VAL A 1 23 ? -6.909 -2.006 -3.033 1.00 0.00 23 VAL A N 12
ATOM 9738 C CA . VAL A 1 23 ? -7.716 -1.028 -2.314 1.00 0.00 23 VAL A CA 12
ATOM 9739 C C . VAL A 1 23 ? -8.930 -0.607 -3.136 1.00 0.00 23 VAL A C 12
ATOM 9740 O O . VAL A 1 23 ? -10.047 -0.543 -2.623 1.00 0.00 23 VAL A O 12
ATOM 9753 N N . MET A 1 24 ? -8.702 -0.321 -4.413 1.00 0.00 24 MET A N 12
ATOM 9754 C CA . MET A 1 24 ? -9.778 0.093 -5.307 1.00 0.00 24 MET A CA 12
ATOM 9755 C C . MET A 1 24 ? -10.686 -1.085 -5.647 1.00 0.00 24 MET A C 12
ATOM 9756 O O . MET A 1 24 ? -11.856 -0.902 -5.982 1.00 0.00 24 MET A O 12
ATOM 9770 N N . ASP A 1 25 ? -10.139 -2.292 -5.558 1.00 0.00 25 ASP A N 12
ATOM 9771 C CA . ASP A 1 25 ? -10.899 -3.500 -5.856 1.00 0.00 25 ASP A CA 12
ATOM 9772 C C . ASP A 1 25 ? -11.817 -3.865 -4.693 1.00 0.00 25 ASP A C 12
ATOM 9773 O O . ASP A 1 25 ? -13.027 -4.015 -4.867 1.00 0.00 25 ASP A O 12
ATOM 9782 N N . CYS A 1 26 ? -11.233 -4.007 -3.508 1.00 0.00 26 CYS A N 12
ATOM 9783 C CA . CYS A 1 26 ? -11.998 -4.356 -2.316 1.00 0.00 26 CYS A CA 12
ATOM 9784 C C . CYS A 1 26 ? -12.506 -3.103 -1.610 1.00 0.00 26 CYS A C 12
ATOM 9785 O O . CYS A 1 26 ? -13.636 -3.067 -1.124 1.00 0.00 26 CYS A O 12
ATOM 9793 N N . GLY A 1 27 ? -11.663 -2.077 -1.555 1.00 0.00 27 GLY A N 12
ATOM 9794 C CA . GLY A 1 27 ? -12.044 -0.837 -0.905 1.00 0.00 27 GLY A CA 12
ATOM 9795 C C . GLY A 1 27 ? -11.050 -0.409 0.156 1.00 0.00 27 GLY A C 12
ATOM 9796 O O . GLY A 1 27 ? -9.884 -0.803 0.120 1.00 0.00 27 GLY A O 12
ATOM 9800 N N . PHE A 1 28 ? -11.510 0.401 1.104 1.00 0.00 28 PHE A N 12
ATOM 9801 C CA . PHE A 1 28 ? -10.652 0.885 2.179 1.00 0.00 28 PHE A CA 12
ATOM 9802 C C . PHE A 1 28 ? -10.957 0.160 3.487 1.00 0.00 28 PHE A C 12
ATOM 9803 O O . PHE A 1 28 ? -12.027 -0.425 3.650 1.00 0.00 28 PHE A O 12
ATOM 9820 N N . GLY A 1 29 ? -10.008 0.204 4.416 1.00 0.00 29 GLY A N 12
ATOM 9821 C CA . GLY A 1 29 ? -10.193 -0.452 5.697 1.00 0.00 29 GLY A CA 12
ATOM 9822 C C . GLY A 1 29 ? -10.203 -1.963 5.579 1.00 0.00 29 GLY A C 12
ATOM 9823 O O . GLY A 1 29 ? -10.355 -2.670 6.574 1.00 0.00 29 GLY A O 12
ATOM 9827 N N . ASN A 1 30 ? -10.044 -2.460 4.356 1.00 0.00 30 ASN A N 12
ATOM 9828 C CA . ASN A 1 30 ? -10.038 -3.898 4.111 1.00 0.00 30 ASN A CA 12
ATOM 9829 C C . ASN A 1 30 ? -8.613 -4.444 4.112 1.00 0.00 30 ASN A C 12
ATOM 9830 O O . ASN A 1 30 ? -8.310 -5.416 3.419 1.00 0.00 30 ASN A O 12
ATOM 9841 N N . TRP A 1 31 ? -7.744 -3.813 4.893 1.00 0.00 31 TRP A N 12
ATOM 9842 C CA . TRP A 1 31 ? -6.352 -4.237 4.985 1.00 0.00 31 TRP A CA 12
ATOM 9843 C C . TRP A 1 31 ? -6.232 -5.750 4.846 1.00 0.00 31 TRP A C 12
ATOM 9844 O O . TRP A 1 31 ? -5.273 -6.254 4.262 1.00 0.00 31 TRP A O 12
ATOM 9865 N N . GLN A 1 32 ? -7.211 -6.469 5.386 1.00 0.00 32 GLN A N 12
ATOM 9866 C CA . GLN A 1 32 ? -7.214 -7.925 5.322 1.00 0.00 32 GLN A CA 12
ATOM 9867 C C . GLN A 1 32 ? -7.283 -8.406 3.876 1.00 0.00 32 GLN A C 12
ATOM 9868 O O . GLN A 1 32 ? -6.361 -9.057 3.383 1.00 0.00 32 GLN A O 12
ATOM 9882 N N . ASP A 1 33 ? -8.381 -8.083 3.202 1.00 0.00 33 ASP A N 12
ATOM 9883 C CA . ASP A 1 33 ? -8.570 -8.481 1.812 1.00 0.00 33 ASP A CA 12
ATOM 9884 C C . ASP A 1 33 ? -7.397 -8.025 0.951 1.00 0.00 33 ASP A C 12
ATOM 9885 O O . ASP A 1 33 ? -6.917 -8.767 0.094 1.00 0.00 33 ASP A O 12
ATOM 9894 N N . VAL A 1 34 ? -6.939 -6.799 1.185 1.00 0.00 34 VAL A N 12
ATOM 9895 C CA . VAL A 1 34 ? -5.822 -6.243 0.432 1.00 0.00 34 VAL A CA 12
ATOM 9896 C C . VAL A 1 34 ? -4.563 -7.084 0.615 1.00 0.00 34 VAL A C 12
ATOM 9897 O O . VAL A 1 34 ? -3.773 -7.247 -0.315 1.00 0.00 34 VAL A O 12
ATOM 9910 N N . ALA A 1 35 ? -4.384 -7.616 1.819 1.00 0.00 35 ALA A N 12
ATOM 9911 C CA . ALA A 1 35 ? -3.222 -8.442 2.124 1.00 0.00 35 ALA A CA 12
ATOM 9912 C C . ALA A 1 35 ? -3.083 -9.583 1.123 1.00 0.00 35 ALA A C 12
ATOM 9913 O O . ALA A 1 35 ? -2.015 -10.180 0.993 1.00 0.00 35 ALA A O 12
ATOM 9920 N N . ASN A 1 36 ? -4.169 -9.882 0.418 1.00 0.00 36 ASN A N 12
ATOM 9921 C CA . ASN A 1 36 ? -4.168 -10.954 -0.571 1.00 0.00 36 ASN A CA 12
ATOM 9922 C C . ASN A 1 36 ? -3.003 -10.795 -1.543 1.00 0.00 36 ASN A C 12
ATOM 9923 O O . ASN A 1 36 ? -2.118 -11.648 -1.612 1.00 0.00 36 ASN A O 12
ATOM 9934 N N . GLN A 1 37 ? -3.010 -9.698 -2.293 1.00 0.00 37 GLN A N 12
ATOM 9935 C CA . GLN A 1 37 ? -1.954 -9.427 -3.261 1.00 0.00 37 GLN A CA 12
ATOM 9936 C C . GLN A 1 37 ? -0.771 -8.731 -2.597 1.00 0.00 37 GLN A C 12
ATOM 9937 O O . GLN A 1 37 ? 0.327 -8.689 -3.149 1.00 0.00 37 GLN A O 12
ATOM 9951 N N . MET A 1 38 ? -1.004 -8.184 -1.408 1.00 0.00 38 MET A N 12
ATOM 9952 C CA . MET A 1 38 ? 0.043 -7.490 -0.668 1.00 0.00 38 MET A CA 12
ATOM 9953 C C . MET A 1 38 ? 0.740 -8.436 0.305 1.00 0.00 38 MET A C 12
ATOM 9954 O O . MET A 1 38 ? 1.681 -8.047 0.997 1.00 0.00 38 MET A O 12
ATOM 9968 N N . CYS A 1 39 ? 0.273 -9.679 0.352 1.00 0.00 39 CYS A N 12
ATOM 9969 C CA . CYS A 1 39 ? 0.851 -10.680 1.241 1.00 0.00 39 CYS A CA 12
ATOM 9970 C C . CYS A 1 39 ? 2.347 -10.444 1.426 1.00 0.00 39 CYS A C 12
ATOM 9971 O O . CYS A 1 39 ? 2.912 -10.763 2.472 1.00 0.00 39 CYS A O 12
ATOM 9979 N N . THR A 1 40 ? 2.983 -9.884 0.401 1.00 0.00 40 THR A N 12
ATOM 9980 C CA . THR A 1 40 ? 4.413 -9.608 0.449 1.00 0.00 40 THR A CA 12
ATOM 9981 C C . THR A 1 40 ? 4.795 -8.908 1.748 1.00 0.00 40 THR A C 12
ATOM 9982 O O . THR A 1 40 ? 5.970 -8.847 2.111 1.00 0.00 40 THR A O 12
ATOM 9993 N N . LYS A 1 41 ? 3.795 -8.381 2.446 1.00 0.00 41 LYS A N 12
ATOM 9994 C CA . LYS A 1 41 ? 4.025 -7.686 3.708 1.00 0.00 41 LYS A CA 12
ATOM 9995 C C . LYS A 1 41 ? 2.876 -7.929 4.680 1.00 0.00 41 LYS A C 12
ATOM 9996 O O . LYS A 1 41 ? 1.962 -8.705 4.397 1.00 0.00 41 LYS A O 12
ATOM 10015 N N . THR A 1 42 ? 2.926 -7.260 5.828 1.00 0.00 42 THR A N 12
ATOM 10016 C CA . THR A 1 42 ? 1.890 -7.404 6.843 1.00 0.00 42 THR A CA 12
ATOM 10017 C C . THR A 1 42 ? 0.766 -6.396 6.627 1.00 0.00 42 THR A C 12
ATOM 10018 O O . THR A 1 42 ? 1.016 -5.213 6.396 1.00 0.00 42 THR A O 12
ATOM 10029 N N . LYS A 1 43 ? -0.472 -6.872 6.706 1.00 0.00 43 LYS A N 12
ATOM 10030 C CA . LYS A 1 43 ? -1.635 -6.012 6.522 1.00 0.00 43 LYS A CA 12
ATOM 10031 C C . LYS A 1 43 ? -1.427 -4.662 7.201 1.00 0.00 43 LYS A C 12
ATOM 10032 O O . LYS A 1 43 ? -1.907 -3.636 6.722 1.00 0.00 43 LYS A O 12
ATOM 10051 N N . GLU A 1 44 ? -0.708 -4.672 8.319 1.00 0.00 44 GLU A N 12
ATOM 10052 C CA . GLU A 1 44 ? -0.437 -3.448 9.063 1.00 0.00 44 GLU A CA 12
ATOM 10053 C C . GLU A 1 44 ? 0.415 -2.487 8.238 1.00 0.00 44 GLU A C 12
ATOM 10054 O O . GLU A 1 44 ? 0.172 -1.281 8.225 1.00 0.00 44 GLU A O 12
ATOM 10066 N N . GLU A 1 45 ? 1.415 -3.032 7.552 1.00 0.00 45 GLU A N 12
ATOM 10067 C CA . GLU A 1 45 ? 2.304 -2.224 6.726 1.00 0.00 45 GLU A CA 12
ATOM 10068 C C . GLU A 1 45 ? 1.570 -1.689 5.500 1.00 0.00 45 GLU A C 12
ATOM 10069 O O . GLU A 1 45 ? 1.825 -0.571 5.049 1.00 0.00 45 GLU A O 12
ATOM 10081 N N . CYS A 1 46 ? 0.659 -2.494 4.965 1.00 0.00 46 CYS A N 12
ATOM 10082 C CA . CYS A 1 46 ? -0.112 -2.103 3.790 1.00 0.00 46 CYS A CA 12
ATOM 10083 C C . CYS A 1 46 ? -0.941 -0.855 4.074 1.00 0.00 46 CYS A C 12
ATOM 10084 O O . CYS A 1 46 ? -1.221 -0.067 3.171 1.00 0.00 46 CYS A O 12
ATOM 10092 N N . GLU A 1 47 ? -1.331 -0.683 5.333 1.00 0.00 47 GLU A N 12
ATOM 10093 C CA . GLU A 1 47 ? -2.130 0.468 5.734 1.00 0.00 47 GLU A CA 12
ATOM 10094 C C . GLU A 1 47 ? -1.252 1.703 5.918 1.00 0.00 47 GLU A C 12
ATOM 10095 O O . GLU A 1 47 ? -1.391 2.691 5.197 1.00 0.00 47 GLU A O 12
ATOM 10107 N N . LYS A 1 48 ? -0.347 1.639 6.889 1.00 0.00 48 LYS A N 12
ATOM 10108 C CA . LYS A 1 48 ? 0.556 2.749 7.169 1.00 0.00 48 LYS A CA 12
ATOM 10109 C C . LYS A 1 48 ? 1.237 3.231 5.892 1.00 0.00 48 LYS A C 12
ATOM 10110 O O . LYS A 1 48 ? 1.242 4.426 5.592 1.00 0.00 48 LYS A O 12
ATOM 10129 N N . HIS A 1 49 ? 1.811 2.295 5.143 1.00 0.00 49 HIS A N 12
ATOM 10130 C CA . HIS A 1 49 ? 2.494 2.625 3.897 1.00 0.00 49 HIS A CA 12
ATOM 10131 C C . HIS A 1 49 ? 1.567 3.388 2.955 1.00 0.00 49 HIS A C 12
ATOM 10132 O O . HIS A 1 49 ? 1.990 4.323 2.275 1.00 0.00 49 HIS A O 12
ATOM 10147 N N . TYR A 1 50 ? 0.303 2.982 2.920 1.00 0.00 50 TYR A N 12
ATOM 10148 C CA . TYR A 1 50 ? -0.683 3.625 2.059 1.00 0.00 50 TYR A CA 12
ATOM 10149 C C . TYR A 1 50 ? -0.965 5.050 2.524 1.00 0.00 50 TYR A C 12
ATOM 10150 O O . TYR A 1 50 ? -0.755 6.009 1.782 1.00 0.00 50 TYR A O 12
ATOM 10168 N N . MET A 1 51 ? -1.442 5.180 3.758 1.00 0.00 51 MET A N 12
ATOM 10169 C CA . MET A 1 51 ? -1.752 6.487 4.323 1.00 0.00 51 MET A CA 12
ATOM 10170 C C . MET A 1 51 ? -0.497 7.351 4.415 1.00 0.00 51 MET A C 12
ATOM 10171 O O . MET A 1 51 ? -0.579 8.577 4.496 1.00 0.00 51 MET A O 12
ATOM 10185 N N . LYS A 1 52 ? 0.663 6.704 4.401 1.00 0.00 52 LYS A N 12
ATOM 10186 C CA . LYS A 1 52 ? 1.935 7.412 4.482 1.00 0.00 52 LYS A CA 12
ATOM 10187 C C . LYS A 1 52 ? 2.144 8.296 3.257 1.00 0.00 52 LYS A C 12
ATOM 10188 O O . LYS A 1 52 ? 2.224 9.520 3.369 1.00 0.00 52 LYS A O 12
ATOM 10207 N N . TYR A 1 53 ? 2.230 7.670 2.089 1.00 0.00 53 TYR A N 12
ATOM 10208 C CA . TYR A 1 53 ? 2.430 8.400 0.843 1.00 0.00 53 TYR A CA 12
ATOM 10209 C C . TYR A 1 53 ? 1.110 8.954 0.317 1.00 0.00 53 TYR A C 12
ATOM 10210 O O . TYR A 1 53 ? 0.917 10.168 0.244 1.00 0.00 53 TYR A O 12
ATOM 10228 N N . PHE A 1 54 ? 0.201 8.055 -0.046 1.00 0.00 54 PHE A N 12
ATOM 10229 C CA . PHE A 1 54 ? -1.102 8.452 -0.565 1.00 0.00 54 PHE A CA 12
ATOM 10230 C C . PHE A 1 54 ? -1.766 9.473 0.355 1.00 0.00 54 PHE A C 12
ATOM 10231 O O . PHE A 1 54 ? -2.062 10.595 -0.056 1.00 0.00 54 PHE A O 12
ATOM 10248 N N . SER A 1 55 ? -1.998 9.074 1.601 1.00 0.00 55 SER A N 12
ATOM 10249 C CA . SER A 1 55 ? -2.631 9.951 2.579 1.00 0.00 55 SER A CA 12
ATOM 10250 C C . SER A 1 55 ? -1.584 10.747 3.353 1.00 0.00 55 SER A C 12
ATOM 10251 O O . SER A 1 55 ? -1.686 10.913 4.567 1.00 0.00 55 SER A O 12
ATOM 10259 N N . GLY A 1 56 ? -0.576 11.238 2.638 1.00 0.00 56 GLY A N 12
ATOM 10260 C CA . GLY A 1 56 ? 0.476 12.011 3.273 1.00 0.00 56 GLY A CA 12
ATOM 10261 C C . GLY A 1 56 ? 0.500 13.452 2.804 1.00 0.00 56 GLY A C 12
ATOM 10262 O O . GLY A 1 56 ? -0.103 13.808 1.791 1.00 0.00 56 GLY A O 12
ATOM 10266 N N . PRO A 1 57 ? 1.209 14.310 3.552 1.00 0.00 57 PRO A N 12
ATOM 10267 C CA . PRO A 1 57 ? 1.325 15.735 3.228 1.00 0.00 57 PRO A CA 12
ATOM 10268 C C . PRO A 1 57 ? 2.165 15.978 1.978 1.00 0.00 57 PRO A C 12
ATOM 10269 O O . PRO A 1 57 ? 1.932 16.935 1.239 1.00 0.00 57 PRO A O 12
ATOM 10280 N N . SER A 1 58 ? 3.141 15.106 1.747 1.00 0.00 58 SER A N 12
ATOM 10281 C CA . SER A 1 58 ? 4.017 15.229 0.589 1.00 0.00 58 SER A CA 12
ATOM 10282 C C . SER A 1 58 ? 4.339 16.693 0.303 1.00 0.00 58 SER A C 12
ATOM 10283 O O . SER A 1 58 ? 4.340 17.126 -0.849 1.00 0.00 58 SER A O 12
ATOM 10291 N N . SER A 1 59 ? 4.610 17.450 1.361 1.00 0.00 59 SER A N 12
ATOM 10292 C CA . SER A 1 59 ? 4.930 18.866 1.226 1.00 0.00 59 SER A CA 12
ATOM 10293 C C . SER A 1 59 ? 6.420 19.110 1.443 1.00 0.00 59 SER A C 12
ATOM 10294 O O . SER A 1 59 ? 7.132 18.251 1.961 1.00 0.00 59 SER A O 12
ATOM 10302 N N . GLY A 1 60 ? 6.885 20.290 1.043 1.00 0.00 60 GLY A N 12
ATOM 10303 C CA . GLY A 1 60 ? 8.287 20.628 1.201 1.00 0.00 60 GLY A CA 12
ATOM 10304 C C . GLY A 1 60 ? 9.171 19.919 0.194 1.00 0.00 60 GLY A C 12
ATOM 10305 O O . GLY A 1 60 ? 10.397 19.965 0.294 1.00 0.00 60 GLY A O 12
ATOM 10309 N N . GLY A 1 1 ? 0.929 9.637 -20.046 1.00 0.00 1 GLY A N 13
ATOM 10310 C CA . GLY A 1 1 ? 2.074 10.522 -19.935 1.00 0.00 1 GLY A CA 13
ATOM 10311 C C . GLY A 1 1 ? 2.403 10.867 -18.497 1.00 0.00 1 GLY A C 13
ATOM 10312 O O . GLY A 1 1 ? 2.252 12.014 -18.076 1.00 0.00 1 GLY A O 13
ATOM 10316 N N . SER A 1 2 ? 2.851 9.871 -17.739 1.00 0.00 2 SER A N 13
ATOM 10317 C CA . SER A 1 2 ? 3.197 10.074 -16.336 1.00 0.00 2 SER A CA 13
ATOM 10318 C C . SER A 1 2 ? 4.590 9.529 -16.036 1.00 0.00 2 SER A C 13
ATOM 10319 O O . SER A 1 2 ? 5.038 8.564 -16.655 1.00 0.00 2 SER A O 13
ATOM 10327 N N . SER A 1 3 ? 5.271 10.156 -15.082 1.00 0.00 3 SER A N 13
ATOM 10328 C CA . SER A 1 3 ? 6.615 9.738 -14.701 1.00 0.00 3 SER A CA 13
ATOM 10329 C C . SER A 1 3 ? 7.057 10.433 -13.417 1.00 0.00 3 SER A C 13
ATOM 10330 O O . SER A 1 3 ? 6.968 11.654 -13.297 1.00 0.00 3 SER A O 13
ATOM 10338 N N . GLY A 1 4 ? 7.534 9.645 -12.458 1.00 0.00 4 GLY A N 13
ATOM 10339 C CA . GLY A 1 4 ? 7.983 10.201 -11.196 1.00 0.00 4 GLY A CA 13
ATOM 10340 C C . GLY A 1 4 ? 9.269 9.565 -10.706 1.00 0.00 4 GLY A C 13
ATOM 10341 O O . GLY A 1 4 ? 9.942 8.855 -11.453 1.00 0.00 4 GLY A O 13
ATOM 10345 N N . SER A 1 5 ? 9.612 9.821 -9.448 1.00 0.00 5 SER A N 13
ATOM 10346 C CA . SER A 1 5 ? 10.829 9.272 -8.861 1.00 0.00 5 SER A CA 13
ATOM 10347 C C . SER A 1 5 ? 10.498 8.197 -7.830 1.00 0.00 5 SER A C 13
ATOM 10348 O O . SER A 1 5 ? 9.439 8.227 -7.204 1.00 0.00 5 SER A O 13
ATOM 10356 N N . SER A 1 6 ? 11.413 7.248 -7.659 1.00 0.00 6 SER A N 13
ATOM 10357 C CA . SER A 1 6 ? 11.218 6.160 -6.708 1.00 0.00 6 SER A CA 13
ATOM 10358 C C . SER A 1 6 ? 12.427 6.020 -5.787 1.00 0.00 6 SER A C 13
ATOM 10359 O O . SER A 1 6 ? 13.566 6.215 -6.207 1.00 0.00 6 SER A O 13
ATOM 10367 N N . GLY A 1 7 ? 12.168 5.681 -4.528 1.00 0.00 7 GLY A N 13
ATOM 10368 C CA . GLY A 1 7 ? 13.243 5.521 -3.567 1.00 0.00 7 GLY A CA 13
ATOM 10369 C C . GLY A 1 7 ? 12.791 4.818 -2.303 1.00 0.00 7 GLY A C 13
ATOM 10370 O O . GLY A 1 7 ? 13.013 5.311 -1.197 1.00 0.00 7 GLY A O 13
ATOM 10374 N N . ASP A 1 8 ? 12.153 3.664 -2.465 1.00 0.00 8 ASP A N 13
ATOM 10375 C CA . ASP A 1 8 ? 11.668 2.892 -1.327 1.00 0.00 8 ASP A CA 13
ATOM 10376 C C . ASP A 1 8 ? 12.526 1.650 -1.107 1.00 0.00 8 ASP A C 13
ATOM 10377 O O . ASP A 1 8 ? 12.301 0.596 -1.701 1.00 0.00 8 ASP A O 13
ATOM 10386 N N . PRO A 1 9 ? 13.536 1.777 -0.233 1.00 0.00 9 PRO A N 13
ATOM 10387 C CA . PRO A 1 9 ? 14.450 0.675 0.086 1.00 0.00 9 PRO A CA 13
ATOM 10388 C C . PRO A 1 9 ? 13.768 -0.431 0.884 1.00 0.00 9 PRO A C 13
ATOM 10389 O O . PRO A 1 9 ? 14.406 -1.404 1.285 1.00 0.00 9 PRO A O 13
ATOM 10400 N N . SER A 1 10 ? 12.467 -0.275 1.110 1.00 0.00 10 SER A N 13
ATOM 10401 C CA . SER A 1 10 ? 11.699 -1.260 1.864 1.00 0.00 10 SER A CA 13
ATOM 10402 C C . SER A 1 10 ? 10.670 -1.946 0.970 1.00 0.00 10 SER A C 13
ATOM 10403 O O . SER A 1 10 ? 10.640 -3.172 0.868 1.00 0.00 10 SER A O 13
ATOM 10411 N N . TRP A 1 11 ? 9.830 -1.145 0.325 1.00 0.00 11 TRP A N 13
ATOM 10412 C CA . TRP A 1 11 ? 8.799 -1.674 -0.561 1.00 0.00 11 TRP A CA 13
ATOM 10413 C C . TRP A 1 11 ? 9.286 -1.708 -2.005 1.00 0.00 11 TRP A C 13
ATOM 10414 O O . TRP A 1 11 ? 10.388 -1.251 -2.310 1.00 0.00 11 TRP A O 13
ATOM 10435 N N . THR A 1 12 ? 8.459 -2.253 -2.892 1.00 0.00 12 THR A N 13
ATOM 10436 C CA . THR A 1 12 ? 8.807 -2.347 -4.304 1.00 0.00 12 THR A CA 13
ATOM 10437 C C . THR A 1 12 ? 7.730 -1.716 -5.179 1.00 0.00 12 THR A C 13
ATOM 10438 O O . THR A 1 12 ? 6.592 -1.537 -4.747 1.00 0.00 12 THR A O 13
ATOM 10449 N N . ALA A 1 13 ? 8.097 -1.380 -6.411 1.00 0.00 13 ALA A N 13
ATOM 10450 C CA . ALA A 1 13 ? 7.161 -0.771 -7.348 1.00 0.00 13 ALA A CA 13
ATOM 10451 C C . ALA A 1 13 ? 5.897 -1.613 -7.486 1.00 0.00 13 ALA A C 13
ATOM 10452 O O . ALA A 1 13 ? 4.788 -1.080 -7.530 1.00 0.00 13 ALA A O 13
ATOM 10459 N N . GLN A 1 14 ? 6.072 -2.928 -7.555 1.00 0.00 14 GLN A N 13
ATOM 10460 C CA . GLN A 1 14 ? 4.944 -3.843 -7.689 1.00 0.00 14 GLN A CA 13
ATOM 10461 C C . GLN A 1 14 ? 3.999 -3.720 -6.499 1.00 0.00 14 GLN A C 13
ATOM 10462 O O . GLN A 1 14 ? 2.779 -3.696 -6.663 1.00 0.00 14 GLN A O 13
ATOM 10476 N N . GLU A 1 15 ? 4.570 -3.643 -5.301 1.00 0.00 15 GLU A N 13
ATOM 10477 C CA . GLU A 1 15 ? 3.777 -3.524 -4.083 1.00 0.00 15 GLU A CA 13
ATOM 10478 C C . GLU A 1 15 ? 2.901 -2.274 -4.124 1.00 0.00 15 GLU A C 13
ATOM 10479 O O . GLU A 1 15 ? 1.731 -2.312 -3.747 1.00 0.00 15 GLU A O 13
ATOM 10491 N N . GLU A 1 16 ? 3.479 -1.169 -4.584 1.00 0.00 16 GLU A N 13
ATOM 10492 C CA . GLU A 1 16 ? 2.752 0.092 -4.672 1.00 0.00 16 GLU A CA 13
ATOM 10493 C C . GLU A 1 16 ? 1.489 -0.066 -5.514 1.00 0.00 16 GLU A C 13
ATOM 10494 O O . GLU A 1 16 ? 0.380 0.177 -5.039 1.00 0.00 16 GLU A O 13
ATOM 10506 N N . MET A 1 17 ? 1.667 -0.475 -6.766 1.00 0.00 17 MET A N 13
ATOM 10507 C CA . MET A 1 17 ? 0.541 -0.667 -7.674 1.00 0.00 17 MET A CA 13
ATOM 10508 C C . MET A 1 17 ? -0.442 -1.688 -7.112 1.00 0.00 17 MET A C 13
ATOM 10509 O O . MET A 1 17 ? -1.651 -1.457 -7.098 1.00 0.00 17 MET A O 13
ATOM 10523 N N . ALA A 1 18 ? 0.084 -2.818 -6.650 1.00 0.00 18 ALA A N 13
ATOM 10524 C CA . ALA A 1 18 ? -0.748 -3.874 -6.086 1.00 0.00 18 ALA A CA 13
ATOM 10525 C C . ALA A 1 18 ? -1.579 -3.353 -4.918 1.00 0.00 18 ALA A C 13
ATOM 10526 O O . ALA A 1 18 ? -2.651 -3.882 -4.621 1.00 0.00 18 ALA A O 13
ATOM 10533 N N . LEU A 1 19 ? -1.077 -2.315 -4.258 1.00 0.00 19 LEU A N 13
ATOM 10534 C CA . LEU A 1 19 ? -1.772 -1.723 -3.120 1.00 0.00 19 LEU A CA 13
ATOM 10535 C C . LEU A 1 19 ? -2.972 -0.903 -3.583 1.00 0.00 19 LEU A C 13
ATOM 10536 O O . LEU A 1 19 ? -4.035 -0.932 -2.960 1.00 0.00 19 LEU A O 13
ATOM 10552 N N . LEU A 1 20 ? -2.797 -0.174 -4.679 1.00 0.00 20 LEU A N 13
ATOM 10553 C CA . LEU A 1 20 ? -3.866 0.653 -5.227 1.00 0.00 20 LEU A CA 13
ATOM 10554 C C . LEU A 1 20 ? -4.984 -0.212 -5.802 1.00 0.00 20 LEU A C 13
ATOM 10555 O O . LEU A 1 20 ? -6.140 -0.096 -5.398 1.00 0.00 20 LEU A O 13
ATOM 10571 N N . GLU A 1 21 ? -4.629 -1.079 -6.744 1.00 0.00 21 GLU A N 13
ATOM 10572 C CA . GLU A 1 21 ? -5.602 -1.965 -7.373 1.00 0.00 21 GLU A CA 13
ATOM 10573 C C . GLU A 1 21 ? -6.389 -2.742 -6.321 1.00 0.00 21 GLU A C 13
ATOM 10574 O O . GLU A 1 21 ? -7.614 -2.837 -6.392 1.00 0.00 21 GLU A O 13
ATOM 10586 N N . ALA A 1 22 ? -5.675 -3.297 -5.347 1.00 0.00 22 ALA A N 13
ATOM 10587 C CA . ALA A 1 22 ? -6.306 -4.064 -4.280 1.00 0.00 22 ALA A CA 13
ATOM 10588 C C . ALA A 1 22 ? -7.174 -3.171 -3.400 1.00 0.00 22 ALA A C 13
ATOM 10589 O O . ALA A 1 22 ? -8.336 -3.480 -3.139 1.00 0.00 22 ALA A O 13
ATOM 10596 N N . VAL A 1 23 ? -6.602 -2.060 -2.945 1.00 0.00 23 VAL A N 13
ATOM 10597 C CA . VAL A 1 23 ? -7.324 -1.121 -2.095 1.00 0.00 23 VAL A CA 13
ATOM 10598 C C . VAL A 1 23 ? -8.612 -0.653 -2.763 1.00 0.00 23 VAL A C 13
ATOM 10599 O O . VAL A 1 23 ? -9.584 -0.313 -2.089 1.00 0.00 23 VAL A O 13
ATOM 10612 N N . MET A 1 24 ? -8.611 -0.640 -4.092 1.00 0.00 24 MET A N 13
ATOM 10613 C CA . MET A 1 24 ? -9.781 -0.215 -4.851 1.00 0.00 24 MET A CA 13
ATOM 10614 C C . MET A 1 24 ? -10.620 -1.416 -5.275 1.00 0.00 24 MET A C 13
ATOM 10615 O O . MET A 1 24 ? -11.827 -1.299 -5.486 1.00 0.00 24 MET A O 13
ATOM 10629 N N . ASP A 1 25 ? -9.973 -2.570 -5.398 1.00 0.00 25 ASP A N 13
ATOM 10630 C CA . ASP A 1 25 ? -10.660 -3.794 -5.796 1.00 0.00 25 ASP A CA 13
ATOM 10631 C C . ASP A 1 25 ? -11.462 -4.369 -4.633 1.00 0.00 25 ASP A C 13
ATOM 10632 O O . ASP A 1 25 ? -12.496 -5.007 -4.834 1.00 0.00 25 ASP A O 13
ATOM 10641 N N . CYS A 1 26 ? -10.978 -4.141 -3.417 1.00 0.00 26 CYS A N 13
ATOM 10642 C CA . CYS A 1 26 ? -11.649 -4.639 -2.221 1.00 0.00 26 CYS A CA 13
ATOM 10643 C C . CYS A 1 26 ? -12.348 -3.505 -1.478 1.00 0.00 26 CYS A C 13
ATOM 10644 O O . CYS A 1 26 ? -13.572 -3.494 -1.351 1.00 0.00 26 CYS A O 13
ATOM 10652 N N . GLY A 1 27 ? -11.562 -2.552 -0.987 1.00 0.00 27 GLY A N 13
ATOM 10653 C CA . GLY A 1 27 ? -12.123 -1.428 -0.261 1.00 0.00 27 GLY A CA 13
ATOM 10654 C C . GLY A 1 27 ? -11.280 -1.030 0.934 1.00 0.00 27 GLY A C 13
ATOM 10655 O O . GLY A 1 27 ? -10.551 -1.853 1.490 1.00 0.00 27 GLY A O 13
ATOM 10659 N N . PHE A 1 28 ? -11.378 0.234 1.331 1.00 0.00 28 PHE A N 13
ATOM 10660 C CA . PHE A 1 28 ? -10.616 0.740 2.467 1.00 0.00 28 PHE A CA 13
ATOM 10661 C C . PHE A 1 28 ? -11.047 0.052 3.760 1.00 0.00 28 PHE A C 13
ATOM 10662 O O . PHE A 1 28 ? -12.198 -0.357 3.905 1.00 0.00 28 PHE A O 13
ATOM 10679 N N . GLY A 1 29 ? -10.112 -0.072 4.697 1.00 0.00 29 GLY A N 13
ATOM 10680 C CA . GLY A 1 29 ? -10.412 -0.711 5.965 1.00 0.00 29 GLY A CA 13
ATOM 10681 C C . GLY A 1 29 ? -10.287 -2.220 5.898 1.00 0.00 29 GLY A C 13
ATOM 10682 O O . GLY A 1 29 ? -10.030 -2.873 6.908 1.00 0.00 29 GLY A O 13
ATOM 10686 N N . ASN A 1 30 ? -10.472 -2.775 4.704 1.00 0.00 30 ASN A N 13
ATOM 10687 C CA . ASN A 1 30 ? -10.381 -4.217 4.510 1.00 0.00 30 ASN A CA 13
ATOM 10688 C C . ASN A 1 30 ? -8.926 -4.659 4.390 1.00 0.00 30 ASN A C 13
ATOM 10689 O O . ASN A 1 30 ? -8.587 -5.489 3.546 1.00 0.00 30 ASN A O 13
ATOM 10700 N N . TRP A 1 31 ? -8.072 -4.099 5.238 1.00 0.00 31 TRP A N 13
ATOM 10701 C CA . TRP A 1 31 ? -6.653 -4.436 5.228 1.00 0.00 31 TRP A CA 13
ATOM 10702 C C . TRP A 1 31 ? -6.450 -5.934 5.032 1.00 0.00 31 TRP A C 13
ATOM 10703 O O . TRP A 1 31 ? -5.470 -6.362 4.422 1.00 0.00 31 TRP A O 13
ATOM 10724 N N . GLN A 1 32 ? -7.383 -6.726 5.551 1.00 0.00 32 GLN A N 13
ATOM 10725 C CA . GLN A 1 32 ? -7.304 -8.178 5.433 1.00 0.00 32 GLN A CA 13
ATOM 10726 C C . GLN A 1 32 ? -7.385 -8.609 3.972 1.00 0.00 32 GLN A C 13
ATOM 10727 O O . GLN A 1 32 ? -6.462 -9.232 3.447 1.00 0.00 32 GLN A O 13
ATOM 10741 N N . ASP A 1 33 ? -8.494 -8.276 3.322 1.00 0.00 33 ASP A N 13
ATOM 10742 C CA . ASP A 1 33 ? -8.696 -8.628 1.922 1.00 0.00 33 ASP A CA 13
ATOM 10743 C C . ASP A 1 33 ? -7.555 -8.098 1.058 1.00 0.00 33 ASP A C 13
ATOM 10744 O O . ASP A 1 33 ? -7.058 -8.793 0.172 1.00 0.00 33 ASP A O 13
ATOM 10753 N N . VAL A 1 34 ? -7.146 -6.861 1.323 1.00 0.00 34 VAL A N 13
ATOM 10754 C CA . VAL A 1 34 ? -6.064 -6.236 0.570 1.00 0.00 34 VAL A CA 13
ATOM 10755 C C . VAL A 1 34 ? -4.774 -7.039 0.695 1.00 0.00 34 VAL A C 13
ATOM 10756 O O . VAL A 1 34 ? -4.023 -7.178 -0.270 1.00 0.00 34 VAL A O 13
ATOM 10769 N N . ALA A 1 35 ? -4.523 -7.565 1.889 1.00 0.00 35 ALA A N 13
ATOM 10770 C CA . ALA A 1 35 ? -3.325 -8.356 2.139 1.00 0.00 35 ALA A CA 13
ATOM 10771 C C . ALA A 1 35 ? -3.172 -9.464 1.103 1.00 0.00 35 ALA A C 13
ATOM 10772 O O . ALA A 1 35 ? -2.096 -10.039 0.949 1.00 0.00 35 ALA A O 13
ATOM 10779 N N . ASN A 1 36 ? -4.258 -9.760 0.395 1.00 0.00 36 ASN A N 13
ATOM 10780 C CA . ASN A 1 36 ? -4.245 -10.801 -0.626 1.00 0.00 36 ASN A CA 13
ATOM 10781 C C . ASN A 1 36 ? -3.099 -10.584 -1.609 1.00 0.00 36 ASN A C 13
ATOM 10782 O O . ASN A 1 36 ? -2.207 -11.423 -1.733 1.00 0.00 36 ASN A O 13
ATOM 10793 N N . GLN A 1 37 ? -3.130 -9.452 -2.305 1.00 0.00 37 GLN A N 13
ATOM 10794 C CA . GLN A 1 37 ? -2.094 -9.125 -3.277 1.00 0.00 37 GLN A CA 13
ATOM 10795 C C . GLN A 1 37 ? -0.913 -8.435 -2.603 1.00 0.00 37 GLN A C 13
ATOM 10796 O O . GLN A 1 37 ? 0.178 -8.357 -3.168 1.00 0.00 37 GLN A O 13
ATOM 10810 N N . MET A 1 38 ? -1.138 -7.936 -1.392 1.00 0.00 38 MET A N 13
ATOM 10811 C CA . MET A 1 38 ? -0.091 -7.254 -0.640 1.00 0.00 38 MET A CA 13
ATOM 10812 C C . MET A 1 38 ? 0.631 -8.224 0.290 1.00 0.00 38 MET A C 13
ATOM 10813 O O . MET A 1 38 ? 1.578 -7.847 0.982 1.00 0.00 38 MET A O 13
ATOM 10827 N N . CYS A 1 39 ? 0.177 -9.472 0.303 1.00 0.00 39 CYS A N 13
ATOM 10828 C CA . CYS A 1 39 ? 0.779 -10.496 1.150 1.00 0.00 39 CYS A CA 13
ATOM 10829 C C . CYS A 1 39 ? 2.275 -10.251 1.319 1.00 0.00 39 CYS A C 13
ATOM 10830 O O . CYS A 1 39 ? 2.860 -10.597 2.346 1.00 0.00 39 CYS A O 13
ATOM 10838 N N . THR A 1 40 ? 2.890 -9.652 0.304 1.00 0.00 40 THR A N 13
ATOM 10839 C CA . THR A 1 40 ? 4.318 -9.363 0.339 1.00 0.00 40 THR A CA 13
ATOM 10840 C C . THR A 1 40 ? 4.713 -8.700 1.653 1.00 0.00 40 THR A C 13
ATOM 10841 O O . THR A 1 40 ? 5.893 -8.641 2.001 1.00 0.00 40 THR A O 13
ATOM 10852 N N . LYS A 1 41 ? 3.719 -8.203 2.382 1.00 0.00 41 LYS A N 13
ATOM 10853 C CA . LYS A 1 41 ? 3.962 -7.545 3.660 1.00 0.00 41 LYS A CA 13
ATOM 10854 C C . LYS A 1 41 ? 2.820 -7.814 4.636 1.00 0.00 41 LYS A C 13
ATOM 10855 O O . LYS A 1 41 ? 1.902 -8.578 4.338 1.00 0.00 41 LYS A O 13
ATOM 10874 N N . THR A 1 42 ? 2.883 -7.180 5.803 1.00 0.00 42 THR A N 13
ATOM 10875 C CA . THR A 1 42 ? 1.855 -7.350 6.821 1.00 0.00 42 THR A CA 13
ATOM 10876 C C . THR A 1 42 ? 0.724 -6.345 6.634 1.00 0.00 42 THR A C 13
ATOM 10877 O O . THR A 1 42 ? 0.964 -5.155 6.429 1.00 0.00 42 THR A O 13
ATOM 10888 N N . LYS A 1 43 ? -0.511 -6.830 6.708 1.00 0.00 43 LYS A N 13
ATOM 10889 C CA . LYS A 1 43 ? -1.680 -5.974 6.549 1.00 0.00 43 LYS A CA 13
ATOM 10890 C C . LYS A 1 43 ? -1.474 -4.636 7.251 1.00 0.00 43 LYS A C 13
ATOM 10891 O O . LYS A 1 43 ? -1.936 -3.599 6.776 1.00 0.00 43 LYS A O 13
ATOM 10910 N N . GLU A 1 44 ? -0.777 -4.667 8.382 1.00 0.00 44 GLU A N 13
ATOM 10911 C CA . GLU A 1 44 ? -0.510 -3.454 9.147 1.00 0.00 44 GLU A CA 13
ATOM 10912 C C . GLU A 1 44 ? 0.365 -2.490 8.352 1.00 0.00 44 GLU A C 13
ATOM 10913 O O . GLU A 1 44 ? 0.136 -1.281 8.355 1.00 0.00 44 GLU A O 13
ATOM 10925 N N . GLU A 1 45 ? 1.369 -3.035 7.672 1.00 0.00 45 GLU A N 13
ATOM 10926 C CA . GLU A 1 45 ? 2.279 -2.223 6.873 1.00 0.00 45 GLU A CA 13
ATOM 10927 C C . GLU A 1 45 ? 1.578 -1.684 5.629 1.00 0.00 45 GLU A C 13
ATOM 10928 O O . GLU A 1 45 ? 1.872 -0.580 5.168 1.00 0.00 45 GLU A O 13
ATOM 10940 N N . CYS A 1 46 ? 0.652 -2.470 5.092 1.00 0.00 46 CYS A N 13
ATOM 10941 C CA . CYS A 1 46 ? -0.090 -2.072 3.901 1.00 0.00 46 CYS A CA 13
ATOM 10942 C C . CYS A 1 46 ? -0.941 -0.837 4.178 1.00 0.00 46 CYS A C 13
ATOM 10943 O O . CYS A 1 46 ? -1.194 -0.033 3.281 1.00 0.00 46 CYS A O 13
ATOM 10951 N N . GLU A 1 47 ? -1.382 -0.696 5.424 1.00 0.00 47 GLU A N 13
ATOM 10952 C CA . GLU A 1 47 ? -2.207 0.440 5.817 1.00 0.00 47 GLU A CA 13
ATOM 10953 C C . GLU A 1 47 ? -1.358 1.697 5.985 1.00 0.00 47 GLU A C 13
ATOM 10954 O O . GLU A 1 47 ? -1.580 2.705 5.314 1.00 0.00 47 GLU A O 13
ATOM 10966 N N . LYS A 1 48 ? -0.385 1.630 6.888 1.00 0.00 48 LYS A N 13
ATOM 10967 C CA . LYS A 1 48 ? 0.499 2.760 7.146 1.00 0.00 48 LYS A CA 13
ATOM 10968 C C . LYS A 1 48 ? 1.181 3.222 5.862 1.00 0.00 48 LYS A C 13
ATOM 10969 O O . LYS A 1 48 ? 1.130 4.401 5.509 1.00 0.00 48 LYS A O 13
ATOM 10988 N N . HIS A 1 49 ? 1.819 2.286 5.166 1.00 0.00 49 HIS A N 13
ATOM 10989 C CA . HIS A 1 49 ? 2.509 2.597 3.920 1.00 0.00 49 HIS A CA 13
ATOM 10990 C C . HIS A 1 49 ? 1.590 3.350 2.963 1.00 0.00 49 HIS A C 13
ATOM 10991 O O . HIS A 1 49 ? 2.013 4.291 2.291 1.00 0.00 49 HIS A O 13
ATOM 11006 N N . TYR A 1 50 ? 0.331 2.928 2.905 1.00 0.00 50 TYR A N 13
ATOM 11007 C CA . TYR A 1 50 ? -0.647 3.561 2.028 1.00 0.00 50 TYR A CA 13
ATOM 11008 C C . TYR A 1 50 ? -0.913 5.000 2.457 1.00 0.00 50 TYR A C 13
ATOM 11009 O O . TYR A 1 50 ? -0.752 5.933 1.671 1.00 0.00 50 TYR A O 13
ATOM 11027 N N . MET A 1 51 ? -1.321 5.172 3.710 1.00 0.00 51 MET A N 13
ATOM 11028 C CA . MET A 1 51 ? -1.608 6.498 4.245 1.00 0.00 51 MET A CA 13
ATOM 11029 C C . MET A 1 51 ? -0.350 7.359 4.266 1.00 0.00 51 MET A C 13
ATOM 11030 O O . MET A 1 51 ? -0.426 8.588 4.293 1.00 0.00 51 MET A O 13
ATOM 11044 N N . LYS A 1 52 ? 0.808 6.708 4.255 1.00 0.00 52 LYS A N 13
ATOM 11045 C CA . LYS A 1 52 ? 2.084 7.414 4.272 1.00 0.00 52 LYS A CA 13
ATOM 11046 C C . LYS A 1 52 ? 2.372 8.049 2.915 1.00 0.00 52 LYS A C 13
ATOM 11047 O O . LYS A 1 52 ? 2.454 9.272 2.796 1.00 0.00 52 LYS A O 13
ATOM 11066 N N . TYR A 1 53 ? 2.525 7.212 1.895 1.00 0.00 53 TYR A N 13
ATOM 11067 C CA . TYR A 1 53 ? 2.805 7.692 0.547 1.00 0.00 53 TYR A CA 13
ATOM 11068 C C . TYR A 1 53 ? 1.584 8.388 -0.048 1.00 0.00 53 TYR A C 13
ATOM 11069 O O . TYR A 1 53 ? 1.605 9.592 -0.303 1.00 0.00 53 TYR A O 13
ATOM 11087 N N . PHE A 1 54 ? 0.521 7.621 -0.265 1.00 0.00 54 PHE A N 13
ATOM 11088 C CA . PHE A 1 54 ? -0.709 8.162 -0.830 1.00 0.00 54 PHE A CA 13
ATOM 11089 C C . PHE A 1 54 ? -1.249 9.299 0.031 1.00 0.00 54 PHE A C 13
ATOM 11090 O O . PHE A 1 54 ? -1.234 10.461 -0.375 1.00 0.00 54 PHE A O 13
ATOM 11107 N N . SER A 1 55 ? -1.727 8.956 1.223 1.00 0.00 55 SER A N 13
ATOM 11108 C CA . SER A 1 55 ? -2.276 9.947 2.141 1.00 0.00 55 SER A CA 13
ATOM 11109 C C . SER A 1 55 ? -1.159 10.704 2.854 1.00 0.00 55 SER A C 13
ATOM 11110 O O . SER A 1 55 ? -1.195 10.885 4.071 1.00 0.00 55 SER A O 13
ATOM 11118 N N . GLY A 1 56 ? -0.168 11.146 2.086 1.00 0.00 56 GLY A N 13
ATOM 11119 C CA . GLY A 1 56 ? 0.945 11.879 2.660 1.00 0.00 56 GLY A CA 13
ATOM 11120 C C . GLY A 1 56 ? 1.008 13.313 2.174 1.00 0.00 56 GLY A C 13
ATOM 11121 O O . GLY A 1 56 ? 0.039 13.854 1.642 1.00 0.00 56 GLY A O 13
ATOM 11125 N N . PRO A 1 57 ? 2.173 13.953 2.357 1.00 0.00 57 PRO A N 13
ATOM 11126 C CA . PRO A 1 57 ? 2.386 15.343 1.941 1.00 0.00 57 PRO A CA 13
ATOM 11127 C C . PRO A 1 57 ? 2.429 15.493 0.424 1.00 0.00 57 PRO A C 13
ATOM 11128 O O . PRO A 1 57 ? 2.431 14.503 -0.308 1.00 0.00 57 PRO A O 13
ATOM 11139 N N . SER A 1 58 ? 2.465 16.738 -0.042 1.00 0.00 58 SER A N 13
ATOM 11140 C CA . SER A 1 58 ? 2.505 17.017 -1.472 1.00 0.00 58 SER A CA 13
ATOM 11141 C C . SER A 1 58 ? 3.847 17.625 -1.869 1.00 0.00 58 SER A C 13
ATOM 11142 O O . SER A 1 58 ? 4.443 17.239 -2.875 1.00 0.00 58 SER A O 13
ATOM 11150 N N . SER A 1 59 ? 4.316 18.580 -1.072 1.00 0.00 59 SER A N 13
ATOM 11151 C CA . SER A 1 59 ? 5.585 19.245 -1.341 1.00 0.00 59 SER A CA 13
ATOM 11152 C C . SER A 1 59 ? 6.723 18.575 -0.577 1.00 0.00 59 SER A C 13
ATOM 11153 O O . SER A 1 59 ? 6.573 18.211 0.588 1.00 0.00 59 SER A O 13
ATOM 11161 N N . GLY A 1 60 ? 7.862 18.414 -1.244 1.00 0.00 60 GLY A N 13
ATOM 11162 C CA . GLY A 1 60 ? 9.009 17.788 -0.614 1.00 0.00 60 GLY A CA 13
ATOM 11163 C C . GLY A 1 60 ? 9.314 16.421 -1.194 1.00 0.00 60 GLY A C 13
ATOM 11164 O O . GLY A 1 60 ? 9.146 16.196 -2.392 1.00 0.00 60 GLY A O 13
ATOM 11168 N N . GLY A 1 1 ? 8.964 5.981 -26.021 1.00 0.00 1 GLY A N 14
ATOM 11169 C CA . GLY A 1 1 ? 9.414 5.084 -24.973 1.00 0.00 1 GLY A CA 14
ATOM 11170 C C . GLY A 1 1 ? 9.397 5.736 -23.605 1.00 0.00 1 GLY A C 14
ATOM 11171 O O . GLY A 1 1 ? 10.448 5.978 -23.012 1.00 0.00 1 GLY A O 14
ATOM 11175 N N . SER A 1 2 ? 8.200 6.022 -23.103 1.00 0.00 2 SER A N 14
ATOM 11176 C CA . SER A 1 2 ? 8.050 6.656 -21.798 1.00 0.00 2 SER A CA 14
ATOM 11177 C C . SER A 1 2 ? 8.169 5.626 -20.678 1.00 0.00 2 SER A C 14
ATOM 11178 O O . SER A 1 2 ? 7.400 5.648 -19.716 1.00 0.00 2 SER A O 14
ATOM 11186 N N . SER A 1 3 ? 9.138 4.726 -20.810 1.00 0.00 3 SER A N 14
ATOM 11187 C CA . SER A 1 3 ? 9.356 3.686 -19.812 1.00 0.00 3 SER A CA 14
ATOM 11188 C C . SER A 1 3 ? 10.067 4.250 -18.586 1.00 0.00 3 SER A C 14
ATOM 11189 O O . SER A 1 3 ? 11.236 4.628 -18.652 1.00 0.00 3 SER A O 14
ATOM 11197 N N . GLY A 1 4 ? 9.352 4.303 -17.466 1.00 0.00 4 GLY A N 14
ATOM 11198 C CA . GLY A 1 4 ? 9.930 4.822 -16.240 1.00 0.00 4 GLY A CA 14
ATOM 11199 C C . GLY A 1 4 ? 8.938 4.842 -15.094 1.00 0.00 4 GLY A C 14
ATOM 11200 O O . GLY A 1 4 ? 7.731 4.944 -15.312 1.00 0.00 4 GLY A O 14
ATOM 11204 N N . SER A 1 5 ? 9.448 4.743 -13.871 1.00 0.00 5 SER A N 14
ATOM 11205 C CA . SER A 1 5 ? 8.597 4.745 -12.686 1.00 0.00 5 SER A CA 14
ATOM 11206 C C . SER A 1 5 ? 9.438 4.767 -11.414 1.00 0.00 5 SER A C 14
ATOM 11207 O O . SER A 1 5 ? 10.475 4.108 -11.329 1.00 0.00 5 SER A O 14
ATOM 11215 N N . SER A 1 6 ? 8.984 5.531 -10.425 1.00 0.00 6 SER A N 14
ATOM 11216 C CA . SER A 1 6 ? 9.696 5.643 -9.157 1.00 0.00 6 SER A CA 14
ATOM 11217 C C . SER A 1 6 ? 9.585 4.350 -8.356 1.00 0.00 6 SER A C 14
ATOM 11218 O O . SER A 1 6 ? 8.790 3.470 -8.682 1.00 0.00 6 SER A O 14
ATOM 11226 N N . GLY A 1 7 ? 10.391 4.242 -7.303 1.00 0.00 7 GLY A N 14
ATOM 11227 C CA . GLY A 1 7 ? 10.370 3.054 -6.471 1.00 0.00 7 GLY A CA 14
ATOM 11228 C C . GLY A 1 7 ? 10.842 3.328 -5.057 1.00 0.00 7 GLY A C 14
ATOM 11229 O O . GLY A 1 7 ? 11.329 4.418 -4.758 1.00 0.00 7 GLY A O 14
ATOM 11233 N N . ASP A 1 8 ? 10.695 2.338 -4.183 1.00 0.00 8 ASP A N 14
ATOM 11234 C CA . ASP A 1 8 ? 11.109 2.477 -2.792 1.00 0.00 8 ASP A CA 14
ATOM 11235 C C . ASP A 1 8 ? 12.208 1.476 -2.450 1.00 0.00 8 ASP A C 14
ATOM 11236 O O . ASP A 1 8 ? 12.284 0.383 -3.011 1.00 0.00 8 ASP A O 14
ATOM 11245 N N . PRO A 1 9 ? 13.083 1.857 -1.506 1.00 0.00 9 PRO A N 14
ATOM 11246 C CA . PRO A 1 9 ? 14.194 1.007 -1.068 1.00 0.00 9 PRO A CA 14
ATOM 11247 C C . PRO A 1 9 ? 13.718 -0.207 -0.277 1.00 0.00 9 PRO A C 14
ATOM 11248 O O . PRO A 1 9 ? 14.213 -1.317 -0.469 1.00 0.00 9 PRO A O 14
ATOM 11259 N N . SER A 1 10 ? 12.756 0.013 0.614 1.00 0.00 10 SER A N 14
ATOM 11260 C CA . SER A 1 10 ? 12.216 -1.063 1.437 1.00 0.00 10 SER A CA 14
ATOM 11261 C C . SER A 1 10 ? 11.112 -1.811 0.696 1.00 0.00 10 SER A C 14
ATOM 11262 O O . SER A 1 10 ? 11.077 -3.042 0.692 1.00 0.00 10 SER A O 14
ATOM 11270 N N . TRP A 1 11 ? 10.213 -1.060 0.072 1.00 0.00 11 TRP A N 14
ATOM 11271 C CA . TRP A 1 11 ? 9.107 -1.651 -0.673 1.00 0.00 11 TRP A CA 14
ATOM 11272 C C . TRP A 1 11 ? 9.489 -1.871 -2.132 1.00 0.00 11 TRP A C 14
ATOM 11273 O O . TRP A 1 11 ? 10.585 -1.508 -2.560 1.00 0.00 11 TRP A O 14
ATOM 11294 N N . THR A 1 12 ? 8.577 -2.467 -2.895 1.00 0.00 12 THR A N 14
ATOM 11295 C CA . THR A 1 12 ? 8.819 -2.735 -4.307 1.00 0.00 12 THR A CA 14
ATOM 11296 C C . THR A 1 12 ? 7.692 -2.183 -5.172 1.00 0.00 12 THR A C 14
ATOM 11297 O O . THR A 1 12 ? 6.547 -2.088 -4.732 1.00 0.00 12 THR A O 14
ATOM 11308 N N . ALA A 1 13 ? 8.025 -1.819 -6.407 1.00 0.00 13 ALA A N 14
ATOM 11309 C CA . ALA A 1 13 ? 7.040 -1.278 -7.335 1.00 0.00 13 ALA A CA 14
ATOM 11310 C C . ALA A 1 13 ? 5.766 -2.116 -7.333 1.00 0.00 13 ALA A C 14
ATOM 11311 O O . ALA A 1 13 ? 4.659 -1.578 -7.343 1.00 0.00 13 ALA A O 14
ATOM 11318 N N . GLN A 1 14 ? 5.930 -3.435 -7.320 1.00 0.00 14 GLN A N 14
ATOM 11319 C CA . GLN A 1 14 ? 4.792 -4.346 -7.319 1.00 0.00 14 GLN A CA 14
ATOM 11320 C C . GLN A 1 14 ? 3.863 -4.055 -6.144 1.00 0.00 14 GLN A C 14
ATOM 11321 O O . GLN A 1 14 ? 2.642 -4.055 -6.292 1.00 0.00 14 GLN A O 14
ATOM 11335 N N . GLU A 1 15 ? 4.452 -3.808 -4.978 1.00 0.00 15 GLU A N 14
ATOM 11336 C CA . GLU A 1 15 ? 3.676 -3.517 -3.778 1.00 0.00 15 GLU A CA 14
ATOM 11337 C C . GLU A 1 15 ? 2.864 -2.238 -3.952 1.00 0.00 15 GLU A C 14
ATOM 11338 O O . GLU A 1 15 ? 1.672 -2.201 -3.647 1.00 0.00 15 GLU A O 14
ATOM 11350 N N . GLU A 1 16 ? 3.518 -1.191 -4.445 1.00 0.00 16 GLU A N 14
ATOM 11351 C CA . GLU A 1 16 ? 2.857 0.091 -4.659 1.00 0.00 16 GLU A CA 14
ATOM 11352 C C . GLU A 1 16 ? 1.623 -0.073 -5.542 1.00 0.00 16 GLU A C 14
ATOM 11353 O O . GLU A 1 16 ? 0.521 0.324 -5.166 1.00 0.00 16 GLU A O 14
ATOM 11365 N N . MET A 1 17 ? 1.819 -0.661 -6.718 1.00 0.00 17 MET A N 14
ATOM 11366 C CA . MET A 1 17 ? 0.723 -0.879 -7.654 1.00 0.00 17 MET A CA 14
ATOM 11367 C C . MET A 1 17 ? -0.321 -1.820 -7.061 1.00 0.00 17 MET A C 14
ATOM 11368 O O . MET A 1 17 ? -1.513 -1.516 -7.058 1.00 0.00 17 MET A O 14
ATOM 11382 N N . ALA A 1 18 ? 0.136 -2.963 -6.560 1.00 0.00 18 ALA A N 14
ATOM 11383 C CA . ALA A 1 18 ? -0.758 -3.946 -5.962 1.00 0.00 18 ALA A CA 14
ATOM 11384 C C . ALA A 1 18 ? -1.637 -3.310 -4.891 1.00 0.00 18 ALA A C 14
ATOM 11385 O O . ALA A 1 18 ? -2.817 -3.640 -4.764 1.00 0.00 18 ALA A O 14
ATOM 11392 N N . LEU A 1 19 ? -1.056 -2.396 -4.121 1.00 0.00 19 LEU A N 14
ATOM 11393 C CA . LEU A 1 19 ? -1.787 -1.713 -3.059 1.00 0.00 19 LEU A CA 14
ATOM 11394 C C . LEU A 1 19 ? -2.970 -0.935 -3.626 1.00 0.00 19 LEU A C 14
ATOM 11395 O O . LEU A 1 19 ? -4.098 -1.064 -3.148 1.00 0.00 19 LEU A O 14
ATOM 11411 N N . LEU A 1 20 ? -2.707 -0.130 -4.649 1.00 0.00 20 LEU A N 14
ATOM 11412 C CA . LEU A 1 20 ? -3.751 0.668 -5.284 1.00 0.00 20 LEU A CA 14
ATOM 11413 C C . LEU A 1 20 ? -4.827 -0.227 -5.890 1.00 0.00 20 LEU A C 14
ATOM 11414 O O . LEU A 1 20 ? -6.019 0.055 -5.774 1.00 0.00 20 LEU A O 14
ATOM 11430 N N . GLU A 1 21 ? -4.397 -1.307 -6.535 1.00 0.00 21 GLU A N 14
ATOM 11431 C CA . GLU A 1 21 ? -5.325 -2.244 -7.158 1.00 0.00 21 GLU A CA 14
ATOM 11432 C C . GLU A 1 21 ? -6.199 -2.923 -6.108 1.00 0.00 21 GLU A C 14
ATOM 11433 O O . GLU A 1 21 ? -7.419 -2.995 -6.253 1.00 0.00 21 GLU A O 14
ATOM 11445 N N . ALA A 1 22 ? -5.566 -3.420 -5.050 1.00 0.00 22 ALA A N 14
ATOM 11446 C CA . ALA A 1 22 ? -6.285 -4.092 -3.975 1.00 0.00 22 ALA A CA 14
ATOM 11447 C C . ALA A 1 22 ? -7.220 -3.127 -3.253 1.00 0.00 22 ALA A C 14
ATOM 11448 O O . ALA A 1 22 ? -8.400 -3.418 -3.057 1.00 0.00 22 ALA A O 14
ATOM 11455 N N . VAL A 1 23 ? -6.684 -1.976 -2.858 1.00 0.00 23 VAL A N 14
ATOM 11456 C CA . VAL A 1 23 ? -7.470 -0.968 -2.157 1.00 0.00 23 VAL A CA 14
ATOM 11457 C C . VAL A 1 23 ? -8.691 -0.558 -2.973 1.00 0.00 23 VAL A C 14
ATOM 11458 O O . VAL A 1 23 ? -9.810 -0.527 -2.462 1.00 0.00 23 VAL A O 14
ATOM 11471 N N . MET A 1 24 ? -8.467 -0.244 -4.245 1.00 0.00 24 MET A N 14
ATOM 11472 C CA . MET A 1 24 ? -9.550 0.163 -5.133 1.00 0.00 24 MET A CA 14
ATOM 11473 C C . MET A 1 24 ? -10.560 -0.967 -5.312 1.00 0.00 24 MET A C 14
ATOM 11474 O O . MET A 1 24 ? -11.759 -0.724 -5.453 1.00 0.00 24 MET A O 14
ATOM 11488 N N . ASP A 1 25 ? -10.068 -2.201 -5.306 1.00 0.00 25 ASP A N 14
ATOM 11489 C CA . ASP A 1 25 ? -10.927 -3.367 -5.467 1.00 0.00 25 ASP A CA 14
ATOM 11490 C C . ASP A 1 25 ? -11.829 -3.550 -4.250 1.00 0.00 25 ASP A C 14
ATOM 11491 O O . ASP A 1 25 ? -13.052 -3.627 -4.378 1.00 0.00 25 ASP A O 14
ATOM 11500 N N . CYS A 1 26 ? -11.218 -3.619 -3.073 1.00 0.00 26 CYS A N 14
ATOM 11501 C CA . CYS A 1 26 ? -11.966 -3.794 -1.833 1.00 0.00 26 CYS A CA 14
ATOM 11502 C C . CYS A 1 26 ? -12.366 -2.445 -1.243 1.00 0.00 26 CYS A C 14
ATOM 11503 O O . CYS A 1 26 ? -13.550 -2.153 -1.082 1.00 0.00 26 CYS A O 14
ATOM 11511 N N . GLY A 1 27 ? -11.368 -1.627 -0.922 1.00 0.00 27 GLY A N 14
ATOM 11512 C CA . GLY A 1 27 ? -11.636 -0.319 -0.352 1.00 0.00 27 GLY A CA 14
ATOM 11513 C C . GLY A 1 27 ? -10.648 0.052 0.735 1.00 0.00 27 GLY A C 14
ATOM 11514 O O . GLY A 1 27 ? -9.540 -0.482 0.787 1.00 0.00 27 GLY A O 14
ATOM 11518 N N . PHE A 1 28 ? -11.048 0.973 1.607 1.00 0.00 28 PHE A N 14
ATOM 11519 C CA . PHE A 1 28 ? -10.189 1.418 2.697 1.00 0.00 28 PHE A CA 14
ATOM 11520 C C . PHE A 1 28 ? -10.614 0.784 4.018 1.00 0.00 28 PHE A C 14
ATOM 11521 O O . PHE A 1 28 ? -11.739 0.975 4.478 1.00 0.00 28 PHE A O 14
ATOM 11538 N N . GLY A 1 29 ? -9.704 0.027 4.625 1.00 0.00 29 GLY A N 14
ATOM 11539 C CA . GLY A 1 29 ? -10.003 -0.625 5.886 1.00 0.00 29 GLY A CA 14
ATOM 11540 C C . GLY A 1 29 ? -9.931 -2.136 5.790 1.00 0.00 29 GLY A C 14
ATOM 11541 O O . GLY A 1 29 ? -9.700 -2.818 6.787 1.00 0.00 29 GLY A O 14
ATOM 11545 N N . ASN A 1 30 ? -10.132 -2.661 4.585 1.00 0.00 30 ASN A N 14
ATOM 11546 C CA . ASN A 1 30 ? -10.091 -4.101 4.362 1.00 0.00 30 ASN A CA 14
ATOM 11547 C C . ASN A 1 30 ? -8.651 -4.596 4.263 1.00 0.00 30 ASN A C 14
ATOM 11548 O O . ASN A 1 30 ? -8.314 -5.381 3.377 1.00 0.00 30 ASN A O 14
ATOM 11559 N N . TRP A 1 31 ? -7.808 -4.131 5.178 1.00 0.00 31 TRP A N 14
ATOM 11560 C CA . TRP A 1 31 ? -6.404 -4.527 5.194 1.00 0.00 31 TRP A CA 14
ATOM 11561 C C . TRP A 1 31 ? -6.258 -6.026 4.959 1.00 0.00 31 TRP A C 14
ATOM 11562 O O . TRP A 1 31 ? -5.289 -6.475 4.347 1.00 0.00 31 TRP A O 14
ATOM 11583 N N . GLN A 1 32 ? -7.226 -6.794 5.448 1.00 0.00 32 GLN A N 14
ATOM 11584 C CA . GLN A 1 32 ? -7.203 -8.244 5.290 1.00 0.00 32 GLN A CA 14
ATOM 11585 C C . GLN A 1 32 ? -7.318 -8.633 3.820 1.00 0.00 32 GLN A C 14
ATOM 11586 O O . GLN A 1 32 ? -6.403 -9.232 3.253 1.00 0.00 32 GLN A O 14
ATOM 11600 N N . ASP A 1 33 ? -8.446 -8.290 3.208 1.00 0.00 33 ASP A N 14
ATOM 11601 C CA . ASP A 1 33 ? -8.680 -8.603 1.803 1.00 0.00 33 ASP A CA 14
ATOM 11602 C C . ASP A 1 33 ? -7.548 -8.067 0.932 1.00 0.00 33 ASP A C 14
ATOM 11603 O O . ASP A 1 33 ? -7.104 -8.732 -0.005 1.00 0.00 33 ASP A O 14
ATOM 11612 N N . VAL A 1 34 ? -7.085 -6.861 1.246 1.00 0.00 34 VAL A N 14
ATOM 11613 C CA . VAL A 1 34 ? -6.005 -6.237 0.491 1.00 0.00 34 VAL A CA 14
ATOM 11614 C C . VAL A 1 34 ? -4.720 -7.050 0.595 1.00 0.00 34 VAL A C 14
ATOM 11615 O O . VAL A 1 34 ? -3.971 -7.173 -0.373 1.00 0.00 34 VAL A O 14
ATOM 11628 N N . ALA A 1 35 ? -4.472 -7.604 1.777 1.00 0.00 35 ALA A N 14
ATOM 11629 C CA . ALA A 1 35 ? -3.278 -8.409 2.008 1.00 0.00 35 ALA A CA 14
ATOM 11630 C C . ALA A 1 35 ? -3.142 -9.503 0.955 1.00 0.00 35 ALA A C 14
ATOM 11631 O O . ALA A 1 35 ? -2.065 -10.070 0.772 1.00 0.00 35 ALA A O 14
ATOM 11638 N N . ASN A 1 36 ? -4.240 -9.795 0.266 1.00 0.00 36 ASN A N 14
ATOM 11639 C CA . ASN A 1 36 ? -4.243 -10.824 -0.768 1.00 0.00 36 ASN A CA 14
ATOM 11640 C C . ASN A 1 36 ? -3.091 -10.614 -1.747 1.00 0.00 36 ASN A C 14
ATOM 11641 O O . ASN A 1 36 ? -2.217 -11.469 -1.884 1.00 0.00 36 ASN A O 14
ATOM 11652 N N . GLN A 1 37 ? -3.099 -9.470 -2.424 1.00 0.00 37 GLN A N 14
ATOM 11653 C CA . GLN A 1 37 ? -2.055 -9.148 -3.390 1.00 0.00 37 GLN A CA 14
ATOM 11654 C C . GLN A 1 37 ? -0.870 -8.474 -2.706 1.00 0.00 37 GLN A C 14
ATOM 11655 O O . GLN A 1 37 ? 0.230 -8.423 -3.257 1.00 0.00 37 GLN A O 14
ATOM 11669 N N . MET A 1 38 ? -1.101 -7.959 -1.504 1.00 0.00 38 MET A N 14
ATOM 11670 C CA . MET A 1 38 ? -0.051 -7.289 -0.745 1.00 0.00 38 MET A CA 14
ATOM 11671 C C . MET A 1 38 ? 0.675 -8.275 0.165 1.00 0.00 38 MET A C 14
ATOM 11672 O O . MET A 1 38 ? 1.624 -7.909 0.859 1.00 0.00 38 MET A O 14
ATOM 11686 N N . CYS A 1 39 ? 0.222 -9.523 0.158 1.00 0.00 39 CYS A N 14
ATOM 11687 C CA . CYS A 1 39 ? 0.829 -10.561 0.984 1.00 0.00 39 CYS A CA 14
ATOM 11688 C C . CYS A 1 39 ? 2.325 -10.317 1.153 1.00 0.00 39 CYS A C 14
ATOM 11689 O O . CYS A 1 39 ? 2.913 -10.677 2.173 1.00 0.00 39 CYS A O 14
ATOM 11697 N N . THR A 1 40 ? 2.937 -9.702 0.145 1.00 0.00 40 THR A N 14
ATOM 11698 C CA . THR A 1 40 ? 4.364 -9.412 0.181 1.00 0.00 40 THR A CA 14
ATOM 11699 C C . THR A 1 40 ? 4.759 -8.758 1.500 1.00 0.00 40 THR A C 14
ATOM 11700 O O . THR A 1 40 ? 5.940 -8.688 1.841 1.00 0.00 40 THR A O 14
ATOM 11711 N N . LYS A 1 41 ? 3.764 -8.280 2.240 1.00 0.00 41 LYS A N 14
ATOM 11712 C CA . LYS A 1 41 ? 4.007 -7.633 3.524 1.00 0.00 41 LYS A CA 14
ATOM 11713 C C . LYS A 1 41 ? 2.871 -7.920 4.501 1.00 0.00 41 LYS A C 14
ATOM 11714 O O . LYS A 1 41 ? 1.958 -8.689 4.199 1.00 0.00 41 LYS A O 14
ATOM 11733 N N . THR A 1 42 ? 2.933 -7.296 5.673 1.00 0.00 42 THR A N 14
ATOM 11734 C CA . THR A 1 42 ? 1.910 -7.484 6.694 1.00 0.00 42 THR A CA 14
ATOM 11735 C C . THR A 1 42 ? 0.779 -6.475 6.531 1.00 0.00 42 THR A C 14
ATOM 11736 O O . THR A 1 42 ? 1.019 -5.282 6.347 1.00 0.00 42 THR A O 14
ATOM 11747 N N . LYS A 1 43 ? -0.455 -6.961 6.601 1.00 0.00 43 LYS A N 14
ATOM 11748 C CA . LYS A 1 43 ? -1.625 -6.102 6.463 1.00 0.00 43 LYS A CA 14
ATOM 11749 C C . LYS A 1 43 ? -1.416 -4.777 7.189 1.00 0.00 43 LYS A C 14
ATOM 11750 O O . LYS A 1 43 ? -1.940 -3.743 6.776 1.00 0.00 43 LYS A O 14
ATOM 11769 N N . GLU A 1 44 ? -0.645 -4.815 8.272 1.00 0.00 44 GLU A N 14
ATOM 11770 C CA . GLU A 1 44 ? -0.367 -3.616 9.053 1.00 0.00 44 GLU A CA 14
ATOM 11771 C C . GLU A 1 44 ? 0.467 -2.624 8.248 1.00 0.00 44 GLU A C 14
ATOM 11772 O O . GLU A 1 44 ? 0.208 -1.421 8.269 1.00 0.00 44 GLU A O 14
ATOM 11784 N N . GLU A 1 45 ? 1.468 -3.137 7.541 1.00 0.00 45 GLU A N 14
ATOM 11785 C CA . GLU A 1 45 ? 2.340 -2.296 6.730 1.00 0.00 45 GLU A CA 14
ATOM 11786 C C . GLU A 1 45 ? 1.590 -1.737 5.524 1.00 0.00 45 GLU A C 14
ATOM 11787 O O . GLU A 1 45 ? 1.841 -0.611 5.091 1.00 0.00 45 GLU A O 14
ATOM 11799 N N . CYS A 1 46 ? 0.670 -2.530 4.988 1.00 0.00 46 CYS A N 14
ATOM 11800 C CA . CYS A 1 46 ? -0.116 -2.116 3.831 1.00 0.00 46 CYS A CA 14
ATOM 11801 C C . CYS A 1 46 ? -0.927 -0.862 4.145 1.00 0.00 46 CYS A C 14
ATOM 11802 O O . CYS A 1 46 ? -1.214 -0.060 3.258 1.00 0.00 46 CYS A O 14
ATOM 11810 N N . GLU A 1 47 ? -1.292 -0.702 5.413 1.00 0.00 47 GLU A N 14
ATOM 11811 C CA . GLU A 1 47 ? -2.071 0.453 5.843 1.00 0.00 47 GLU A CA 14
ATOM 11812 C C . GLU A 1 47 ? -1.196 1.699 5.927 1.00 0.00 47 GLU A C 14
ATOM 11813 O O . GLU A 1 47 ? -1.379 2.654 5.171 1.00 0.00 47 GLU A O 14
ATOM 11825 N N . LYS A 1 48 ? -0.242 1.684 6.853 1.00 0.00 48 LYS A N 14
ATOM 11826 C CA . LYS A 1 48 ? 0.664 2.812 7.037 1.00 0.00 48 LYS A CA 14
ATOM 11827 C C . LYS A 1 48 ? 1.220 3.287 5.699 1.00 0.00 48 LYS A C 14
ATOM 11828 O O . LYS A 1 48 ? 0.956 4.411 5.270 1.00 0.00 48 LYS A O 14
ATOM 11847 N N . HIS A 1 49 ? 1.990 2.424 5.043 1.00 0.00 49 HIS A N 14
ATOM 11848 C CA . HIS A 1 49 ? 2.582 2.756 3.752 1.00 0.00 49 HIS A CA 14
ATOM 11849 C C . HIS A 1 49 ? 1.578 3.488 2.866 1.00 0.00 49 HIS A C 14
ATOM 11850 O O . HIS A 1 49 ? 1.926 4.450 2.181 1.00 0.00 49 HIS A O 14
ATOM 11865 N N . TYR A 1 50 ? 0.333 3.026 2.885 1.00 0.00 50 TYR A N 14
ATOM 11866 C CA . TYR A 1 50 ? -0.721 3.635 2.081 1.00 0.00 50 TYR A CA 14
ATOM 11867 C C . TYR A 1 50 ? -1.020 5.052 2.559 1.00 0.00 50 TYR A C 14
ATOM 11868 O O . TYR A 1 50 ? -0.905 6.013 1.799 1.00 0.00 50 TYR A O 14
ATOM 11886 N N . MET A 1 51 ? -1.405 5.173 3.826 1.00 0.00 51 MET A N 14
ATOM 11887 C CA . MET A 1 51 ? -1.720 6.473 4.408 1.00 0.00 51 MET A CA 14
ATOM 11888 C C . MET A 1 51 ? -0.480 7.360 4.459 1.00 0.00 51 MET A C 14
ATOM 11889 O O . MET A 1 51 ? -0.572 8.558 4.728 1.00 0.00 51 MET A O 14
ATOM 11903 N N . LYS A 1 52 ? 0.679 6.765 4.199 1.00 0.00 52 LYS A N 14
ATOM 11904 C CA . LYS A 1 52 ? 1.938 7.501 4.214 1.00 0.00 52 LYS A CA 14
ATOM 11905 C C . LYS A 1 52 ? 2.054 8.406 2.991 1.00 0.00 52 LYS A C 14
ATOM 11906 O O . LYS A 1 52 ? 2.301 9.605 3.116 1.00 0.00 52 LYS A O 14
ATOM 11925 N N . TYR A 1 53 ? 1.873 7.824 1.811 1.00 0.00 53 TYR A N 14
ATOM 11926 C CA . TYR A 1 53 ? 1.958 8.577 0.566 1.00 0.00 53 TYR A CA 14
ATOM 11927 C C . TYR A 1 53 ? 0.569 8.854 0.000 1.00 0.00 53 TYR A C 14
ATOM 11928 O O . TYR A 1 53 ? 0.138 10.004 -0.085 1.00 0.00 53 TYR A O 14
ATOM 11946 N N . PHE A 1 54 ? -0.128 7.790 -0.385 1.00 0.00 54 PHE A N 14
ATOM 11947 C CA . PHE A 1 54 ? -1.470 7.917 -0.944 1.00 0.00 54 PHE A CA 14
ATOM 11948 C C . PHE A 1 54 ? -2.320 8.868 -0.106 1.00 0.00 54 PHE A C 14
ATOM 11949 O O . PHE A 1 54 ? -2.570 10.006 -0.502 1.00 0.00 54 PHE A O 14
ATOM 11966 N N . SER A 1 55 ? -2.761 8.391 1.053 1.00 0.00 55 SER A N 14
ATOM 11967 C CA . SER A 1 55 ? -3.588 9.196 1.946 1.00 0.00 55 SER A CA 14
ATOM 11968 C C . SER A 1 55 ? -2.744 9.817 3.055 1.00 0.00 55 SER A C 14
ATOM 11969 O O . SER A 1 55 ? -3.075 9.712 4.235 1.00 0.00 55 SER A O 14
ATOM 11977 N N . GLY A 1 56 ? -1.650 10.465 2.665 1.00 0.00 56 GLY A N 14
ATOM 11978 C CA . GLY A 1 56 ? -0.774 11.094 3.637 1.00 0.00 56 GLY A CA 14
ATOM 11979 C C . GLY A 1 56 ? -0.732 12.602 3.490 1.00 0.00 56 GLY A C 14
ATOM 11980 O O . GLY A 1 56 ? -0.428 13.134 2.422 1.00 0.00 56 GLY A O 14
ATOM 11984 N N . PRO A 1 57 ? -1.044 13.316 4.581 1.00 0.00 57 PRO A N 14
ATOM 11985 C CA . PRO A 1 57 ? -1.048 14.782 4.593 1.00 0.00 57 PRO A CA 14
ATOM 11986 C C . PRO A 1 57 ? 0.356 15.367 4.492 1.00 0.00 57 PRO A C 14
ATOM 11987 O O . PRO A 1 57 ? 0.530 16.584 4.433 1.00 0.00 57 PRO A O 14
ATOM 11998 N N . SER A 1 58 ? 1.357 14.492 4.473 1.00 0.00 58 SER A N 14
ATOM 11999 C CA . SER A 1 58 ? 2.747 14.922 4.383 1.00 0.00 58 SER A CA 14
ATOM 12000 C C . SER A 1 58 ? 3.360 14.501 3.051 1.00 0.00 58 SER A C 14
ATOM 12001 O O . SER A 1 58 ? 2.725 13.813 2.252 1.00 0.00 58 SER A O 14
ATOM 12009 N N . SER A 1 59 ? 4.600 14.919 2.819 1.00 0.00 59 SER A N 14
ATOM 12010 C CA . SER A 1 59 ? 5.300 14.590 1.582 1.00 0.00 59 SER A CA 14
ATOM 12011 C C . SER A 1 59 ? 5.033 13.144 1.176 1.00 0.00 59 SER A C 14
ATOM 12012 O O . SER A 1 59 ? 4.585 12.872 0.063 1.00 0.00 59 SER A O 14
ATOM 12020 N N . GLY A 1 60 ? 5.313 12.218 2.089 1.00 0.00 60 GLY A N 14
ATOM 12021 C CA . GLY A 1 60 ? 5.097 10.811 1.808 1.00 0.00 60 GLY A CA 14
ATOM 12022 C C . GLY A 1 60 ? 5.575 9.915 2.934 1.00 0.00 60 GLY A C 14
ATOM 12023 O O . GLY A 1 60 ? 6.463 10.289 3.699 1.00 0.00 60 GLY A O 14
ATOM 12027 N N . GLY A 1 1 ? -0.570 10.481 -9.944 1.00 0.00 1 GLY A N 15
ATOM 12028 C CA . GLY A 1 1 ? 0.367 10.392 -11.049 1.00 0.00 1 GLY A CA 15
ATOM 12029 C C . GLY A 1 1 ? 1.764 10.017 -10.597 1.00 0.00 1 GLY A C 15
ATOM 12030 O O . GLY A 1 1 ? 1.963 9.600 -9.456 1.00 0.00 1 GLY A O 15
ATOM 12034 N N . SER A 1 2 ? 2.734 10.163 -11.494 1.00 0.00 2 SER A N 15
ATOM 12035 C CA . SER A 1 2 ? 4.119 9.831 -11.182 1.00 0.00 2 SER A CA 15
ATOM 12036 C C . SER A 1 2 ? 4.825 11.010 -10.519 1.00 0.00 2 SER A C 15
ATOM 12037 O O . SER A 1 2 ? 5.425 11.847 -11.193 1.00 0.00 2 SER A O 15
ATOM 12045 N N . SER A 1 3 ? 4.747 11.069 -9.193 1.00 0.00 3 SER A N 15
ATOM 12046 C CA . SER A 1 3 ? 5.374 12.147 -8.438 1.00 0.00 3 SER A CA 15
ATOM 12047 C C . SER A 1 3 ? 6.744 11.721 -7.918 1.00 0.00 3 SER A C 15
ATOM 12048 O O . SER A 1 3 ? 6.848 11.012 -6.917 1.00 0.00 3 SER A O 15
ATOM 12056 N N . GLY A 1 4 ? 7.794 12.158 -8.606 1.00 0.00 4 GLY A N 15
ATOM 12057 C CA . GLY A 1 4 ? 9.144 11.813 -8.201 1.00 0.00 4 GLY A CA 15
ATOM 12058 C C . GLY A 1 4 ? 9.598 10.484 -8.770 1.00 0.00 4 GLY A C 15
ATOM 12059 O O . GLY A 1 4 ? 9.075 9.432 -8.404 1.00 0.00 4 GLY A O 15
ATOM 12063 N N . SER A 1 5 ? 10.574 10.531 -9.672 1.00 0.00 5 SER A N 15
ATOM 12064 C CA . SER A 1 5 ? 11.095 9.321 -10.298 1.00 0.00 5 SER A CA 15
ATOM 12065 C C . SER A 1 5 ? 12.075 8.608 -9.371 1.00 0.00 5 SER A C 15
ATOM 12066 O O . SER A 1 5 ? 13.283 8.831 -9.437 1.00 0.00 5 SER A O 15
ATOM 12074 N N . SER A 1 6 ? 11.543 7.750 -8.506 1.00 0.00 6 SER A N 15
ATOM 12075 C CA . SER A 1 6 ? 12.369 7.006 -7.562 1.00 0.00 6 SER A CA 15
ATOM 12076 C C . SER A 1 6 ? 11.538 5.968 -6.814 1.00 0.00 6 SER A C 15
ATOM 12077 O O . SER A 1 6 ? 10.308 6.007 -6.836 1.00 0.00 6 SER A O 15
ATOM 12085 N N . GLY A 1 7 ? 12.220 5.038 -6.151 1.00 0.00 7 GLY A N 15
ATOM 12086 C CA . GLY A 1 7 ? 11.530 4.002 -5.406 1.00 0.00 7 GLY A CA 15
ATOM 12087 C C . GLY A 1 7 ? 12.075 3.838 -4.001 1.00 0.00 7 GLY A C 15
ATOM 12088 O O . GLY A 1 7 ? 13.053 4.486 -3.628 1.00 0.00 7 GLY A O 15
ATOM 12092 N N . ASP A 1 8 ? 11.440 2.971 -3.219 1.00 0.00 8 ASP A N 15
ATOM 12093 C CA . ASP A 1 8 ? 11.867 2.724 -1.847 1.00 0.00 8 ASP A CA 15
ATOM 12094 C C . ASP A 1 8 ? 12.567 1.374 -1.730 1.00 0.00 8 ASP A C 15
ATOM 12095 O O . ASP A 1 8 ? 12.166 0.385 -2.344 1.00 0.00 8 ASP A O 15
ATOM 12104 N N . PRO A 1 9 ? 13.638 1.330 -0.924 1.00 0.00 9 PRO A N 15
ATOM 12105 C CA . PRO A 1 9 ? 14.416 0.107 -0.708 1.00 0.00 9 PRO A CA 15
ATOM 12106 C C . PRO A 1 9 ? 13.647 -0.936 0.096 1.00 0.00 9 PRO A C 15
ATOM 12107 O O . PRO A 1 9 ? 13.822 -2.138 -0.101 1.00 0.00 9 PRO A O 15
ATOM 12118 N N . SER A 1 10 ? 12.794 -0.467 1.001 1.00 0.00 10 SER A N 15
ATOM 12119 C CA . SER A 1 10 ? 12.000 -1.360 1.837 1.00 0.00 10 SER A CA 15
ATOM 12120 C C . SER A 1 10 ? 10.865 -1.988 1.035 1.00 0.00 10 SER A C 15
ATOM 12121 O O . SER A 1 10 ? 10.657 -3.201 1.079 1.00 0.00 10 SER A O 15
ATOM 12129 N N . TRP A 1 11 ? 10.133 -1.155 0.304 1.00 0.00 11 TRP A N 15
ATOM 12130 C CA . TRP A 1 11 ? 9.019 -1.628 -0.508 1.00 0.00 11 TRP A CA 15
ATOM 12131 C C . TRP A 1 11 ? 9.431 -1.770 -1.969 1.00 0.00 11 TRP A C 15
ATOM 12132 O O . TRP A 1 11 ? 10.542 -1.400 -2.350 1.00 0.00 11 TRP A O 15
ATOM 12153 N N . THR A 1 12 ? 8.530 -2.308 -2.785 1.00 0.00 12 THR A N 15
ATOM 12154 C CA . THR A 1 12 ? 8.801 -2.499 -4.204 1.00 0.00 12 THR A CA 15
ATOM 12155 C C . THR A 1 12 ? 7.689 -1.905 -5.061 1.00 0.00 12 THR A C 15
ATOM 12156 O O . THR A 1 12 ? 6.539 -1.821 -4.632 1.00 0.00 12 THR A O 15
ATOM 12167 N N . ALA A 1 13 ? 8.040 -1.494 -6.276 1.00 0.00 13 ALA A N 15
ATOM 12168 C CA . ALA A 1 13 ? 7.070 -0.911 -7.194 1.00 0.00 13 ALA A CA 15
ATOM 12169 C C . ALA A 1 13 ? 5.809 -1.765 -7.277 1.00 0.00 13 ALA A C 15
ATOM 12170 O O . ALA A 1 13 ? 4.698 -1.241 -7.352 1.00 0.00 13 ALA A O 15
ATOM 12177 N N . GLN A 1 14 ? 5.990 -3.082 -7.265 1.00 0.00 14 GLN A N 15
ATOM 12178 C CA . GLN A 1 14 ? 4.866 -4.007 -7.340 1.00 0.00 14 GLN A CA 15
ATOM 12179 C C . GLN A 1 14 ? 3.914 -3.803 -6.167 1.00 0.00 14 GLN A C 15
ATOM 12180 O O . GLN A 1 14 ? 2.695 -3.839 -6.332 1.00 0.00 14 GLN A O 15
ATOM 12194 N N . GLU A 1 15 ? 4.478 -3.589 -4.982 1.00 0.00 15 GLU A N 15
ATOM 12195 C CA . GLU A 1 15 ? 3.678 -3.381 -3.782 1.00 0.00 15 GLU A CA 15
ATOM 12196 C C . GLU A 1 15 ? 2.823 -2.124 -3.909 1.00 0.00 15 GLU A C 15
ATOM 12197 O O . GLU A 1 15 ? 1.636 -2.132 -3.582 1.00 0.00 15 GLU A O 15
ATOM 12209 N N . GLU A 1 16 ? 3.435 -1.044 -4.386 1.00 0.00 16 GLU A N 15
ATOM 12210 C CA . GLU A 1 16 ? 2.730 0.221 -4.555 1.00 0.00 16 GLU A CA 15
ATOM 12211 C C . GLU A 1 16 ? 1.474 0.035 -5.401 1.00 0.00 16 GLU A C 15
ATOM 12212 O O . GLU A 1 16 ? 0.366 0.341 -4.962 1.00 0.00 16 GLU A O 15
ATOM 12224 N N . MET A 1 17 ? 1.656 -0.468 -6.618 1.00 0.00 17 MET A N 15
ATOM 12225 C CA . MET A 1 17 ? 0.538 -0.695 -7.526 1.00 0.00 17 MET A CA 15
ATOM 12226 C C . MET A 1 17 ? -0.393 -1.774 -6.982 1.00 0.00 17 MET A C 15
ATOM 12227 O O . MET A 1 17 ? -1.615 -1.655 -7.071 1.00 0.00 17 MET A O 15
ATOM 12241 N N . ALA A 1 18 ? 0.193 -2.826 -6.421 1.00 0.00 18 ALA A N 15
ATOM 12242 C CA . ALA A 1 18 ? -0.585 -3.925 -5.861 1.00 0.00 18 ALA A CA 15
ATOM 12243 C C . ALA A 1 18 ? -1.481 -3.442 -4.727 1.00 0.00 18 ALA A C 15
ATOM 12244 O O . ALA A 1 18 ? -2.554 -3.999 -4.489 1.00 0.00 18 ALA A O 15
ATOM 12251 N N . LEU A 1 19 ? -1.036 -2.403 -4.029 1.00 0.00 19 LEU A N 15
ATOM 12252 C CA . LEU A 1 19 ? -1.798 -1.844 -2.917 1.00 0.00 19 LEU A CA 15
ATOM 12253 C C . LEU A 1 19 ? -2.975 -1.017 -3.425 1.00 0.00 19 LEU A C 15
ATOM 12254 O O . LEU A 1 19 ? -4.064 -1.049 -2.850 1.00 0.00 19 LEU A O 15
ATOM 12270 N N . LEU A 1 20 ? -2.750 -0.280 -4.507 1.00 0.00 20 LEU A N 15
ATOM 12271 C CA . LEU A 1 20 ? -3.792 0.554 -5.095 1.00 0.00 20 LEU A CA 15
ATOM 12272 C C . LEU A 1 20 ? -4.913 -0.303 -5.674 1.00 0.00 20 LEU A C 15
ATOM 12273 O O . LEU A 1 20 ? -6.071 -0.177 -5.277 1.00 0.00 20 LEU A O 15
ATOM 12289 N N . GLU A 1 21 ? -4.560 -1.176 -6.613 1.00 0.00 21 GLU A N 15
ATOM 12290 C CA . GLU A 1 21 ? -5.537 -2.054 -7.245 1.00 0.00 21 GLU A CA 15
ATOM 12291 C C . GLU A 1 21 ? -6.379 -2.776 -6.196 1.00 0.00 21 GLU A C 15
ATOM 12292 O O . GLU A 1 21 ? -7.607 -2.790 -6.272 1.00 0.00 21 GLU A O 15
ATOM 12304 N N . ALA A 1 22 ? -5.707 -3.375 -5.218 1.00 0.00 22 ALA A N 15
ATOM 12305 C CA . ALA A 1 22 ? -6.392 -4.097 -4.153 1.00 0.00 22 ALA A CA 15
ATOM 12306 C C . ALA A 1 22 ? -7.243 -3.154 -3.309 1.00 0.00 22 ALA A C 15
ATOM 12307 O O . ALA A 1 22 ? -8.380 -3.472 -2.961 1.00 0.00 22 ALA A O 15
ATOM 12314 N N . VAL A 1 23 ? -6.684 -1.993 -2.982 1.00 0.00 23 VAL A N 15
ATOM 12315 C CA . VAL A 1 23 ? -7.392 -1.004 -2.178 1.00 0.00 23 VAL A CA 15
ATOM 12316 C C . VAL A 1 23 ? -8.649 -0.515 -2.890 1.00 0.00 23 VAL A C 15
ATOM 12317 O O . VAL A 1 23 ? -9.627 -0.131 -2.250 1.00 0.00 23 VAL A O 15
ATOM 12330 N N . MET A 1 24 ? -8.615 -0.534 -4.219 1.00 0.00 24 MET A N 15
ATOM 12331 C CA . MET A 1 24 ? -9.752 -0.094 -5.018 1.00 0.00 24 MET A CA 15
ATOM 12332 C C . MET A 1 24 ? -10.616 -1.281 -5.434 1.00 0.00 24 MET A C 15
ATOM 12333 O O . MET A 1 24 ? -11.783 -1.116 -5.791 1.00 0.00 24 MET A O 15
ATOM 12347 N N . ASP A 1 25 ? -10.036 -2.475 -5.385 1.00 0.00 25 ASP A N 15
ATOM 12348 C CA . ASP A 1 25 ? -10.753 -3.689 -5.756 1.00 0.00 25 ASP A CA 15
ATOM 12349 C C . ASP A 1 25 ? -11.507 -4.261 -4.560 1.00 0.00 25 ASP A C 15
ATOM 12350 O O . ASP A 1 25 ? -12.502 -4.969 -4.722 1.00 0.00 25 ASP A O 15
ATOM 12359 N N . CYS A 1 26 ? -11.027 -3.951 -3.361 1.00 0.00 26 CYS A N 15
ATOM 12360 C CA . CYS A 1 26 ? -11.656 -4.435 -2.137 1.00 0.00 26 CYS A CA 15
ATOM 12361 C C . CYS A 1 26 ? -12.305 -3.289 -1.368 1.00 0.00 26 CYS A C 15
ATOM 12362 O O . CYS A 1 26 ? -13.525 -3.246 -1.212 1.00 0.00 26 CYS A O 15
ATOM 12370 N N . GLY A 1 27 ? -11.481 -2.362 -0.889 1.00 0.00 27 GLY A N 15
ATOM 12371 C CA . GLY A 1 27 ? -11.993 -1.229 -0.141 1.00 0.00 27 GLY A CA 15
ATOM 12372 C C . GLY A 1 27 ? -11.107 -0.861 1.032 1.00 0.00 27 GLY A C 15
ATOM 12373 O O . GLY A 1 27 ? -10.341 -1.689 1.525 1.00 0.00 27 GLY A O 15
ATOM 12377 N N . PHE A 1 28 ? -11.209 0.386 1.480 1.00 0.00 28 PHE A N 15
ATOM 12378 C CA . PHE A 1 28 ? -10.408 0.864 2.601 1.00 0.00 28 PHE A CA 15
ATOM 12379 C C . PHE A 1 28 ? -10.790 0.141 3.890 1.00 0.00 28 PHE A C 15
ATOM 12380 O O . PHE A 1 28 ? -11.942 -0.247 4.078 1.00 0.00 28 PHE A O 15
ATOM 12397 N N . GLY A 1 29 ? -9.813 -0.036 4.774 1.00 0.00 29 GLY A N 15
ATOM 12398 C CA . GLY A 1 29 ? -10.066 -0.712 6.033 1.00 0.00 29 GLY A CA 15
ATOM 12399 C C . GLY A 1 29 ? -9.983 -2.220 5.908 1.00 0.00 29 GLY A C 15
ATOM 12400 O O . GLY A 1 29 ? -9.735 -2.918 6.890 1.00 0.00 29 GLY A O 15
ATOM 12404 N N . ASN A 1 30 ? -10.194 -2.724 4.696 1.00 0.00 30 ASN A N 15
ATOM 12405 C CA . ASN A 1 30 ? -10.145 -4.160 4.447 1.00 0.00 30 ASN A CA 15
ATOM 12406 C C . ASN A 1 30 ? -8.702 -4.643 4.330 1.00 0.00 30 ASN A C 15
ATOM 12407 O O . ASN A 1 30 ? -8.367 -5.418 3.434 1.00 0.00 30 ASN A O 15
ATOM 12418 N N . TRP A 1 31 ? -7.854 -4.179 5.241 1.00 0.00 31 TRP A N 15
ATOM 12419 C CA . TRP A 1 31 ? -6.447 -4.564 5.240 1.00 0.00 31 TRP A CA 15
ATOM 12420 C C . TRP A 1 31 ? -6.292 -6.062 5.003 1.00 0.00 31 TRP A C 15
ATOM 12421 O O . TRP A 1 31 ? -5.328 -6.504 4.379 1.00 0.00 31 TRP A O 15
ATOM 12442 N N . GLN A 1 32 ? -7.248 -6.838 5.504 1.00 0.00 32 GLN A N 15
ATOM 12443 C CA . GLN A 1 32 ? -7.216 -8.287 5.346 1.00 0.00 32 GLN A CA 15
ATOM 12444 C C . GLN A 1 32 ? -7.363 -8.678 3.879 1.00 0.00 32 GLN A C 15
ATOM 12445 O O . GLN A 1 32 ? -6.511 -9.371 3.323 1.00 0.00 32 GLN A O 15
ATOM 12459 N N . ASP A 1 33 ? -8.448 -8.230 3.258 1.00 0.00 33 ASP A N 15
ATOM 12460 C CA . ASP A 1 33 ? -8.707 -8.532 1.855 1.00 0.00 33 ASP A CA 15
ATOM 12461 C C . ASP A 1 33 ? -7.568 -8.030 0.973 1.00 0.00 33 ASP A C 15
ATOM 12462 O O . ASP A 1 33 ? -7.093 -8.744 0.088 1.00 0.00 33 ASP A O 15
ATOM 12471 N N . VAL A 1 34 ? -7.134 -6.798 1.218 1.00 0.00 34 VAL A N 15
ATOM 12472 C CA . VAL A 1 34 ? -6.052 -6.201 0.446 1.00 0.00 34 VAL A CA 15
ATOM 12473 C C . VAL A 1 34 ? -4.771 -7.019 0.571 1.00 0.00 34 VAL A C 15
ATOM 12474 O O . VAL A 1 34 ? -4.020 -7.166 -0.393 1.00 0.00 34 VAL A O 15
ATOM 12487 N N . ALA A 1 35 ? -4.529 -7.549 1.765 1.00 0.00 35 ALA A N 15
ATOM 12488 C CA . ALA A 1 35 ? -3.340 -8.355 2.016 1.00 0.00 35 ALA A CA 15
ATOM 12489 C C . ALA A 1 35 ? -3.208 -9.473 0.988 1.00 0.00 35 ALA A C 15
ATOM 12490 O O . ALA A 1 35 ? -2.139 -10.061 0.831 1.00 0.00 35 ALA A O 15
ATOM 12497 N N . ASN A 1 36 ? -4.302 -9.762 0.290 1.00 0.00 36 ASN A N 15
ATOM 12498 C CA . ASN A 1 36 ? -4.307 -10.811 -0.723 1.00 0.00 36 ASN A CA 15
ATOM 12499 C C . ASN A 1 36 ? -3.157 -10.623 -1.707 1.00 0.00 36 ASN A C 15
ATOM 12500 O O . ASN A 1 36 ? -2.279 -11.478 -1.821 1.00 0.00 36 ASN A O 15
ATOM 12511 N N . GLN A 1 37 ? -3.169 -9.498 -2.415 1.00 0.00 37 GLN A N 15
ATOM 12512 C CA . GLN A 1 37 ? -2.127 -9.198 -3.389 1.00 0.00 37 GLN A CA 15
ATOM 12513 C C . GLN A 1 37 ? -0.932 -8.528 -2.719 1.00 0.00 37 GLN A C 15
ATOM 12514 O O . GLN A 1 37 ? 0.162 -8.480 -3.282 1.00 0.00 37 GLN A O 15
ATOM 12528 N N . MET A 1 38 ? -1.148 -8.011 -1.514 1.00 0.00 38 MET A N 15
ATOM 12529 C CA . MET A 1 38 ? -0.088 -7.344 -0.767 1.00 0.00 38 MET A CA 15
ATOM 12530 C C . MET A 1 38 ? 0.619 -8.323 0.164 1.00 0.00 38 MET A C 15
ATOM 12531 O O . MET A 1 38 ? 1.574 -7.960 0.853 1.00 0.00 38 MET A O 15
ATOM 12545 N N . CYS A 1 39 ? 0.146 -9.564 0.181 1.00 0.00 39 CYS A N 15
ATOM 12546 C CA . CYS A 1 39 ? 0.733 -10.595 1.029 1.00 0.00 39 CYS A CA 15
ATOM 12547 C C . CYS A 1 39 ? 2.231 -10.369 1.202 1.00 0.00 39 CYS A C 15
ATOM 12548 O O . CYS A 1 39 ? 2.808 -10.714 2.234 1.00 0.00 39 CYS A O 15
ATOM 12556 N N . THR A 1 40 ? 2.859 -9.789 0.183 1.00 0.00 40 THR A N 15
ATOM 12557 C CA . THR A 1 40 ? 4.290 -9.520 0.220 1.00 0.00 40 THR A CA 15
ATOM 12558 C C . THR A 1 40 ? 4.691 -8.857 1.533 1.00 0.00 40 THR A C 15
ATOM 12559 O O . THR A 1 40 ? 5.871 -8.807 1.881 1.00 0.00 40 THR A O 15
ATOM 12570 N N . LYS A 1 41 ? 3.702 -8.350 2.261 1.00 0.00 41 LYS A N 15
ATOM 12571 C CA . LYS A 1 41 ? 3.950 -7.691 3.538 1.00 0.00 41 LYS A CA 15
ATOM 12572 C C . LYS A 1 41 ? 2.812 -7.958 4.517 1.00 0.00 41 LYS A C 15
ATOM 12573 O O . LYS A 1 41 ? 1.892 -8.721 4.224 1.00 0.00 41 LYS A O 15
ATOM 12592 N N . THR A 1 42 ? 2.879 -7.321 5.683 1.00 0.00 42 THR A N 15
ATOM 12593 C CA . THR A 1 42 ? 1.855 -7.489 6.706 1.00 0.00 42 THR A CA 15
ATOM 12594 C C . THR A 1 42 ? 0.737 -6.467 6.537 1.00 0.00 42 THR A C 15
ATOM 12595 O O . THR A 1 42 ? 0.992 -5.278 6.343 1.00 0.00 42 THR A O 15
ATOM 12606 N N . LYS A 1 43 ? -0.504 -6.936 6.612 1.00 0.00 43 LYS A N 15
ATOM 12607 C CA . LYS A 1 43 ? -1.663 -6.063 6.470 1.00 0.00 43 LYS A CA 15
ATOM 12608 C C . LYS A 1 43 ? -1.429 -4.729 7.173 1.00 0.00 43 LYS A C 15
ATOM 12609 O O . LYS A 1 43 ? -1.868 -3.683 6.698 1.00 0.00 43 LYS A O 15
ATOM 12628 N N . GLU A 1 44 ? -0.734 -4.776 8.305 1.00 0.00 44 GLU A N 15
ATOM 12629 C CA . GLU A 1 44 ? -0.442 -3.571 9.072 1.00 0.00 44 GLU A CA 15
ATOM 12630 C C . GLU A 1 44 ? 0.402 -2.597 8.254 1.00 0.00 44 GLU A C 15
ATOM 12631 O O . GLU A 1 44 ? 0.148 -1.393 8.249 1.00 0.00 44 GLU A O 15
ATOM 12643 N N . GLU A 1 45 ? 1.406 -3.128 7.564 1.00 0.00 45 GLU A N 15
ATOM 12644 C CA . GLU A 1 45 ? 2.288 -2.306 6.744 1.00 0.00 45 GLU A CA 15
ATOM 12645 C C . GLU A 1 45 ? 1.532 -1.715 5.557 1.00 0.00 45 GLU A C 15
ATOM 12646 O O . GLU A 1 45 ? 1.786 -0.580 5.149 1.00 0.00 45 GLU A O 15
ATOM 12658 N N . CYS A 1 46 ? 0.605 -2.491 5.008 1.00 0.00 46 CYS A N 15
ATOM 12659 C CA . CYS A 1 46 ? -0.187 -2.045 3.867 1.00 0.00 46 CYS A CA 15
ATOM 12660 C C . CYS A 1 46 ? -0.940 -0.760 4.196 1.00 0.00 46 CYS A C 15
ATOM 12661 O O . CYS A 1 46 ? -1.149 0.087 3.329 1.00 0.00 46 CYS A O 15
ATOM 12669 N N . GLU A 1 47 ? -1.346 -0.625 5.455 1.00 0.00 47 GLU A N 15
ATOM 12670 C CA . GLU A 1 47 ? -2.079 0.556 5.898 1.00 0.00 47 GLU A CA 15
ATOM 12671 C C . GLU A 1 47 ? -1.164 1.776 5.949 1.00 0.00 47 GLU A C 15
ATOM 12672 O O . GLU A 1 47 ? -1.337 2.729 5.190 1.00 0.00 47 GLU A O 15
ATOM 12684 N N . LYS A 1 48 ? -0.189 1.739 6.852 1.00 0.00 48 LYS A N 15
ATOM 12685 C CA . LYS A 1 48 ? 0.755 2.840 7.005 1.00 0.00 48 LYS A CA 15
ATOM 12686 C C . LYS A 1 48 ? 1.331 3.254 5.654 1.00 0.00 48 LYS A C 15
ATOM 12687 O O . LYS A 1 48 ? 1.297 4.429 5.287 1.00 0.00 48 LYS A O 15
ATOM 12706 N N . HIS A 1 49 ? 1.859 2.281 4.918 1.00 0.00 49 HIS A N 15
ATOM 12707 C CA . HIS A 1 49 ? 2.441 2.544 3.607 1.00 0.00 49 HIS A CA 15
ATOM 12708 C C . HIS A 1 49 ? 1.473 3.334 2.732 1.00 0.00 49 HIS A C 15
ATOM 12709 O O . HIS A 1 49 ? 1.869 4.275 2.044 1.00 0.00 49 HIS A O 15
ATOM 12724 N N . TYR A 1 50 ? 0.203 2.945 2.762 1.00 0.00 50 TYR A N 15
ATOM 12725 C CA . TYR A 1 50 ? -0.821 3.614 1.969 1.00 0.00 50 TYR A CA 15
ATOM 12726 C C . TYR A 1 50 ? -0.995 5.062 2.415 1.00 0.00 50 TYR A C 15
ATOM 12727 O O . TYR A 1 50 ? -0.858 5.990 1.619 1.00 0.00 50 TYR A O 15
ATOM 12745 N N . MET A 1 51 ? -1.299 5.247 3.696 1.00 0.00 51 MET A N 15
ATOM 12746 C CA . MET A 1 51 ? -1.492 6.582 4.251 1.00 0.00 51 MET A CA 15
ATOM 12747 C C . MET A 1 51 ? -0.172 7.345 4.301 1.00 0.00 51 MET A C 15
ATOM 12748 O O . MET A 1 51 ? -0.151 8.557 4.517 1.00 0.00 51 MET A O 15
ATOM 12762 N N . LYS A 1 52 ? 0.929 6.628 4.100 1.00 0.00 52 LYS A N 15
ATOM 12763 C CA . LYS A 1 52 ? 2.254 7.237 4.121 1.00 0.00 52 LYS A CA 15
ATOM 12764 C C . LYS A 1 52 ? 2.467 8.117 2.894 1.00 0.00 52 LYS A C 15
ATOM 12765 O O . LYS A 1 52 ? 2.813 9.293 3.014 1.00 0.00 52 LYS A O 15
ATOM 12784 N N . TYR A 1 53 ? 2.259 7.541 1.715 1.00 0.00 53 TYR A N 15
ATOM 12785 C CA . TYR A 1 53 ? 2.430 8.274 0.466 1.00 0.00 53 TYR A CA 15
ATOM 12786 C C . TYR A 1 53 ? 1.098 8.835 -0.023 1.00 0.00 53 TYR A C 15
ATOM 12787 O O . TYR A 1 53 ? 0.910 10.050 -0.088 1.00 0.00 53 TYR A O 15
ATOM 12805 N N . PHE A 1 54 ? 0.176 7.941 -0.366 1.00 0.00 54 PHE A N 15
ATOM 12806 C CA . PHE A 1 54 ? -1.138 8.346 -0.849 1.00 0.00 54 PHE A CA 15
ATOM 12807 C C . PHE A 1 54 ? -1.743 9.419 0.052 1.00 0.00 54 PHE A C 15
ATOM 12808 O O . PHE A 1 54 ? -1.787 10.595 -0.309 1.00 0.00 54 PHE A O 15
ATOM 12825 N N . SER A 1 55 ? -2.207 9.004 1.226 1.00 0.00 55 SER A N 15
ATOM 12826 C CA . SER A 1 55 ? -2.813 9.928 2.178 1.00 0.00 55 SER A CA 15
ATOM 12827 C C . SER A 1 55 ? -1.780 10.428 3.182 1.00 0.00 55 SER A C 15
ATOM 12828 O O . SER A 1 55 ? -2.024 10.440 4.388 1.00 0.00 55 SER A O 15
ATOM 12836 N N . GLY A 1 56 ? -0.623 10.842 2.675 1.00 0.00 56 GLY A N 15
ATOM 12837 C CA . GLY A 1 56 ? 0.432 11.338 3.540 1.00 0.00 56 GLY A CA 15
ATOM 12838 C C . GLY A 1 56 ? 1.582 11.947 2.763 1.00 0.00 56 GLY A C 15
ATOM 12839 O O . GLY A 1 56 ? 1.624 11.895 1.533 1.00 0.00 56 GLY A O 15
ATOM 12843 N N . PRO A 1 57 ? 2.541 12.542 3.487 1.00 0.00 57 PRO A N 15
ATOM 12844 C CA . PRO A 1 57 ? 3.714 13.176 2.877 1.00 0.00 57 PRO A CA 15
ATOM 12845 C C . PRO A 1 57 ? 4.671 12.158 2.265 1.00 0.00 57 PRO A C 15
ATOM 12846 O O . PRO A 1 57 ? 5.155 11.257 2.950 1.00 0.00 57 PRO A O 15
ATOM 12857 N N . SER A 1 58 ? 4.939 12.309 0.972 1.00 0.00 58 SER A N 15
ATOM 12858 C CA . SER A 1 58 ? 5.835 11.400 0.267 1.00 0.00 58 SER A CA 15
ATOM 12859 C C . SER A 1 58 ? 7.259 11.516 0.804 1.00 0.00 58 SER A C 15
ATOM 12860 O O . SER A 1 58 ? 7.844 12.598 0.814 1.00 0.00 58 SER A O 15
ATOM 12868 N N . SER A 1 59 ? 7.809 10.391 1.250 1.00 0.00 59 SER A N 15
ATOM 12869 C CA . SER A 1 59 ? 9.162 10.365 1.793 1.00 0.00 59 SER A CA 15
ATOM 12870 C C . SER A 1 59 ? 10.173 10.845 0.756 1.00 0.00 59 SER A C 15
ATOM 12871 O O . SER A 1 59 ? 10.330 10.237 -0.302 1.00 0.00 59 SER A O 15
ATOM 12879 N N . GLY A 1 60 ? 10.856 11.943 1.068 1.00 0.00 60 GLY A N 15
ATOM 12880 C CA . GLY A 1 60 ? 11.843 12.487 0.154 1.00 0.00 60 GLY A CA 15
ATOM 12881 C C . GLY A 1 60 ? 12.294 13.879 0.551 1.00 0.00 60 GLY A C 15
ATOM 12882 O O . GLY A 1 60 ? 13.491 14.161 0.598 1.00 0.00 60 GLY A O 15
ATOM 12886 N N . GLY A 1 1 ? 3.880 12.393 -17.316 1.00 0.00 1 GLY A N 16
ATOM 12887 C CA . GLY A 1 1 ? 3.253 11.809 -16.145 1.00 0.00 1 GLY A CA 16
ATOM 12888 C C . GLY A 1 1 ? 3.575 12.570 -14.874 1.00 0.00 1 GLY A C 16
ATOM 12889 O O . GLY A 1 1 ? 4.677 13.096 -14.720 1.00 0.00 1 GLY A O 16
ATOM 12893 N N . SER A 1 2 ? 2.609 12.632 -13.963 1.00 0.00 2 SER A N 16
ATOM 12894 C CA . SER A 1 2 ? 2.793 13.340 -12.701 1.00 0.00 2 SER A CA 16
ATOM 12895 C C . SER A 1 2 ? 2.834 12.362 -11.531 1.00 0.00 2 SER A C 16
ATOM 12896 O O . SER A 1 2 ? 3.635 12.514 -10.608 1.00 0.00 2 SER A O 16
ATOM 12904 N N . SER A 1 3 ? 1.964 11.358 -11.576 1.00 0.00 3 SER A N 16
ATOM 12905 C CA . SER A 1 3 ? 1.897 10.357 -10.518 1.00 0.00 3 SER A CA 16
ATOM 12906 C C . SER A 1 3 ? 2.958 9.279 -10.722 1.00 0.00 3 SER A C 16
ATOM 12907 O O . SER A 1 3 ? 2.677 8.086 -10.606 1.00 0.00 3 SER A O 16
ATOM 12915 N N . GLY A 1 4 ? 4.178 9.708 -11.028 1.00 0.00 4 GLY A N 16
ATOM 12916 C CA . GLY A 1 4 ? 5.263 8.769 -11.244 1.00 0.00 4 GLY A CA 16
ATOM 12917 C C . GLY A 1 4 ? 5.609 7.985 -9.994 1.00 0.00 4 GLY A C 16
ATOM 12918 O O . GLY A 1 4 ? 5.622 8.534 -8.893 1.00 0.00 4 GLY A O 16
ATOM 12922 N N . SER A 1 5 ? 5.888 6.696 -10.163 1.00 0.00 5 SER A N 16
ATOM 12923 C CA . SER A 1 5 ? 6.230 5.834 -9.038 1.00 0.00 5 SER A CA 16
ATOM 12924 C C . SER A 1 5 ? 7.680 6.046 -8.613 1.00 0.00 5 SER A C 16
ATOM 12925 O O . SER A 1 5 ? 8.553 6.294 -9.445 1.00 0.00 5 SER A O 16
ATOM 12933 N N . SER A 1 6 ? 7.929 5.946 -7.311 1.00 0.00 6 SER A N 16
ATOM 12934 C CA . SER A 1 6 ? 9.272 6.130 -6.773 1.00 0.00 6 SER A CA 16
ATOM 12935 C C . SER A 1 6 ? 9.804 4.828 -6.182 1.00 0.00 6 SER A C 16
ATOM 12936 O O . SER A 1 6 ? 9.386 4.405 -5.105 1.00 0.00 6 SER A O 16
ATOM 12944 N N . GLY A 1 7 ? 10.729 4.195 -6.897 1.00 0.00 7 GLY A N 16
ATOM 12945 C CA . GLY A 1 7 ? 11.304 2.947 -6.430 1.00 0.00 7 GLY A CA 16
ATOM 12946 C C . GLY A 1 7 ? 11.781 3.031 -4.993 1.00 0.00 7 GLY A C 16
ATOM 12947 O O . GLY A 1 7 ? 12.825 3.620 -4.712 1.00 0.00 7 GLY A O 16
ATOM 12951 N N . ASP A 1 8 ? 11.014 2.443 -4.082 1.00 0.00 8 ASP A N 16
ATOM 12952 C CA . ASP A 1 8 ? 11.364 2.454 -2.666 1.00 0.00 8 ASP A CA 16
ATOM 12953 C C . ASP A 1 8 ? 12.387 1.367 -2.350 1.00 0.00 8 ASP A C 16
ATOM 12954 O O . ASP A 1 8 ? 12.436 0.320 -2.996 1.00 0.00 8 ASP A O 16
ATOM 12963 N N . PRO A 1 9 ? 13.224 1.620 -1.334 1.00 0.00 9 PRO A N 16
ATOM 12964 C CA . PRO A 1 9 ? 14.262 0.675 -0.910 1.00 0.00 9 PRO A CA 16
ATOM 12965 C C . PRO A 1 9 ? 13.679 -0.568 -0.248 1.00 0.00 9 PRO A C 16
ATOM 12966 O O . PRO A 1 9 ? 14.072 -1.692 -0.560 1.00 0.00 9 PRO A O 16
ATOM 12977 N N . SER A 1 10 ? 12.738 -0.359 0.667 1.00 0.00 10 SER A N 16
ATOM 12978 C CA . SER A 1 10 ? 12.102 -1.464 1.376 1.00 0.00 10 SER A CA 16
ATOM 12979 C C . SER A 1 10 ? 10.990 -2.082 0.534 1.00 0.00 10 SER A C 16
ATOM 12980 O O . SER A 1 10 ? 10.929 -3.300 0.363 1.00 0.00 10 SER A O 16
ATOM 12988 N N . TRP A 1 11 ? 10.114 -1.233 0.009 1.00 0.00 11 TRP A N 16
ATOM 12989 C CA . TRP A 1 11 ? 9.003 -1.695 -0.816 1.00 0.00 11 TRP A CA 16
ATOM 12990 C C . TRP A 1 11 ? 9.410 -1.772 -2.283 1.00 0.00 11 TRP A C 16
ATOM 12991 O O . TRP A 1 11 ? 10.489 -1.315 -2.664 1.00 0.00 11 TRP A O 16
ATOM 13012 N N . THR A 1 12 ? 8.541 -2.354 -3.104 1.00 0.00 12 THR A N 16
ATOM 13013 C CA . THR A 1 12 ? 8.812 -2.491 -4.530 1.00 0.00 12 THR A CA 16
ATOM 13014 C C . THR A 1 12 ? 7.687 -1.888 -5.364 1.00 0.00 12 THR A C 16
ATOM 13015 O O . THR A 1 12 ? 6.580 -1.675 -4.869 1.00 0.00 12 THR A O 16
ATOM 13026 N N . ALA A 1 13 ? 7.977 -1.616 -6.632 1.00 0.00 13 ALA A N 16
ATOM 13027 C CA . ALA A 1 13 ? 6.988 -1.041 -7.535 1.00 0.00 13 ALA A CA 16
ATOM 13028 C C . ALA A 1 13 ? 5.715 -1.880 -7.563 1.00 0.00 13 ALA A C 16
ATOM 13029 O O . ALA A 1 13 ? 4.608 -1.343 -7.594 1.00 0.00 13 ALA A O 16
ATOM 13036 N N . GLN A 1 14 ? 5.881 -3.199 -7.552 1.00 0.00 14 GLN A N 16
ATOM 13037 C CA . GLN A 1 14 ? 4.744 -4.111 -7.577 1.00 0.00 14 GLN A CA 16
ATOM 13038 C C . GLN A 1 14 ? 3.843 -3.892 -6.367 1.00 0.00 14 GLN A C 16
ATOM 13039 O O . GLN A 1 14 ? 2.619 -3.860 -6.490 1.00 0.00 14 GLN A O 16
ATOM 13053 N N . GLU A 1 15 ? 4.457 -3.743 -5.197 1.00 0.00 15 GLU A N 16
ATOM 13054 C CA . GLU A 1 15 ? 3.709 -3.528 -3.964 1.00 0.00 15 GLU A CA 16
ATOM 13055 C C . GLU A 1 15 ? 2.870 -2.256 -4.051 1.00 0.00 15 GLU A C 16
ATOM 13056 O O . GLU A 1 15 ? 1.701 -2.244 -3.666 1.00 0.00 15 GLU A O 16
ATOM 13068 N N . GLU A 1 16 ? 3.476 -1.188 -4.560 1.00 0.00 16 GLU A N 16
ATOM 13069 C CA . GLU A 1 16 ? 2.785 0.089 -4.696 1.00 0.00 16 GLU A CA 16
ATOM 13070 C C . GLU A 1 16 ? 1.526 -0.061 -5.545 1.00 0.00 16 GLU A C 16
ATOM 13071 O O . GLU A 1 16 ? 0.419 0.220 -5.087 1.00 0.00 16 GLU A O 16
ATOM 13083 N N . MET A 1 17 ? 1.705 -0.506 -6.784 1.00 0.00 17 MET A N 16
ATOM 13084 C CA . MET A 1 17 ? 0.584 -0.695 -7.698 1.00 0.00 17 MET A CA 16
ATOM 13085 C C . MET A 1 17 ? -0.410 -1.706 -7.136 1.00 0.00 17 MET A C 16
ATOM 13086 O O . MET A 1 17 ? -1.622 -1.502 -7.202 1.00 0.00 17 MET A O 16
ATOM 13100 N N . ALA A 1 18 ? 0.110 -2.798 -6.585 1.00 0.00 18 ALA A N 16
ATOM 13101 C CA . ALA A 1 18 ? -0.732 -3.840 -6.011 1.00 0.00 18 ALA A CA 16
ATOM 13102 C C . ALA A 1 18 ? -1.593 -3.288 -4.879 1.00 0.00 18 ALA A C 16
ATOM 13103 O O . ALA A 1 18 ? -2.781 -3.600 -4.781 1.00 0.00 18 ALA A O 16
ATOM 13110 N N . LEU A 1 19 ? -0.988 -2.469 -4.027 1.00 0.00 19 LEU A N 16
ATOM 13111 C CA . LEU A 1 19 ? -1.700 -1.874 -2.901 1.00 0.00 19 LEU A CA 16
ATOM 13112 C C . LEU A 1 19 ? -2.890 -1.050 -3.383 1.00 0.00 19 LEU A C 16
ATOM 13113 O O . LEU A 1 19 ? -3.977 -1.115 -2.809 1.00 0.00 19 LEU A O 16
ATOM 13129 N N . LEU A 1 20 ? -2.677 -0.276 -4.442 1.00 0.00 20 LEU A N 16
ATOM 13130 C CA . LEU A 1 20 ? -3.732 0.559 -5.004 1.00 0.00 20 LEU A CA 16
ATOM 13131 C C . LEU A 1 20 ? -4.832 -0.296 -5.625 1.00 0.00 20 LEU A C 16
ATOM 13132 O O . LEU A 1 20 ? -6.012 -0.115 -5.331 1.00 0.00 20 LEU A O 16
ATOM 13148 N N . GLU A 1 21 ? -4.434 -1.230 -6.484 1.00 0.00 21 GLU A N 16
ATOM 13149 C CA . GLU A 1 21 ? -5.386 -2.114 -7.145 1.00 0.00 21 GLU A CA 16
ATOM 13150 C C . GLU A 1 21 ? -6.182 -2.919 -6.122 1.00 0.00 21 GLU A C 16
ATOM 13151 O O . GLU A 1 21 ? -7.393 -3.092 -6.258 1.00 0.00 21 GLU A O 16
ATOM 13163 N N . ALA A 1 22 ? -5.492 -3.409 -5.097 1.00 0.00 22 ALA A N 16
ATOM 13164 C CA . ALA A 1 22 ? -6.134 -4.194 -4.050 1.00 0.00 22 ALA A CA 16
ATOM 13165 C C . ALA A 1 22 ? -7.115 -3.345 -3.250 1.00 0.00 22 ALA A C 16
ATOM 13166 O O . ALA A 1 22 ? -8.190 -3.811 -2.871 1.00 0.00 22 ALA A O 16
ATOM 13173 N N . VAL A 1 23 ? -6.740 -2.095 -2.996 1.00 0.00 23 VAL A N 16
ATOM 13174 C CA . VAL A 1 23 ? -7.588 -1.180 -2.242 1.00 0.00 23 VAL A CA 16
ATOM 13175 C C . VAL A 1 23 ? -8.849 -0.829 -3.023 1.00 0.00 23 VAL A C 16
ATOM 13176 O O . VAL A 1 23 ? -9.956 -0.876 -2.487 1.00 0.00 23 VAL A O 16
ATOM 13189 N N . MET A 1 24 ? -8.674 -0.479 -4.292 1.00 0.00 24 MET A N 16
ATOM 13190 C CA . MET A 1 24 ? -9.799 -0.122 -5.148 1.00 0.00 24 MET A CA 16
ATOM 13191 C C . MET A 1 24 ? -10.722 -1.318 -5.360 1.00 0.00 24 MET A C 16
ATOM 13192 O O . MET A 1 24 ? -11.945 -1.181 -5.343 1.00 0.00 24 MET A O 16
ATOM 13206 N N . ASP A 1 25 ? -10.128 -2.489 -5.561 1.00 0.00 25 ASP A N 16
ATOM 13207 C CA . ASP A 1 25 ? -10.897 -3.709 -5.776 1.00 0.00 25 ASP A CA 16
ATOM 13208 C C . ASP A 1 25 ? -11.808 -3.994 -4.586 1.00 0.00 25 ASP A C 16
ATOM 13209 O O . ASP A 1 25 ? -13.024 -4.123 -4.739 1.00 0.00 25 ASP A O 16
ATOM 13218 N N . CYS A 1 26 ? -11.214 -4.092 -3.402 1.00 0.00 26 CYS A N 16
ATOM 13219 C CA . CYS A 1 26 ? -11.972 -4.363 -2.186 1.00 0.00 26 CYS A CA 16
ATOM 13220 C C . CYS A 1 26 ? -12.483 -3.068 -1.564 1.00 0.00 26 CYS A C 16
ATOM 13221 O O . CYS A 1 26 ? -13.688 -2.825 -1.515 1.00 0.00 26 CYS A O 16
ATOM 13229 N N . GLY A 1 27 ? -11.558 -2.240 -1.087 1.00 0.00 27 GLY A N 16
ATOM 13230 C CA . GLY A 1 27 ? -11.936 -0.981 -0.472 1.00 0.00 27 GLY A CA 16
ATOM 13231 C C . GLY A 1 27 ? -11.026 -0.602 0.680 1.00 0.00 27 GLY A C 16
ATOM 13232 O O . GLY A 1 27 ? -10.120 -1.355 1.038 1.00 0.00 27 GLY A O 16
ATOM 13236 N N . PHE A 1 28 ? -11.266 0.568 1.261 1.00 0.00 28 PHE A N 16
ATOM 13237 C CA . PHE A 1 28 ? -10.459 1.047 2.377 1.00 0.00 28 PHE A CA 16
ATOM 13238 C C . PHE A 1 28 ? -10.871 0.364 3.678 1.00 0.00 28 PHE A C 16
ATOM 13239 O O . PHE A 1 28 ? -12.043 0.053 3.884 1.00 0.00 28 PHE A O 16
ATOM 13256 N N . GLY A 1 29 ? -9.897 0.134 4.554 1.00 0.00 29 GLY A N 16
ATOM 13257 C CA . GLY A 1 29 ? -10.178 -0.511 5.823 1.00 0.00 29 GLY A CA 16
ATOM 13258 C C . GLY A 1 29 ? -10.097 -2.022 5.736 1.00 0.00 29 GLY A C 16
ATOM 13259 O O . GLY A 1 29 ? -9.874 -2.697 6.740 1.00 0.00 29 GLY A O 16
ATOM 13263 N N . ASN A 1 30 ? -10.281 -2.554 4.532 1.00 0.00 30 ASN A N 16
ATOM 13264 C CA . ASN A 1 30 ? -10.231 -3.996 4.318 1.00 0.00 30 ASN A CA 16
ATOM 13265 C C . ASN A 1 30 ? -8.787 -4.482 4.229 1.00 0.00 30 ASN A C 16
ATOM 13266 O O . ASN A 1 30 ? -8.446 -5.288 3.363 1.00 0.00 30 ASN A O 16
ATOM 13277 N N . TRP A 1 31 ? -7.946 -3.988 5.129 1.00 0.00 31 TRP A N 16
ATOM 13278 C CA . TRP A 1 31 ? -6.539 -4.373 5.152 1.00 0.00 31 TRP A CA 16
ATOM 13279 C C . TRP A 1 31 ? -6.382 -5.875 4.944 1.00 0.00 31 TRP A C 16
ATOM 13280 O O . TRP A 1 31 ? -5.410 -6.327 4.339 1.00 0.00 31 TRP A O 16
ATOM 13301 N N . GLN A 1 32 ? -7.343 -6.642 5.448 1.00 0.00 32 GLN A N 16
ATOM 13302 C CA . GLN A 1 32 ? -7.310 -8.094 5.316 1.00 0.00 32 GLN A CA 16
ATOM 13303 C C . GLN A 1 32 ? -7.385 -8.509 3.851 1.00 0.00 32 GLN A C 16
ATOM 13304 O O . GLN A 1 32 ? -6.490 -9.182 3.339 1.00 0.00 32 GLN A O 16
ATOM 13318 N N . ASP A 1 33 ? -8.459 -8.104 3.181 1.00 0.00 33 ASP A N 16
ATOM 13319 C CA . ASP A 1 33 ? -8.651 -8.434 1.773 1.00 0.00 33 ASP A CA 16
ATOM 13320 C C . ASP A 1 33 ? -7.476 -7.941 0.934 1.00 0.00 33 ASP A C 16
ATOM 13321 O O . ASP A 1 33 ? -6.986 -8.651 0.056 1.00 0.00 33 ASP A O 16
ATOM 13330 N N . VAL A 1 34 ? -7.030 -6.720 1.210 1.00 0.00 34 VAL A N 16
ATOM 13331 C CA . VAL A 1 34 ? -5.913 -6.131 0.481 1.00 0.00 34 VAL A CA 16
ATOM 13332 C C . VAL A 1 34 ? -4.653 -6.977 0.630 1.00 0.00 34 VAL A C 16
ATOM 13333 O O . VAL A 1 34 ? -3.873 -7.117 -0.311 1.00 0.00 34 VAL A O 16
ATOM 13346 N N . ALA A 1 35 ? -4.461 -7.538 1.820 1.00 0.00 35 ALA A N 16
ATOM 13347 C CA . ALA A 1 35 ? -3.297 -8.372 2.092 1.00 0.00 35 ALA A CA 16
ATOM 13348 C C . ALA A 1 35 ? -3.167 -9.487 1.060 1.00 0.00 35 ALA A C 16
ATOM 13349 O O . ALA A 1 35 ? -2.114 -10.111 0.935 1.00 0.00 35 ALA A O 16
ATOM 13356 N N . ASN A 1 36 ? -4.246 -9.733 0.323 1.00 0.00 36 ASN A N 16
ATOM 13357 C CA . ASN A 1 36 ? -4.253 -10.775 -0.697 1.00 0.00 36 ASN A CA 16
ATOM 13358 C C . ASN A 1 36 ? -3.084 -10.599 -1.662 1.00 0.00 36 ASN A C 16
ATOM 13359 O O . ASN A 1 36 ? -2.214 -11.464 -1.762 1.00 0.00 36 ASN A O 16
ATOM 13370 N N . GLN A 1 37 ? -3.072 -9.474 -2.369 1.00 0.00 37 GLN A N 16
ATOM 13371 C CA . GLN A 1 37 ? -2.010 -9.185 -3.326 1.00 0.00 37 GLN A CA 16
ATOM 13372 C C . GLN A 1 37 ? -0.819 -8.530 -2.636 1.00 0.00 37 GLN A C 16
ATOM 13373 O O . GLN A 1 37 ? 0.286 -8.498 -3.178 1.00 0.00 37 GLN A O 16
ATOM 13387 N N . MET A 1 38 ? -1.050 -8.007 -1.436 1.00 0.00 38 MET A N 16
ATOM 13388 C CA . MET A 1 38 ? 0.005 -7.353 -0.671 1.00 0.00 38 MET A CA 16
ATOM 13389 C C . MET A 1 38 ? 0.672 -8.336 0.286 1.00 0.00 38 MET A C 16
ATOM 13390 O O . MET A 1 38 ? 1.620 -7.985 0.989 1.00 0.00 38 MET A O 16
ATOM 13404 N N . CYS A 1 39 ? 0.171 -9.566 0.307 1.00 0.00 39 CYS A N 16
ATOM 13405 C CA . CYS A 1 39 ? 0.719 -10.599 1.179 1.00 0.00 39 CYS A CA 16
ATOM 13406 C C . CYS A 1 39 ? 2.219 -10.405 1.377 1.00 0.00 39 CYS A C 16
ATOM 13407 O O . CYS A 1 39 ? 2.766 -10.738 2.429 1.00 0.00 39 CYS A O 16
ATOM 13415 N N . THR A 1 40 ? 2.880 -9.866 0.358 1.00 0.00 40 THR A N 16
ATOM 13416 C CA . THR A 1 40 ? 4.317 -9.630 0.418 1.00 0.00 40 THR A CA 16
ATOM 13417 C C . THR A 1 40 ? 4.707 -8.938 1.719 1.00 0.00 40 THR A C 16
ATOM 13418 O O . THR A 1 40 ? 5.881 -8.899 2.086 1.00 0.00 40 THR A O 16
ATOM 13429 N N . LYS A 1 41 ? 3.714 -8.394 2.414 1.00 0.00 41 LYS A N 16
ATOM 13430 C CA . LYS A 1 41 ? 3.952 -7.704 3.677 1.00 0.00 41 LYS A CA 16
ATOM 13431 C C . LYS A 1 41 ? 2.809 -7.952 4.656 1.00 0.00 41 LYS A C 16
ATOM 13432 O O . LYS A 1 41 ? 1.894 -8.727 4.375 1.00 0.00 41 LYS A O 16
ATOM 13451 N N . THR A 1 42 ? 2.867 -7.289 5.807 1.00 0.00 42 THR A N 16
ATOM 13452 C CA . THR A 1 42 ? 1.837 -7.438 6.827 1.00 0.00 42 THR A CA 16
ATOM 13453 C C . THR A 1 42 ? 0.713 -6.427 6.626 1.00 0.00 42 THR A C 16
ATOM 13454 O O . THR A 1 42 ? 0.962 -5.243 6.397 1.00 0.00 42 THR A O 16
ATOM 13465 N N . LYS A 1 43 ? -0.525 -6.902 6.713 1.00 0.00 43 LYS A N 16
ATOM 13466 C CA . LYS A 1 43 ? -1.689 -6.040 6.542 1.00 0.00 43 LYS A CA 16
ATOM 13467 C C . LYS A 1 43 ? -1.481 -4.701 7.243 1.00 0.00 43 LYS A C 16
ATOM 13468 O O . LYS A 1 43 ? -1.956 -3.666 6.776 1.00 0.00 43 LYS A O 16
ATOM 13487 N N . GLU A 1 44 ? -0.768 -4.729 8.364 1.00 0.00 44 GLU A N 16
ATOM 13488 C CA . GLU A 1 44 ? -0.498 -3.516 9.127 1.00 0.00 44 GLU A CA 16
ATOM 13489 C C . GLU A 1 44 ? 0.368 -2.549 8.325 1.00 0.00 44 GLU A C 16
ATOM 13490 O O . GLU A 1 44 ? 0.146 -1.339 8.344 1.00 0.00 44 GLU A O 16
ATOM 13502 N N . GLU A 1 45 ? 1.356 -3.094 7.621 1.00 0.00 45 GLU A N 16
ATOM 13503 C CA . GLU A 1 45 ? 2.257 -2.280 6.813 1.00 0.00 45 GLU A CA 16
ATOM 13504 C C . GLU A 1 45 ? 1.537 -1.726 5.587 1.00 0.00 45 GLU A C 16
ATOM 13505 O O . GLU A 1 45 ? 1.806 -0.607 5.148 1.00 0.00 45 GLU A O 16
ATOM 13517 N N . CYS A 1 46 ? 0.622 -2.518 5.038 1.00 0.00 46 CYS A N 16
ATOM 13518 C CA . CYS A 1 46 ? -0.136 -2.108 3.861 1.00 0.00 46 CYS A CA 16
ATOM 13519 C C . CYS A 1 46 ? -0.923 -0.832 4.138 1.00 0.00 46 CYS A C 16
ATOM 13520 O O . CYS A 1 46 ? -1.174 -0.038 3.232 1.00 0.00 46 CYS A O 16
ATOM 13528 N N . GLU A 1 47 ? -1.310 -0.642 5.396 1.00 0.00 47 GLU A N 16
ATOM 13529 C CA . GLU A 1 47 ? -2.071 0.537 5.791 1.00 0.00 47 GLU A CA 16
ATOM 13530 C C . GLU A 1 47 ? -1.159 1.753 5.926 1.00 0.00 47 GLU A C 16
ATOM 13531 O O . GLU A 1 47 ? -1.284 2.724 5.179 1.00 0.00 47 GLU A O 16
ATOM 13543 N N . LYS A 1 48 ? -0.241 1.693 6.884 1.00 0.00 48 LYS A N 16
ATOM 13544 C CA . LYS A 1 48 ? 0.694 2.787 7.119 1.00 0.00 48 LYS A CA 16
ATOM 13545 C C . LYS A 1 48 ? 1.357 3.225 5.817 1.00 0.00 48 LYS A C 16
ATOM 13546 O O . LYS A 1 48 ? 1.410 4.415 5.505 1.00 0.00 48 LYS A O 16
ATOM 13565 N N . HIS A 1 49 ? 1.860 2.256 5.059 1.00 0.00 49 HIS A N 16
ATOM 13566 C CA . HIS A 1 49 ? 2.517 2.542 3.789 1.00 0.00 49 HIS A CA 16
ATOM 13567 C C . HIS A 1 49 ? 1.588 3.316 2.858 1.00 0.00 49 HIS A C 16
ATOM 13568 O O . HIS A 1 49 ? 2.016 4.239 2.165 1.00 0.00 49 HIS A O 16
ATOM 13583 N N . TYR A 1 50 ? 0.316 2.933 2.848 1.00 0.00 50 TYR A N 16
ATOM 13584 C CA . TYR A 1 50 ? -0.672 3.589 2.000 1.00 0.00 50 TYR A CA 16
ATOM 13585 C C . TYR A 1 50 ? -0.907 5.027 2.450 1.00 0.00 50 TYR A C 16
ATOM 13586 O O . TYR A 1 50 ? -0.664 5.972 1.699 1.00 0.00 50 TYR A O 16
ATOM 13604 N N . MET A 1 51 ? -1.382 5.185 3.682 1.00 0.00 51 MET A N 16
ATOM 13605 C CA . MET A 1 51 ? -1.648 6.508 4.234 1.00 0.00 51 MET A CA 16
ATOM 13606 C C . MET A 1 51 ? -0.363 7.324 4.335 1.00 0.00 51 MET A C 16
ATOM 13607 O O . MET A 1 51 ? -0.401 8.550 4.438 1.00 0.00 51 MET A O 16
ATOM 13621 N N . LYS A 1 52 ? 0.773 6.636 4.305 1.00 0.00 52 LYS A N 16
ATOM 13622 C CA . LYS A 1 52 ? 2.070 7.296 4.393 1.00 0.00 52 LYS A CA 16
ATOM 13623 C C . LYS A 1 52 ? 2.270 8.260 3.228 1.00 0.00 52 LYS A C 16
ATOM 13624 O O . LYS A 1 52 ? 2.422 9.465 3.427 1.00 0.00 52 LYS A O 16
ATOM 13643 N N . TYR A 1 53 ? 2.267 7.722 2.014 1.00 0.00 53 TYR A N 16
ATOM 13644 C CA . TYR A 1 53 ? 2.448 8.535 0.817 1.00 0.00 53 TYR A CA 16
ATOM 13645 C C . TYR A 1 53 ? 1.109 9.050 0.299 1.00 0.00 53 TYR A C 16
ATOM 13646 O O . TYR A 1 53 ? 0.857 10.255 0.286 1.00 0.00 53 TYR A O 16
ATOM 13664 N N . PHE A 1 54 ? 0.252 8.127 -0.125 1.00 0.00 54 PHE A N 16
ATOM 13665 C CA . PHE A 1 54 ? -1.063 8.486 -0.644 1.00 0.00 54 PHE A CA 16
ATOM 13666 C C . PHE A 1 54 ? -1.756 9.486 0.275 1.00 0.00 54 PHE A C 16
ATOM 13667 O O . PHE A 1 54 ? -2.050 10.613 -0.124 1.00 0.00 54 PHE A O 16
ATOM 13684 N N . SER A 1 55 ? -2.016 9.066 1.509 1.00 0.00 55 SER A N 16
ATOM 13685 C CA . SER A 1 55 ? -2.678 9.923 2.486 1.00 0.00 55 SER A CA 16
ATOM 13686 C C . SER A 1 55 ? -1.655 10.681 3.326 1.00 0.00 55 SER A C 16
ATOM 13687 O O . SER A 1 55 ? -1.783 10.771 4.546 1.00 0.00 55 SER A O 16
ATOM 13695 N N . GLY A 1 56 ? -0.640 11.225 2.663 1.00 0.00 56 GLY A N 16
ATOM 13696 C CA . GLY A 1 56 ? 0.391 11.968 3.363 1.00 0.00 56 GLY A CA 16
ATOM 13697 C C . GLY A 1 56 ? 0.834 13.202 2.603 1.00 0.00 56 GLY A C 16
ATOM 13698 O O . GLY A 1 56 ? 0.207 13.615 1.627 1.00 0.00 56 GLY A O 16
ATOM 13702 N N . PRO A 1 57 ? 1.939 13.815 3.054 1.00 0.00 57 PRO A N 16
ATOM 13703 C CA . PRO A 1 57 ? 2.489 15.019 2.425 1.00 0.00 57 PRO A CA 16
ATOM 13704 C C . PRO A 1 57 ? 3.088 14.734 1.052 1.00 0.00 57 PRO A C 16
ATOM 13705 O O . PRO A 1 57 ? 3.073 13.597 0.581 1.00 0.00 57 PRO A O 16
ATOM 13716 N N . SER A 1 58 ? 3.616 15.774 0.414 1.00 0.00 58 SER A N 16
ATOM 13717 C CA . SER A 1 58 ? 4.218 15.635 -0.907 1.00 0.00 58 SER A CA 16
ATOM 13718 C C . SER A 1 58 ? 5.740 15.663 -0.816 1.00 0.00 58 SER A C 16
ATOM 13719 O O . SER A 1 58 ? 6.348 16.729 -0.718 1.00 0.00 58 SER A O 16
ATOM 13727 N N . SER A 1 59 ? 6.351 14.482 -0.849 1.00 0.00 59 SER A N 16
ATOM 13728 C CA . SER A 1 59 ? 7.802 14.370 -0.767 1.00 0.00 59 SER A CA 16
ATOM 13729 C C . SER A 1 59 ? 8.390 13.929 -2.104 1.00 0.00 59 SER A C 16
ATOM 13730 O O . SER A 1 59 ? 7.702 13.332 -2.931 1.00 0.00 59 SER A O 16
ATOM 13738 N N . GLY A 1 60 ? 9.669 14.230 -2.309 1.00 0.00 60 GLY A N 16
ATOM 13739 C CA . GLY A 1 60 ? 10.329 13.858 -3.547 1.00 0.00 60 GLY A CA 16
ATOM 13740 C C . GLY A 1 60 ? 10.844 15.061 -4.313 1.00 0.00 60 GLY A C 16
ATOM 13741 O O . GLY A 1 60 ? 11.927 15.016 -4.896 1.00 0.00 60 GLY A O 16
ATOM 13745 N N . GLY A 1 1 ? 4.016 15.450 -15.070 1.00 0.00 1 GLY A N 17
ATOM 13746 C CA . GLY A 1 1 ? 5.138 14.774 -15.695 1.00 0.00 1 GLY A CA 17
ATOM 13747 C C . GLY A 1 1 ? 5.947 13.958 -14.706 1.00 0.00 1 GLY A C 17
ATOM 13748 O O . GLY A 1 1 ? 6.779 14.499 -13.978 1.00 0.00 1 GLY A O 17
ATOM 13752 N N . SER A 1 2 ? 5.700 12.652 -14.678 1.00 0.00 2 SER A N 17
ATOM 13753 C CA . SER A 1 2 ? 6.408 11.760 -13.767 1.00 0.00 2 SER A CA 17
ATOM 13754 C C . SER A 1 2 ? 6.643 12.435 -12.420 1.00 0.00 2 SER A C 17
ATOM 13755 O O . SER A 1 2 ? 7.721 12.321 -11.836 1.00 0.00 2 SER A O 17
ATOM 13763 N N . SER A 1 3 ? 5.627 13.139 -11.932 1.00 0.00 3 SER A N 17
ATOM 13764 C CA . SER A 1 3 ? 5.723 13.836 -10.655 1.00 0.00 3 SER A CA 17
ATOM 13765 C C . SER A 1 3 ? 5.844 12.844 -9.502 1.00 0.00 3 SER A C 17
ATOM 13766 O O . SER A 1 3 ? 4.860 12.228 -9.093 1.00 0.00 3 SER A O 17
ATOM 13774 N N . GLY A 1 4 ? 7.058 12.695 -8.982 1.00 0.00 4 GLY A N 17
ATOM 13775 C CA . GLY A 1 4 ? 7.287 11.777 -7.882 1.00 0.00 4 GLY A CA 17
ATOM 13776 C C . GLY A 1 4 ? 8.245 10.661 -8.247 1.00 0.00 4 GLY A C 17
ATOM 13777 O O . GLY A 1 4 ? 7.911 9.782 -9.041 1.00 0.00 4 GLY A O 17
ATOM 13781 N N . SER A 1 5 ? 9.442 10.697 -7.669 1.00 0.00 5 SER A N 17
ATOM 13782 C CA . SER A 1 5 ? 10.454 9.684 -7.942 1.00 0.00 5 SER A CA 17
ATOM 13783 C C . SER A 1 5 ? 10.962 9.059 -6.646 1.00 0.00 5 SER A C 17
ATOM 13784 O O . SER A 1 5 ? 11.041 7.837 -6.522 1.00 0.00 5 SER A O 17
ATOM 13792 N N . SER A 1 6 ? 11.304 9.908 -5.682 1.00 0.00 6 SER A N 17
ATOM 13793 C CA . SER A 1 6 ? 11.808 9.441 -4.396 1.00 0.00 6 SER A CA 17
ATOM 13794 C C . SER A 1 6 ? 11.056 8.195 -3.938 1.00 0.00 6 SER A C 17
ATOM 13795 O O . SER A 1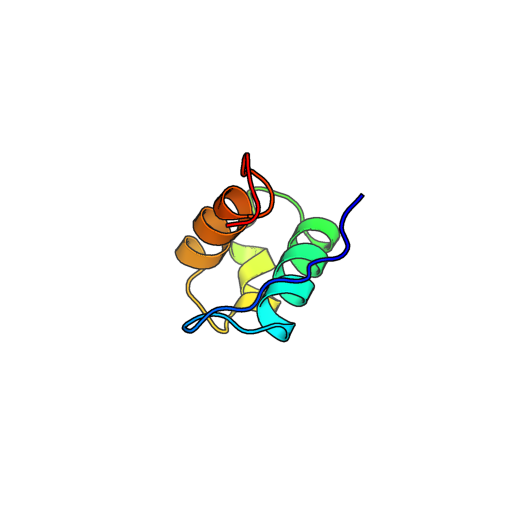 6 ? 9.878 8.261 -3.591 1.00 0.00 6 SER A O 17
ATOM 13803 N N . GLY A 1 7 ? 11.748 7.060 -3.940 1.00 0.00 7 GLY A N 17
ATOM 13804 C CA . GLY A 1 7 ? 11.131 5.814 -3.523 1.00 0.00 7 GLY A CA 17
ATOM 13805 C C . GLY A 1 7 ? 11.739 5.264 -2.248 1.00 0.00 7 GLY A C 17
ATOM 13806 O O . GLY A 1 7 ? 12.685 5.836 -1.706 1.00 0.00 7 GLY A O 17
ATOM 13810 N N . ASP A 1 8 ? 11.196 4.151 -1.768 1.00 0.00 8 ASP A N 17
ATOM 13811 C CA . ASP A 1 8 ? 11.691 3.523 -0.548 1.00 0.00 8 ASP A CA 17
ATOM 13812 C C . ASP A 1 8 ? 12.337 2.176 -0.855 1.00 0.00 8 ASP A C 17
ATOM 13813 O O . ASP A 1 8 ? 11.742 1.304 -1.487 1.00 0.00 8 ASP A O 17
ATOM 13822 N N . PRO A 1 9 ? 13.586 2.001 -0.397 1.00 0.00 9 PRO A N 17
ATOM 13823 C CA . PRO A 1 9 ? 14.341 0.762 -0.611 1.00 0.00 9 PRO A CA 17
ATOM 13824 C C . PRO A 1 9 ? 13.777 -0.406 0.192 1.00 0.00 9 PRO A C 17
ATOM 13825 O O . PRO A 1 9 ? 14.301 -1.518 0.137 1.00 0.00 9 PRO A O 17
ATOM 13836 N N . SER A 1 10 ? 12.707 -0.145 0.936 1.00 0.00 10 SER A N 17
ATOM 13837 C CA . SER A 1 10 ? 12.075 -1.175 1.753 1.00 0.00 10 SER A CA 17
ATOM 13838 C C . SER A 1 10 ? 10.962 -1.874 0.979 1.00 0.00 10 SER A C 17
ATOM 13839 O O . SER A 1 10 ? 10.828 -3.096 1.031 1.00 0.00 10 SER A O 17
ATOM 13847 N N . TRP A 1 11 ? 10.165 -1.089 0.263 1.00 0.00 11 TRP A N 17
ATOM 13848 C CA . TRP A 1 11 ? 9.062 -1.632 -0.522 1.00 0.00 11 TRP A CA 17
ATOM 13849 C C . TRP A 1 11 ? 9.455 -1.773 -1.988 1.00 0.00 11 TRP A C 17
ATOM 13850 O O . TRP A 1 11 ? 10.548 -1.371 -2.391 1.00 0.00 11 TRP A O 17
ATOM 13871 N N . THR A 1 12 ? 8.558 -2.345 -2.785 1.00 0.00 12 THR A N 17
ATOM 13872 C CA . THR A 1 12 ? 8.812 -2.540 -4.207 1.00 0.00 12 THR A CA 17
ATOM 13873 C C . THR A 1 12 ? 7.699 -1.931 -5.052 1.00 0.00 12 THR A C 17
ATOM 13874 O O . THR A 1 12 ? 6.585 -1.725 -4.573 1.00 0.00 12 THR A O 17
ATOM 13885 N N . ALA A 1 13 ? 8.009 -1.646 -6.313 1.00 0.00 13 ALA A N 17
ATOM 13886 C CA . ALA A 1 13 ? 7.033 -1.063 -7.226 1.00 0.00 13 ALA A CA 17
ATOM 13887 C C . ALA A 1 13 ? 5.759 -1.899 -7.274 1.00 0.00 13 ALA A C 17
ATOM 13888 O O . ALA A 1 13 ? 4.653 -1.360 -7.266 1.00 0.00 13 ALA A O 17
ATOM 13895 N N . GLN A 1 14 ? 5.923 -3.217 -7.326 1.00 0.00 14 GLN A N 17
ATOM 13896 C CA . GLN A 1 14 ? 4.784 -4.126 -7.377 1.00 0.00 14 GLN A CA 17
ATOM 13897 C C . GLN A 1 14 ? 3.863 -3.913 -6.180 1.00 0.00 14 GLN A C 17
ATOM 13898 O O . GLN A 1 14 ? 2.640 -3.907 -6.320 1.00 0.00 14 GLN A O 17
ATOM 13912 N N . GLU A 1 15 ? 4.459 -3.739 -5.005 1.00 0.00 15 GLU A N 17
ATOM 13913 C CA . GLU A 1 15 ? 3.690 -3.527 -3.784 1.00 0.00 15 GLU A CA 17
ATOM 13914 C C . GLU A 1 15 ? 2.829 -2.272 -3.894 1.00 0.00 15 GLU A C 17
ATOM 13915 O O . GLU A 1 15 ? 1.648 -2.285 -3.550 1.00 0.00 15 GLU A O 17
ATOM 13927 N N . GLU A 1 16 ? 3.431 -1.188 -4.376 1.00 0.00 16 GLU A N 17
ATOM 13928 C CA . GLU A 1 16 ? 2.719 0.075 -4.530 1.00 0.00 16 GLU A CA 17
ATOM 13929 C C . GLU A 1 16 ? 1.480 -0.101 -5.402 1.00 0.00 16 GLU A C 17
ATOM 13930 O O . GLU A 1 16 ? 0.358 0.149 -4.963 1.00 0.00 16 GLU A O 17
ATOM 13942 N N . MET A 1 17 ? 1.692 -0.533 -6.641 1.00 0.00 17 MET A N 17
ATOM 13943 C CA . MET A 1 17 ? 0.592 -0.744 -7.575 1.00 0.00 17 MET A CA 17
ATOM 13944 C C . MET A 1 17 ? -0.396 -1.769 -7.029 1.00 0.00 17 MET A C 17
ATOM 13945 O O . MET A 1 17 ? -1.609 -1.570 -7.093 1.00 0.00 17 MET A O 17
ATOM 13959 N N . ALA A 1 18 ? 0.130 -2.865 -6.493 1.00 0.00 18 ALA A N 17
ATOM 13960 C CA . ALA A 1 18 ? -0.707 -3.920 -5.934 1.00 0.00 18 ALA A CA 17
ATOM 13961 C C . ALA A 1 18 ? -1.593 -3.383 -4.815 1.00 0.00 18 ALA A C 17
ATOM 13962 O O . ALA A 1 18 ? -2.762 -3.754 -4.703 1.00 0.00 18 ALA A O 17
ATOM 13969 N N . LEU A 1 19 ? -1.029 -2.508 -3.989 1.00 0.00 19 LEU A N 17
ATOM 13970 C CA . LEU A 1 19 ? -1.768 -1.921 -2.877 1.00 0.00 19 LEU A CA 17
ATOM 13971 C C . LEU A 1 19 ? -3.003 -1.176 -3.377 1.00 0.00 19 LEU A C 17
ATOM 13972 O O . LEU A 1 19 ? -4.119 -1.428 -2.922 1.00 0.00 19 LEU A O 17
ATOM 13988 N N . LEU A 1 20 ? -2.794 -0.259 -4.315 1.00 0.00 20 LEU A N 17
ATOM 13989 C CA . LEU A 1 20 ? -3.890 0.521 -4.879 1.00 0.00 20 LEU A CA 17
ATOM 13990 C C . LEU A 1 20 ? -4.936 -0.389 -5.514 1.00 0.00 20 LEU A C 17
ATOM 13991 O O . LEU A 1 20 ? -6.107 -0.364 -5.135 1.00 0.00 20 LEU A O 17
ATOM 14007 N N . GLU A 1 21 ? -4.505 -1.193 -6.481 1.00 0.00 21 GLU A N 17
ATOM 14008 C CA . GLU A 1 21 ? -5.405 -2.113 -7.167 1.00 0.00 21 GLU A CA 17
ATOM 14009 C C . GLU A 1 21 ? -6.343 -2.796 -6.177 1.00 0.00 21 GLU A C 17
ATOM 14010 O O . GLU A 1 21 ? -7.564 -2.733 -6.317 1.00 0.00 21 GLU A O 17
ATOM 14022 N N . ALA A 1 22 ? -5.763 -3.451 -5.176 1.00 0.00 22 ALA A N 17
ATOM 14023 C CA . ALA A 1 22 ? -6.546 -4.145 -4.162 1.00 0.00 22 ALA A CA 17
ATOM 14024 C C . ALA A 1 22 ? -7.428 -3.172 -3.387 1.00 0.00 22 ALA A C 17
ATOM 14025 O O . ALA A 1 22 ? -8.636 -3.376 -3.264 1.00 0.00 22 ALA A O 17
ATOM 14032 N N . VAL A 1 23 ? -6.816 -2.113 -2.866 1.00 0.00 23 VAL A N 17
ATOM 14033 C CA . VAL A 1 23 ? -7.546 -1.107 -2.103 1.00 0.00 23 VAL A CA 17
ATOM 14034 C C . VAL A 1 23 ? -8.727 -0.563 -2.900 1.00 0.00 23 VAL A C 17
ATOM 14035 O O . VAL A 1 23 ? -9.689 -0.049 -2.330 1.00 0.00 23 VAL A O 17
ATOM 14048 N N . MET A 1 24 ? -8.646 -0.681 -4.221 1.00 0.00 24 MET A N 17
ATOM 14049 C CA . MET A 1 24 ? -9.710 -0.202 -5.097 1.00 0.00 24 MET A CA 17
ATOM 14050 C C . MET A 1 24 ? -10.662 -1.335 -5.466 1.00 0.00 24 MET A C 17
ATOM 14051 O O . MET A 1 24 ? -11.851 -1.111 -5.693 1.00 0.00 24 MET A O 17
ATOM 14065 N N . ASP A 1 25 ? -10.132 -2.552 -5.524 1.00 0.00 25 ASP A N 17
ATOM 14066 C CA . ASP A 1 25 ? -10.935 -3.721 -5.865 1.00 0.00 25 ASP A CA 17
ATOM 14067 C C . ASP A 1 25 ? -11.857 -4.101 -4.711 1.00 0.00 25 ASP A C 17
ATOM 14068 O O . ASP A 1 25 ? -13.000 -4.508 -4.925 1.00 0.00 25 ASP A O 17
ATOM 14077 N N . CYS A 1 26 ? -11.354 -3.967 -3.489 1.00 0.00 26 CYS A N 17
ATOM 14078 C CA . CYS A 1 26 ? -12.132 -4.299 -2.301 1.00 0.00 26 CYS A CA 17
ATOM 14079 C C . CYS A 1 26 ? -12.609 -3.034 -1.593 1.00 0.00 26 CYS A C 17
ATOM 14080 O O . CYS A 1 26 ? -13.810 -2.790 -1.479 1.00 0.00 26 CYS A O 17
ATOM 14088 N N . GLY A 1 27 ? -11.660 -2.235 -1.117 1.00 0.00 27 GLY A N 17
ATOM 14089 C CA . GLY A 1 27 ? -12.003 -1.006 -0.424 1.00 0.00 27 GLY A CA 17
ATOM 14090 C C . GLY A 1 27 ? -11.024 -0.672 0.683 1.00 0.00 27 GLY A C 17
ATOM 14091 O O . GLY A 1 27 ? -10.104 -1.442 0.962 1.00 0.00 27 GLY A O 17
ATOM 14095 N N . PHE A 1 28 ? -11.220 0.480 1.317 1.00 0.00 28 PHE A N 17
ATOM 14096 C CA . PHE A 1 28 ? -10.345 0.915 2.399 1.00 0.00 28 PHE A CA 17
ATOM 14097 C C . PHE A 1 28 ? -10.729 0.243 3.714 1.00 0.00 28 PHE A C 17
ATOM 14098 O O . PHE A 1 28 ? -11.885 -0.123 3.922 1.00 0.00 28 PHE A O 17
ATOM 14115 N N . GLY A 1 29 ? -9.750 0.084 4.599 1.00 0.00 29 GLY A N 17
ATOM 14116 C CA . GLY A 1 29 ? -10.004 -0.544 5.882 1.00 0.00 29 GLY A CA 17
ATOM 14117 C C . GLY A 1 29 ? -9.936 -2.057 5.810 1.00 0.00 29 GLY A C 17
ATOM 14118 O O . GLY A 1 29 ? -9.670 -2.721 6.812 1.00 0.00 29 GLY A O 17
ATOM 14122 N N . ASN A 1 30 ? -10.179 -2.603 4.623 1.00 0.00 30 ASN A N 17
ATOM 14123 C CA . ASN A 1 30 ? -10.146 -4.048 4.426 1.00 0.00 30 ASN A CA 17
ATOM 14124 C C . ASN A 1 30 ? -8.710 -4.545 4.284 1.00 0.00 30 ASN A C 17
ATOM 14125 O O . ASN A 1 30 ? -8.410 -5.367 3.418 1.00 0.00 30 ASN A O 17
ATOM 14136 N N . TRP A 1 31 ? -7.829 -4.041 5.141 1.00 0.00 31 TRP A N 17
ATOM 14137 C CA . TRP A 1 31 ? -6.424 -4.435 5.112 1.00 0.00 31 TRP A CA 17
ATOM 14138 C C . TRP A 1 31 ? -6.284 -5.935 4.882 1.00 0.00 31 TRP A C 17
ATOM 14139 O O . TRP A 1 31 ? -5.311 -6.391 4.282 1.00 0.00 31 TRP A O 17
ATOM 14160 N N . GLN A 1 32 ? -7.261 -6.697 5.363 1.00 0.00 32 GLN A N 17
ATOM 14161 C CA . GLN A 1 32 ? -7.245 -8.147 5.209 1.00 0.00 32 GLN A CA 17
ATOM 14162 C C . GLN A 1 32 ? -7.381 -8.541 3.742 1.00 0.00 32 GLN A C 17
ATOM 14163 O O . GLN A 1 32 ? -6.509 -9.209 3.185 1.00 0.00 32 GLN A O 17
ATOM 14177 N N . ASP A 1 33 ? -8.479 -8.123 3.122 1.00 0.00 33 ASP A N 17
ATOM 14178 C CA . ASP A 1 33 ? -8.728 -8.432 1.719 1.00 0.00 33 ASP A CA 17
ATOM 14179 C C . ASP A 1 33 ? -7.578 -7.945 0.842 1.00 0.00 33 ASP A C 17
ATOM 14180 O O . ASP A 1 33 ? -7.155 -8.636 -0.084 1.00 0.00 33 ASP A O 17
ATOM 14189 N N . VAL A 1 34 ? -7.077 -6.751 1.142 1.00 0.00 34 VAL A N 17
ATOM 14190 C CA . VAL A 1 34 ? -5.976 -6.172 0.381 1.00 0.00 34 VAL A CA 17
ATOM 14191 C C . VAL A 1 34 ? -4.709 -7.006 0.527 1.00 0.00 34 VAL A C 17
ATOM 14192 O O . VAL A 1 34 ? -3.943 -7.161 -0.424 1.00 0.00 34 VAL A O 17
ATOM 14205 N N . ALA A 1 35 ? -4.495 -7.543 1.723 1.00 0.00 35 ALA A N 17
ATOM 14206 C CA . ALA A 1 35 ? -3.321 -8.365 1.993 1.00 0.00 35 ALA A CA 17
ATOM 14207 C C . ALA A 1 35 ? -3.187 -9.483 0.966 1.00 0.00 35 ALA A C 17
ATOM 14208 O O . ALA A 1 35 ? -2.124 -10.089 0.829 1.00 0.00 35 ALA A O 17
ATOM 14215 N N . ASN A 1 36 ? -4.271 -9.753 0.246 1.00 0.00 36 ASN A N 17
ATOM 14216 C CA . ASN A 1 36 ? -4.273 -10.801 -0.769 1.00 0.00 36 ASN A CA 17
ATOM 14217 C C . ASN A 1 36 ? -3.102 -10.629 -1.732 1.00 0.00 36 ASN A C 17
ATOM 14218 O O . ASN A 1 36 ? -2.235 -11.496 -1.830 1.00 0.00 36 ASN A O 17
ATOM 14229 N N . GLN A 1 37 ? -3.085 -9.503 -2.439 1.00 0.00 37 GLN A N 17
ATOM 14230 C CA . GLN A 1 37 ? -2.021 -9.218 -3.394 1.00 0.00 37 GLN A CA 17
ATOM 14231 C C . GLN A 1 37 ? -0.833 -8.556 -2.703 1.00 0.00 37 GLN A C 17
ATOM 14232 O O . GLN A 1 37 ? 0.271 -8.518 -3.246 1.00 0.00 37 GLN A O 17
ATOM 14246 N N . MET A 1 38 ? -1.067 -8.036 -1.503 1.00 0.00 38 MET A N 17
ATOM 14247 C CA . MET A 1 38 ? -0.016 -7.376 -0.737 1.00 0.00 38 MET A CA 17
ATOM 14248 C C . MET A 1 38 ? 0.666 -8.359 0.210 1.00 0.00 38 MET A C 17
ATOM 14249 O O . MET A 1 38 ? 1.613 -8.004 0.912 1.00 0.00 38 MET A O 17
ATOM 14263 N N . CYS A 1 39 ? 0.178 -9.595 0.224 1.00 0.00 39 CYS A N 17
ATOM 14264 C CA . CYS A 1 39 ? 0.740 -10.629 1.086 1.00 0.00 39 CYS A CA 17
ATOM 14265 C C . CYS A 1 39 ? 2.238 -10.420 1.279 1.00 0.00 39 CYS A C 17
ATOM 14266 O O . CYS A 1 39 ? 2.795 -10.766 2.322 1.00 0.00 39 CYS A O 17
ATOM 14274 N N . THR A 1 40 ? 2.888 -9.855 0.266 1.00 0.00 40 THR A N 17
ATOM 14275 C CA . THR A 1 40 ? 4.322 -9.603 0.323 1.00 0.00 40 THR A CA 17
ATOM 14276 C C . THR A 1 40 ? 4.712 -8.936 1.637 1.00 0.00 40 THR A C 17
ATOM 14277 O O . THR A 1 40 ? 5.887 -8.900 2.003 1.00 0.00 40 THR A O 17
ATOM 14288 N N . LYS A 1 41 ? 3.718 -8.410 2.346 1.00 0.00 41 LYS A N 17
ATOM 14289 C CA . LYS A 1 41 ? 3.956 -7.746 3.622 1.00 0.00 41 LYS A CA 17
ATOM 14290 C C . LYS A 1 41 ? 2.799 -7.989 4.586 1.00 0.00 41 LYS A C 17
ATOM 14291 O O . LYS A 1 41 ? 1.872 -8.742 4.283 1.00 0.00 41 LYS A O 17
ATOM 14310 N N . THR A 1 42 ? 2.857 -7.346 5.748 1.00 0.00 42 THR A N 17
ATOM 14311 C CA . THR A 1 42 ? 1.815 -7.492 6.755 1.00 0.00 42 THR A CA 17
ATOM 14312 C C . THR A 1 42 ? 0.707 -6.464 6.554 1.00 0.00 42 THR A C 17
ATOM 14313 O O . THR A 1 42 ? 0.975 -5.280 6.344 1.00 0.00 42 THR A O 17
ATOM 14324 N N . LYS A 1 43 ? -0.538 -6.922 6.619 1.00 0.00 43 LYS A N 17
ATOM 14325 C CA . LYS A 1 43 ? -1.688 -6.042 6.445 1.00 0.00 43 LYS A CA 17
ATOM 14326 C C . LYS A 1 43 ? -1.455 -4.701 7.133 1.00 0.00 43 LYS A C 17
ATOM 14327 O O . LYS A 1 43 ? -1.856 -3.655 6.623 1.00 0.00 43 LYS A O 17
ATOM 14346 N N . GLU A 1 44 ? -0.804 -4.739 8.291 1.00 0.00 44 GLU A N 17
ATOM 14347 C CA . GLU A 1 44 ? -0.518 -3.526 9.047 1.00 0.00 44 GLU A CA 17
ATOM 14348 C C . GLU A 1 44 ? 0.377 -2.584 8.246 1.00 0.00 44 GLU A C 17
ATOM 14349 O O . GLU A 1 44 ? 0.134 -1.379 8.190 1.00 0.00 44 GLU A O 17
ATOM 14361 N N . GLU A 1 45 ? 1.412 -3.144 7.627 1.00 0.00 45 G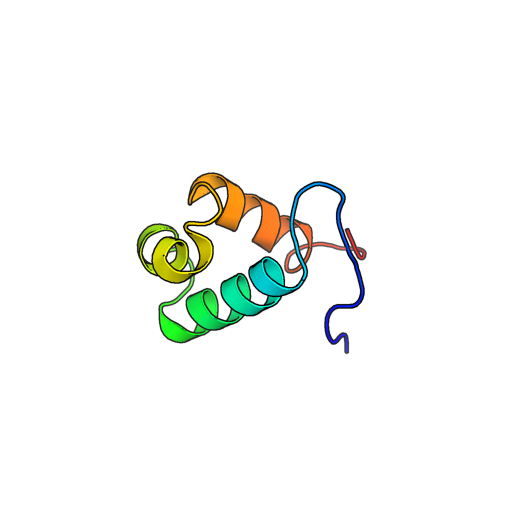LU A N 17
ATOM 14362 C CA . GLU A 1 45 ? 2.343 -2.354 6.830 1.00 0.00 45 GLU A CA 17
ATOM 14363 C C . GLU A 1 45 ? 1.657 -1.794 5.588 1.00 0.00 45 GLU A C 17
ATOM 14364 O O . GLU A 1 45 ? 1.990 -0.705 5.119 1.00 0.00 45 GLU A O 17
ATOM 14376 N N . CYS A 1 46 ? 0.699 -2.547 5.059 1.00 0.00 46 CYS A N 17
ATOM 14377 C CA . CYS A 1 46 ? -0.034 -2.127 3.870 1.00 0.00 46 CYS A CA 17
ATOM 14378 C C . CYS A 1 46 ? -0.802 -0.836 4.132 1.00 0.00 46 CYS A C 17
ATOM 14379 O O . CYS A 1 46 ? -1.027 -0.040 3.220 1.00 0.00 46 CYS A O 17
ATOM 14387 N N . GLU A 1 47 ? -1.204 -0.635 5.383 1.00 0.00 47 GLU A N 17
ATOM 14388 C CA . GLU A 1 47 ? -1.949 0.559 5.764 1.00 0.00 47 GLU A CA 17
ATOM 14389 C C . GLU A 1 47 ? -1.026 1.770 5.857 1.00 0.00 47 GLU A C 17
ATOM 14390 O O . GLU A 1 47 ? -1.148 2.719 5.083 1.00 0.00 47 GLU A O 17
ATOM 14402 N N . LYS A 1 48 ? -0.102 1.729 6.811 1.00 0.00 48 LYS A N 17
ATOM 14403 C CA . LYS A 1 48 ? 0.844 2.822 7.008 1.00 0.00 48 LYS A CA 17
ATOM 14404 C C . LYS A 1 48 ? 1.418 3.290 5.675 1.00 0.00 48 LYS A C 17
ATOM 14405 O O . LYS A 1 48 ? 1.260 4.450 5.292 1.00 0.00 48 LYS A O 17
ATOM 14424 N N . HIS A 1 49 ? 2.085 2.381 4.971 1.00 0.00 49 HIS A N 17
ATOM 14425 C CA . HIS A 1 49 ? 2.682 2.702 3.679 1.00 0.00 49 HIS A CA 17
ATOM 14426 C C . HIS A 1 49 ? 1.701 3.478 2.805 1.00 0.00 49 HIS A C 17
ATOM 14427 O O . HIS A 1 49 ? 2.068 4.469 2.173 1.00 0.00 49 HIS A O 17
ATOM 14442 N N . TYR A 1 50 ? 0.454 3.022 2.775 1.00 0.00 50 TYR A N 17
ATOM 14443 C CA . TYR A 1 50 ? -0.579 3.672 1.977 1.00 0.00 50 TYR A CA 17
ATOM 14444 C C . TYR A 1 50 ? -0.850 5.085 2.484 1.00 0.00 50 TYR A C 17
ATOM 14445 O O . TYR A 1 50 ? -0.687 6.061 1.752 1.00 0.00 50 TYR A O 17
ATOM 14463 N N . MET A 1 51 ? -1.265 5.186 3.742 1.00 0.00 51 MET A N 17
ATOM 14464 C CA . MET A 1 51 ? -1.558 6.479 4.349 1.00 0.00 51 MET A CA 17
ATOM 14465 C C . MET A 1 51 ? -0.309 7.353 4.395 1.00 0.00 51 MET A C 17
ATOM 14466 O O . MET A 1 51 ? -0.396 8.570 4.561 1.00 0.00 51 MET A O 17
ATOM 14480 N N . LYS A 1 52 ? 0.853 6.726 4.247 1.00 0.00 52 LYS A N 17
ATOM 14481 C CA . LYS A 1 52 ? 2.120 7.446 4.270 1.00 0.00 52 LYS A CA 17
ATOM 14482 C C . LYS A 1 52 ? 2.214 8.420 3.100 1.00 0.00 52 LYS A C 17
ATOM 14483 O O . LYS A 1 52 ? 2.350 9.629 3.296 1.00 0.00 52 LYS A O 17
ATOM 14502 N N . TYR A 1 53 ? 2.139 7.888 1.886 1.00 0.00 53 TYR A N 17
ATOM 14503 C CA . TYR A 1 53 ? 2.216 8.711 0.685 1.00 0.00 53 TYR A CA 17
ATOM 14504 C C . TYR A 1 53 ? 0.827 9.157 0.239 1.00 0.00 53 TYR A C 17
ATOM 14505 O O . TYR A 1 53 ? 0.511 10.347 0.248 1.00 0.00 53 TYR A O 17
ATOM 14523 N N . PHE A 1 54 ? -0.001 8.192 -0.150 1.00 0.00 54 PHE A N 17
ATOM 14524 C CA . PHE A 1 54 ? -1.357 8.483 -0.599 1.00 0.00 54 PHE A CA 17
ATOM 14525 C C . PHE A 1 54 ? -2.043 9.467 0.343 1.00 0.00 54 PHE A C 17
ATOM 14526 O O . PHE A 1 54 ? -2.404 10.575 -0.054 1.00 0.00 54 PHE A O 17
ATOM 14543 N N . SER A 1 55 ? -2.220 9.054 1.594 1.00 0.00 55 SER A N 17
ATOM 14544 C CA . SER A 1 55 ? -2.867 9.897 2.593 1.00 0.00 55 SER A CA 17
ATOM 14545 C C . SER A 1 55 ? -1.832 10.684 3.392 1.00 0.00 55 SER A C 17
ATOM 14546 O O . SER A 1 55 ? -1.912 10.771 4.616 1.00 0.00 55 SER A O 17
ATOM 14554 N N . GLY A 1 56 ? -0.860 11.256 2.688 1.00 0.00 56 GLY A N 17
ATOM 14555 C CA . GLY A 1 56 ? 0.177 12.029 3.346 1.00 0.00 56 GLY A CA 17
ATOM 14556 C C . GLY A 1 56 ? 0.411 13.371 2.681 1.00 0.00 56 GLY A C 17
ATOM 14557 O O . GLY A 1 56 ? -0.448 13.894 1.972 1.00 0.00 56 GLY A O 17
ATOM 14561 N N . PRO A 1 57 ? 1.599 13.950 2.911 1.00 0.00 57 PRO A N 17
ATOM 14562 C CA . PRO A 1 57 ? 1.970 15.248 2.339 1.00 0.00 57 PRO A CA 17
ATOM 14563 C C . PRO A 1 57 ? 2.186 15.176 0.831 1.00 0.00 57 PRO A C 17
ATOM 14564 O O . PRO A 1 57 ? 3.153 14.577 0.361 1.00 0.00 57 PRO A O 17
ATOM 14575 N N . SER A 1 58 ? 1.280 15.790 0.078 1.00 0.00 58 SER A N 17
ATOM 14576 C CA . SER A 1 58 ? 1.370 15.793 -1.378 1.00 0.00 58 SER A CA 17
ATOM 14577 C C . SER A 1 58 ? 1.682 17.192 -1.900 1.00 0.00 58 SER A C 17
ATOM 14578 O O . SER A 1 58 ? 1.225 18.190 -1.344 1.00 0.00 58 SER A O 17
ATOM 14586 N N . SER A 1 59 ? 2.463 17.255 -2.974 1.00 0.00 59 SER A N 17
ATOM 14587 C CA . SER A 1 59 ? 2.840 18.531 -3.571 1.00 0.00 59 SER A CA 17
ATOM 14588 C C . SER A 1 59 ? 1.634 19.205 -4.219 1.00 0.00 59 SER A C 17
ATOM 14589 O O . SER A 1 59 ? 1.438 19.119 -5.430 1.00 0.00 59 SER A O 17
ATOM 14597 N N . GLY A 1 60 ? 0.829 19.877 -3.401 1.00 0.00 60 GLY A N 17
ATOM 14598 C CA . GLY A 1 60 ? -0.348 20.556 -3.911 1.00 0.00 60 GLY A CA 17
ATOM 14599 C C . GLY A 1 60 ? -1.460 20.639 -2.885 1.00 0.00 60 GLY A C 17
ATOM 14600 O O . GLY A 1 60 ? -2.639 20.676 -3.238 1.00 0.00 60 GLY A O 17
ATOM 14604 N N . GLY A 1 1 ? 13.553 16.040 -15.523 1.00 0.00 1 GLY A N 18
ATOM 14605 C CA . GLY A 1 1 ? 13.159 16.837 -14.376 1.00 0.00 1 GLY A CA 18
ATOM 14606 C C . GLY A 1 1 ? 12.988 16.003 -13.121 1.00 0.00 1 GLY A C 18
ATOM 14607 O O . GLY A 1 1 ? 11.913 15.986 -12.521 1.00 0.00 1 GLY A O 18
ATOM 14611 N N . SER A 1 2 ? 14.049 15.308 -12.725 1.00 0.00 2 SER A N 18
ATOM 14612 C CA . SER A 1 2 ? 14.010 14.463 -11.537 1.00 0.00 2 SER A CA 18
ATOM 14613 C C . SER A 1 2 ? 15.403 14.307 -10.935 1.00 0.00 2 SER A C 18
ATOM 14614 O O . SER A 1 2 ? 16.409 14.577 -11.592 1.00 0.00 2 SER A O 18
ATOM 14622 N N . SER A 1 3 ? 15.453 13.868 -9.682 1.00 0.00 3 SER A N 18
ATOM 14623 C CA . SER A 1 3 ? 16.722 13.678 -8.988 1.00 0.00 3 SER A CA 18
ATOM 14624 C C . SER A 1 3 ? 16.985 12.198 -8.732 1.00 0.00 3 SER A C 18
ATOM 14625 O O . SER A 1 3 ? 17.442 11.814 -7.656 1.00 0.00 3 SER A O 18
ATOM 14633 N N . GLY A 1 4 ? 16.693 11.369 -9.730 1.00 0.00 4 GLY A N 18
ATOM 14634 C CA . GLY A 1 4 ? 16.903 9.940 -9.594 1.00 0.00 4 GLY A CA 18
ATOM 14635 C C . GLY A 1 4 ? 15.692 9.227 -9.026 1.00 0.00 4 GLY A C 18
ATOM 14636 O O . GLY A 1 4 ? 14.632 9.829 -8.857 1.00 0.00 4 GLY A O 18
ATOM 14640 N N . SER A 1 5 ? 15.849 7.940 -8.733 1.00 0.00 5 SER A N 18
ATOM 14641 C CA . SER A 1 5 ? 14.757 7.142 -8.186 1.00 0.00 5 SER A CA 18
ATOM 14642 C C . SER A 1 5 ? 14.680 7.295 -6.670 1.00 0.00 5 SER A C 18
ATOM 14643 O O . SER A 1 5 ? 15.581 6.874 -5.945 1.00 0.00 5 SER A O 18
ATOM 14651 N N . SER A 1 6 ? 13.595 7.901 -6.197 1.00 0.00 6 SER A N 18
ATOM 14652 C CA . SER A 1 6 ? 13.400 8.114 -4.768 1.00 0.00 6 SER A CA 18
ATOM 14653 C C . SER A 1 6 ? 12.234 7.278 -4.249 1.00 0.00 6 SER A C 18
ATOM 14654 O O . SER A 1 6 ? 11.444 7.739 -3.426 1.00 0.00 6 SER A O 18
ATOM 14662 N N . GLY A 1 7 ? 12.133 6.046 -4.737 1.00 0.00 7 GLY A N 18
ATOM 14663 C CA . GLY A 1 7 ? 11.060 5.165 -4.312 1.00 0.00 7 GLY A CA 18
ATOM 14664 C C . GLY A 1 7 ? 11.252 4.660 -2.896 1.00 0.00 7 GLY A C 18
ATOM 14665 O O . GLY A 1 7 ? 11.308 5.447 -1.951 1.00 0.00 7 GLY A O 18
ATOM 14669 N N . ASP A 1 8 ? 11.351 3.343 -2.747 1.00 0.00 8 ASP A N 18
ATOM 14670 C CA . ASP A 1 8 ? 11.537 2.733 -1.436 1.00 0.00 8 ASP A CA 18
ATOM 14671 C C . ASP A 1 8 ? 12.419 1.493 -1.533 1.00 0.00 8 ASP A C 18
ATOM 14672 O O . ASP A 1 8 ? 12.239 0.640 -2.402 1.00 0.00 8 ASP A O 18
ATOM 14681 N N . PRO A 1 9 ? 13.398 1.390 -0.622 1.00 0.00 9 PRO A N 18
ATOM 14682 C CA . PRO A 1 9 ? 14.329 0.258 -0.584 1.00 0.00 9 PRO A CA 18
ATOM 14683 C C . PRO A 1 9 ? 13.651 -1.036 -0.147 1.00 0.00 9 PRO A C 18
ATOM 14684 O O . PRO A 1 9 ? 14.046 -2.126 -0.562 1.00 0.00 9 PRO A O 18
ATOM 14695 N N . SER A 1 10 ? 12.628 -0.908 0.693 1.00 0.00 10 SER A N 18
ATOM 14696 C CA . SER A 1 10 ? 11.897 -2.068 1.189 1.00 0.00 10 SER A CA 18
ATOM 14697 C C . SER A 1 10 ? 10.809 -2.486 0.205 1.00 0.00 10 SER A C 18
ATOM 14698 O O . SER A 1 10 ? 10.821 -3.603 -0.313 1.00 0.00 10 SER A O 18
ATOM 14706 N N . TRP A 1 11 ? 9.869 -1.582 -0.046 1.00 0.00 11 TRP A N 18
ATOM 14707 C CA . TRP A 1 11 ? 8.772 -1.856 -0.968 1.00 0.00 11 TRP A CA 18
ATOM 14708 C C . TRP A 1 11 ? 9.246 -1.785 -2.415 1.00 0.00 11 TRP A C 18
ATOM 14709 O O . TRP A 1 11 ? 10.306 -1.229 -2.705 1.00 0.00 11 TRP A O 18
ATOM 14730 N N . THR A 1 12 ? 8.455 -2.351 -3.321 1.00 0.00 12 THR A N 18
ATOM 14731 C CA . THR A 1 12 ? 8.795 -2.353 -4.738 1.00 0.00 12 THR A CA 18
ATOM 14732 C C . THR A 1 12 ? 7.640 -1.825 -5.581 1.00 0.00 12 THR A C 18
ATOM 14733 O O . THR A 1 12 ? 6.501 -1.763 -5.121 1.00 0.00 12 THR A O 18
ATOM 14744 N N . ALA A 1 13 ? 7.942 -1.446 -6.819 1.00 0.00 13 ALA A N 18
ATOM 14745 C CA . ALA A 1 13 ? 6.927 -0.927 -7.727 1.00 0.00 13 ALA A CA 18
ATOM 14746 C C . ALA A 1 13 ? 5.703 -1.835 -7.760 1.00 0.00 13 ALA A C 18
ATOM 14747 O O . ALA A 1 13 ? 4.568 -1.360 -7.801 1.00 0.00 13 ALA A O 18
ATOM 14754 N N . GLN A 1 14 ? 5.941 -3.142 -7.744 1.00 0.00 14 GLN A N 18
ATOM 14755 C CA . GLN A 1 14 ? 4.856 -4.116 -7.773 1.00 0.00 14 GLN A CA 18
ATOM 14756 C C . GLN A 1 14 ? 3.959 -3.969 -6.549 1.00 0.00 14 GLN A C 18
ATOM 14757 O O . GLN A 1 14 ? 2.737 -3.888 -6.671 1.00 0.00 14 GLN A O 18
ATOM 14771 N N . GLU A 1 15 ? 4.574 -3.935 -5.371 1.00 0.00 15 GLU A N 18
ATOM 14772 C CA . GLU A 1 15 ? 3.829 -3.799 -4.125 1.00 0.00 15 GLU A CA 18
ATOM 14773 C C . GLU A 1 15 ? 2.980 -2.531 -4.135 1.00 0.00 15 GLU A C 18
ATOM 14774 O O . GLU A 1 15 ? 1.819 -2.546 -3.727 1.00 0.00 15 GLU A O 18
ATOM 14786 N N . GLU A 1 16 ? 3.569 -1.434 -4.602 1.00 0.00 16 GLU A N 18
ATOM 14787 C CA . GLU A 1 16 ? 2.867 -0.158 -4.663 1.00 0.00 16 GLU A CA 18
ATOM 14788 C C . GLU A 1 16 ? 1.591 -0.278 -5.491 1.00 0.00 16 GLU A C 18
ATOM 14789 O O . GLU A 1 16 ? 0.499 0.034 -5.015 1.00 0.00 16 GLU A O 18
ATOM 14801 N N . MET A 1 17 ? 1.737 -0.732 -6.731 1.00 0.00 17 MET A N 18
ATOM 14802 C CA . MET A 1 17 ? 0.596 -0.893 -7.625 1.00 0.00 17 MET A CA 18
ATOM 14803 C C . MET A 1 17 ? -0.424 -1.862 -7.034 1.00 0.00 17 MET A C 18
ATOM 14804 O O . MET A 1 17 ? -1.621 -1.577 -7.009 1.00 0.00 17 MET A O 18
ATOM 14818 N N . ALA A 1 18 ? 0.058 -3.006 -6.560 1.00 0.00 18 ALA A N 18
ATOM 14819 C CA . ALA A 1 18 ? -0.812 -4.015 -5.968 1.00 0.00 18 ALA A CA 18
ATOM 14820 C C . ALA A 1 18 ? -1.680 -3.414 -4.868 1.00 0.00 18 ALA A C 18
ATOM 14821 O O . ALA A 1 18 ? -2.869 -3.719 -4.765 1.00 0.00 18 ALA A O 18
ATOM 14828 N N . LEU A 1 19 ? -1.080 -2.558 -4.048 1.00 0.00 19 LEU A N 18
ATOM 14829 C CA . LEU A 1 19 ? -1.799 -1.914 -2.954 1.00 0.00 19 LEU A CA 18
ATOM 14830 C C . LEU A 1 19 ? -2.991 -1.120 -3.479 1.00 0.00 19 LEU A C 18
ATOM 14831 O O . LEU A 1 19 ? -4.124 -1.314 -3.036 1.00 0.00 19 LEU A O 18
ATOM 14847 N N . LEU A 1 20 ? -2.730 -0.227 -4.427 1.00 0.00 20 LEU A N 18
ATOM 14848 C CA . LEU A 1 20 ? -3.782 0.595 -5.015 1.00 0.00 20 LEU A CA 18
ATOM 14849 C C . LEU A 1 20 ? -4.873 -0.275 -5.630 1.00 0.00 20 LEU A C 18
ATOM 14850 O O . LEU A 1 20 ? -6.040 -0.182 -5.251 1.00 0.00 20 LEU A O 18
ATOM 14866 N N . GLU A 1 21 ? -4.485 -1.122 -6.578 1.00 0.00 21 GLU A N 18
ATOM 14867 C CA . GLU A 1 21 ? -5.431 -2.009 -7.243 1.00 0.00 21 GLU A CA 18
ATOM 14868 C C . GLU A 1 21 ? -6.259 -2.785 -6.223 1.00 0.00 21 GLU A C 18
ATOM 14869 O O . GLU A 1 21 ? -7.434 -3.071 -6.450 1.00 0.00 21 GLU A O 18
ATOM 14881 N N . ALA A 1 22 ? -5.637 -3.122 -5.098 1.00 0.00 22 ALA A N 18
ATOM 14882 C CA . ALA A 1 22 ? -6.315 -3.863 -4.042 1.00 0.00 22 ALA A CA 18
ATOM 14883 C C . ALA A 1 22 ? -7.272 -2.964 -3.268 1.00 0.00 22 ALA A C 18
ATOM 14884 O O . ALA A 1 22 ? -8.399 -3.355 -2.962 1.00 0.00 22 ALA A O 18
ATOM 14891 N N . VAL A 1 23 ? -6.816 -1.755 -2.952 1.00 0.00 23 VAL A N 18
ATOM 14892 C CA . VAL A 1 23 ? -7.632 -0.799 -2.213 1.00 0.00 23 VAL A CA 18
ATOM 14893 C C . VAL A 1 23 ? -8.789 -0.290 -3.066 1.00 0.00 23 VAL A C 18
ATOM 14894 O O . VAL A 1 23 ? -9.793 0.194 -2.543 1.00 0.00 23 VAL A O 18
ATOM 14907 N N . MET A 1 24 ? -8.642 -0.404 -4.382 1.0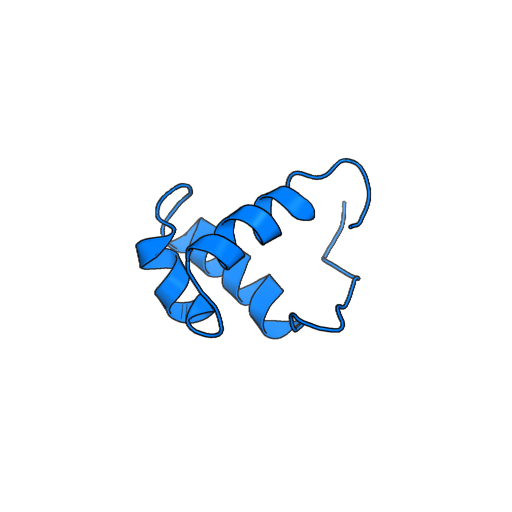0 0.00 24 MET A N 18
ATOM 14908 C CA . MET A 1 24 ? -9.676 0.044 -5.307 1.00 0.00 24 MET A CA 18
ATOM 14909 C C . MET A 1 24 ? -10.575 -1.117 -5.722 1.00 0.00 24 MET A C 18
ATOM 14910 O O . MET A 1 24 ? -11.688 -0.911 -6.204 1.00 0.00 24 MET A O 18
ATOM 14924 N N . ASP A 1 25 ? -10.083 -2.337 -5.530 1.00 0.00 25 ASP A N 18
ATOM 14925 C CA . ASP A 1 25 ? -10.842 -3.531 -5.884 1.00 0.00 25 ASP A CA 18
ATOM 14926 C C . ASP A 1 25 ? -11.710 -3.989 -4.715 1.00 0.00 25 ASP A C 18
ATOM 14927 O O . ASP A 1 25 ? -12.851 -4.412 -4.905 1.00 0.00 25 ASP A O 18
ATOM 14936 N N . CYS A 1 26 ? -11.161 -3.903 -3.509 1.00 0.00 26 CYS A N 18
ATOM 14937 C CA . CYS A 1 26 ? -11.884 -4.311 -2.309 1.00 0.00 26 CYS A CA 18
ATOM 14938 C C . CYS A 1 26 ? -12.442 -3.097 -1.572 1.00 0.00 26 CYS A C 18
ATOM 14939 O O . CYS A 1 26 ? -13.643 -3.011 -1.318 1.00 0.00 26 CYS A O 18
ATOM 14947 N N . GLY A 1 27 ? -11.561 -2.162 -1.230 1.00 0.00 27 GLY A N 18
ATOM 14948 C CA . GLY A 1 27 ? -11.985 -0.967 -0.524 1.00 0.00 27 GLY A CA 18
ATOM 14949 C C . GLY A 1 27 ? -11.083 -0.637 0.649 1.00 0.00 27 GLY A C 18
ATOM 14950 O O . GLY A 1 27 ? -10.398 -1.511 1.180 1.00 0.00 27 GLY A O 18
ATOM 14954 N N . PHE A 1 28 ? -11.081 0.629 1.054 1.00 0.00 28 PHE A N 18
ATOM 14955 C CA . PHE A 1 28 ? -10.255 1.073 2.170 1.00 0.00 28 PHE A CA 18
ATOM 14956 C C . PHE A 1 28 ? -10.720 0.439 3.477 1.00 0.00 28 PHE A C 18
ATOM 14957 O O . PHE A 1 28 ? -11.906 0.172 3.664 1.00 0.00 28 PHE A O 18
ATOM 14974 N N . GLY A 1 29 ? -9.774 0.198 4.381 1.00 0.00 29 GLY A N 18
ATOM 14975 C CA . GLY A 1 29 ? -10.105 -0.404 5.659 1.00 0.00 29 GLY A CA 18
ATOM 14976 C C . GLY A 1 29 ? -10.029 -1.918 5.624 1.00 0.00 29 GLY A C 18
ATOM 14977 O O . GLY A 1 29 ? -9.796 -2.558 6.648 1.00 0.00 29 GLY A O 18
ATOM 14981 N N . ASN A 1 30 ? -10.227 -2.491 4.442 1.00 0.00 30 ASN A N 18
ATOM 14982 C CA . ASN A 1 30 ? -10.182 -3.940 4.278 1.00 0.00 30 ASN A CA 18
ATOM 14983 C C . ASN A 1 30 ? -8.740 -4.433 4.196 1.00 0.00 30 ASN A C 18
ATOM 14984 O O . ASN A 1 30 ? -8.408 -5.272 3.359 1.00 0.00 30 ASN A O 18
ATOM 14995 N N . TRP A 1 31 ? -7.890 -3.907 5.069 1.00 0.00 31 TRP A N 18
ATOM 14996 C CA . TRP A 1 31 ? -6.484 -4.294 5.096 1.00 0.00 31 TRP A CA 18
ATOM 14997 C C . TRP A 1 31 ? -6.329 -5.796 4.883 1.00 0.00 31 TRP A C 18
ATOM 14998 O O . TRP A 1 31 ? -5.408 -6.242 4.201 1.00 0.00 31 TRP A O 18
ATOM 15019 N N . GLN A 1 32 ? -7.236 -6.569 5.472 1.00 0.00 32 GLN A N 18
ATOM 15020 C CA . GLN A 1 32 ? -7.198 -8.021 5.346 1.00 0.00 32 GLN A CA 18
ATOM 15021 C C . GLN A 1 32 ? -7.281 -8.443 3.882 1.00 0.00 32 GLN A C 18
ATOM 15022 O O . GLN A 1 32 ? -6.358 -9.061 3.351 1.00 0.00 32 GLN A O 18
ATOM 15036 N N . ASP A 1 33 ? -8.392 -8.106 3.237 1.00 0.00 33 ASP A N 18
ATOM 15037 C CA . ASP A 1 33 ? -8.596 -8.449 1.834 1.00 0.00 33 ASP A CA 18
ATOM 15038 C C . ASP A 1 33 ? -7.413 -7.993 0.986 1.00 0.00 33 ASP A C 18
ATOM 15039 O O . ASP A 1 33 ? -6.904 -8.745 0.156 1.00 0.00 33 ASP A O 18
ATOM 15048 N N . VAL A 1 34 ? -6.982 -6.753 1.199 1.00 0.00 34 VAL A N 18
ATOM 15049 C CA . VAL A 1 34 ? -5.859 -6.196 0.455 1.00 0.00 34 VAL A CA 18
ATOM 15050 C C . VAL A 1 34 ? -4.601 -7.035 0.647 1.00 0.00 34 VAL A C 18
ATOM 15051 O O . VAL A 1 34 ? -3.821 -7.225 -0.285 1.00 0.00 34 VAL A O 18
ATOM 15064 N N . ALA A 1 35 ? -4.411 -7.535 1.864 1.00 0.00 35 ALA A N 18
ATOM 15065 C CA . ALA A 1 35 ? -3.248 -8.356 2.178 1.00 0.00 35 ALA A CA 18
ATOM 15066 C C . ALA A 1 35 ? -3.070 -9.471 1.154 1.00 0.00 35 ALA A C 18
ATOM 15067 O O . ALA A 1 35 ? -1.989 -10.045 1.029 1.00 0.00 35 ALA A O 18
ATOM 15074 N N . ASN A 1 36 ? -4.138 -9.773 0.423 1.00 0.00 36 ASN A N 18
ATOM 15075 C CA . ASN A 1 36 ? -4.100 -10.821 -0.591 1.00 0.00 36 ASN A CA 18
ATOM 15076 C C . ASN A 1 36 ? -2.949 -10.593 -1.566 1.00 0.00 36 ASN A C 18
ATOM 15077 O O . ASN A 1 36 ? -2.037 -11.414 -1.668 1.00 0.00 36 ASN A O 18
ATOM 15088 N N . GLN A 1 37 ? -2.998 -9.472 -2.279 1.00 0.00 37 GLN A N 18
ATOM 15089 C CA . GLN A 1 37 ? -1.959 -9.136 -3.246 1.00 0.00 37 GLN A CA 18
ATOM 15090 C C . GLN A 1 37 ? -0.774 -8.466 -2.560 1.00 0.00 37 GLN A C 18
ATOM 15091 O O . GLN A 1 37 ? 0.323 -8.402 -3.116 1.00 0.00 37 GLN A O 18
ATOM 15105 N N . MET A 1 38 ? -1.002 -7.966 -1.350 1.00 0.00 38 MET A N 18
ATOM 15106 C CA . MET A 1 38 ? 0.049 -7.301 -0.588 1.00 0.00 38 MET A CA 18
ATOM 15107 C C . MET A 1 38 ? 0.748 -8.283 0.347 1.00 0.00 38 MET A C 18
ATOM 15108 O O . MET A 1 38 ? 1.690 -7.919 1.052 1.00 0.00 38 MET A O 18
ATOM 15122 N N . CYS A 1 39 ? 0.280 -9.526 0.348 1.00 0.00 39 CYS A N 18
ATOM 15123 C CA . CYS A 1 39 ? 0.860 -10.560 1.198 1.00 0.00 39 CYS A CA 18
ATOM 15124 C C . CYS A 1 39 ? 2.355 -10.329 1.392 1.00 0.00 39 CYS A C 18
ATOM 15125 O O . CYS A 1 39 ? 2.921 -10.683 2.427 1.00 0.00 39 CYS A O 18
ATOM 15133 N N . THR A 1 40 ? 2.992 -9.734 0.388 1.00 0.00 40 THR A N 18
ATOM 15134 C CA . THR A 1 40 ? 4.422 -9.458 0.447 1.00 0.00 40 THR A CA 18
ATOM 15135 C C . THR A 1 40 ? 4.801 -8.799 1.768 1.00 0.00 40 THR A C 18
ATOM 15136 O O . THR A 1 40 ? 5.976 -8.749 2.134 1.00 0.00 40 THR A O 18
ATOM 15147 N N . LYS A 1 41 ? 3.800 -8.296 2.482 1.00 0.00 41 LYS A N 18
ATOM 15148 C CA . LYS A 1 41 ? 4.027 -7.642 3.765 1.00 0.00 41 LYS A CA 18
ATOM 15149 C C . LYS A 1 41 ? 2.871 -7.909 4.724 1.00 0.00 41 LYS A C 18
ATOM 15150 O O . LYS A 1 41 ? 1.955 -8.669 4.412 1.00 0.00 41 LYS A O 18
ATOM 15169 N N . THR A 1 42 ? 2.920 -7.276 5.893 1.00 0.00 42 THR A N 18
ATOM 15170 C CA . THR A 1 42 ? 1.877 -7.445 6.897 1.00 0.00 42 THR A CA 18
ATOM 15171 C C . THR A 1 42 ? 0.756 -6.430 6.701 1.00 0.00 42 THR A C 18
ATOM 15172 O O . THR A 1 42 ? 1.008 -5.242 6.501 1.00 0.00 42 THR A O 18
ATOM 15183 N N . LYS A 1 43 ? -0.483 -6.906 6.760 1.00 0.00 43 LYS A N 18
ATOM 15184 C CA . LYS A 1 43 ? -1.644 -6.040 6.591 1.00 0.00 43 LYS A CA 18
ATOM 15185 C C . LYS A 1 43 ? -1.438 -4.708 7.305 1.00 0.00 43 LYS A C 18
ATOM 15186 O O . LYS A 1 43 ? -1.932 -3.673 6.861 1.00 0.00 43 LYS A O 18
ATOM 15205 N N . GLU A 1 44 ? -0.704 -4.743 8.413 1.00 0.00 44 GLU A N 18
ATOM 15206 C CA . GLU A 1 44 ? -0.432 -3.537 9.187 1.00 0.00 44 GLU A CA 18
ATOM 15207 C C . GLU A 1 44 ? 0.433 -2.564 8.392 1.00 0.00 44 GLU A C 18
ATOM 15208 O O . GLU A 1 44 ? 0.196 -1.357 8.401 1.00 0.00 44 GLU A O 18
ATOM 15220 N N . GLU A 1 45 ? 1.439 -3.099 7.707 1.00 0.00 45 GLU A N 18
ATOM 15221 C CA . GLU A 1 45 ? 2.341 -2.278 6.908 1.00 0.00 45 GLU A CA 18
ATOM 15222 C C . GLU A 1 45 ? 1.630 -1.732 5.673 1.00 0.00 45 GLU A C 18
ATOM 15223 O O . GLU A 1 45 ? 1.911 -0.621 5.222 1.00 0.00 45 GLU A O 18
ATOM 15235 N N . CYS A 1 46 ? 0.710 -2.522 5.131 1.00 0.00 46 CYS A N 18
ATOM 15236 C CA . CYS A 1 46 ? -0.040 -2.120 3.946 1.00 0.00 46 CYS A CA 18
ATOM 15237 C C . CYS A 1 46 ? -0.871 -0.872 4.227 1.00 0.00 46 CYS A C 18
ATOM 15238 O O . CYS A 1 46 ? -1.133 -0.075 3.327 1.00 0.00 46 CYS A O 18
ATOM 15246 N N . GLU A 1 47 ? -1.283 -0.711 5.480 1.00 0.00 47 GLU A N 18
ATOM 15247 C CA . GLU A 1 47 ? -2.086 0.439 5.878 1.00 0.00 47 GLU A CA 18
ATOM 15248 C C . GLU A 1 47 ? -1.222 1.692 5.995 1.00 0.00 47 GLU A C 18
ATOM 15249 O O . GLU A 1 47 ? -1.421 2.667 5.270 1.00 0.00 47 GLU A O 18
ATOM 15261 N N . LYS A 1 48 ? -0.263 1.658 6.913 1.00 0.00 48 LYS A N 18
ATOM 15262 C CA . LYS A 1 48 ? 0.633 2.789 7.127 1.00 0.00 48 LYS A CA 18
ATOM 15263 C C . LYS A 1 48 ? 1.279 3.226 5.816 1.00 0.00 48 LYS A C 18
ATOM 15264 O O . LYS A 1 48 ? 1.334 4.417 5.506 1.00 0.00 48 LYS A O 18
ATOM 15283 N N . HIS A 1 49 ? 1.766 2.256 5.049 1.00 0.00 49 HIS A N 18
ATOM 15284 C CA . HIS A 1 49 ? 2.406 2.541 3.770 1.00 0.00 49 HIS A CA 18
ATOM 15285 C C . HIS A 1 49 ? 1.474 3.336 2.860 1.00 0.00 49 HIS A C 18
ATOM 15286 O O . HIS A 1 49 ? 1.892 4.293 2.210 1.00 0.00 49 HIS A O 18
ATOM 15301 N N . TYR A 1 50 ? 0.209 2.931 2.820 1.00 0.00 50 TYR A N 18
ATOM 15302 C CA . TYR A 1 50 ? -0.782 3.603 1.988 1.00 0.00 50 TYR A CA 18
ATOM 15303 C C . TYR A 1 50 ? -1.049 5.018 2.493 1.00 0.00 50 TYR A C 18
ATOM 15304 O O . TYR A 1 50 ? -0.816 5.996 1.785 1.00 0.00 50 TYR A O 18
ATOM 15322 N N . MET A 1 51 ? -1.539 5.116 3.725 1.00 0.00 51 MET A N 18
ATOM 15323 C CA . MET A 1 51 ? -1.836 6.410 4.328 1.00 0.00 51 MET A CA 18
ATOM 15324 C C . MET A 1 51 ? -0.561 7.225 4.522 1.00 0.00 51 MET A C 18
ATOM 15325 O O . MET A 1 51 ? -0.613 8.406 4.866 1.00 0.00 51 MET A O 18
ATOM 15339 N N . LYS A 1 52 ? 0.583 6.587 4.300 1.00 0.00 52 LYS A N 18
ATOM 15340 C CA . LYS A 1 52 ? 1.872 7.252 4.450 1.00 0.00 52 LYS A CA 18
ATOM 15341 C C . LYS A 1 52 ? 2.167 8.143 3.247 1.00 0.00 52 LYS A C 18
ATOM 15342 O O . LYS A 1 52 ? 2.521 9.312 3.401 1.00 0.00 52 LYS A O 18
ATOM 15361 N N . TYR A 1 53 ? 2.019 7.584 2.052 1.00 0.00 53 TYR A N 18
ATOM 15362 C CA . TYR A 1 53 ? 2.270 8.327 0.823 1.00 0.00 53 TYR A CA 18
ATOM 15363 C C . TYR A 1 53 ? 0.961 8.738 0.157 1.00 0.00 53 TYR A C 18
ATOM 15364 O O . TYR A 1 53 ? 0.650 9.925 0.052 1.00 0.00 53 TYR A O 18
ATOM 15382 N N . PHE A 1 54 ? 0.197 7.748 -0.292 1.00 0.00 54 PHE A N 18
ATOM 15383 C CA . PHE A 1 54 ? -1.080 8.005 -0.948 1.00 0.00 54 PHE A CA 18
ATOM 15384 C C . PHE A 1 54 ? -1.868 9.078 -0.204 1.00 0.00 54 PHE A C 18
ATOM 15385 O O . PHE A 1 54 ? -2.135 10.153 -0.741 1.00 0.00 54 PHE A O 18
ATOM 15402 N N . SER A 1 55 ? -2.239 8.778 1.037 1.00 0.00 55 SER A N 18
ATOM 15403 C CA . SER A 1 55 ? -3.001 9.715 1.855 1.00 0.00 55 SER A CA 18
ATOM 15404 C C . SER A 1 55 ? -2.123 10.876 2.311 1.00 0.00 55 SER A C 18
ATOM 15405 O O . SER A 1 55 ? -2.606 11.987 2.526 1.00 0.00 55 SER A O 18
ATOM 15413 N N . GLY A 1 56 ? -0.828 10.610 2.457 1.00 0.00 56 GLY A N 18
ATOM 15414 C CA . GLY A 1 56 ? 0.097 11.641 2.887 1.00 0.00 56 GLY A CA 18
ATOM 15415 C C . GLY A 1 56 ? 0.585 11.427 4.306 1.00 0.00 56 GLY A C 18
ATOM 15416 O O . GLY A 1 56 ? -0.152 10.961 5.176 1.00 0.00 56 GLY A O 18
ATOM 15420 N N . PRO A 1 57 ? 1.857 11.771 4.557 1.00 0.00 57 PRO A N 18
ATOM 15421 C CA . PRO A 1 57 ? 2.472 11.622 5.880 1.00 0.00 57 PRO A CA 18
ATOM 15422 C C . PRO A 1 57 ? 1.903 12.604 6.897 1.00 0.00 57 PRO A C 18
ATOM 15423 O O . PRO A 1 57 ? 1.604 12.234 8.033 1.00 0.00 57 PRO A O 18
ATOM 15434 N N . SER A 1 58 ? 1.755 13.859 6.484 1.00 0.00 58 SER A N 18
ATOM 15435 C CA . SER A 1 58 ? 1.224 14.896 7.361 1.00 0.00 58 SER A CA 18
ATOM 15436 C C . SER A 1 58 ? 0.168 14.324 8.302 1.00 0.00 58 SER A C 18
ATOM 15437 O O . SER A 1 58 ? -0.552 13.390 7.949 1.00 0.00 58 SER A O 18
ATOM 15445 N N . SER A 1 59 ? 0.083 14.891 9.501 1.00 0.00 59 SER A N 18
ATOM 15446 C CA . SER A 1 59 ? -0.882 14.436 10.495 1.00 0.00 59 SER A CA 18
ATOM 15447 C C . SER A 1 59 ? -1.989 15.468 10.689 1.00 0.00 59 SER A C 18
ATOM 15448 O O . SER A 1 59 ? -1.841 16.416 11.459 1.00 0.00 59 SER A O 18
ATOM 15456 N N . GLY A 1 60 ? -3.100 15.274 9.985 1.00 0.00 60 GLY A N 18
ATOM 15457 C CA . GLY A 1 60 ? -4.217 16.195 10.094 1.00 0.00 60 GLY A CA 18
ATOM 15458 C C . GLY A 1 60 ? -5.547 15.480 10.228 1.00 0.00 60 GLY A C 18
ATOM 15459 O O . GLY A 1 60 ? -6.563 15.943 9.712 1.00 0.00 60 GLY A O 18
ATOM 15463 N N . GLY A 1 1 ? -3.631 8.274 -12.515 1.00 0.00 1 GLY A N 19
ATOM 15464 C CA . GLY A 1 1 ? -3.618 7.080 -11.690 1.00 0.00 1 GLY A CA 19
ATOM 15465 C C . GLY A 1 1 ? -2.239 6.459 -11.589 1.00 0.00 1 GLY A C 19
ATOM 15466 O O . GLY A 1 1 ? -1.425 6.870 -10.761 1.00 0.00 1 GLY A O 19
ATOM 15470 N N . SER A 1 2 ? -1.975 5.467 -12.432 1.00 0.00 2 SER A N 19
ATOM 15471 C CA . SER A 1 2 ? -0.686 4.784 -12.431 1.00 0.00 2 SER A CA 19
ATOM 15472 C C . SER A 1 2 ? 0.458 5.784 -12.568 1.00 0.00 2 SER A C 19
ATOM 15473 O O . SER A 1 2 ? 0.321 6.815 -13.226 1.00 0.00 2 SER A O 19
ATOM 15481 N N . SER A 1 3 ? 1.587 5.472 -11.940 1.00 0.00 3 SER A N 19
ATOM 15482 C CA . SER A 1 3 ? 2.755 6.344 -11.988 1.00 0.00 3 SER A CA 19
ATOM 15483 C C . SER A 1 3 ? 3.987 5.633 -11.435 1.00 0.00 3 SER A C 19
ATOM 15484 O O . SER A 1 3 ? 3.918 4.955 -10.410 1.00 0.00 3 SER A O 19
ATOM 15492 N N . GLY A 1 4 ? 5.113 5.793 -12.122 1.00 0.00 4 GLY A N 19
ATOM 15493 C CA . GLY A 1 4 ? 6.345 5.161 -11.685 1.00 0.00 4 GLY A CA 19
ATOM 15494 C C . GLY A 1 4 ? 7.336 6.156 -11.115 1.00 0.00 4 GLY A C 19
ATOM 15495 O O . GLY A 1 4 ? 8.537 6.062 -11.370 1.00 0.00 4 GLY A O 19
ATOM 15499 N N . SER A 1 5 ? 6.833 7.114 -10.342 1.00 0.00 5 SER A N 19
ATOM 15500 C CA . SER A 1 5 ? 7.683 8.134 -9.739 1.00 0.00 5 SER A CA 19
ATOM 15501 C C . SER A 1 5 ? 8.026 7.771 -8.297 1.00 0.00 5 SER A C 19
ATOM 15502 O O . SER A 1 5 ? 8.032 8.629 -7.414 1.00 0.00 5 SER A O 19
ATOM 15510 N N . SER A 1 6 ? 8.312 6.494 -8.067 1.00 0.00 6 SER A N 19
ATOM 15511 C CA . SER A 1 6 ? 8.653 6.015 -6.732 1.00 0.00 6 SER A CA 19
ATOM 15512 C C . SER A 1 6 ? 9.755 4.962 -6.798 1.00 0.00 6 SER A C 19
ATOM 15513 O O . SER A 1 6 ? 9.953 4.317 -7.827 1.00 0.00 6 SER A O 19
ATOM 15521 N N . GLY A 1 7 ? 10.471 4.793 -5.690 1.00 0.00 7 GLY A N 19
ATOM 15522 C CA . GLY A 1 7 ? 11.545 3.818 -5.642 1.00 0.00 7 GLY A CA 19
ATOM 15523 C C . GLY A 1 7 ? 12.144 3.683 -4.256 1.00 0.00 7 GLY A C 19
ATOM 15524 O O . GLY A 1 7 ? 13.047 4.434 -3.888 1.00 0.00 7 GLY A O 19
ATOM 15528 N N . ASP A 1 8 ? 11.639 2.726 -3.486 1.00 0.00 8 ASP A N 19
ATOM 15529 C CA . ASP A 1 8 ? 12.130 2.496 -2.132 1.00 0.00 8 ASP A CA 19
ATOM 15530 C C . ASP A 1 8 ? 12.826 1.142 -2.029 1.00 0.00 8 ASP A C 19
ATOM 15531 O O . ASP A 1 8 ? 12.390 0.146 -2.606 1.00 0.00 8 ASP A O 19
ATOM 15540 N N . PRO A 1 9 ? 13.937 1.103 -1.278 1.00 0.00 9 PRO A N 19
ATOM 15541 C CA . PRO A 1 9 ? 14.718 -0.122 -1.082 1.00 0.00 9 PRO A CA 19
ATOM 15542 C C . PRO A 1 9 ? 13.983 -1.147 -0.224 1.00 0.00 9 PRO A C 19
ATOM 15543 O O . PRO A 1 9 ? 14.253 -2.345 -0.304 1.00 0.00 9 PRO A O 19
ATOM 15554 N N . SER A 1 10 ? 13.053 -0.667 0.596 1.00 0.00 10 SER A N 19
ATOM 15555 C CA . SER A 1 10 ? 12.282 -1.542 1.471 1.00 0.00 10 SER A CA 19
ATOM 15556 C C . SER A 1 10 ? 11.100 -2.153 0.725 1.00 0.00 10 SER A C 19
ATOM 15557 O O . SER A 1 10 ? 10.866 -3.359 0.792 1.00 0.00 10 SER A O 19
ATOM 15565 N N . TRP A 1 11 ? 10.359 -1.310 0.014 1.00 0.00 11 TRP A N 19
ATOM 15566 C CA . TRP A 1 11 ? 9.201 -1.766 -0.746 1.00 0.00 11 TRP A CA 19
ATOM 15567 C C . TRP A 1 11 ? 9.552 -1.948 -2.218 1.00 0.00 11 TRP A C 19
ATOM 15568 O O . TRP A 1 11 ? 10.652 -1.602 -2.652 1.00 0.00 11 TRP A O 19
ATOM 15589 N N . THR A 1 12 ? 8.612 -2.493 -2.984 1.00 0.00 12 THR A N 19
ATOM 15590 C CA . THR A 1 12 ? 8.824 -2.721 -4.408 1.00 0.00 12 THR A CA 19
ATOM 15591 C C . THR A 1 12 ? 7.707 -2.098 -5.237 1.00 0.00 12 THR A C 19
ATOM 15592 O O . THR A 1 12 ? 6.601 -1.881 -4.742 1.00 0.00 12 THR A O 19
ATOM 15603 N N . ALA A 1 13 ? 8.003 -1.811 -6.501 1.00 0.00 13 ALA A N 19
ATOM 15604 C CA . ALA A 1 13 ? 7.022 -1.215 -7.399 1.00 0.00 13 ALA A CA 19
ATOM 15605 C C . ALA A 1 13 ? 5.728 -2.023 -7.414 1.00 0.00 13 ALA A C 19
ATOM 15606 O O . ALA A 1 13 ? 4.635 -1.459 -7.435 1.00 0.00 13 ALA A O 19
ATOM 15613 N N . GLN A 1 14 ? 5.862 -3.346 -7.403 1.00 0.00 14 GLN A N 19
ATOM 15614 C CA . GLN A 1 14 ? 4.703 -4.230 -7.417 1.00 0.00 14 GLN A CA 19
ATOM 15615 C C . GLN A 1 14 ? 3.809 -3.975 -6.208 1.00 0.00 14 GLN A C 19
ATOM 15616 O O . GLN A 1 14 ? 2.584 -3.959 -6.323 1.00 0.00 14 GLN A O 19
ATOM 15630 N N . GLU A 1 15 ? 4.431 -3.776 -5.050 1.00 0.00 15 GLU A N 19
ATOM 15631 C CA . GLU A 1 15 ? 3.690 -3.523 -3.820 1.00 0.00 15 GLU A CA 19
ATOM 15632 C C . GLU A 1 15 ? 2.854 -2.252 -3.940 1.00 0.00 15 GLU A C 19
ATOM 15633 O O . GLU A 1 15 ? 1.696 -2.218 -3.527 1.00 0.00 15 GLU A O 19
ATOM 15645 N N . GLU A 1 16 ? 3.453 -1.209 -4.507 1.00 0.00 16 GLU A N 19
ATOM 15646 C CA . GLU A 1 16 ? 2.764 0.065 -4.680 1.00 0.00 16 GLU A CA 19
ATOM 15647 C C . GLU A 1 16 ? 1.500 -0.109 -5.518 1.00 0.00 16 GLU A C 19
ATOM 15648 O O . GLU A 1 16 ? 0.393 0.158 -5.052 1.00 0.00 16 GLU A O 19
ATOM 15660 N N . MET A 1 17 ? 1.676 -0.557 -6.756 1.00 0.00 17 MET A N 19
ATOM 15661 C CA . MET A 1 17 ? 0.551 -0.767 -7.660 1.00 0.00 17 MET A CA 19
ATOM 15662 C C . MET A 1 17 ? -0.430 -1.781 -7.079 1.00 0.00 17 MET A C 19
ATOM 15663 O O . MET A 1 17 ? -1.644 -1.588 -7.137 1.00 0.00 17 MET A O 19
ATOM 15677 N N . ALA A 1 18 ? 0.105 -2.862 -6.521 1.00 0.00 18 ALA A N 19
ATOM 15678 C CA . ALA A 1 18 ? -0.724 -3.906 -5.929 1.00 0.00 18 ALA A CA 19
ATOM 15679 C C . ALA A 1 18 ? -1.571 -3.352 -4.789 1.00 0.00 18 ALA A C 19
ATOM 15680 O O . ALA A 1 18 ? -2.723 -3.751 -4.608 1.00 0.00 18 ALA A O 19
ATOM 15687 N N . LEU A 1 19 ? -0.996 -2.433 -4.022 1.00 0.00 19 LEU A N 19
ATOM 15688 C CA . LEU A 1 19 ? -1.699 -1.825 -2.898 1.00 0.00 19 LEU A CA 19
ATOM 15689 C C . LEU A 1 19 ? -2.946 -1.086 -3.371 1.00 0.00 19 LEU A C 19
ATOM 15690 O O . LEU A 1 19 ? -4.029 -1.249 -2.807 1.00 0.00 19 LEU A O 19
ATOM 15706 N N . LEU A 1 20 ? -2.788 -0.275 -4.411 1.00 0.00 20 LEU A N 19
ATOM 15707 C CA . LEU A 1 20 ? -3.903 0.488 -4.963 1.00 0.00 20 LEU A CA 19
ATOM 15708 C C . LEU A 1 20 ? -4.973 -0.442 -5.526 1.00 0.00 20 LEU A C 19
ATOM 15709 O O . LEU A 1 20 ? -6.129 -0.397 -5.108 1.00 0.00 20 LEU A O 19
ATOM 15725 N N . GLU A 1 21 ? -4.578 -1.284 -6.475 1.00 0.00 21 GLU A N 19
ATOM 15726 C CA . GLU A 1 21 ? -5.504 -2.225 -7.094 1.00 0.00 21 GLU A CA 19
ATOM 15727 C C . GLU A 1 21 ? -6.410 -2.865 -6.047 1.00 0.00 21 GLU A C 19
ATOM 15728 O O . GLU A 1 21 ? -7.629 -2.915 -6.212 1.00 0.00 21 GLU A O 19
ATOM 15740 N N . ALA A 1 22 ? -5.805 -3.355 -4.969 1.00 0.00 22 ALA A N 19
ATOM 15741 C CA . ALA A 1 22 ? -6.557 -3.990 -3.894 1.00 0.00 22 ALA A CA 19
ATOM 15742 C C . ALA A 1 22 ? -7.447 -2.982 -3.176 1.00 0.00 22 ALA A C 19
ATOM 15743 O O . ALA A 1 22 ? -8.558 -3.308 -2.757 1.00 0.00 22 ALA A O 19
ATOM 15750 N N . VAL A 1 23 ? -6.953 -1.756 -3.037 1.00 0.00 23 VAL A N 19
ATOM 15751 C CA . VAL A 1 23 ? -7.704 -0.700 -2.370 1.00 0.00 23 VAL A CA 19
ATOM 15752 C C . VAL A 1 23 ? -8.909 -0.273 -3.201 1.00 0.00 23 VAL A C 19
ATOM 15753 O O . VAL A 1 23 ? -9.911 0.198 -2.664 1.00 0.00 23 VAL A O 19
ATOM 15766 N N . MET A 1 24 ? -8.803 -0.442 -4.515 1.00 0.00 24 MET A N 19
ATOM 15767 C CA . MET A 1 24 ? -9.886 -0.075 -5.421 1.00 0.00 24 MET A CA 19
ATOM 15768 C C . MET A 1 24 ? -10.756 -1.285 -5.746 1.00 0.00 24 MET A C 19
ATOM 15769 O O . MET A 1 24 ? -11.938 -1.144 -6.059 1.00 0.00 24 MET A O 19
ATOM 15783 N N . ASP A 1 25 ? -10.164 -2.472 -5.668 1.00 0.00 25 ASP A N 19
ATOM 15784 C CA . ASP A 1 25 ? -10.887 -3.706 -5.953 1.00 0.00 25 ASP A CA 19
ATOM 15785 C C . ASP A 1 25 ? -11.711 -4.144 -4.746 1.00 0.00 25 ASP A C 19
ATOM 15786 O O . ASP A 1 25 ? -12.840 -4.616 -4.892 1.00 0.00 25 ASP A O 19
ATOM 15795 N N . CYS A 1 26 ? -11.140 -3.986 -3.558 1.00 0.00 26 CYS A N 19
ATOM 15796 C CA . CYS A 1 26 ? -11.821 -4.368 -2.326 1.00 0.00 26 CYS A CA 19
ATOM 15797 C C . CYS A 1 26 ? -12.382 -3.141 -1.613 1.00 0.00 26 CYS A C 19
ATOM 15798 O O . CYS A 1 26 ? -13.591 -3.022 -1.418 1.00 0.00 26 CYS A O 19
ATOM 15806 N N . GLY A 1 27 ? -11.494 -2.231 -1.224 1.00 0.00 27 GLY A N 19
ATOM 15807 C CA . GLY A 1 27 ? -11.919 -1.027 -0.535 1.00 0.00 27 GLY A CA 19
ATOM 15808 C C . GLY A 1 27 ? -11.010 -0.670 0.624 1.00 0.00 27 GLY A C 19
ATOM 15809 O O . GLY A 1 27 ? -10.046 -1.381 0.908 1.00 0.00 27 GLY A O 19
ATOM 15813 N N . PHE A 1 28 ? -11.316 0.435 1.295 1.00 0.00 28 PHE A N 19
ATOM 15814 C CA . PHE A 1 28 ? -10.517 0.887 2.429 1.00 0.00 28 PHE A CA 19
ATOM 15815 C C . PHE A 1 28 ? -10.937 0.171 3.709 1.00 0.00 28 PHE A C 19
ATOM 15816 O O . PHE A 1 28 ? -12.097 -0.204 3.873 1.00 0.00 28 PHE A O 19
ATOM 15833 N N . GLY A 1 29 ? -9.982 -0.017 4.616 1.00 0.00 29 GLY A N 19
ATOM 15834 C CA . GLY A 1 29 ? -10.271 -0.688 5.869 1.00 0.00 29 GLY A CA 19
ATOM 15835 C C . GLY A 1 29 ? -10.173 -2.197 5.755 1.00 0.00 29 GLY A C 19
ATOM 15836 O O . GLY A 1 29 ? -9.979 -2.890 6.753 1.00 0.00 29 GLY A O 19
ATOM 15840 N N . ASN A 1 30 ? -10.309 -2.706 4.536 1.00 0.00 30 ASN A N 19
ATOM 15841 C CA . ASN A 1 30 ? -10.237 -4.143 4.295 1.00 0.00 30 ASN A CA 19
ATOM 15842 C C . ASN A 1 30 ? -8.786 -4.607 4.202 1.00 0.00 30 ASN A C 19
ATOM 15843 O O . ASN A 1 30 ? -8.445 -5.447 3.369 1.00 0.00 30 ASN A O 19
ATOM 15854 N N . TRP A 1 31 ? -7.938 -4.055 5.061 1.00 0.00 31 TRP A N 19
ATOM 15855 C CA . TRP A 1 31 ? -6.524 -4.412 5.076 1.00 0.00 31 TRP A CA 19
ATOM 15856 C C . TRP A 1 31 ? -6.340 -5.915 4.897 1.00 0.00 31 TRP A C 19
ATOM 15857 O O . TRP A 1 31 ? -5.355 -6.363 4.311 1.00 0.00 31 TRP A O 19
ATOM 15878 N N . GLN A 1 32 ? -7.295 -6.688 5.405 1.00 0.00 32 GLN A N 19
ATOM 15879 C CA . GLN A 1 32 ? -7.236 -8.141 5.301 1.00 0.00 32 GLN A CA 19
ATOM 15880 C C . GLN A 1 32 ? -7.323 -8.586 3.844 1.00 0.00 32 GLN A C 19
ATOM 15881 O O . GLN A 1 32 ? -6.417 -9.243 3.331 1.00 0.00 32 GLN A O 19
ATOM 15895 N N . ASP A 1 33 ? -8.417 -8.225 3.184 1.00 0.00 33 ASP A N 19
ATOM 15896 C CA . ASP A 1 33 ? -8.622 -8.586 1.786 1.00 0.00 33 ASP A CA 19
ATOM 15897 C C . ASP A 1 33 ? -7.471 -8.081 0.921 1.00 0.00 33 ASP A C 19
ATOM 15898 O O . ASP A 1 33 ? -6.989 -8.788 0.036 1.00 0.00 33 ASP A O 19
ATOM 15907 N N . VAL A 1 34 ? -7.036 -6.852 1.182 1.00 0.00 34 VAL A N 19
ATOM 15908 C CA . VAL A 1 34 ? -5.943 -6.252 0.427 1.00 0.00 34 VAL A CA 19
ATOM 15909 C C . VAL A 1 34 ? -4.661 -7.064 0.577 1.00 0.00 34 VAL A C 19
ATOM 15910 O O . VAL A 1 34 ? -3.902 -7.226 -0.378 1.00 0.00 34 VAL A O 19
ATOM 15923 N N . ALA A 1 35 ? -4.427 -7.571 1.783 1.00 0.00 35 ALA A N 19
ATOM 15924 C CA . ALA A 1 35 ? -3.238 -8.369 2.058 1.00 0.00 35 ALA A CA 19
ATOM 15925 C C . ALA A 1 35 ? -3.080 -9.489 1.036 1.00 0.00 35 ALA A C 19
ATOM 15926 O O . ALA A 1 35 ? -2.003 -10.067 0.896 1.00 0.00 35 ALA A O 19
ATOM 15933 N N . ASN A 1 36 ? -4.161 -9.792 0.324 1.00 0.00 36 ASN A N 19
ATOM 15934 C CA . ASN A 1 36 ? -4.141 -10.845 -0.685 1.00 0.00 36 ASN A CA 19
ATOM 15935 C C . ASN A 1 36 ? -2.986 -10.642 -1.661 1.00 0.00 36 ASN A C 19
ATOM 15936 O O . ASN A 1 36 ? -2.100 -11.489 -1.771 1.00 0.00 36 ASN A O 19
ATOM 15947 N N . GLN A 1 37 ? -3.004 -9.515 -2.365 1.00 0.00 37 GLN A N 19
ATOM 15948 C CA . GLN A 1 37 ? -1.958 -9.202 -3.331 1.00 0.00 37 GLN A CA 19
ATOM 15949 C C . GLN A 1 37 ? -0.775 -8.522 -2.651 1.00 0.00 37 GLN A C 19
ATOM 15950 O O . GLN A 1 37 ? 0.321 -8.461 -3.207 1.00 0.00 37 GLN A O 19
ATOM 15964 N N . MET A 1 38 ? -1.004 -8.013 -1.445 1.00 0.00 38 MET A N 19
ATOM 15965 C CA . MET A 1 38 ? 0.045 -7.338 -0.689 1.00 0.00 38 MET A CA 19
ATOM 15966 C C . MET A 1 38 ? 0.748 -8.311 0.252 1.00 0.00 38 MET A C 19
ATOM 15967 O O . MET A 1 38 ? 1.692 -7.940 0.951 1.00 0.00 38 MET A O 19
ATOM 15981 N N . CYS A 1 39 ? 0.282 -9.555 0.266 1.00 0.00 39 CYS A N 19
ATOM 15982 C CA . CYS A 1 39 ? 0.866 -10.580 1.124 1.00 0.00 39 CYS A CA 19
ATOM 15983 C C . CYS A 1 39 ? 2.362 -10.349 1.306 1.00 0.00 39 CYS A C 19
ATOM 15984 O O . CYS A 1 39 ? 2.935 -10.697 2.340 1.00 0.00 39 CYS A O 19
ATOM 15992 N N . THR A 1 40 ? 2.993 -9.760 0.295 1.00 0.00 40 THR A N 19
ATOM 15993 C CA . THR A 1 40 ? 4.423 -9.484 0.342 1.00 0.00 40 THR A CA 19
ATOM 15994 C C . THR A 1 40 ? 4.812 -8.819 1.657 1.00 0.00 40 THR A C 19
ATOM 15995 O O . THR A 1 40 ? 5.988 -8.768 2.016 1.00 0.00 40 THR A O 19
ATOM 16006 N N . LYS A 1 41 ? 3.816 -8.309 2.374 1.00 0.00 41 LYS A N 19
ATOM 16007 C CA . LYS A 1 41 ? 4.052 -7.648 3.652 1.00 0.00 41 LYS A CA 19
ATOM 16008 C C . LYS A 1 41 ? 2.897 -7.898 4.616 1.00 0.00 41 LYS A C 19
ATOM 16009 O O . LYS A 1 41 ? 1.973 -8.653 4.312 1.00 0.00 41 LYS A O 19
ATOM 16028 N N . THR A 1 42 ? 2.954 -7.258 5.779 1.00 0.00 42 THR A N 19
ATOM 16029 C CA . THR A 1 42 ? 1.912 -7.410 6.788 1.00 0.00 42 THR A CA 19
ATOM 16030 C C . THR A 1 42 ? 0.794 -6.394 6.581 1.00 0.00 42 THR A C 19
ATOM 16031 O O . THR A 1 42 ? 1.050 -5.209 6.369 1.00 0.00 42 THR A O 19
ATOM 16042 N N . LYS A 1 43 ? -0.446 -6.866 6.647 1.00 0.00 43 LYS A N 19
ATOM 16043 C CA . LYS A 1 43 ? -1.605 -5.999 6.469 1.00 0.00 43 LYS A CA 19
ATOM 16044 C C . LYS A 1 43 ? -1.390 -4.655 7.159 1.00 0.00 43 LYS A C 19
ATOM 16045 O O . LYS A 1 43 ? -1.883 -3.626 6.699 1.00 0.00 43 LYS A O 19
ATOM 16064 N N . GLU A 1 44 ? -0.650 -4.674 8.264 1.00 0.00 44 GLU A N 19
ATOM 16065 C CA . GLU A 1 44 ? -0.370 -3.457 9.016 1.00 0.00 44 GLU A CA 19
ATOM 16066 C C . GLU A 1 44 ? 0.494 -2.499 8.199 1.00 0.00 44 GLU A C 19
ATOM 16067 O O . GLU A 1 44 ? 0.253 -1.293 8.181 1.00 0.00 44 GLU A O 19
ATOM 16079 N N . GLU A 1 45 ? 1.500 -3.048 7.526 1.00 0.00 45 GLU A N 19
ATOM 16080 C CA . GLU A 1 45 ? 2.401 -2.243 6.710 1.00 0.00 45 GLU A CA 19
ATOM 16081 C C . GLU A 1 45 ? 1.681 -1.703 5.477 1.00 0.00 45 GLU A C 19
ATOM 16082 O O . GLU A 1 45 ? 1.954 -0.591 5.023 1.00 0.00 45 GLU A O 19
ATOM 16094 N N . CYS A 1 46 ? 0.763 -2.499 4.940 1.00 0.00 46 CYS A N 19
ATOM 16095 C CA . CYS A 1 46 ? 0.005 -2.103 3.758 1.00 0.00 46 CYS A CA 19
ATOM 16096 C C . CYS A 1 46 ? -0.845 -0.870 4.046 1.00 0.00 46 CYS A C 19
ATOM 16097 O O . CYS A 1 46 ? -1.121 -0.072 3.151 1.00 0.00 46 CYS A O 19
ATOM 16105 N N . GLU A 1 47 ? -1.258 -0.722 5.301 1.00 0.00 47 GLU A N 19
ATOM 16106 C CA . GLU A 1 47 ? -2.080 0.413 5.705 1.00 0.00 47 GLU A CA 19
ATOM 16107 C C . GLU A 1 47 ? -1.226 1.664 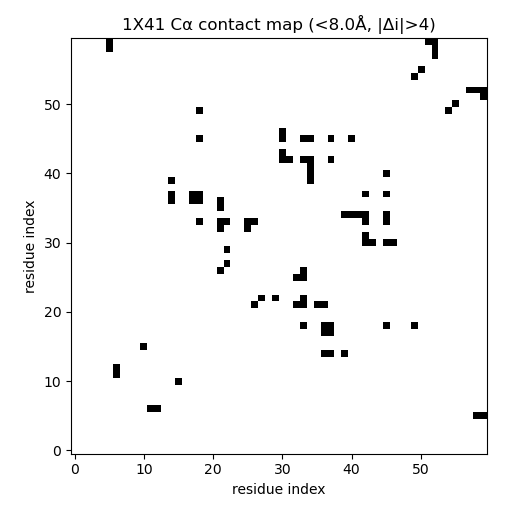5.890 1.00 0.00 47 GLU A C 19
ATOM 16108 O O . GLU A 1 47 ? -1.364 2.639 5.151 1.00 0.00 47 GLU A O 19
ATOM 16120 N N . LYS A 1 48 ? -0.343 1.629 6.882 1.00 0.00 48 LYS A N 19
ATOM 16121 C CA . LYS A 1 48 ? 0.535 2.758 7.166 1.00 0.00 48 LYS A CA 19
ATOM 16122 C C . LYS A 1 48 ? 1.200 3.265 5.890 1.00 0.00 48 LYS A C 19
ATOM 16123 O O . LYS A 1 48 ? 1.007 4.414 5.491 1.00 0.00 48 LYS A O 19
ATOM 16142 N N . HIS A 1 49 ? 1.982 2.400 5.252 1.00 0.00 49 HIS A N 19
ATOM 16143 C CA . HIS A 1 49 ? 2.673 2.759 4.019 1.00 0.00 49 HIS A CA 19
ATOM 16144 C C . HIS A 1 49 ? 1.738 3.498 3.067 1.00 0.00 49 HIS A C 19
ATOM 16145 O O . HIS A 1 49 ? 2.123 4.491 2.448 1.00 0.00 49 HIS A O 19
ATOM 16160 N N . TYR A 1 50 ? 0.509 3.007 2.954 1.00 0.00 50 TYR A N 19
ATOM 16161 C CA . TYR A 1 50 ? -0.481 3.619 2.075 1.00 0.00 50 TYR A CA 19
ATOM 16162 C C . TYR A 1 50 ? -0.816 5.035 2.534 1.00 0.00 50 TYR A C 19
ATOM 16163 O O . TYR A 1 50 ? -0.655 5.997 1.783 1.00 0.00 50 TYR A O 19
ATOM 16181 N N . MET A 1 51 ? -1.283 5.154 3.772 1.00 0.00 51 MET A N 19
ATOM 16182 C CA . MET A 1 51 ? -1.640 6.452 4.333 1.00 0.00 51 MET A CA 19
ATOM 16183 C C . MET A 1 51 ? -0.400 7.320 4.525 1.00 0.00 51 MET A C 19
ATOM 16184 O O . MET A 1 51 ? -0.500 8.488 4.901 1.00 0.00 51 MET A O 19
ATOM 16198 N N . LYS A 1 52 ? 0.768 6.742 4.265 1.00 0.00 52 LYS A N 19
ATOM 16199 C CA . LYS A 1 52 ? 2.027 7.462 4.408 1.00 0.00 52 LYS A CA 19
ATOM 16200 C C . LYS A 1 52 ? 2.281 8.359 3.200 1.00 0.00 52 LYS A C 19
ATOM 16201 O O . LYS A 1 52 ? 2.562 9.549 3.347 1.00 0.00 52 LYS A O 19
ATOM 16220 N N . TYR A 1 53 ? 2.179 7.781 2.009 1.00 0.00 53 TYR A N 19
ATOM 16221 C CA . TYR A 1 53 ? 2.399 8.529 0.776 1.00 0.00 53 TYR A CA 19
ATOM 16222 C C . TYR A 1 53 ? 1.074 8.991 0.176 1.00 0.00 53 TYR A C 19
ATOM 16223 O O . TYR A 1 53 ? 0.797 10.188 0.103 1.00 0.00 53 TYR A O 19
ATOM 16241 N N . PHE A 1 54 ? 0.260 8.032 -0.252 1.00 0.00 54 PHE A N 19
ATOM 16242 C CA . PHE A 1 54 ? -1.036 8.339 -0.847 1.00 0.00 54 PHE A CA 19
ATOM 16243 C C . PHE A 1 54 ? -1.704 9.504 -0.122 1.00 0.00 54 PHE A C 19
ATOM 16244 O O . PHE A 1 54 ? -1.745 10.624 -0.631 1.00 0.00 54 PHE A O 19
ATOM 16261 N N . SER A 1 55 ? -2.228 9.230 1.068 1.00 0.00 55 SER A N 19
ATOM 16262 C CA . SER A 1 55 ? -2.899 10.254 1.862 1.00 0.00 55 SER A CA 19
ATOM 16263 C C . SER A 1 55 ? -1.896 11.272 2.396 1.00 0.00 55 SER A C 19
ATOM 16264 O O . SER A 1 55 ? -2.265 12.378 2.787 1.00 0.00 55 SER A O 19
ATOM 16272 N N . GLY A 1 56 ? -0.622 10.888 2.408 1.00 0.00 56 GLY A N 19
ATOM 16273 C CA . GLY A 1 56 ? 0.415 11.778 2.896 1.00 0.00 56 GLY A CA 19
ATOM 16274 C C . GLY A 1 56 ? 0.422 13.111 2.174 1.00 0.00 56 GLY A C 19
ATOM 16275 O O . GLY A 1 56 ? 0.792 13.206 1.004 1.00 0.00 56 GLY A O 19
ATOM 16279 N N . PRO A 1 57 ? 0.004 14.172 2.880 1.00 0.00 57 PRO A N 19
ATOM 16280 C CA . PRO A 1 57 ? -0.047 15.525 2.318 1.00 0.00 57 PRO A CA 19
ATOM 16281 C C . PRO A 1 57 ? 1.342 16.108 2.082 1.00 0.00 57 PRO A C 19
ATOM 16282 O O . PRO A 1 57 ? 2.261 15.884 2.869 1.00 0.00 57 PRO A O 19
ATOM 16293 N N . SER A 1 58 ? 1.488 16.855 0.993 1.00 0.00 58 SER A N 19
ATOM 16294 C CA . SER A 1 58 ? 2.767 17.467 0.651 1.00 0.00 58 SER A CA 19
ATOM 16295 C C . SER A 1 58 ? 3.346 18.219 1.845 1.00 0.00 58 SER A C 19
ATOM 16296 O O . SER A 1 58 ? 4.526 18.082 2.166 1.00 0.00 58 SER A O 19
ATOM 16304 N N . SER A 1 59 ? 2.506 19.014 2.500 1.00 0.00 59 SER A N 19
ATOM 16305 C CA . SER A 1 59 ? 2.934 19.791 3.657 1.00 0.00 59 SER A CA 19
ATOM 16306 C C . SER A 1 59 ? 3.480 18.880 4.752 1.00 0.00 59 SER A C 19
ATOM 16307 O O . SER A 1 59 ? 2.993 17.768 4.951 1.00 0.00 59 SER A O 19
ATOM 16315 N N . GLY A 1 60 ? 4.499 19.360 5.460 1.00 0.00 60 GLY A N 19
ATOM 16316 C CA . GLY A 1 60 ? 5.096 18.577 6.525 1.00 0.00 60 GLY A CA 19
ATOM 16317 C C . GLY A 1 60 ? 5.109 17.093 6.217 1.00 0.00 60 GLY A C 19
ATOM 16318 O O . GLY A 1 60 ? 4.366 16.320 6.823 1.00 0.00 60 GLY A O 19
ATOM 16322 N N . GLY A 1 1 ? 8.861 17.168 0.419 1.00 0.00 1 GLY A N 20
ATOM 16323 C CA . GLY A 1 1 ? 8.137 16.833 -0.793 1.00 0.00 1 GLY A CA 20
ATOM 16324 C C . GLY A 1 1 ? 8.851 17.305 -2.045 1.00 0.00 1 GLY A C 20
ATOM 16325 O O . GLY A 1 1 ? 8.226 17.845 -2.957 1.00 0.00 1 GLY A O 20
ATOM 16329 N N . SER A 1 2 ? 10.164 17.102 -2.087 1.00 0.00 2 SER A N 20
ATOM 16330 C CA . SER A 1 2 ? 10.964 17.516 -3.233 1.00 0.00 2 SER A CA 20
ATOM 16331 C C . SER A 1 2 ? 11.119 16.371 -4.229 1.00 0.00 2 SER A C 20
ATOM 16332 O O . SER A 1 2 ? 10.922 16.548 -5.432 1.00 0.00 2 SER A O 20
ATOM 16340 N N . SER A 1 3 ? 11.474 15.196 -3.720 1.00 0.00 3 SER A N 20
ATOM 16341 C CA . SER A 1 3 ? 11.660 14.021 -4.564 1.00 0.00 3 SER A CA 20
ATOM 16342 C C . SER A 1 3 ? 10.353 13.631 -5.247 1.00 0.00 3 SER A C 20
ATOM 16343 O O . SER A 1 3 ? 9.276 14.075 -4.852 1.00 0.00 3 SER A O 20
ATOM 16351 N N . GLY A 1 4 ? 10.457 12.796 -6.277 1.00 0.00 4 GLY A N 20
ATOM 16352 C CA . GLY A 1 4 ? 9.277 12.359 -7.000 1.00 0.00 4 GLY A CA 20
ATOM 16353 C C . GLY A 1 4 ? 8.594 11.180 -6.336 1.00 0.00 4 GLY A C 20
ATOM 16354 O O . GLY A 1 4 ? 8.143 10.254 -7.011 1.00 0.00 4 GLY A O 20
ATOM 16358 N N . SER A 1 5 ? 8.517 11.212 -5.010 1.00 0.00 5 SER A N 20
ATOM 16359 C CA . SER A 1 5 ? 7.889 10.134 -4.254 1.00 0.00 5 SER A CA 20
ATOM 16360 C C . SER A 1 5 ? 8.523 8.790 -4.596 1.00 0.00 5 SER A C 20
ATOM 16361 O O . SER A 1 5 ? 7.829 7.785 -4.753 1.00 0.00 5 SER A O 20
ATOM 16369 N N . SER A 1 6 ? 9.848 8.779 -4.709 1.00 0.00 6 SER A N 20
ATOM 16370 C CA . SER A 1 6 ? 10.577 7.559 -5.036 1.00 0.00 6 SER A CA 20
ATOM 16371 C C . SER A 1 6 ? 11.806 7.405 -4.145 1.00 0.00 6 SER A C 20
ATOM 16372 O O . SER A 1 6 ? 12.781 8.143 -4.280 1.00 0.00 6 SER A O 20
ATOM 16380 N N . GLY A 1 7 ? 11.750 6.440 -3.233 1.00 0.00 7 GLY A N 20
ATOM 16381 C CA . GLY A 1 7 ? 12.863 6.205 -2.332 1.00 0.00 7 GLY A CA 20
ATOM 16382 C C . GLY A 1 7 ? 12.549 5.157 -1.282 1.00 0.00 7 GLY A C 20
ATOM 16383 O O . GLY A 1 7 ? 12.928 5.300 -0.120 1.00 0.00 7 GLY A O 20
ATOM 16387 N N . ASP A 1 8 ? 11.853 4.103 -1.692 1.00 0.00 8 ASP A N 20
ATOM 16388 C CA . ASP A 1 8 ? 11.487 3.026 -0.778 1.00 0.00 8 ASP A CA 20
ATOM 16389 C C . ASP A 1 8 ? 12.380 1.808 -0.989 1.00 0.00 8 ASP A C 20
ATOM 16390 O O . ASP A 1 8 ? 12.132 0.967 -1.853 1.00 0.00 8 ASP A O 20
ATOM 16399 N N . PRO A 1 9 ? 13.446 1.708 -0.180 1.00 0.00 9 PRO A N 20
ATOM 16400 C CA . PRO A 1 9 ? 14.398 0.597 -0.259 1.00 0.00 9 PRO A CA 20
ATOM 16401 C C . PRO A 1 9 ? 13.793 -0.720 0.215 1.00 0.00 9 PRO A C 20
ATOM 16402 O O . PRO A 1 9 ? 14.218 -1.796 -0.204 1.00 0.00 9 PRO A O 20
ATOM 16413 N N . SER A 1 10 ? 12.798 -0.627 1.092 1.00 0.00 10 SER A N 20
ATOM 16414 C CA . SER A 1 10 ? 12.137 -1.811 1.627 1.00 0.00 10 SER A CA 20
ATOM 16415 C C . SER A 1 10 ? 11.018 -2.274 0.698 1.00 0.00 10 SER A C 20
ATOM 16416 O O . SER A 1 10 ? 10.960 -3.441 0.313 1.00 0.00 10 SER A O 20
ATOM 16424 N N . TRP A 1 11 ? 10.133 -1.350 0.343 1.00 0.00 11 TRP A N 20
ATOM 16425 C CA . TRP A 1 11 ? 9.015 -1.662 -0.540 1.00 0.00 11 TRP A CA 20
ATOM 16426 C C . TRP A 1 11 ? 9.455 -1.649 -2.000 1.00 0.00 11 TRP A C 20
ATOM 16427 O O . TRP A 1 11 ? 10.535 -1.157 -2.330 1.00 0.00 11 TRP A O 20
ATOM 16448 N N . THR A 1 12 ? 8.612 -2.193 -2.873 1.00 0.00 12 THR A N 20
ATOM 16449 C CA . THR A 1 12 ? 8.915 -2.245 -4.297 1.00 0.00 12 THR A CA 20
ATOM 16450 C C . THR A 1 12 ? 7.773 -1.665 -5.124 1.00 0.00 12 THR A C 20
ATOM 16451 O O . THR A 1 12 ? 6.653 -1.519 -4.636 1.00 0.00 12 THR A O 20
ATOM 16462 N N . ALA A 1 13 ? 8.064 -1.336 -6.378 1.00 0.00 13 ALA A N 20
ATOM 16463 C CA . ALA A 1 13 ? 7.060 -0.775 -7.273 1.00 0.00 13 ALA A CA 20
ATOM 16464 C C . ALA A 1 13 ? 5.839 -1.684 -7.369 1.00 0.00 13 ALA A C 20
ATOM 16465 O O . ALA A 1 13 ? 4.703 -1.212 -7.378 1.00 0.00 13 ALA A O 20
ATOM 16472 N N . GLN A 1 14 ? 6.083 -2.988 -7.440 1.00 0.00 14 GLN A N 20
ATOM 16473 C CA . GLN A 1 14 ? 5.002 -3.962 -7.536 1.00 0.00 14 GLN A CA 20
ATOM 16474 C C . GLN A 1 14 ? 4.054 -3.843 -6.348 1.00 0.00 14 GLN A C 20
ATOM 16475 O O . GLN A 1 14 ? 2.836 -3.904 -6.506 1.00 0.00 14 GLN A O 20
ATOM 16489 N N . GLU A 1 15 ? 4.623 -3.674 -5.158 1.00 0.00 15 GLU A N 20
ATOM 16490 C CA . GLU A 1 15 ? 3.828 -3.547 -3.943 1.00 0.00 15 GLU A CA 20
ATOM 16491 C C . GLU A 1 15 ? 2.942 -2.306 -3.999 1.00 0.00 15 GLU A C 20
ATOM 16492 O O . GLU A 1 15 ? 1.782 -2.340 -3.590 1.00 0.00 15 GLU A O 20
ATOM 16504 N N . GLU A 1 16 ? 3.499 -1.211 -4.508 1.00 0.00 16 GLU A N 20
ATOM 16505 C CA . GLU A 1 16 ? 2.760 0.041 -4.616 1.00 0.00 16 GLU A CA 20
ATOM 16506 C C . GLU A 1 16 ? 1.507 -0.138 -5.468 1.00 0.00 16 GLU A C 20
ATOM 16507 O O . GLU A 1 16 ? 0.395 0.143 -5.022 1.00 0.00 16 GLU A O 20
ATOM 16519 N N . MET A 1 17 ? 1.696 -0.607 -6.697 1.00 0.00 17 MET A N 20
ATOM 16520 C CA . MET A 1 17 ? 0.581 -0.825 -7.612 1.00 0.00 17 MET A CA 20
ATOM 16521 C C . MET A 1 17 ? -0.420 -1.813 -7.022 1.00 0.00 17 MET A C 20
ATOM 16522 O O . MET A 1 17 ? -1.615 -1.527 -6.942 1.00 0.00 17 MET A O 20
ATOM 16536 N N . ALA A 1 18 ? 0.074 -2.976 -6.612 1.00 0.00 18 ALA A N 20
ATOM 16537 C CA . ALA A 1 18 ? -0.778 -4.005 -6.029 1.00 0.00 18 ALA A CA 20
ATOM 16538 C C . ALA A 1 18 ? -1.647 -3.432 -4.915 1.00 0.00 18 ALA A C 20
ATOM 16539 O O . ALA A 1 18 ? -2.828 -3.765 -4.801 1.00 0.00 18 ALA A O 20
ATOM 16546 N N . LEU A 1 19 ? -1.057 -2.570 -4.095 1.00 0.00 19 LEU A N 20
ATOM 16547 C CA . LEU A 1 19 ? -1.778 -1.950 -2.988 1.00 0.00 19 LEU A CA 20
ATOM 16548 C C . LEU A 1 19 ? -2.982 -1.163 -3.496 1.00 0.00 19 LEU A C 20
ATOM 16549 O O . LEU A 1 19 ? -4.090 -1.298 -2.975 1.00 0.00 19 LEU A O 20
ATOM 16565 N N . LEU A 1 20 ? -2.759 -0.343 -4.516 1.00 0.00 20 LEU A N 20
ATOM 16566 C CA . LEU A 1 20 ? -3.826 0.465 -5.097 1.00 0.00 20 LEU A CA 20
ATOM 16567 C C . LEU A 1 20 ? -4.895 -0.420 -5.729 1.00 0.00 20 LEU A C 20
ATOM 16568 O O . LEU A 1 20 ? -6.086 -0.257 -5.464 1.00 0.00 20 LEU A O 20
ATOM 16584 N N . GLU A 1 21 ? -4.462 -1.358 -6.566 1.00 0.00 21 GLU A N 20
ATOM 16585 C CA . GLU A 1 21 ? -5.383 -2.269 -7.235 1.00 0.00 21 GLU A CA 20
ATOM 16586 C C . GLU A 1 21 ? -6.256 -3.002 -6.221 1.00 0.00 21 GLU A C 20
ATOM 16587 O O . GLU A 1 21 ? -7.449 -3.206 -6.445 1.00 0.00 21 GLU A O 20
ATOM 16599 N N . ALA A 1 22 ? -5.653 -3.394 -5.104 1.00 0.00 22 ALA A N 20
ATOM 16600 C CA . ALA A 1 22 ? -6.375 -4.103 -4.054 1.00 0.00 22 ALA A CA 20
ATOM 16601 C C . ALA A 1 22 ? -7.284 -3.156 -3.278 1.00 0.00 22 ALA A C 20
ATOM 16602 O O . ALA A 1 22 ? -8.452 -3.460 -3.036 1.00 0.00 22 ALA A O 20
ATOM 16609 N N . VAL A 1 23 ? -6.740 -2.007 -2.889 1.00 0.00 23 VAL A N 20
ATOM 16610 C CA . VAL A 1 23 ? -7.503 -1.015 -2.141 1.00 0.00 23 VAL A CA 20
ATOM 16611 C C . VAL A 1 23 ? -8.690 -0.507 -2.952 1.00 0.00 23 VAL A C 20
ATOM 16612 O O . VAL A 1 23 ? -9.665 -0.004 -2.396 1.00 0.00 23 VAL A O 20
ATOM 16625 N N . MET A 1 24 ? -8.599 -0.643 -4.271 1.00 0.00 24 MET A N 20
ATOM 16626 C CA . MET A 1 24 ? -9.667 -0.199 -5.160 1.00 0.00 24 MET A CA 20
ATOM 16627 C C . MET A 1 24 ? -10.594 -1.356 -5.516 1.00 0.00 24 MET A C 20
ATOM 16628 O O . MET A 1 24 ? -11.773 -1.152 -5.806 1.00 0.00 24 MET A O 20
ATOM 16642 N N . ASP A 1 25 ? -10.055 -2.570 -5.492 1.00 0.00 25 ASP A N 20
ATOM 16643 C CA . ASP A 1 25 ? -10.835 -3.760 -5.811 1.00 0.00 25 ASP A CA 20
ATOM 16644 C C . ASP A 1 25 ? -11.691 -4.184 -4.622 1.00 0.00 25 ASP A C 20
ATOM 16645 O O . ASP A 1 25 ? -12.815 -4.658 -4.791 1.00 0.00 25 ASP A O 20
ATOM 16654 N N . CYS A 1 26 ? -11.152 -4.011 -3.420 1.00 0.00 26 CYS A N 20
ATOM 16655 C CA . CYS A 1 26 ? -11.866 -4.377 -2.202 1.00 0.00 26 CYS A CA 20
ATOM 16656 C C . CYS A 1 26 ? -12.428 -3.140 -1.508 1.00 0.00 26 CYS A C 20
ATOM 16657 O O . CYS A 1 26 ? -13.643 -2.966 -1.416 1.00 0.00 26 CYS A O 20
ATOM 16665 N N . GLY A 1 27 ? -11.536 -2.285 -1.020 1.00 0.00 27 GLY A N 20
ATOM 16666 C CA . GLY A 1 27 ? -11.962 -1.076 -0.339 1.00 0.00 27 GLY A CA 20
ATOM 16667 C C . GLY A 1 27 ? -11.037 -0.696 0.800 1.00 0.00 27 GLY A C 20
ATOM 16668 O O . GLY A 1 27 ? -10.233 -1.510 1.255 1.00 0.00 27 GLY A O 20
ATOM 16672 N N . PHE A 1 28 ? -11.150 0.545 1.263 1.00 0.00 28 PHE A N 20
ATOM 16673 C CA . PHE A 1 28 ? -10.316 1.032 2.355 1.00 0.00 28 PHE A CA 20
ATOM 16674 C C . PHE A 1 28 ? -10.734 0.403 3.681 1.00 0.00 28 PHE A C 20
ATOM 16675 O O . PHE A 1 28 ? -11.904 0.084 3.888 1.00 0.00 28 PHE A O 20
ATOM 16692 N N . GLY A 1 29 ? -9.767 0.228 4.578 1.00 0.00 29 GLY A N 20
ATOM 16693 C CA . GLY A 1 29 ? -10.054 -0.362 5.872 1.00 0.00 29 GLY A CA 20
ATOM 16694 C C . GLY A 1 29 ? -9.983 -1.876 5.847 1.00 0.00 29 GLY A C 20
ATOM 16695 O O . GLY A 1 29 ? -9.686 -2.507 6.861 1.00 0.00 29 GLY A O 20
ATOM 16699 N N . ASN A 1 30 ? -10.258 -2.461 4.686 1.00 0.00 30 ASN A N 20
ATOM 16700 C CA . ASN A 1 30 ? -10.226 -3.911 4.534 1.00 0.00 30 ASN A CA 20
ATOM 16701 C C . ASN A 1 30 ? -8.793 -4.410 4.379 1.00 0.00 30 ASN A C 20
ATOM 16702 O O . ASN A 1 30 ? -8.507 -5.252 3.527 1.00 0.00 30 ASN A O 20
ATOM 16713 N N . TRP A 1 31 ? -7.897 -3.886 5.207 1.00 0.00 31 TRP A N 20
ATOM 16714 C CA . TRP A 1 31 ? -6.493 -4.280 5.162 1.00 0.00 31 TRP A CA 20
ATOM 16715 C C . TRP A 1 31 ? -6.355 -5.783 4.946 1.00 0.00 31 TRP A C 20
ATOM 16716 O O . TRP A 1 31 ? -5.405 -6.242 4.313 1.00 0.00 31 TRP A O 20
ATOM 16737 N N . GLN A 1 32 ? -7.309 -6.542 5.474 1.00 0.00 32 GLN A N 20
ATOM 16738 C CA . GLN A 1 32 ? -7.293 -7.994 5.338 1.00 0.00 32 GLN A CA 20
ATOM 16739 C C . GLN A 1 32 ? -7.401 -8.404 3.873 1.00 0.00 32 GLN A C 20
ATOM 16740 O O . GLN A 1 32 ? -6.505 -9.052 3.332 1.00 0.00 32 GLN A O 20
ATOM 16754 N N . ASP A 1 33 ? -8.504 -8.023 3.237 1.00 0.00 33 ASP A N 20
ATOM 16755 C CA . ASP A 1 33 ? -8.729 -8.351 1.834 1.00 0.00 33 ASP A CA 20
ATOM 16756 C C . ASP A 1 33 ? -7.567 -7.873 0.971 1.00 0.00 33 ASP A C 20
ATOM 16757 O O . ASP A 1 33 ? -7.087 -8.598 0.099 1.00 0.00 33 ASP A O 20
ATOM 16766 N N . VAL A 1 34 ? -7.118 -6.646 1.218 1.00 0.00 34 VAL A N 20
ATOM 16767 C CA . VAL A 1 34 ? -6.011 -6.070 0.463 1.00 0.00 34 VAL A CA 20
ATOM 16768 C C . VAL A 1 34 ? -4.757 -6.929 0.585 1.00 0.00 34 VAL A C 20
ATOM 16769 O O . VAL A 1 34 ? -4.015 -7.102 -0.381 1.00 0.00 34 VAL A O 20
ATOM 16782 N N . ALA A 1 35 ? -4.527 -7.464 1.780 1.00 0.00 35 ALA A N 20
ATOM 16783 C CA . ALA A 1 35 ? -3.364 -8.306 2.028 1.00 0.00 35 ALA A CA 20
ATOM 16784 C C . ALA A 1 35 ? -3.261 -9.420 0.992 1.00 0.00 35 ALA A C 20
ATOM 16785 O O . ALA A 1 35 ? -2.207 -10.033 0.828 1.00 0.00 35 ALA A O 20
ATOM 16792 N N . ASN A 1 36 ? -4.363 -9.676 0.294 1.00 0.00 36 ASN A N 20
ATOM 16793 C CA . ASN A 1 36 ? -4.397 -10.717 -0.727 1.00 0.00 36 ASN A CA 20
ATOM 16794 C C . ASN A 1 36 ? -3.237 -10.558 -1.705 1.00 0.00 36 ASN A C 20
ATOM 16795 O O . ASN A 1 36 ? -2.389 -11.441 -1.826 1.00 0.00 36 ASN A O 20
ATOM 16806 N N . GLN A 1 37 ? -3.208 -9.425 -2.400 1.00 0.00 37 GLN A N 20
ATOM 16807 C CA . GLN A 1 37 ? -2.153 -9.150 -3.367 1.00 0.00 37 GLN A CA 20
ATOM 16808 C C . GLN A 1 37 ? -0.948 -8.505 -2.690 1.00 0.00 37 GLN A C 20
ATOM 16809 O O . GLN A 1 37 ? 0.148 -8.477 -3.248 1.00 0.00 37 GLN A O 20
ATOM 16823 N N . MET A 1 38 ? -1.160 -7.987 -1.485 1.00 0.00 38 MET A N 20
ATOM 16824 C CA . MET A 1 38 ? -0.091 -7.342 -0.731 1.00 0.00 38 MET A CA 20
ATOM 16825 C C . MET A 1 38 ? 0.593 -8.337 0.202 1.00 0.00 38 MET A C 20
ATOM 16826 O O . MET A 1 38 ? 1.549 -7.994 0.897 1.00 0.00 38 MET A O 20
ATOM 16840 N N . CYS A 1 39 ? 0.096 -9.569 0.212 1.00 0.00 39 CYS A N 20
ATOM 16841 C CA . CYS A 1 39 ? 0.658 -10.613 1.062 1.00 0.00 39 CYS A CA 20
ATOM 16842 C C . CYS A 1 39 ? 2.159 -10.416 1.243 1.00 0.00 39 CYS A C 20
ATOM 16843 O O . CYS A 1 39 ? 2.723 -10.774 2.278 1.00 0.00 39 CYS A O 20
ATOM 16851 N N . THR A 1 40 ? 2.803 -9.846 0.229 1.00 0.00 40 THR A N 20
ATOM 16852 C CA . THR A 1 40 ? 4.240 -9.604 0.275 1.00 0.00 40 THR A CA 20
ATOM 16853 C C . THR A 1 40 ? 4.642 -8.926 1.580 1.00 0.00 40 THR A C 20
ATOM 16854 O O . THR A 1 40 ? 5.821 -8.877 1.929 1.00 0.00 40 THR A O 20
ATOM 16865 N N . LYS A 1 41 ? 3.653 -8.405 2.299 1.00 0.00 41 LYS A N 20
ATOM 16866 C CA . LYS A 1 41 ? 3.903 -7.731 3.568 1.00 0.00 41 LYS A CA 20
ATOM 16867 C C . LYS A 1 41 ? 2.772 -7.996 4.557 1.00 0.00 41 LYS A C 20
ATOM 16868 O O . LYS A 1 41 ? 1.856 -8.770 4.276 1.00 0.00 41 LYS A O 20
ATOM 16887 N N . THR A 1 42 ? 2.840 -7.348 5.715 1.00 0.00 42 THR A N 20
ATOM 16888 C CA . THR A 1 42 ? 1.822 -7.513 6.745 1.00 0.00 42 THR A CA 20
ATOM 16889 C C . THR A 1 42 ? 0.706 -6.486 6.585 1.00 0.00 42 THR A C 20
ATOM 16890 O O . THR A 1 42 ? 0.965 -5.298 6.390 1.00 0.00 42 THR A O 20
ATOM 16901 N N . LYS A 1 43 ? -0.535 -6.951 6.669 1.00 0.00 43 LYS A N 20
ATOM 16902 C CA . LYS A 1 43 ? -1.692 -6.073 6.536 1.00 0.00 43 LYS A CA 20
ATOM 16903 C C . LYS A 1 43 ? -1.472 -4.765 7.289 1.00 0.00 43 LYS A C 20
ATOM 16904 O O . LYS A 1 43 ? -1.963 -3.714 6.879 1.00 0.00 43 LYS A O 20
ATOM 16923 N N . GLU A 1 44 ? -0.730 -4.838 8.389 1.00 0.00 44 GLU A N 20
ATOM 16924 C CA . GLU A 1 44 ? -0.445 -3.659 9.197 1.00 0.00 44 GLU A CA 20
ATOM 16925 C C . GLU A 1 44 ? 0.437 -2.675 8.433 1.00 0.00 44 GLU A C 20
ATOM 16926 O O . GLU A 1 44 ? 0.239 -1.463 8.507 1.00 0.00 44 GLU A O 20
ATOM 16938 N N . GLU A 1 45 ? 1.410 -3.208 7.701 1.00 0.00 45 GLU A N 20
ATOM 16939 C CA . GLU A 1 45 ? 2.322 -2.377 6.924 1.00 0.00 45 GLU A CA 20
ATOM 16940 C C . GLU A 1 45 ? 1.619 -1.791 5.703 1.00 0.00 45 GLU A C 20
ATOM 16941 O O . GLU A 1 45 ? 1.810 -0.622 5.366 1.00 0.00 45 GLU A O 20
ATOM 16953 N N . CYS A 1 46 ? 0.807 -2.611 5.045 1.00 0.00 46 CYS A N 20
ATOM 16954 C CA . CYS A 1 46 ? 0.076 -2.175 3.860 1.00 0.00 46 CYS A CA 20
ATOM 16955 C C . CYS A 1 46 ? -0.697 -0.891 4.141 1.00 0.00 46 CYS A C 20
ATOM 16956 O O . CYS A 1 46 ? -0.909 -0.074 3.245 1.00 0.00 46 CYS A O 20
ATOM 16964 N N . GLU A 1 47 ? -1.118 -0.720 5.391 1.00 0.00 47 GLU A N 20
ATOM 16965 C CA . GLU A 1 47 ? -1.871 0.464 5.788 1.00 0.00 47 GLU A CA 20
ATOM 16966 C C . GLU A 1 47 ? -0.957 1.682 5.887 1.00 0.00 47 GLU A C 20
ATOM 16967 O O . GLU A 1 47 ? -1.096 2.640 5.126 1.00 0.00 47 GLU A O 20
ATOM 16979 N N . LYS A 1 48 ? -0.022 1.637 6.829 1.00 0.00 48 LYS A N 20
ATOM 16980 C CA . LYS A 1 48 ? 0.917 2.735 7.029 1.00 0.00 48 LYS A CA 20
ATOM 16981 C C . LYS A 1 48 ? 1.493 3.208 5.698 1.00 0.00 48 LYS A C 20
ATOM 16982 O O . LYS A 1 48 ? 1.510 4.404 5.407 1.00 0.00 48 LYS A O 20
ATOM 17001 N N . HIS A 1 49 ? 1.962 2.260 4.891 1.00 0.00 49 HIS A N 20
ATOM 17002 C CA . HIS A 1 49 ? 2.536 2.580 3.590 1.00 0.00 49 HIS A CA 20
ATOM 17003 C C . HIS A 1 49 ? 1.544 3.362 2.735 1.00 0.00 49 HIS A C 20
ATOM 17004 O O . HIS A 1 49 ? 1.921 4.293 2.023 1.00 0.00 49 HIS A O 20
ATOM 17019 N N . TYR A 1 50 ? 0.275 2.976 2.809 1.00 0.00 50 TYR A N 20
ATOM 17020 C CA . TYR A 1 50 ? -0.772 3.639 2.039 1.00 0.00 50 TYR A CA 20
ATOM 17021 C C . TYR A 1 50 ? -1.002 5.060 2.544 1.00 0.00 50 TYR A C 20
ATOM 17022 O O . TYR A 1 50 ? -0.825 6.029 1.807 1.00 0.00 50 TYR A O 20
ATOM 17040 N N . MET A 1 51 ? -1.399 5.175 3.807 1.00 0.00 51 MET A N 20
ATOM 17041 C CA . MET A 1 51 ? -1.652 6.477 4.413 1.00 0.00 51 MET A CA 20
ATOM 17042 C C . MET A 1 51 ? -0.371 7.300 4.489 1.00 0.00 51 MET A C 20
ATOM 17043 O O . MET A 1 51 ? -0.406 8.499 4.767 1.00 0.00 51 MET A O 20
ATOM 17057 N N . LYS A 1 52 ? 0.761 6.650 4.239 1.00 0.00 52 LYS A N 20
ATOM 17058 C CA . LYS A 1 52 ? 2.055 7.321 4.278 1.00 0.00 52 LYS A CA 20
ATOM 17059 C C . LYS A 1 52 ? 2.197 8.294 3.112 1.00 0.00 52 LYS A C 20
ATOM 17060 O O . LYS A 1 52 ? 2.481 9.476 3.309 1.00 0.00 52 LYS A O 20
ATOM 17079 N N . TYR A 1 53 ? 1.998 7.791 1.899 1.00 0.00 53 TYR A N 20
ATOM 17080 C CA . TYR A 1 53 ? 2.106 8.617 0.702 1.00 0.00 53 TYR A CA 20
ATOM 17081 C C . TYR A 1 53 ? 0.727 9.035 0.203 1.00 0.00 53 TYR A C 20
ATOM 17082 O O . TYR A 1 53 ? 0.384 10.218 0.209 1.00 0.00 53 TYR A O 20
ATOM 17100 N N . PHE A 1 54 ? -0.062 8.056 -0.227 1.00 0.00 54 PHE A N 20
ATOM 17101 C CA . PHE A 1 54 ? -1.405 8.321 -0.730 1.00 0.00 54 PHE A CA 20
ATOM 17102 C C . PHE A 1 54 ? -2.119 9.351 0.142 1.00 0.00 54 PHE A C 20
ATOM 17103 O O . PHE A 1 54 ? -2.597 10.372 -0.351 1.00 0.00 54 PHE A O 20
ATOM 17120 N N . SER A 1 55 ? -2.187 9.073 1.440 1.00 0.00 55 SER A N 20
ATOM 17121 C CA . SER A 1 55 ? -2.845 9.972 2.380 1.00 0.00 55 SER A CA 20
ATOM 17122 C C . SER A 1 55 ? -1.902 11.088 2.817 1.00 0.00 55 SER A C 20
ATOM 17123 O O . SER A 1 55 ? -1.797 11.400 4.002 1.00 0.00 55 SER A O 20
ATOM 17131 N N . GLY A 1 56 ? -1.216 11.688 1.848 1.00 0.00 56 GLY A N 20
ATOM 17132 C CA . GLY A 1 56 ? -0.289 12.763 2.151 1.00 0.00 56 GLY A CA 20
ATOM 17133 C C . GLY A 1 56 ? 0.692 12.391 3.245 1.00 0.00 56 GLY A C 20
ATOM 17134 O O . GLY A 1 56 ? 0.696 11.268 3.749 1.00 0.00 56 GLY A O 20
ATOM 17138 N N . PRO A 1 57 ? 1.550 13.349 3.626 1.00 0.00 57 PRO A N 20
ATOM 17139 C CA . PRO A 1 57 ? 2.557 13.140 4.670 1.00 0.00 57 PRO A CA 20
ATOM 17140 C C . PRO A 1 57 ? 1.937 13.007 6.057 1.00 0.00 57 PRO A C 20
ATOM 17141 O O . PRO A 1 57 ? 2.586 12.549 6.997 1.00 0.00 57 PRO A O 20
ATOM 17152 N N . SER A 1 58 ? 0.676 13.410 6.176 1.00 0.00 58 SER A N 20
ATOM 17153 C CA . SER A 1 58 ? -0.032 13.339 7.449 1.00 0.00 58 SER A CA 20
ATOM 17154 C C . SER A 1 58 ? -0.407 11.898 7.783 1.00 0.00 58 SER A C 20
ATOM 17155 O O . SER A 1 58 ? -1.263 11.301 7.129 1.00 0.00 58 SER A O 20
ATOM 17163 N N . SER A 1 59 ? 0.239 11.346 8.804 1.00 0.00 59 SER A N 20
ATOM 17164 C CA . SER A 1 59 ? -0.023 9.974 9.223 1.00 0.00 59 SER A CA 20
ATOM 17165 C C . SER A 1 59 ? -0.639 9.941 10.619 1.00 0.00 59 SER A C 20
ATOM 17166 O O . SER A 1 59 ? -0.234 10.690 11.507 1.00 0.00 59 SER A O 20
ATOM 17174 N N . GLY A 1 60 ? -1.622 9.065 10.804 1.00 0.00 60 GLY A N 20
ATOM 17175 C CA . GLY A 1 60 ? -2.279 8.949 12.092 1.00 0.00 60 GLY A CA 20
ATOM 17176 C C . GLY A 1 60 ? -2.609 10.298 12.699 1.00 0.00 60 GLY A C 20
ATOM 17177 O O . GLY A 1 60 ? -2.768 11.286 11.981 1.00 0.00 60 GLY A O 20
#

Radius of gyration: 10.68 Å; Cα contacts (8 Å, |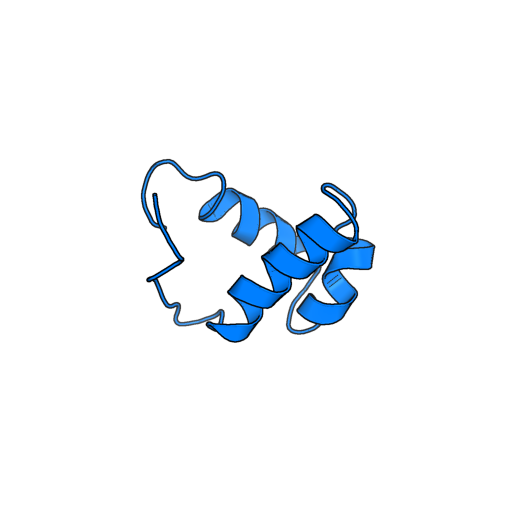Δi|>4): 47; chains: 1; bounding box: 27×27×20 Å

Solvent-accessible surface area: 4178 Å² total; per-residue (Å²): 141,102,118,53,105,48,67,61,140,75,19,66,77,146,18,33,141,19,0,51,93,3,18,142,105,53,20,129,40,58,33,129,65,0,14,99,103,0,94,77,63,77,100,104,59,0,53,124,11,43,89,102,37,80,64,26,149,85,111,44

Foldseek 3Di:
DPDPPDDDPPDDPQLVVLLVVQCVVPHPPPLVSSCPSNVVDDSVVSNCVCCCPVVHVDDD